Protein AF-0000000078433208 (afdb_homodimer)

pLDDT: mean 91.55, std 11.98, range [37.59, 98.94]

Organism: Lucilia cuprina (NCBI:txid7375)

Structure (mmCIF, N/CA/C/O backbone):
data_AF-0000000078433208-model_v1
#
loop_
_entity.id
_entity.type
_entity.pdbx_description
1 polymer 'CHK kinase-like domain-containing protein'
#
loop_
_atom_site.group_PDB
_atom_site.id
_atom_site.type_symbol
_atom_site.label_atom_id
_atom_site.label_alt_id
_atom_site.label_comp_id
_atom_site.label_asym_id
_atom_site.label_entity_id
_atom_site.label_seq_id
_atom_site.pdbx_PDB_ins_code
_atom_site.Cartn_x
_atom_site.Cartn_y
_atom_site.Cartn_z
_atom_site.occupancy
_atom_site.B_iso_or_equiv
_atom_site.auth_seq_id
_atom_site.auth_comp_id
_atom_site.auth_asym_id
_atom_site.auth_atom_id
_atom_site.pdbx_PDB_model_num
ATOM 1 N N . MET A 1 1 ? 22.922 -43.875 -23.531 1 37.59 1 MET A N 1
ATOM 2 C CA . MET A 1 1 ? 21.797 -43 -23.234 1 37.59 1 MET A CA 1
ATOM 3 C C . MET A 1 1 ? 20.688 -43.75 -22.516 1 37.59 1 MET A C 1
ATOM 5 O O . MET A 1 1 ? 20.359 -44.875 -22.875 1 37.59 1 MET A O 1
ATOM 9 N N . ALA A 1 2 ? 20.469 -43.469 -21.312 1 56.41 2 ALA A N 1
ATOM 10 C CA . ALA A 1 2 ? 19.5 -44.219 -20.531 1 56.41 2 ALA A CA 1
ATOM 11 C C . ALA A 1 2 ? 18.203 -44.438 -21.328 1 56.41 2 ALA A C 1
ATOM 13 O O . ALA A 1 2 ? 17.812 -43.594 -22.125 1 56.41 2 ALA A O 1
ATOM 14 N N . ASP A 1 3 ? 17.641 -45.562 -21.453 1 75.62 3 ASP A N 1
ATOM 15 C CA . ASP A 1 3 ? 16.453 -45.938 -22.188 1 75.62 3 ASP A CA 1
ATOM 16 C C . ASP A 1 3 ? 15.258 -45.062 -21.797 1 75.62 3 ASP A C 1
ATOM 18 O O . ASP A 1 3 ? 15.055 -44.781 -20.625 1 75.62 3 ASP A O 1
ATOM 22 N N . VAL A 1 4 ? 14.633 -44.375 -22.766 1 86.69 4 VAL A N 1
ATOM 23 C CA . VAL A 1 4 ? 13.43 -43.562 -22.562 1 86.69 4 VAL A CA 1
ATOM 24 C C . VAL A 1 4 ? 12.32 -44.469 -22 1 86.69 4 VAL A C 1
ATOM 26 O O . VAL A 1 4 ? 12.023 -45.531 -22.547 1 86.69 4 VAL A O 1
ATOM 29 N N . PRO A 1 5 ? 11.867 -44.125 -20.875 1 88.75 5 PRO A N 1
ATOM 30 C CA . PRO A 1 5 ? 10.828 -44.969 -20.266 1 88.75 5 PRO A CA 1
ATOM 31 C C . PRO A 1 5 ? 9.57 -45.062 -21.141 1 88.75 5 PRO A C 1
ATOM 33 O O . PRO A 1 5 ? 9.18 -44.094 -21.766 1 88.75 5 PRO A O 1
ATOM 36 N N . ARG A 1 6 ? 9 -46.25 -21.188 1 90.06 6 ARG A N 1
ATOM 37 C CA . ARG A 1 6 ? 7.73 -46.438 -21.891 1 90.06 6 ARG A CA 1
ATOM 38 C C . ARG A 1 6 ? 6.555 -46.125 -20.969 1 90.06 6 ARG A C 1
ATOM 40 O O . ARG A 1 6 ? 6.582 -46.469 -19.781 1 90.06 6 ARG A O 1
ATOM 47 N N . ILE A 1 7 ? 5.582 -45.5 -21.5 1 94.75 7 ILE A N 1
ATOM 48 C CA . ILE A 1 7 ? 4.375 -45.219 -20.734 1 94.75 7 ILE A CA 1
ATOM 49 C C . ILE A 1 7 ? 3.385 -46.375 -20.891 1 94.75 7 ILE A C 1
ATOM 51 O O . ILE A 1 7 ? 2.793 -46.562 -21.953 1 94.75 7 ILE A O 1
ATOM 55 N N . ILE A 1 8 ? 3.207 -47.094 -19.859 1 95.19 8 ILE A N 1
ATOM 56 C CA . ILE A 1 8 ? 2.328 -48.25 -19.875 1 95.19 8 ILE A CA 1
ATOM 57 C C . ILE A 1 8 ? 0.881 -47.812 -20.078 1 95.19 8 ILE A C 1
ATOM 59 O O . ILE A 1 8 ? 0.412 -46.906 -19.391 1 95.19 8 ILE A O 1
ATOM 63 N N . ASP A 1 9 ? 0.169 -48.375 -21.062 1 96.31 9 ASP A N 1
ATOM 64 C CA . ASP A 1 9 ? -1.25 -48.156 -21.344 1 96.31 9 ASP A CA 1
ATOM 65 C C . ASP A 1 9 ? -1.559 -46.688 -21.594 1 96.31 9 ASP A C 1
ATOM 67 O O . ASP A 1 9 ? -2.465 -46.125 -20.969 1 96.31 9 ASP A O 1
ATOM 71 N N . LEU A 1 10 ? -0.79 -46.031 -22.422 1 96.94 10 LEU A N 1
ATOM 72 C CA . LEU A 1 10 ? -0.982 -44.625 -22.797 1 96.94 10 LEU A CA 1
ATOM 73 C C . LEU A 1 10 ? -2.355 -44.406 -23.422 1 96.94 10 LEU A C 1
ATOM 75 O O . LEU A 1 10 ? -2.984 -43.375 -23.219 1 96.94 10 LEU A O 1
ATOM 79 N N . PRO A 1 11 ? -2.904 -45.375 -24.203 1 96.56 11 PRO A N 1
ATOM 80 C CA . PRO A 1 11 ? -4.223 -45.219 -24.812 1 96.56 11 PRO A CA 1
ATOM 81 C C . PRO A 1 11 ? -5.316 -44.906 -23.797 1 96.56 11 PRO A C 1
ATOM 83 O O . PRO A 1 11 ? -6.176 -44.062 -24.016 1 96.56 11 PRO A O 1
ATOM 86 N N . ALA A 1 12 ? -5.238 -45.562 -22.688 1 96 12 ALA A N 1
ATOM 87 C CA . ALA A 1 12 ? -6.258 -45.406 -21.656 1 96 12 ALA A CA 1
ATOM 88 C C . ALA A 1 12 ? -6.254 -43.969 -21.125 1 96 12 ALA A C 1
ATOM 90 O O . ALA A 1 12 ? -7.27 -43.469 -20.625 1 96 12 ALA A O 1
ATOM 91 N N . VAL A 1 13 ? -5.129 -43.312 -21.25 1 97.5 13 VAL A N 1
ATOM 92 C CA . VAL A 1 13 ? -4.977 -41.938 -20.719 1 97.5 13 VAL A CA 1
ATOM 93 C C . VAL A 1 13 ? -5.43 -40.938 -21.75 1 97.5 13 VAL A C 1
ATOM 95 O O . VAL A 1 13 ? -6.184 -40 -21.438 1 97.5 13 VAL A O 1
ATOM 98 N N . ILE A 1 14 ? -5.113 -41.062 -23.078 1 97.88 14 ILE A N 1
ATOM 99 C CA . ILE A 1 14 ? -5.254 -39.938 -24 1 97.88 14 ILE A CA 1
ATOM 100 C C . ILE A 1 14 ? -6.488 -40.125 -24.875 1 97.88 14 ILE A C 1
ATOM 102 O O . ILE A 1 14 ? -7.059 -39.156 -25.391 1 97.88 14 ILE A O 1
ATOM 106 N N . GLU A 1 15 ? -6.98 -41.344 -25.094 1 97.44 15 GLU A N 1
ATOM 107 C CA . GLU A 1 15 ? -8.031 -41.594 -26.078 1 97.44 15 GLU A CA 1
ATOM 108 C C . GLU A 1 15 ? -9.336 -40.906 -25.672 1 97.44 15 GLU A C 1
ATOM 110 O O . GLU A 1 15 ? -10.07 -40.406 -26.531 1 97.44 15 GLU A O 1
ATOM 115 N N . PRO A 1 16 ? -9.633 -40.906 -24.375 1 96.06 16 PRO A N 1
ATOM 116 C CA . PRO A 1 16 ? -10.844 -40.156 -23.969 1 96.06 16 PRO A CA 1
ATOM 117 C C . PRO A 1 16 ? -10.82 -38.719 -24.406 1 96.06 16 PRO A C 1
ATOM 119 O O . PRO A 1 16 ? -11.867 -38.062 -24.453 1 96.06 16 PRO A O 1
ATOM 122 N N . HIS A 1 17 ? -9.664 -38.156 -24.75 1 96.25 17 HIS A N 1
ATOM 123 C CA . HIS A 1 17 ? -9.516 -36.75 -25.062 1 96.25 17 HIS A CA 1
ATOM 124 C C . HIS A 1 17 ? -9.242 -36.531 -26.562 1 96.25 17 HIS A C 1
ATOM 126 O O . HIS A 1 17 ? -8.812 -35.469 -26.969 1 96.25 17 HIS A O 1
ATOM 132 N N . LEU A 1 18 ? -9.5 -37.531 -27.375 1 95.94 18 LEU A N 1
ATOM 133 C CA . LEU A 1 18 ? -9.164 -37.469 -28.781 1 95.94 18 LEU A CA 1
ATOM 134 C C . LEU A 1 18 ? -10.43 -37.438 -29.641 1 95.94 18 LEU A C 1
ATOM 136 O O . LEU A 1 18 ? -10.375 -37.719 -30.844 1 95.94 18 LEU A O 1
ATOM 140 N N . ASN A 1 19 ? -11.586 -37.156 -29 1 93.25 19 ASN A N 1
ATOM 141 C CA . ASN A 1 19 ? -12.852 -37.031 -29.703 1 93.25 19 ASN A CA 1
ATOM 142 C C . ASN A 1 19 ? -13.117 -38.25 -30.594 1 93.25 19 ASN A C 1
ATOM 144 O O . ASN A 1 19 ? -13.406 -38.125 -31.781 1 93.25 19 ASN A O 1
ATOM 148 N N . GLY A 1 20 ? -12.867 -39.438 -30.078 1 93.31 20 GLY A N 1
ATOM 149 C CA . GLY A 1 20 ? -13.156 -40.656 -30.781 1 93.31 20 GLY A CA 1
ATOM 150 C C . GLY A 1 20 ? -11.953 -41.219 -31.516 1 93.31 20 GLY A C 1
ATOM 151 O O . GLY A 1 20 ? -12.031 -42.312 -32.094 1 93.31 20 GLY A O 1
ATOM 152 N N . GLY A 1 21 ? -10.875 -40.531 -31.531 1 95.06 21 GLY A N 1
ATOM 153 C CA . GLY A 1 21 ? -9.648 -41.031 -32.125 1 95.06 21 GLY A CA 1
ATOM 154 C C . GLY A 1 21 ? -8.984 -42.125 -31.312 1 95.06 21 GLY A C 1
ATOM 155 O O . GLY A 1 21 ? -9.273 -42.281 -30.125 1 95.06 21 GLY A O 1
ATOM 156 N N . LYS A 1 22 ? -8.078 -42.875 -32.031 1 97.12 22 LYS A N 1
ATOM 157 C CA . LYS A 1 22 ? -7.355 -43.969 -31.391 1 97.12 22 LYS A CA 1
ATOM 158 C C . LYS A 1 22 ? -5.848 -43.812 -31.578 1 97.12 22 LYS A C 1
ATOM 160 O O . LYS A 1 22 ? -5.391 -43.438 -32.656 1 97.12 22 LYS A O 1
ATOM 165 N N . LEU A 1 23 ? -5.18 -44.125 -30.516 1 97.44 23 LEU A N 1
ATOM 166 C CA . LEU A 1 23 ? -3.725 -44.094 -30.609 1 97.44 23 LEU A CA 1
ATOM 167 C C . LEU A 1 23 ? -3.213 -45.312 -31.359 1 97.44 23 LEU A C 1
ATOM 169 O O . LEU A 1 23 ? -3.428 -46.469 -30.922 1 97.44 23 LEU A O 1
ATOM 173 N N . VAL A 1 24 ? -2.506 -45.125 -32.406 1 96.94 24 VAL A N 1
ATOM 174 C CA . VAL A 1 24 ? -1.962 -46.188 -33.219 1 96.94 24 VAL A CA 1
ATOM 175 C C . VAL A 1 24 ? -0.553 -46.531 -32.75 1 96.94 24 VAL A C 1
ATOM 177 O O . VAL A 1 24 ? -0.216 -47.719 -32.594 1 96.94 24 VAL A O 1
ATOM 180 N N . SER A 1 25 ? 0.237 -45.562 -32.656 1 95.44 25 SER A N 1
ATOM 181 C CA . SER A 1 25 ? 1.618 -45.688 -32.188 1 95.44 25 SER A CA 1
ATOM 182 C C . SER A 1 25 ? 2.139 -44.344 -31.656 1 95.44 25 SER A C 1
ATOM 184 O O . SER A 1 25 ? 1.495 -43.312 -31.828 1 95.44 25 SER A O 1
ATOM 186 N N . TYR A 1 26 ? 3.209 -44.438 -30.891 1 96.06 26 TYR A N 1
ATOM 187 C CA . TYR A 1 26 ? 3.859 -43.188 -30.484 1 96.06 26 TYR A CA 1
ATOM 188 C C . TYR A 1 26 ? 5.359 -43.406 -30.328 1 96.06 26 TYR A C 1
ATOM 190 O O . TYR A 1 26 ? 5.828 -44.531 -30.141 1 96.06 26 TYR A O 1
ATOM 198 N N . THR A 1 27 ? 6.102 -42.406 -30.516 1 95.5 27 THR A N 1
ATOM 199 C CA . THR A 1 27 ? 7.52 -42.344 -30.156 1 95.5 27 THR A CA 1
ATOM 200 C C . THR A 1 27 ? 7.75 -41.312 -29.047 1 95.5 27 THR A C 1
ATOM 202 O O . THR A 1 27 ? 6.941 -40.406 -28.844 1 95.5 27 THR A O 1
ATOM 205 N N . SER A 1 28 ? 8.703 -41.531 -28.219 1 94.25 28 SER A N 1
ATOM 206 C CA . SER A 1 28 ? 8.977 -40.656 -27.109 1 94.25 28 SER A CA 1
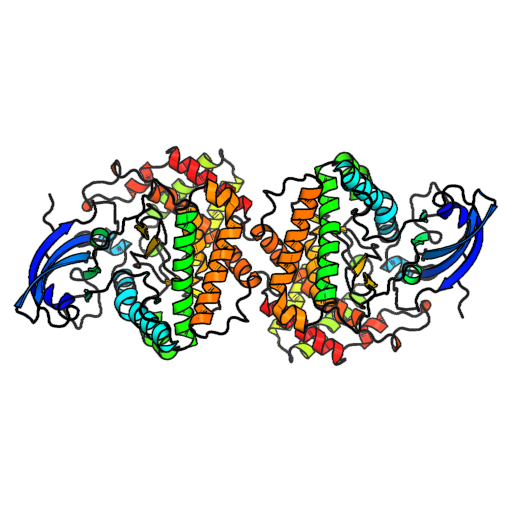ATOM 207 C C . SER A 1 28 ? 10.469 -40.375 -26.984 1 94.25 28 SER A C 1
ATOM 209 O O . SER A 1 28 ? 11.297 -41.156 -27.438 1 94.25 28 SER A O 1
ATOM 211 N N . ARG A 1 29 ? 10.773 -39.25 -26.547 1 92 29 ARG A N 1
ATOM 212 C CA . ARG A 1 29 ? 12.125 -38.844 -26.188 1 92 29 ARG A CA 1
ATOM 213 C C . ARG A 1 29 ? 12.109 -37.938 -24.953 1 92 29 ARG A C 1
ATOM 215 O O . ARG A 1 29 ? 11.07 -37.375 -24.609 1 92 29 ARG A O 1
ATOM 222 N N . TYR A 1 30 ? 13.195 -37.844 -24.328 1 88.31 30 TYR A N 1
ATOM 223 C CA . TYR A 1 30 ? 13.297 -36.906 -23.203 1 88.31 30 TYR A CA 1
ATOM 224 C C . TYR A 1 30 ? 13.117 -35.469 -23.672 1 88.31 30 TYR A C 1
ATOM 226 O O . TYR A 1 30 ? 13.711 -35.062 -24.672 1 88.31 30 TYR A O 1
ATOM 234 N N . LEU A 1 31 ? 12.266 -34.781 -23.094 1 86.5 31 LEU A N 1
ATOM 235 C CA . LEU A 1 31 ? 12.016 -33.375 -23.438 1 86.5 31 LEU A CA 1
ATOM 236 C C . LEU A 1 31 ? 13.117 -32.5 -22.875 1 86.5 31 LEU A C 1
ATOM 238 O O . LEU A 1 31 ? 13.539 -31.531 -23.531 1 86.5 31 LEU A O 1
ATOM 242 N N . THR A 1 32 ? 13.469 -32.688 -21.641 1 75.75 32 THR A N 1
ATOM 243 C CA . THR A 1 32 ? 14.484 -31.891 -20.969 1 75.75 32 THR A CA 1
ATOM 244 C C . THR A 1 32 ? 15.664 -32.75 -20.531 1 75.75 32 THR A C 1
ATOM 246 O O . THR A 1 32 ? 15.555 -34 -20.5 1 75.75 32 THR A O 1
ATOM 249 N N . LYS A 1 33 ? 16.828 -32 -20.453 1 64.94 33 LYS A N 1
ATOM 250 C CA . LYS A 1 33 ? 18.016 -32.719 -19.953 1 64.94 33 LYS A CA 1
ATOM 251 C C . LYS A 1 33 ? 17.891 -33 -18.469 1 64.94 33 LYS A C 1
ATOM 253 O O . LYS A 1 33 ? 17.062 -32.406 -17.766 1 64.94 33 LYS A O 1
ATOM 258 N N . ALA A 1 34 ? 18.641 -33.938 -18.172 1 55.88 34 ALA A N 1
ATOM 259 C CA . ALA A 1 34 ? 18.734 -34.219 -16.75 1 55.88 34 ALA A CA 1
ATOM 260 C C . ALA A 1 34 ? 19.172 -32.969 -15.984 1 55.88 34 ALA A C 1
ATOM 262 O O . ALA A 1 34 ? 20.047 -32.219 -16.438 1 55.88 34 ALA A O 1
ATOM 263 N N . GLY A 1 35 ? 18.344 -32.469 -14.961 1 55 35 GLY A N 1
ATOM 264 C CA . GLY A 1 35 ? 18.703 -31.281 -14.195 1 55 35 GLY A CA 1
ATOM 265 C C . GLY A 1 35 ? 17.781 -30.094 -14.453 1 55 35 GLY A C 1
ATOM 266 O O . GLY A 1 35 ? 17.75 -29.141 -13.672 1 55 35 GLY A O 1
ATOM 267 N N . ASP A 1 36 ? 17.172 -30.094 -15.727 1 57.62 36 ASP A N 1
ATOM 268 C CA . ASP A 1 36 ? 16.312 -28.953 -16.031 1 57.62 36 ASP A CA 1
ATOM 269 C C . ASP A 1 36 ? 15.008 -29.031 -15.227 1 57.62 36 ASP A C 1
ATOM 271 O O . ASP A 1 36 ? 14.375 -28.016 -14.953 1 57.62 36 ASP A O 1
ATOM 275 N N . ASN A 1 37 ? 14.602 -30.297 -14.969 1 54.84 37 ASN A N 1
ATOM 276 C CA . ASN A 1 37 ? 13.367 -30.531 -14.219 1 54.84 37 ASN A CA 1
ATOM 277 C C . ASN A 1 37 ? 13.586 -31.5 -13.062 1 54.84 37 ASN A C 1
ATOM 279 O O . ASN A 1 37 ? 13.656 -32.719 -13.273 1 54.84 37 ASN A O 1
ATOM 283 N N . TYR A 1 38 ? 13.797 -31.031 -11.906 1 56.75 38 TYR A N 1
ATOM 284 C CA . TYR A 1 38 ? 14.32 -31.766 -10.758 1 56.75 38 TYR A CA 1
ATOM 285 C C . TYR A 1 38 ? 13.352 -32.844 -10.312 1 56.75 38 TYR A C 1
ATOM 287 O O . TYR A 1 38 ? 13.766 -33.969 -9.977 1 56.75 38 TYR A O 1
ATOM 295 N N . GLY A 1 39 ? 12.117 -32.656 -10.484 1 65.56 39 GLY A N 1
ATOM 296 C CA . GLY A 1 39 ? 11.234 -33.531 -9.734 1 65.56 39 GLY A CA 1
ATOM 297 C C . GLY A 1 39 ? 10.367 -34.406 -10.625 1 65.56 39 GLY A C 1
ATOM 298 O O . GLY A 1 39 ? 9.492 -35.125 -10.133 1 65.56 39 GLY A O 1
ATOM 299 N N . SER A 1 40 ? 10.727 -34.438 -11.984 1 81.69 40 SER A N 1
ATOM 300 C CA . SER A 1 40 ? 9.867 -35.188 -12.883 1 81.69 40 SER A CA 1
ATOM 301 C C . SER A 1 40 ? 10.617 -35.625 -14.141 1 81.69 40 SER A C 1
ATOM 303 O O . SER A 1 40 ? 11.695 -35.094 -14.422 1 81.69 40 SER A O 1
ATOM 305 N N . VAL A 1 41 ? 10.133 -36.688 -14.695 1 85.81 41 VAL A N 1
ATOM 306 C CA . VAL A 1 41 ? 10.594 -37.094 -16.016 1 85.81 41 VAL A CA 1
ATOM 307 C C . VAL A 1 41 ? 9.664 -36.5 -17.078 1 85.81 41 VAL A C 1
ATOM 309 O O . VAL A 1 41 ? 8.461 -36.75 -17.078 1 85.81 41 VAL A O 1
ATOM 312 N N . MET A 1 42 ? 10.289 -35.719 -17.922 1 9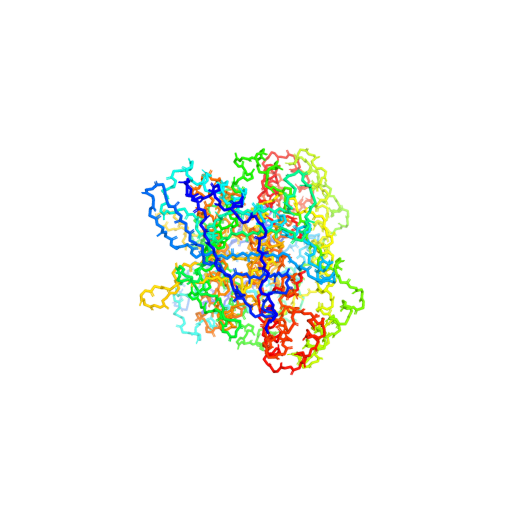1.38 42 MET A N 1
ATOM 313 C CA . MET A 1 42 ? 9.516 -35.094 -18.969 1 91.38 42 MET A CA 1
ATOM 314 C C . MET A 1 42 ? 9.797 -35.719 -20.328 1 91.38 42 MET A C 1
ATOM 316 O O . MET A 1 42 ? 10.945 -35.781 -20.766 1 91.38 42 MET A O 1
ATOM 320 N N . LEU A 1 43 ? 8.75 -36.125 -20.969 1 93.56 43 LEU A N 1
ATOM 321 C CA . LEU A 1 43 ? 8.898 -36.781 -22.266 1 93.56 43 LEU A CA 1
ATOM 322 C C . LEU A 1 43 ? 8.156 -36.031 -23.344 1 93.56 43 LEU A C 1
ATOM 324 O O . LEU A 1 43 ? 7.047 -35.531 -23.109 1 93.56 43 LEU A O 1
ATOM 328 N N . ALA A 1 44 ? 8.805 -35.844 -24.422 1 95.19 44 ALA A N 1
ATOM 329 C CA . ALA A 1 44 ? 8.109 -35.469 -25.641 1 95.19 44 ALA A CA 1
ATOM 330 C C . ALA A 1 44 ? 7.562 -36.688 -26.375 1 95.19 44 ALA A C 1
ATOM 332 O O . ALA A 1 44 ? 8.297 -37.625 -26.641 1 95.19 44 ALA A O 1
ATOM 333 N N . ILE A 1 45 ? 6.328 -36.625 -26.688 1 96.38 45 ILE A N 1
ATOM 334 C CA . ILE A 1 45 ? 5.645 -37.719 -27.328 1 96.38 45 ILE A CA 1
ATOM 335 C C . ILE A 1 45 ? 5.105 -37.281 -28.688 1 96.38 45 ILE A C 1
ATOM 337 O O . ILE A 1 45 ? 4.453 -36.25 -28.797 1 96.38 45 ILE A O 1
ATOM 341 N N . MET A 1 46 ? 5.453 -38.062 -29.688 1 97.12 46 MET A N 1
ATOM 342 C CA . MET A 1 46 ? 4.773 -37.906 -30.969 1 97.12 46 MET A CA 1
ATOM 343 C C . MET A 1 46 ? 3.764 -39.031 -31.172 1 97.12 46 MET A C 1
ATOM 345 O O . MET A 1 46 ? 4.129 -40.125 -31.594 1 97.12 46 MET A O 1
ATOM 349 N N . ALA A 1 47 ? 2.557 -38.719 -30.984 1 97.25 47 ALA A N 1
ATOM 350 C CA . ALA A 1 47 ? 1.494 -39.719 -31.062 1 97.25 47 ALA A CA 1
ATOM 351 C C . ALA A 1 47 ? 0.873 -39.75 -32.469 1 97.25 47 ALA A C 1
ATOM 353 O O . ALA A 1 47 ? 0.561 -38.719 -33.031 1 97.25 47 ALA A O 1
ATOM 354 N N . ASN A 1 48 ? 0.752 -40.906 -33 1 97.56 48 ASN A N 1
ATOM 355 C CA . ASN A 1 48 ? -0.009 -41.125 -34.219 1 97.56 48 ASN A CA 1
ATOM 356 C C . ASN A 1 48 ? -1.45 -41.531 -33.906 1 97.56 48 ASN A C 1
ATOM 358 O O . ASN A 1 48 ? -1.702 -42.625 -33.438 1 97.56 48 ASN A O 1
ATOM 362 N N . ILE A 1 49 ? -2.367 -40.625 -34.281 1 97.56 49 ILE A N 1
ATOM 363 C CA . ILE A 1 49 ? -3.768 -40.844 -33.906 1 97.56 49 ILE A CA 1
ATOM 364 C C . ILE A 1 49 ? -4.59 -41.125 -35.188 1 97.56 49 ILE A C 1
ATOM 366 O O . ILE A 1 49 ? -4.535 -40.375 -36.156 1 97.56 49 ILE A O 1
ATOM 370 N N . GLN A 1 50 ? -5.316 -42.188 -35.125 1 97.5 50 GLN A N 1
ATOM 371 C CA . GLN A 1 50 ? -6.305 -42.469 -36.188 1 97.5 50 GLN A CA 1
ATOM 372 C C . GLN A 1 50 ? -7.637 -41.781 -35.875 1 97.5 50 GLN A C 1
ATOM 374 O O . GLN A 1 50 ? -8.312 -42.156 -34.906 1 97.5 50 GLN A O 1
ATOM 379 N N . LYS A 1 51 ? -8.008 -40.875 -36.719 1 95.56 51 LYS A N 1
ATOM 380 C CA . LYS A 1 51 ? -9.273 -40.156 -36.562 1 95.56 51 LYS A CA 1
ATOM 381 C C . LYS A 1 51 ? -10.453 -41.062 -36.938 1 95.56 51 LYS A C 1
ATOM 383 O O . LYS A 1 51 ? -10.273 -42.156 -37.469 1 95.56 51 LYS A O 1
ATOM 388 N N . LYS A 1 52 ? -11.617 -40.594 -36.625 1 92.12 52 LYS A N 1
ATOM 389 C CA . LYS A 1 52 ? -12.828 -41.312 -37 1 92.12 52 LYS A CA 1
ATOM 390 C C . LYS A 1 52 ? -12.898 -41.531 -38.5 1 92.12 52 LYS A C 1
ATOM 392 O O . LYS A 1 52 ? -13.422 -42.531 -39 1 92.12 52 LYS A O 1
ATOM 397 N N . SER A 1 53 ? -12.422 -40.625 -39.25 1 91.44 53 SER A N 1
ATOM 398 C CA . SER A 1 53 ? -12.43 -40.656 -40.719 1 91.44 53 SER A CA 1
ATOM 399 C C . SER A 1 53 ? -11.5 -41.75 -41.219 1 91.44 53 SER A C 1
ATOM 401 O O . SER A 1 53 ? -11.586 -42.125 -42.406 1 91.44 53 SER A O 1
ATOM 403 N N . GLY A 1 54 ? -10.531 -42.219 -40.344 1 91.06 54 GLY A N 1
ATOM 404 C CA . GLY A 1 54 ? -9.547 -43.219 -40.781 1 91.06 54 GLY A CA 1
ATOM 405 C C . GLY A 1 54 ? -8.172 -42.625 -41 1 91.06 54 GLY A C 1
ATOM 406 O O . GLY A 1 54 ? -7.176 -43.344 -41.031 1 91.06 54 GLY A O 1
ATOM 407 N N . GLU A 1 55 ? -8.164 -41.375 -41.188 1 95.19 55 GLU A N 1
ATOM 408 C CA . GLU A 1 55 ? -6.895 -40.688 -41.438 1 95.19 55 GLU A CA 1
ATOM 409 C C . GLU A 1 55 ? -6.008 -40.688 -40.188 1 95.19 55 GLU A C 1
ATOM 411 O O . GLU A 1 55 ? -6.504 -40.562 -39.062 1 95.19 55 GLU A O 1
ATOM 416 N N . ILE A 1 56 ? -4.711 -40.844 -40.375 1 96.12 56 ILE A N 1
ATOM 417 C CA . ILE A 1 56 ? -3.744 -40.812 -39.281 1 96.12 56 ILE A CA 1
ATOM 418 C C . ILE A 1 56 ? -3.082 -39.469 -39.188 1 96.12 56 ILE A C 1
ATOM 420 O O . ILE A 1 56 ? -2.609 -38.938 -40.219 1 96.12 56 ILE A O 1
ATOM 424 N N . GLU A 1 57 ? -3.127 -38.906 -38.094 1 95.5 57 GLU A N 1
ATOM 425 C CA . GLU A 1 57 ? -2.506 -37.594 -37.844 1 95.5 57 GLU A CA 1
ATOM 426 C C . GLU A 1 57 ? -1.519 -37.656 -36.688 1 95.5 57 GLU A C 1
ATOM 428 O O . GLU A 1 57 ? -1.701 -38.438 -35.75 1 95.5 57 GLU A O 1
ATOM 433 N N . GLU A 1 58 ? -0.507 -36.812 -36.781 1 96.5 58 GLU A N 1
ATOM 434 C CA . GLU A 1 58 ? 0.463 -36.719 -35.688 1 96.5 58 GLU A CA 1
ATOM 435 C C . GLU A 1 58 ? 0.027 -35.688 -34.656 1 96.5 58 GLU A C 1
ATOM 437 O O . GLU A 1 58 ? -0.442 -34.594 -35.031 1 96.5 58 GLU A O 1
ATOM 442 N N . LEU A 1 59 ? 0.091 -36.031 -33.438 1 97.06 59 LEU A N 1
ATOM 443 C CA . LEU A 1 59 ? -0.256 -35.156 -32.344 1 97.06 59 LEU A CA 1
ATOM 444 C C . LEU A 1 59 ? 0.901 -35.062 -31.344 1 97.06 59 LEU A C 1
ATOM 446 O O . LEU A 1 59 ? 1.172 -36 -30.594 1 97.06 59 LEU A O 1
ATOM 450 N N . PRO A 1 60 ? 1.625 -33.906 -31.406 1 97.88 60 PRO A N 1
ATOM 451 C CA . PRO A 1 60 ? 2.711 -33.719 -30.438 1 97.88 60 PRO A CA 1
ATOM 452 C C . PRO A 1 60 ? 2.205 -33.5 -29.016 1 97.88 60 PRO A C 1
ATOM 454 O O . PRO A 1 60 ? 1.344 -32.656 -28.797 1 97.88 60 PRO A O 1
ATOM 457 N N . LEU A 1 61 ? 2.742 -34.281 -28.062 1 97.94 61 LEU A N 1
ATOM 458 C CA . LEU A 1 61 ? 2.328 -34.219 -26.656 1 97.94 61 LEU A CA 1
ATOM 459 C C . LEU A 1 61 ? 3.539 -34.188 -25.734 1 97.94 61 LEU A C 1
ATOM 461 O O . LEU A 1 61 ? 4.668 -34.406 -26.172 1 97.94 61 LEU A O 1
ATOM 465 N N . VAL A 1 62 ? 3.34 -33.781 -24.547 1 96.88 62 VAL A N 1
ATOM 466 C CA . VAL A 1 62 ? 4.309 -33.875 -23.453 1 96.88 62 VAL A CA 1
ATOM 467 C C . VAL A 1 62 ? 3.738 -34.75 -22.344 1 96.88 62 VAL A C 1
ATOM 469 O O . VAL A 1 62 ? 2.564 -34.625 -21.984 1 96.88 62 VAL A O 1
ATOM 472 N N . ALA A 1 63 ? 4.535 -35.656 -21.875 1 96.69 63 ALA A N 1
ATOM 473 C CA . ALA A 1 63 ? 4.164 -36.5 -20.734 1 96.69 63 ALA A CA 1
ATOM 474 C C . ALA A 1 63 ? 5.066 -36.219 -19.531 1 96.69 63 ALA A C 1
ATOM 476 O O . ALA A 1 63 ? 6.289 -36.156 -19.672 1 96.69 63 ALA A O 1
ATOM 477 N N . LYS A 1 64 ? 4.508 -35.969 -18.422 1 95.25 64 LYS A N 1
ATOM 478 C CA . LYS A 1 64 ? 5.223 -35.781 -17.172 1 95.25 64 LYS A CA 1
ATOM 479 C C . LYS A 1 64 ? 5.043 -37 -16.25 1 95.25 64 LYS A C 1
ATOM 481 O O . LYS A 1 64 ? 3.914 -37.375 -15.922 1 95.25 64 LYS A O 1
ATOM 486 N N . LEU A 1 65 ? 6.105 -37.594 -15.898 1 93.12 65 LEU A N 1
ATOM 487 C CA . LEU A 1 65 ? 6.117 -38.75 -15.008 1 93.12 65 LEU A CA 1
ATOM 488 C C . LEU A 1 65 ? 6.809 -38.406 -13.688 1 93.12 65 LEU A C 1
ATOM 490 O O . LEU A 1 65 ? 7.691 -37.531 -13.656 1 93.12 65 LEU A O 1
ATOM 494 N N . PRO A 1 66 ? 6.293 -39.031 -12.602 1 90.81 66 PRO A N 1
ATOM 495 C CA . PRO A 1 66 ? 7.059 -38.875 -11.359 1 90.81 66 PRO A CA 1
ATOM 496 C C . PRO A 1 66 ? 8.422 -39.531 -11.414 1 90.81 66 PRO A C 1
ATOM 498 O O . PRO A 1 66 ? 8.75 -40.188 -12.406 1 90.81 66 PRO A O 1
ATOM 501 N N . PRO A 1 67 ? 9.242 -39.25 -10.391 1 83.62 67 PRO A N 1
ATOM 502 C CA . PRO A 1 67 ? 10.508 -40 -10.375 1 83.62 67 PRO A CA 1
ATOM 503 C C . PRO A 1 67 ? 10.312 -41.5 -10.43 1 83.62 67 PRO A C 1
ATOM 505 O O . PRO A 1 67 ? 9.516 -42.062 -9.664 1 83.62 67 PRO A O 1
ATOM 508 N N . LEU A 1 68 ? 11.078 -42.094 -11.281 1 82.75 68 LEU A N 1
ATOM 509 C CA . LEU A 1 68 ? 10.797 -43.5 -11.562 1 82.75 68 LEU A CA 1
ATOM 510 C C . LEU A 1 68 ? 11.719 -44.406 -10.758 1 82.75 68 LEU A C 1
ATOM 512 O O . LEU A 1 68 ? 11.297 -45.469 -10.297 1 82.75 68 LEU A O 1
ATOM 516 N N . THR A 1 69 ? 12.945 -44 -10.594 1 77.62 69 THR A N 1
ATOM 517 C CA . THR A 1 69 ? 13.891 -44.938 -10.016 1 77.62 69 THR A CA 1
ATOM 518 C C . THR A 1 69 ? 14.516 -44.375 -8.742 1 77.62 69 THR A C 1
ATOM 520 O O . THR A 1 69 ? 15.188 -45.125 -8 1 77.62 69 THR A O 1
ATOM 523 N N . ASN A 1 70 ? 14.328 -43.156 -8.438 1 76.69 70 ASN A N 1
ATOM 524 C CA . ASN A 1 70 ? 15.008 -42.5 -7.332 1 76.69 70 ASN A CA 1
ATOM 525 C C . ASN A 1 70 ? 14.062 -42.25 -6.156 1 76.69 70 ASN A C 1
ATOM 527 O O . ASN A 1 70 ? 13.219 -41.344 -6.199 1 76.69 70 ASN A O 1
ATOM 531 N N . ASP A 1 71 ? 14.312 -42.938 -5.117 1 78.38 71 ASP A N 1
ATOM 532 C CA . ASP A 1 71 ? 13.461 -42.844 -3.936 1 78.38 71 ASP A CA 1
ATOM 533 C C . ASP A 1 71 ? 13.664 -41.531 -3.205 1 78.38 71 ASP A C 1
ATOM 535 O O . ASP A 1 71 ? 12.734 -41 -2.598 1 78.38 71 ASP A O 1
ATOM 539 N N . LEU A 1 72 ? 14.836 -41.125 -3.252 1 74.06 72 LEU A N 1
ATOM 540 C CA . LEU A 1 72 ? 15.117 -39.844 -2.629 1 74.06 72 LEU A CA 1
ATOM 541 C C . LEU A 1 72 ? 14.305 -38.719 -3.283 1 74.06 72 LEU A C 1
ATOM 543 O O . LEU A 1 72 ? 13.742 -37.875 -2.594 1 74.06 72 LEU A O 1
ATOM 547 N N . PHE A 1 73 ? 14.219 -38.781 -4.551 1 77.94 73 PHE A N 1
ATOM 548 C CA . PHE A 1 73 ? 13.438 -37.75 -5.273 1 77.94 73 PHE A CA 1
ATOM 549 C C . PHE A 1 73 ? 11.953 -37.938 -5.008 1 77.94 73 PHE A C 1
ATOM 551 O O . PHE A 1 73 ? 11.211 -36.969 -4.918 1 77.94 73 PHE A O 1
ATOM 558 N N . TRP A 1 74 ? 11.617 -39.188 -4.891 1 82.88 74 TRP A N 1
ATOM 559 C CA . TRP A 1 74 ? 10.219 -39.438 -4.566 1 82.88 74 TRP A CA 1
ATOM 560 C C . TRP A 1 74 ? 9.844 -38.812 -3.236 1 82.88 74 TRP A C 1
ATOM 562 O O . TRP A 1 74 ? 8.781 -38.188 -3.119 1 82.88 74 TRP A O 1
ATOM 572 N N . GLN A 1 75 ? 10.742 -38.938 -2.311 1 78.31 75 GLN A N 1
ATOM 573 C CA . GLN A 1 75 ? 10.492 -38.375 -0.986 1 78.31 75 GLN A CA 1
ATOM 574 C C . GLN A 1 75 ? 10.555 -36.844 -1.013 1 78.31 75 GLN A C 1
ATOM 576 O O . GLN A 1 75 ? 9.734 -36.188 -0.389 1 78.31 75 GLN A O 1
ATOM 581 N N . MET A 1 76 ? 11.391 -36.375 -1.763 1 74.94 76 MET A N 1
ATOM 582 C CA . MET A 1 76 ? 11.625 -34.938 -1.809 1 74.94 76 MET A CA 1
ATOM 583 C C . MET A 1 76 ? 10.477 -34.219 -2.508 1 74.94 76 MET A C 1
ATOM 585 O O . MET A 1 76 ? 10.023 -33.156 -2.051 1 74.94 76 MET A O 1
ATOM 589 N N . PHE A 1 77 ? 9.961 -34.844 -3.498 1 80.44 77 PHE A N 1
ATOM 590 C CA . PHE A 1 77 ? 9.008 -34.094 -4.336 1 80.44 77 PHE A CA 1
ATOM 591 C C . PHE A 1 77 ? 7.578 -34.5 -4 1 80.44 77 PHE A C 1
ATOM 593 O O . PHE A 1 77 ? 6.629 -33.844 -4.441 1 80.44 77 PHE A O 1
ATOM 600 N N . GLN A 1 78 ? 7.43 -35.5 -3.246 1 85.75 78 GLN A N 1
ATOM 601 C CA . GLN A 1 78 ? 6.145 -35.875 -2.668 1 85.75 78 GLN A CA 1
ATOM 602 C C . GLN A 1 78 ? 5.07 -36 -3.744 1 85.75 78 GLN A C 1
ATOM 604 O O . GLN A 1 78 ? 4.039 -35.344 -3.674 1 85.75 78 GLN A O 1
ATOM 609 N N . PRO A 1 79 ? 5.207 -36.969 -4.648 1 89.06 79 PRO A N 1
ATOM 610 C CA . PRO A 1 79 ? 4.266 -37.094 -5.762 1 89.06 79 PRO A CA 1
ATOM 611 C C . PRO A 1 79 ? 2.824 -37.281 -5.301 1 89.06 79 PRO A C 1
ATOM 613 O O . PRO A 1 79 ? 1.889 -36.875 -6.004 1 89.06 79 PRO A O 1
ATOM 616 N N . GLU A 1 80 ? 2.627 -37.812 -4.133 1 89.94 80 GLU A N 1
ATOM 617 C CA . GLU A 1 80 ? 1.278 -38 -3.607 1 89.94 80 GLU A CA 1
ATOM 618 C C . GLU A 1 80 ? 0.559 -36.688 -3.43 1 89.94 80 GLU A C 1
ATOM 620 O O . GLU A 1 80 ? -0.672 -36.625 -3.439 1 89.94 80 GLU A O 1
ATOM 625 N N . ARG A 1 81 ? 1.312 -35.688 -3.293 1 92.25 81 ARG A N 1
ATOM 626 C CA . ARG A 1 81 ? 0.76 -34.344 -3.189 1 92.25 81 ARG A CA 1
ATOM 627 C C . ARG A 1 81 ? 0.925 -33.562 -4.5 1 92.25 81 ARG A C 1
ATOM 629 O O . ARG A 1 81 ? -0.028 -32.969 -4.996 1 92.25 81 ARG A O 1
ATOM 636 N N . THR A 1 82 ? 2.053 -33.594 -5.109 1 93.5 82 THR A N 1
ATOM 637 C CA . THR A 1 82 ? 2.4 -32.75 -6.227 1 93.5 82 THR A CA 1
ATOM 638 C C . THR A 1 82 ? 1.733 -33.219 -7.512 1 93.5 82 THR A C 1
ATOM 640 O O . THR A 1 82 ? 1.238 -32.406 -8.305 1 93.5 82 THR A O 1
ATOM 643 N N . CYS A 1 83 ? 1.697 -34.562 -7.727 1 95.12 83 CYS A N 1
ATOM 644 C CA . CYS A 1 83 ? 1.047 -35.094 -8.922 1 95.12 83 CYS A CA 1
ATOM 645 C C . CYS A 1 83 ? -0.454 -34.844 -8.883 1 95.12 83 CYS A C 1
ATOM 647 O O . CYS A 1 83 ? -1.042 -34.406 -9.883 1 95.12 83 CYS A O 1
ATOM 649 N N . LEU A 1 84 ? -1.015 -35.031 -7.723 1 96 84 LEU A N 1
ATOM 650 C CA . LEU A 1 84 ? -2.449 -34.812 -7.57 1 96 84 LEU A CA 1
ATOM 651 C C . LEU A 1 84 ? -2.809 -33.375 -7.809 1 96 84 LEU A C 1
ATOM 653 O O . LEU A 1 84 ? -3.789 -33.062 -8.492 1 96 84 LEU A O 1
ATOM 657 N N . THR A 1 85 ? -2.029 -32.531 -7.25 1 97.12 85 THR A N 1
ATOM 658 C CA . THR A 1 85 ? -2.27 -31.078 -7.375 1 97.12 85 THR A CA 1
ATOM 659 C C . THR A 1 85 ? -2.168 -30.641 -8.828 1 97.12 85 THR A C 1
ATOM 661 O O . THR A 1 85 ? -3.043 -29.938 -9.336 1 97.12 85 THR A O 1
ATOM 664 N N . GLU A 1 86 ? -1.146 -31.062 -9.453 1 97.38 86 GLU A N 1
ATOM 665 C CA . GLU A 1 86 ? -0.959 -30.641 -10.844 1 97.38 86 GLU A CA 1
ATOM 666 C C . GLU A 1 86 ? -2.061 -31.203 -11.734 1 97.38 86 GLU A C 1
ATOM 668 O O . GLU A 1 86 ? -2.59 -30.5 -12.594 1 97.38 86 GLU A O 1
ATOM 673 N N . ASN A 1 87 ? -2.42 -32.5 -11.539 1 97.62 87 ASN A N 1
ATOM 674 C CA . ASN A 1 87 ? -3.529 -33.062 -12.289 1 97.62 87 ASN A CA 1
ATOM 675 C C . ASN A 1 87 ? -4.812 -32.25 -12.109 1 97.62 87 ASN A C 1
ATOM 677 O O . ASN A 1 87 ? -5.559 -32.062 -13.062 1 97.62 87 ASN A O 1
ATOM 681 N N . ALA A 1 88 ? -5.027 -31.844 -10.906 1 98 88 ALA A N 1
ATOM 682 C CA . ALA A 1 88 ? -6.273 -31.172 -10.555 1 98 88 ALA A CA 1
ATOM 683 C C . ALA A 1 88 ? -6.387 -29.828 -11.273 1 98 88 ALA A C 1
ATOM 685 O O . ALA A 1 88 ? -7.492 -29.375 -11.586 1 98 88 ALA A O 1
ATOM 686 N N . VAL A 1 89 ? -5.273 -29.156 -11.578 1 98.5 89 VAL A N 1
ATOM 687 C CA . VAL A 1 89 ? -5.289 -27.906 -12.32 1 98.5 89 VAL A CA 1
ATOM 688 C C . VAL A 1 89 ? -5.93 -28.109 -13.688 1 98.5 89 VAL A C 1
ATOM 690 O O . VAL A 1 89 ? -6.797 -27.344 -14.102 1 98.5 89 VAL A O 1
ATOM 693 N N . TYR A 1 90 ? -5.57 -29.203 -14.305 1 98.06 90 TYR A N 1
ATOM 694 C CA . TYR A 1 90 ? -5.996 -29.422 -15.68 1 98.06 90 TYR A CA 1
ATOM 695 C C . TYR A 1 90 ? -7.324 -30.172 -15.727 1 98.06 90 TYR A C 1
ATOM 697 O O . TYR A 1 90 ? -8.172 -29.906 -16.578 1 98.06 90 TYR A O 1
ATOM 705 N N . LYS A 1 91 ? -7.496 -31.047 -14.828 1 97 91 LYS A N 1
ATOM 706 C CA . LYS A 1 91 ? -8.656 -31.938 -14.836 1 97 91 LYS A CA 1
ATOM 707 C C . LYS A 1 91 ? -9.883 -31.234 -14.258 1 97 91 LYS A C 1
ATOM 709 O O . LYS A 1 91 ? -11.008 -31.469 -14.711 1 97 91 LYS A O 1
ATOM 714 N N . TYR A 1 92 ? -9.703 -30.406 -13.258 1 97.94 92 TYR A N 1
ATOM 715 C CA . TYR A 1 92 ? -10.836 -29.844 -12.531 1 97.94 92 TYR A CA 1
ATOM 716 C C . TYR A 1 92 ?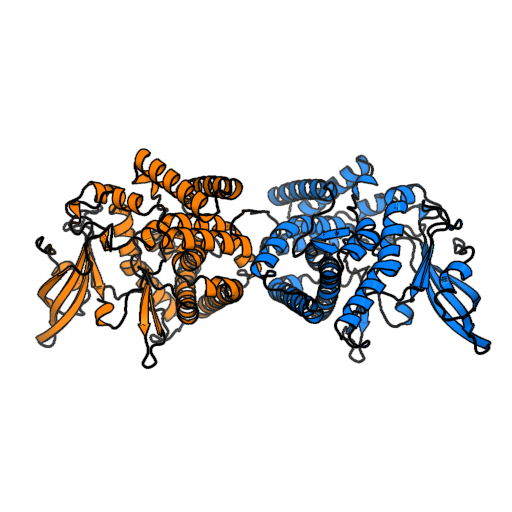 -10.852 -28.328 -12.641 1 97.94 92 TYR A C 1
ATOM 718 O O . TYR A 1 92 ? -11.844 -27.734 -13.086 1 97.94 92 TYR A O 1
ATOM 726 N N . LEU A 1 93 ? -9.812 -27.625 -12.297 1 98.5 93 LEU A N 1
ATOM 727 C CA . LEU A 1 93 ? -9.773 -26.172 -12.25 1 98.5 93 LEU A CA 1
ATOM 728 C C . LEU A 1 93 ? -9.961 -25.578 -13.641 1 98.5 93 LEU A C 1
ATOM 730 O O . LEU A 1 93 ? -10.773 -24.672 -13.828 1 98.5 93 LEU A O 1
ATOM 734 N N . GLY A 1 94 ? -9.164 -26.078 -14.625 1 98.06 94 GLY A N 1
ATOM 735 C CA . GLY A 1 94 ? -9.234 -25.578 -15.992 1 98.06 94 GLY A CA 1
ATOM 736 C C . GLY A 1 94 ? -10.641 -25.562 -16.547 1 98.06 94 GLY A C 1
ATOM 737 O O . GLY A 1 94 ? -11.164 -24.516 -16.922 1 98.06 94 GLY A O 1
ATOM 738 N N . PRO A 1 95 ? -11.266 -26.703 -16.562 1 97.62 95 PRO A N 1
ATOM 739 C CA . PRO A 1 95 ? -12.633 -26.781 -17.078 1 97.62 95 PRO A CA 1
ATOM 740 C C . PRO A 1 95 ? -13.609 -25.922 -16.297 1 97.62 95 PRO A C 1
ATOM 742 O O . PRO A 1 95 ? -14.531 -25.328 -16.875 1 97.62 95 PRO A O 1
ATOM 745 N N . ALA A 1 96 ? -13.438 -25.844 -14.977 1 98.38 96 ALA A N 1
ATOM 746 C CA . ALA A 1 96 ? -14.32 -25.031 -14.156 1 98.38 96 ALA A CA 1
ATOM 747 C C . ALA A 1 96 ? -14.188 -23.547 -14.516 1 98.38 96 ALA A C 1
ATOM 749 O O . ALA A 1 96 ? -15.188 -22.828 -14.594 1 98.38 96 ALA A O 1
ATOM 750 N N . ILE A 1 97 ? -12.992 -23.109 -14.734 1 98.38 97 ILE A N 1
ATOM 751 C CA . ILE A 1 97 ? -12.719 -21.719 -15.125 1 98.38 97 ILE A CA 1
ATOM 752 C C . ILE A 1 97 ? -13.352 -21.438 -16.484 1 98.38 97 ILE A C 1
ATOM 754 O O . ILE A 1 97 ? -13.977 -20.391 -16.672 1 98.38 97 ILE A O 1
ATOM 758 N N . ARG A 1 98 ? -13.172 -22.359 -17.391 1 98.06 98 ARG A N 1
ATOM 759 C CA . ARG A 1 98 ? -13.75 -22.203 -18.719 1 98.06 98 ARG A CA 1
ATOM 760 C C . ARG A 1 98 ? -15.266 -22.062 -18.641 1 98.06 98 ARG A C 1
ATOM 762 O O . ARG A 1 98 ? -15.844 -21.156 -19.234 1 98.06 98 ARG A O 1
ATOM 769 N N . SER A 1 99 ? -15.852 -22.953 -17.922 1 98.12 99 SER A N 1
ATOM 770 C CA . SER A 1 99 ? -17.297 -22.953 -17.781 1 98.12 99 SER A CA 1
ATOM 771 C C . SER A 1 99 ? -17.797 -21.656 -17.156 1 98.12 99 SER A C 1
ATOM 773 O O . SER A 1 99 ? -18.797 -21.094 -17.594 1 98.12 99 SER A O 1
ATOM 775 N N . LEU A 1 100 ? -17.109 -21.203 -16.109 1 98.5 100 LEU A N 1
ATOM 776 C CA . LEU A 1 100 ? -17.469 -19.969 -15.422 1 98.5 100 LEU A CA 1
ATOM 777 C C . LEU A 1 100 ? -17.484 -18.781 -16.391 1 98.5 100 LEU A C 1
ATOM 779 O O . LEU A 1 100 ? -18.406 -17.969 -16.375 1 98.5 100 LEU A O 1
ATOM 783 N N . GLN A 1 101 ? -16.484 -18.672 -17.25 1 98.75 101 GLN A N 1
ATOM 784 C CA . GLN A 1 101 ? -16.375 -17.562 -18.188 1 98.75 101 GLN A CA 1
ATOM 785 C C . GLN A 1 101 ? -17.453 -17.641 -19.266 1 98.75 101 GLN A C 1
ATOM 787 O O . GLN A 1 101 ? -18.031 -16.625 -19.641 1 98.75 101 GLN A O 1
ATOM 792 N N . LEU A 1 102 ? -17.719 -18.828 -19.766 1 98.56 102 LEU A N 1
ATOM 793 C CA . LEU A 1 102 ? -18.766 -19.016 -20.766 1 98.56 102 LEU A CA 1
ATOM 794 C C . LEU A 1 102 ? -20.125 -18.625 -20.203 1 98.56 102 LEU A C 1
ATOM 796 O O . LEU A 1 102 ? -20.922 -17.969 -20.875 1 98.56 102 LEU A O 1
ATOM 800 N N . GLU A 1 103 ? -20.375 -19.031 -19.031 1 98.31 103 GLU A N 1
ATOM 801 C CA . GLU A 1 103 ? -21.641 -18.719 -18.375 1 98.31 103 GLU A CA 1
ATOM 802 C C . GLU A 1 103 ? -21.797 -17.219 -18.188 1 98.31 103 GLU A C 1
ATOM 804 O O . GLU A 1 103 ? -22.922 -16.703 -18.156 1 98.31 103 GLU A O 1
ATOM 809 N N . ALA A 1 104 ? -20.688 -16.547 -18.031 1 98.31 104 ALA A N 1
ATOM 810 C CA . ALA A 1 104 ? -20.719 -15.094 -17.859 1 98.31 104 ALA A CA 1
ATOM 811 C C . ALA A 1 104 ? -20.875 -14.383 -19.203 1 98.31 104 ALA A C 1
ATOM 813 O O . ALA A 1 104 ? -20.969 -13.156 -19.25 1 98.31 104 ALA A O 1
ATOM 814 N N . GLY A 1 105 ? -20.844 -15.086 -20.359 1 98.19 105 GLY A N 1
ATOM 815 C CA . GLY A 1 105 ? -21.094 -14.523 -21.688 1 98.19 105 GLY A CA 1
ATOM 816 C C . GLY A 1 105 ? -19.812 -14.164 -22.422 1 98.19 105 GLY A C 1
ATOM 817 O O . GLY A 1 105 ? -19.859 -13.484 -23.453 1 98.19 105 GLY A O 1
ATOM 818 N N . ILE A 1 106 ? -18.703 -14.609 -21.875 1 98.31 106 ILE A N 1
ATOM 819 C CA . ILE A 1 106 ? -17.438 -14.336 -22.562 1 98.31 106 ILE A CA 1
ATOM 820 C C . ILE A 1 106 ? -17.281 -15.25 -23.766 1 98.31 106 ILE A C 1
ATOM 822 O O . ILE A 1 106 ? -17.453 -16.469 -23.656 1 98.31 106 ILE A O 1
ATOM 826 N N . PRO A 1 107 ? -16.953 -14.656 -24.922 1 97.81 107 PRO A N 1
ATOM 827 C CA . PRO A 1 107 ? -16.812 -15.477 -26.125 1 97.81 107 PRO A CA 1
ATOM 828 C C . PRO A 1 107 ? -15.625 -16.438 -26.047 1 97.81 107 PRO A C 1
ATOM 830 O O . PRO A 1 107 ? -14.625 -16.141 -25.391 1 97.81 107 PRO A O 1
ATOM 833 N N . GLU A 1 108 ? -15.656 -17.516 -26.75 1 96.44 108 GLU A N 1
ATOM 834 C CA . GLU A 1 108 ? -14.68 -18.609 -26.703 1 96.44 108 GLU A CA 1
ATOM 835 C C . GLU A 1 108 ? -13.273 -18.094 -27.016 1 96.44 108 GLU A C 1
ATOM 837 O O . GLU A 1 108 ? -12.297 -18.531 -26.422 1 96.44 108 GLU A O 1
ATOM 842 N N . ASN A 1 109 ? -13.211 -17.141 -27.906 1 95.25 109 ASN A N 1
ATOM 843 C CA . ASN A 1 109 ? -11.906 -16.656 -28.359 1 95.25 109 ASN A CA 1
ATOM 844 C C . ASN A 1 109 ? -11.297 -15.672 -27.359 1 95.25 109 ASN A C 1
ATOM 846 O O . ASN A 1 109 ? -10.148 -15.258 -27.516 1 95.25 109 ASN A O 1
ATOM 850 N N . GLU A 1 110 ? -12.023 -15.344 -26.281 1 96.94 110 GLU A N 1
ATOM 851 C CA . GLU A 1 110 ? -11.539 -14.383 -25.297 1 96.94 110 GLU A CA 1
ATOM 852 C C . GLU A 1 110 ? -11.344 -15.039 -23.938 1 96.94 110 GLU A C 1
ATOM 854 O O . GLU A 1 110 ? -10.984 -14.375 -22.953 1 96.94 110 GLU A O 1
ATOM 859 N N . LEU A 1 111 ? -11.562 -16.344 -23.891 1 98.12 111 LEU A N 1
ATOM 860 C CA . LEU A 1 111 ? -11.414 -17.078 -22.641 1 98.12 111 LEU A CA 1
ATOM 861 C C . LEU A 1 111 ? -9.953 -17.109 -22.203 1 98.12 111 LEU A C 1
ATOM 863 O O . LEU A 1 111 ? -9.047 -17.031 -23.031 1 98.12 111 LEU A O 1
ATOM 867 N N . PHE A 1 112 ? -9.789 -17.172 -20.938 1 98.31 112 PHE A N 1
ATOM 868 C CA . PHE A 1 112 ? -8.453 -17.359 -20.375 1 98.31 112 PHE A CA 1
ATOM 869 C C . PHE A 1 112 ? -7.797 -18.594 -20.984 1 98.31 112 PHE A C 1
ATOM 871 O O . PHE A 1 112 ? -8.383 -19.688 -20.984 1 98.31 112 PHE A O 1
ATOM 878 N N . ASP A 1 113 ? -6.652 -18.469 -21.484 1 95.69 113 ASP A N 1
ATOM 879 C CA . ASP A 1 113 ? -5.934 -19.516 -22.203 1 95.69 113 ASP A CA 1
ATOM 880 C C . ASP A 1 113 ? -4.512 -19.672 -21.656 1 95.69 113 ASP A C 1
ATOM 882 O O . ASP A 1 113 ? -3.557 -19.781 -22.422 1 95.69 113 ASP A O 1
ATOM 886 N N . GLY A 1 114 ? -4.383 -19.703 -20.328 1 97 114 GLY A N 1
ATOM 887 C CA . GLY A 1 114 ? -3.055 -19.688 -19.734 1 97 114 GLY A CA 1
ATOM 888 C C . GLY A 1 114 ? -2.525 -21.078 -19.453 1 97 114 GLY A C 1
ATOM 889 O O . GLY A 1 114 ? -1.405 -21.234 -18.953 1 97 114 GLY A O 1
ATOM 890 N N . PHE A 1 115 ? -3.262 -22.203 -19.797 1 98 115 PHE A N 1
ATOM 891 C CA . PHE A 1 115 ? -2.852 -23.578 -19.531 1 98 115 PHE A CA 1
ATOM 892 C C . PHE A 1 115 ? -2.584 -24.328 -20.828 1 98 115 PHE A C 1
ATOM 894 O O . PHE A 1 115 ? -3.264 -24.094 -21.828 1 98 115 PHE A O 1
ATOM 901 N N . PRO A 1 116 ? -1.62 -25.266 -20.812 1 97.81 116 PRO A N 1
ATOM 902 C CA . PRO A 1 116 ? -1.589 -26.219 -21.922 1 97.81 116 PRO A CA 1
ATOM 903 C C . PRO A 1 116 ? -2.852 -27.078 -22 1 97.81 116 PRO A C 1
ATOM 905 O O . PRO A 1 116 ? -3.488 -27.328 -20.984 1 97.81 116 PRO A O 1
ATOM 908 N N . ALA A 1 117 ? -3.164 -27.484 -23.219 1 97.38 117 ALA A N 1
ATOM 909 C CA . ALA A 1 117 ? -4.305 -28.375 -23.359 1 97.38 117 ALA A CA 1
ATOM 910 C C . ALA A 1 117 ? -4.07 -29.688 -22.594 1 97.38 117 ALA A C 1
ATOM 912 O O . ALA A 1 117 ? -2.957 -30.219 -22.594 1 97.38 117 ALA A O 1
ATOM 913 N N . TYR A 1 118 ? -5.098 -30.156 -21.984 1 98.25 118 TYR A N 1
ATOM 914 C CA . TYR A 1 118 ? -5.082 -31.375 -21.172 1 98.25 118 TYR A CA 1
ATOM 915 C C . TYR A 1 118 ? -5.461 -32.594 -22 1 98.25 118 TYR A C 1
ATOM 917 O O . TYR A 1 118 ? -6.516 -32.625 -22.641 1 98.25 118 TYR A O 1
ATOM 925 N N . TYR A 1 119 ? -4.637 -33.656 -22.016 1 98.25 119 TYR A N 1
ATOM 926 C CA . TYR A 1 119 ? -4.934 -34.875 -22.781 1 98.25 119 TYR A CA 1
ATOM 927 C C . TYR A 1 119 ? -5.047 -36.062 -21.844 1 98.25 119 TYR A C 1
ATOM 929 O O . TYR A 1 119 ? -4.883 -37.219 -22.281 1 98.25 119 TYR A O 1
ATOM 937 N N . GLY A 1 120 ? -5.078 -35.812 -20.578 1 97.88 120 GLY A N 1
ATOM 938 C CA . GLY A 1 120 ? -5.379 -36.875 -19.625 1 97.88 120 GLY A CA 1
ATOM 939 C C . GLY A 1 120 ? -4.285 -37.094 -18.609 1 97.88 120 GLY A C 1
ATOM 940 O O . GLY A 1 120 ? -3.164 -36.625 -18.781 1 97.88 120 GLY A O 1
ATOM 941 N N . SER A 1 121 ? -4.668 -37.781 -17.5 1 97.94 121 SER A N 1
ATOM 942 C CA . SER A 1 121 ? -3.729 -38.156 -16.438 1 97.94 121 SER A CA 1
ATOM 943 C C . SER A 1 121 ? -4.207 -39.375 -15.672 1 97.94 121 SER A C 1
ATOM 945 O O . SER A 1 121 ? -5.379 -39.75 -15.75 1 97.94 121 SER A O 1
ATOM 947 N N . ARG A 1 122 ? -3.295 -40.031 -15.023 1 97.06 122 ARG A N 1
ATOM 948 C CA . ARG A 1 122 ? -3.576 -41.094 -14.094 1 97.06 122 ARG A CA 1
ATOM 949 C C . ARG A 1 122 ? -2.578 -41.125 -12.945 1 97.06 122 ARG A C 1
ATOM 951 O O . ARG A 1 122 ? -1.451 -40.625 -13.086 1 97.06 122 ARG A O 1
ATOM 958 N N . ILE A 1 123 ? -3.041 -41.688 -11.805 1 96.94 123 ILE A N 1
ATOM 959 C CA . ILE A 1 123 ? -2.135 -41.719 -10.664 1 96.94 123 ILE A CA 1
ATOM 960 C C . ILE A 1 123 ? -1.608 -43.125 -10.461 1 96.94 123 ILE A C 1
ATOM 962 O O . ILE A 1 123 ? -0.657 -43.344 -9.703 1 96.94 123 ILE A O 1
ATOM 966 N N . SER A 1 124 ? -2.27 -44.094 -11.086 1 96.81 124 SER A N 1
ATOM 967 C CA . SER A 1 124 ? -1.91 -45.5 -11 1 96.81 124 SER A CA 1
ATOM 968 C C . SER A 1 124 ? -2.525 -46.281 -12.148 1 96.81 124 SER A C 1
ATOM 970 O O . SER A 1 124 ? -3.484 -45.844 -12.781 1 96.81 124 SER A O 1
ATOM 972 N N . LEU A 1 125 ? -1.95 -47.406 -12.477 1 96.25 125 LEU A N 1
ATOM 973 C CA . LEU A 1 125 ? -2.553 -48.312 -13.469 1 96.25 125 LEU A CA 1
ATOM 974 C C . LEU A 1 125 ? -3.869 -48.875 -12.953 1 96.25 125 LEU A C 1
ATOM 976 O O . LEU A 1 125 ? -4.75 -49.219 -13.742 1 96.25 125 LEU A O 1
ATOM 980 N N . ASN A 1 126 ? -3.916 -49 -11.633 1 95.56 126 ASN A N 1
ATOM 981 C CA . ASN A 1 126 ? -5.168 -49.375 -10.992 1 95.56 126 ASN A CA 1
ATOM 982 C C . ASN A 1 126 ? -6.121 -48.188 -10.867 1 95.56 126 ASN A C 1
ATOM 984 O O . ASN A 1 126 ? -5.891 -47.281 -10.07 1 95.56 126 ASN A O 1
ATOM 988 N N . PRO A 1 127 ? -7.191 -48.188 -11.633 1 91.38 127 PRO A N 1
ATOM 989 C CA . PRO A 1 127 ? -8.102 -47.031 -11.648 1 91.38 127 PRO A CA 1
ATOM 990 C C . PRO A 1 127 ? -8.758 -46.812 -10.289 1 91.38 127 PRO A C 1
ATOM 992 O O . PRO A 1 127 ? -9.273 -45.719 -10.047 1 91.38 127 PRO A O 1
ATOM 995 N N . ASN A 1 128 ? -8.648 -47.781 -9.359 1 93.25 128 ASN A N 1
ATOM 996 C CA . ASN A 1 128 ? -9.281 -47.625 -8.055 1 93.25 128 ASN A CA 1
ATOM 997 C C . ASN A 1 128 ? -8.273 -47.188 -6.992 1 93.25 128 ASN A C 1
ATOM 999 O O . ASN A 1 128 ? -8.648 -46.969 -5.832 1 93.25 128 ASN A O 1
ATOM 1003 N N . SER A 1 129 ? -7.137 -47 -7.438 1 94 129 SER A N 1
ATOM 1004 C CA . SER A 1 129 ? -6.113 -46.594 -6.473 1 94 129 SER A CA 1
ATOM 1005 C C . SER A 1 129 ? -6.316 -45.156 -6.012 1 94 129 SER A C 1
ATOM 1007 O O . SER A 1 129 ? -6.699 -44.312 -6.805 1 94 129 SER A O 1
ATOM 1009 N N . THR A 1 130 ? -6.074 -44.938 -4.781 1 90.62 130 THR A N 1
ATOM 1010 C CA . THR A 1 130 ? -6.09 -43.594 -4.238 1 90.62 130 THR A CA 1
ATOM 1011 C C . THR A 1 130 ? -4.672 -43.094 -3.959 1 90.62 130 THR A C 1
ATOM 1013 O O . THR A 1 130 ? -4.477 -42 -3.479 1 90.62 130 THR A O 1
ATOM 1016 N N . LYS A 1 131 ? -3.752 -43.906 -4.223 1 93.69 131 LYS A N 1
ATOM 1017 C CA . LYS A 1 131 ? -2.35 -43.562 -3.973 1 93.69 131 LYS A CA 1
ATOM 1018 C C . LYS A 1 131 ? -1.57 -43.469 -5.281 1 93.69 131 LYS A C 1
ATOM 1020 O O . LYS A 1 131 ? -1.682 -44.312 -6.148 1 93.69 131 LYS A O 1
ATOM 1025 N N . VAL A 1 132 ? -0.833 -42.469 -5.363 1 95.31 132 VAL A N 1
ATOM 1026 C CA . VAL A 1 132 ? -0.005 -42.25 -6.543 1 95.31 132 VAL A CA 1
ATOM 1027 C C . VAL A 1 132 ? 1.154 -43.219 -6.555 1 95.31 132 VAL A C 1
ATOM 1029 O O . VAL A 1 132 ? 1.751 -43.5 -5.512 1 95.31 132 VAL A O 1
ATOM 1032 N N . ASP A 1 133 ? 1.399 -43.812 -7.656 1 94.5 133 ASP A N 1
ATOM 1033 C CA . ASP A 1 133 ? 2.557 -44.688 -7.789 1 94.5 133 ASP A CA 1
ATOM 1034 C C . ASP A 1 133 ? 3.373 -44.312 -9.031 1 94.5 133 ASP A C 1
ATOM 1036 O O . ASP A 1 133 ? 3.195 -43.25 -9.617 1 94.5 133 ASP A O 1
ATOM 1040 N N . ARG A 1 134 ? 4.301 -45.156 -9.398 1 93.19 134 ARG A N 1
ATOM 1041 C CA . ARG A 1 134 ? 5.305 -44.812 -10.398 1 93.19 134 ARG A CA 1
ATOM 1042 C C . ARG A 1 134 ? 4.723 -44.875 -11.805 1 93.19 134 ARG A C 1
ATOM 1044 O O . ARG A 1 134 ? 5.375 -44.5 -12.781 1 93.19 134 ARG A O 1
ATOM 1051 N N . ASP A 1 135 ? 3.443 -45.312 -11.945 1 94.75 135 ASP A N 1
ATOM 1052 C CA . ASP A 1 135 ? 2.783 -45.375 -13.25 1 94.75 135 ASP A CA 1
ATOM 1053 C C . ASP A 1 135 ? 1.949 -44.125 -13.492 1 94.75 135 ASP A C 1
ATOM 1055 O O . ASP A 1 135 ? 1.252 -44 -14.5 1 94.75 135 ASP A O 1
ATOM 1059 N N . ALA A 1 136 ? 2.082 -43.219 -12.539 1 96.31 136 ALA A N 1
ATOM 1060 C CA . ALA A 1 136 ? 1.395 -41.938 -12.734 1 96.31 136 ALA A CA 1
ATOM 1061 C C . ALA A 1 136 ? 1.913 -41.219 -13.977 1 96.31 136 ALA A C 1
ATOM 1063 O O . ALA A 1 136 ? 3.09 -41.344 -14.32 1 96.31 136 ALA A O 1
ATOM 1064 N N . VAL A 1 137 ? 1.013 -40.5 -14.672 1 97 137 VAL A N 1
ATOM 1065 C CA . VAL A 1 137 ? 1.402 -39.75 -15.852 1 97 137 VAL A CA 1
ATOM 1066 C C . VAL A 1 137 ? 0.408 -38.625 -16.094 1 97 137 VAL A C 1
ATOM 1068 O O . VAL A 1 137 ? -0.792 -38.781 -15.867 1 97 137 VAL A O 1
ATOM 1071 N N . LEU A 1 138 ? 0.875 -37.469 -16.422 1 97.88 138 LEU A N 1
ATOM 1072 C CA . LEU A 1 138 ? 0.114 -36.344 -16.922 1 97.88 138 LEU A CA 1
ATOM 1073 C C . LEU A 1 138 ? 0.491 -36.031 -18.359 1 97.88 138 LEU A C 1
ATOM 1075 O O . LEU A 1 138 ? 1.673 -35.875 -18.688 1 97.88 138 LEU A O 1
ATOM 1079 N N . VAL A 1 139 ? -0.477 -36.031 -19.266 1 98.25 139 VAL A N 1
ATOM 1080 C CA . VAL A 1 139 ? -0.218 -35.781 -20.672 1 98.25 139 VAL A CA 1
ATOM 1081 C C . VAL A 1 139 ? -0.859 -34.469 -21.109 1 98.25 139 VAL A C 1
ATOM 1083 O O . VAL A 1 139 ? -2.039 -34.219 -20.844 1 98.25 139 VAL A O 1
ATOM 1086 N N . GLN A 1 140 ? -0.063 -33.594 -21.766 1 97.94 140 GLN A N 1
ATOM 1087 C CA . GLN A 1 140 ? -0.508 -32.281 -22.172 1 97.94 140 GLN A CA 1
ATOM 1088 C C . GLN A 1 140 ? -0.029 -31.938 -23.578 1 97.94 140 GLN A C 1
ATOM 1090 O O . GLN A 1 140 ? 0.743 -32.688 -24.172 1 97.94 140 GLN A O 1
ATOM 1095 N N . GLU A 1 141 ? -0.546 -30.875 -24.031 1 96.81 141 GLU A N 1
ATOM 1096 C CA . GLU A 1 141 ? -0.094 -30.297 -25.297 1 96.81 141 GLU A CA 1
ATOM 1097 C C . GLU A 1 141 ? 1.405 -30.016 -25.266 1 96.81 141 GLU A C 1
ATOM 1099 O O . GLU A 1 141 ? 1.936 -29.562 -24.25 1 96.81 141 GLU A O 1
ATOM 1104 N N . ASN A 1 142 ? 2.088 -30.344 -26.312 1 97.19 142 ASN A N 1
ATOM 1105 C CA . ASN A 1 142 ? 3.461 -29.891 -26.469 1 97.19 142 ASN A CA 1
ATOM 1106 C C . ASN A 1 142 ? 3.51 -28.422 -26.922 1 97.19 142 ASN A C 1
ATOM 1108 O O . ASN A 1 142 ? 3.447 -28.141 -28.125 1 97.19 142 ASN A O 1
ATOM 1112 N N . LEU A 1 143 ? 3.754 -27.547 -26.031 1 96.94 143 LEU A N 1
ATOM 1113 C CA . LEU A 1 143 ? 3.686 -26.109 -26.297 1 96.94 143 LEU A CA 1
ATOM 1114 C C . LEU A 1 143 ? 4.805 -25.672 -27.234 1 96.94 143 LEU A C 1
ATOM 1116 O O . LEU A 1 143 ? 4.648 -24.703 -27.984 1 96.94 143 LEU A O 1
ATOM 1120 N N . GLN A 1 144 ? 5.871 -26.391 -27.188 1 94.88 144 GLN A N 1
ATOM 1121 C CA . GLN A 1 144 ? 6.965 -26.031 -28.078 1 94.88 144 GLN A CA 1
ATOM 1122 C C . GLN A 1 144 ? 6.539 -26.172 -29.547 1 94.88 144 GLN A C 1
ATOM 1124 O O . GLN A 1 144 ? 6.863 -25.312 -30.359 1 94.88 144 GLN A O 1
ATOM 1129 N N . THR A 1 145 ? 5.836 -27.234 -29.797 1 95.19 145 THR A N 1
ATOM 1130 C CA . THR A 1 145 ? 5.371 -27.469 -31.156 1 95.19 145 THR A CA 1
ATOM 1131 C C . THR A 1 145 ? 4.293 -26.469 -31.547 1 95.19 145 THR A C 1
ATOM 1133 O O . THR A 1 145 ? 4.066 -26.219 -32.719 1 95.19 145 THR A O 1
ATOM 1136 N N . SER A 1 146 ? 3.631 -25.906 -30.578 1 93.69 146 SER A N 1
ATOM 1137 C CA . SER A 1 146 ? 2.598 -24.906 -30.812 1 93.69 146 SER A CA 1
ATOM 1138 C C . SER A 1 146 ? 3.197 -23.516 -30.891 1 93.69 146 SER A C 1
ATOM 1140 O O . SER A 1 146 ? 2.467 -22.516 -30.922 1 93.69 146 SER A O 1
ATOM 1142 N N . GLY A 1 147 ? 4.492 -23.391 -30.781 1 95.12 147 GLY A N 1
ATOM 1143 C CA . GLY A 1 147 ? 5.172 -22.125 -31.016 1 95.12 147 GLY A CA 1
ATOM 1144 C C . GLY A 1 147 ? 5.574 -21.406 -29.734 1 95.12 147 GLY A C 1
ATOM 1145 O O . GLY A 1 147 ? 6.043 -20.266 -29.766 1 95.12 147 GLY A O 1
ATOM 1146 N N . PHE A 1 148 ? 5.398 -22 -28.641 1 97.19 148 PHE A N 1
ATOM 1147 C CA . PHE A 1 148 ? 5.82 -21.406 -27.391 1 97.19 148 PHE A CA 1
ATOM 1148 C C . PHE A 1 148 ? 7.27 -21.766 -27.078 1 97.19 148 PHE A C 1
ATOM 1150 O O . PHE A 1 148 ? 7.742 -22.844 -27.438 1 97.19 148 PHE A O 1
ATOM 1157 N N . LYS A 1 149 ? 7.902 -20.906 -26.438 1 94.81 149 LYS A N 1
ATOM 1158 C CA . LYS A 1 149 ? 9.281 -21.094 -26 1 94.81 149 LYS A CA 1
ATOM 1159 C C . LYS A 1 149 ? 9.406 -20.891 -24.484 1 94.81 149 LYS A C 1
ATOM 1161 O O . LYS A 1 149 ? 8.812 -19.969 -23.938 1 94.81 149 LYS A O 1
ATOM 1166 N N . ALA A 1 150 ? 10.148 -21.812 -23.906 1 90.69 150 ALA A N 1
ATOM 1167 C CA . ALA A 1 150 ? 10.406 -21.656 -22.484 1 90.69 150 ALA A CA 1
ATOM 1168 C C . ALA A 1 150 ? 11.227 -20.391 -22.219 1 90.69 150 ALA A C 1
ATOM 1170 O O . ALA A 1 150 ? 12.086 -20.016 -23.016 1 90.69 150 ALA A O 1
ATOM 1171 N N . GLY A 1 151 ? 10.945 -19.797 -21.094 1 89.12 151 GLY A N 1
ATOM 1172 C CA . GLY A 1 151 ? 11.805 -18.703 -20.672 1 89.12 151 GLY A CA 1
ATOM 1173 C C . GLY A 1 151 ? 13.258 -19.109 -20.5 1 89.12 151 GLY A C 1
ATOM 1174 O O . GLY A 1 151 ? 13.555 -20.266 -20.234 1 89.12 151 GLY A O 1
ATOM 1175 N N . ASN A 1 152 ? 14.109 -18.156 -20.719 1 86 152 ASN A N 1
ATOM 1176 C CA . ASN A 1 152 ? 15.547 -18.359 -20.562 1 86 152 ASN A CA 1
ATOM 1177 C C . ASN A 1 152 ? 16.031 -17.812 -19.219 1 86 152 ASN A C 1
ATOM 1179 O O . ASN A 1 152 ? 16.078 -16.594 -19.016 1 86 152 ASN A O 1
ATOM 1183 N N . ARG A 1 153 ? 16.438 -18.656 -18.328 1 84.12 153 ARG A N 1
ATOM 1184 C CA . ARG A 1 153 ? 16.797 -18.266 -16.969 1 84.12 153 ARG A CA 1
ATOM 1185 C C . ARG A 1 153 ? 18 -17.328 -16.969 1 84.12 153 ARG A C 1
ATOM 1187 O O . ARG A 1 153 ? 18.266 -16.641 -15.977 1 84.12 153 ARG A O 1
ATOM 1194 N N . HIS A 1 154 ? 18.75 -17.266 -18.078 1 83.94 154 HIS A N 1
ATOM 1195 C CA . HIS A 1 154 ? 19.906 -16.375 -18.156 1 83.94 154 HIS A CA 1
ATOM 1196 C C . HIS A 1 154 ? 19.531 -15.047 -18.797 1 83.94 154 HIS A C 1
ATOM 1198 O O . HIS A 1 154 ? 20.359 -14.141 -18.891 1 83.94 154 HIS A O 1
ATOM 1204 N N . LYS A 1 155 ? 18.375 -15.023 -19.25 1 91.69 155 LYS A N 1
ATOM 1205 C CA . LYS A 1 155 ? 17.859 -13.781 -19.812 1 91.69 155 LYS A CA 1
ATOM 1206 C C . LYS A 1 155 ? 16.547 -13.383 -19.141 1 91.69 155 LYS A C 1
ATOM 1208 O O . LYS A 1 155 ? 15.469 -13.672 -19.656 1 91.69 155 LYS A O 1
ATOM 1213 N N . PRO A 1 156 ? 16.625 -12.633 -18.109 1 95.5 156 PRO A N 1
ATOM 1214 C CA . PRO A 1 156 ? 15.414 -12.234 -17.391 1 95.5 156 PRO A CA 1
ATOM 1215 C C . PRO A 1 156 ? 14.43 -11.469 -18.266 1 95.5 156 PRO A C 1
ATOM 1217 O O . PRO A 1 156 ? 14.82 -10.914 -19.297 1 95.5 156 PRO A O 1
ATOM 1220 N N . PHE A 1 157 ? 13.18 -11.398 -17.922 1 98.12 157 PHE A N 1
ATOM 1221 C CA . PHE A 1 157 ? 12.117 -10.789 -18.719 1 98.12 157 PHE A CA 1
ATOM 1222 C C . PHE A 1 157 ? 12.242 -9.266 -18.703 1 98.12 157 PHE A C 1
ATOM 1224 O O . PHE A 1 157 ? 12.469 -8.672 -17.641 1 98.12 157 PHE A O 1
ATOM 1231 N N . ASP A 1 158 ? 12.125 -8.672 -19.812 1 98.06 158 ASP A N 1
ATOM 1232 C CA . ASP A 1 158 ? 12.062 -7.219 -19.906 1 98.06 158 ASP A CA 1
ATOM 1233 C C . ASP A 1 158 ? 10.664 -6.707 -19.594 1 98.06 158 ASP A C 1
ATOM 1235 O O . ASP A 1 158 ? 9.797 -7.473 -19.141 1 98.06 158 ASP A O 1
ATOM 1239 N N . LEU A 1 159 ? 10.43 -5.441 -19.766 1 98.44 159 LEU A N 1
ATOM 1240 C CA . LEU A 1 159 ? 9.195 -4.785 -19.344 1 98.44 159 LEU A CA 1
ATOM 1241 C C . LEU A 1 159 ? 8 -5.332 -20.125 1 98.44 159 LEU A C 1
ATOM 1243 O O . LEU A 1 159 ? 6.953 -5.617 -19.547 1 98.44 159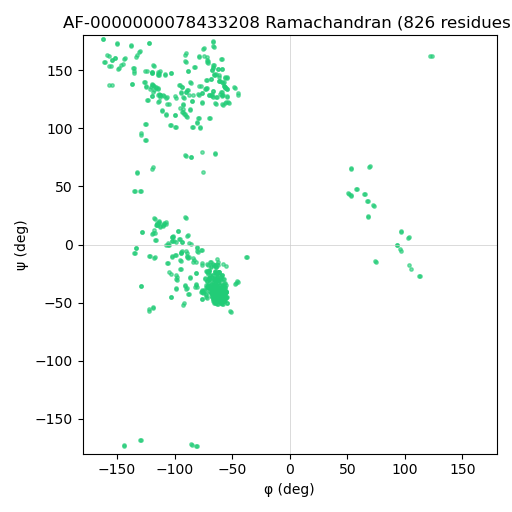 LEU A O 1
ATOM 1247 N N . GLN A 1 160 ? 8.109 -5.52 -21.422 1 98.12 160 GLN A N 1
ATOM 1248 C CA . GLN A 1 160 ? 7.008 -5.973 -22.266 1 98.12 160 GLN A CA 1
ATOM 1249 C C . GLN A 1 160 ? 6.586 -7.391 -21.906 1 98.12 160 GLN A C 1
ATOM 1251 O O . GLN A 1 160 ? 5.391 -7.68 -21.797 1 98.12 160 GLN A O 1
ATOM 1256 N N . HIS A 1 161 ? 7.609 -8.266 -21.766 1 98.56 161 HIS A N 1
ATOM 1257 C CA . HIS A 1 161 ? 7.316 -9.625 -21.312 1 98.56 161 HIS A CA 1
ATOM 1258 C C . HIS A 1 161 ? 6.59 -9.617 -19.969 1 98.56 161 HIS A C 1
ATOM 1260 O O . HIS A 1 161 ? 5.59 -10.32 -19.797 1 98.56 161 HIS A O 1
ATOM 1266 N N . THR A 1 162 ? 7.113 -8.812 -19.062 1 98.75 162 THR A N 1
ATOM 1267 C CA . THR A 1 162 ? 6.586 -8.781 -17.703 1 98.75 162 THR A CA 1
ATOM 1268 C C . THR A 1 162 ? 5.133 -8.312 -17.688 1 98.75 162 THR A C 1
ATOM 1270 O O . THR A 1 162 ? 4.301 -8.875 -16.984 1 98.75 162 THR A O 1
ATOM 1273 N N . LYS A 1 163 ? 4.828 -7.281 -18.453 1 98.75 163 LYS A N 1
ATOM 1274 C CA . LYS A 1 163 ? 3.459 -6.781 -18.531 1 98.75 163 LYS A CA 1
ATOM 1275 C C . LYS A 1 163 ? 2.506 -7.859 -19.047 1 98.75 163 LYS A C 1
ATOM 1277 O O . LYS A 1 163 ? 1.419 -8.047 -18.484 1 98.75 163 LYS A O 1
ATOM 1282 N N . LEU A 1 164 ? 2.9 -8.578 -20.078 1 98.69 164 LEU A N 1
ATOM 1283 C CA . LEU A 1 164 ? 2.086 -9.664 -20.609 1 98.69 164 LEU A CA 1
ATOM 1284 C C . LEU A 1 164 ? 1.844 -10.734 -19.547 1 98.69 164 LEU A C 1
ATOM 1286 O O . LEU A 1 164 ? 0.707 -11.164 -19.344 1 98.69 164 LEU A O 1
ATOM 1290 N N . ILE A 1 165 ? 2.885 -11.141 -18.891 1 98.81 165 ILE A N 1
ATOM 1291 C CA . ILE A 1 165 ? 2.82 -12.211 -17.906 1 98.81 165 ILE A CA 1
ATOM 1292 C C . ILE A 1 165 ? 1.92 -11.797 -16.75 1 98.81 165 ILE A C 1
ATOM 1294 O O . ILE A 1 165 ? 1.072 -12.578 -16.297 1 98.81 165 ILE A O 1
ATOM 1298 N N . LEU A 1 166 ? 2.066 -10.555 -16.297 1 98.88 166 LEU A N 1
ATOM 1299 C CA . LEU A 1 166 ? 1.286 -10.086 -15.156 1 98.88 166 LEU A CA 1
ATOM 1300 C C . LEU A 1 166 ? -0.195 -9.992 -15.508 1 98.88 166 LEU A C 1
ATOM 1302 O O . LEU A 1 166 ? -1.057 -10.25 -14.664 1 98.88 166 LEU A O 1
ATOM 1306 N N . ARG A 1 167 ? -0.532 -9.633 -16.719 1 98.81 167 ARG A N 1
ATOM 1307 C CA . ARG A 1 167 ? -1.931 -9.602 -17.141 1 98.81 167 ARG A CA 1
ATOM 1308 C C . ARG A 1 167 ? -2.549 -10.992 -17.094 1 98.81 167 ARG A C 1
ATOM 1310 O O . ARG A 1 167 ? -3.641 -11.172 -16.547 1 98.81 167 ARG A O 1
ATOM 1317 N N . GLU A 1 168 ? -1.828 -11.953 -17.625 1 98.75 168 GLU A N 1
ATOM 1318 C CA . GLU A 1 168 ? -2.352 -13.32 -17.641 1 98.75 168 GLU A CA 1
ATOM 1319 C C . GLU A 1 168 ? -2.375 -13.922 -16.234 1 98.75 168 GLU A C 1
ATOM 1321 O O . GLU A 1 168 ? -3.285 -14.68 -15.898 1 98.75 168 GLU A O 1
ATOM 1326 N N . MET A 1 169 ? -1.379 -13.594 -15.461 1 98.81 169 MET A N 1
ATOM 1327 C CA . MET A 1 169 ? -1.334 -14.039 -14.07 1 98.81 169 MET A CA 1
ATOM 1328 C C . MET A 1 169 ? -2.525 -13.5 -13.281 1 98.81 169 MET A C 1
ATOM 1330 O O . MET A 1 169 ? -3.119 -14.219 -12.477 1 98.81 169 MET A O 1
ATOM 1334 N N . ALA A 1 170 ? -2.836 -12.203 -13.5 1 98.88 170 ALA A N 1
ATOM 1335 C CA . ALA A 1 170 ? -3.979 -11.594 -12.828 1 98.88 170 ALA A CA 1
ATOM 1336 C C . ALA A 1 170 ? -5.27 -12.352 -13.141 1 98.88 170 ALA A C 1
ATOM 1338 O O . ALA A 1 170 ? -6.086 -12.586 -12.242 1 98.88 170 ALA A O 1
ATOM 1339 N N . LYS A 1 171 ? -5.445 -12.711 -14.406 1 98.88 171 LYS A N 1
ATOM 1340 C CA . LYS A 1 171 ? -6.621 -13.492 -14.781 1 98.88 171 LYS A CA 1
ATOM 1341 C C . LYS A 1 171 ? -6.617 -14.859 -14.109 1 98.88 171 LYS A C 1
ATOM 1343 O O . LYS A 1 171 ? -7.637 -15.297 -13.562 1 98.88 171 LYS A O 1
ATOM 1348 N N . TYR A 1 172 ? -5.469 -15.5 -14.125 1 98.81 172 TYR A N 1
ATOM 1349 C CA . TYR A 1 172 ? -5.324 -16.797 -13.492 1 98.81 172 TYR A CA 1
ATOM 1350 C C . TYR A 1 172 ? -5.73 -16.75 -12.023 1 98.81 172 TYR A C 1
ATOM 1352 O O . TYR A 1 172 ? -6.375 -17.656 -11.516 1 98.81 172 TYR A O 1
ATOM 1360 N N . HIS A 1 173 ? -5.363 -15.703 -11.32 1 98.88 173 HIS A N 1
ATOM 1361 C CA . HIS A 1 173 ? -5.645 -15.562 -9.898 1 98.88 173 HIS A CA 1
ATOM 1362 C C . HIS A 1 173 ? -7.102 -15.195 -9.656 1 98.88 173 HIS A C 1
ATOM 1364 O O . HIS A 1 173 ? -7.719 -15.664 -8.703 1 98.88 173 HIS A O 1
ATOM 1370 N N . ALA A 1 174 ? -7.656 -14.32 -10.484 1 98.94 174 ALA A N 1
ATOM 1371 C CA . ALA A 1 174 ? -9.008 -13.797 -10.297 1 98.94 174 ALA A CA 1
ATOM 1372 C C . ALA A 1 174 ? -10.055 -14.898 -10.477 1 98.94 174 ALA A C 1
ATOM 1374 O O . ALA A 1 174 ? -11.055 -14.93 -9.758 1 98.94 174 ALA A O 1
ATOM 1375 N N . LEU A 1 175 ? -9.844 -15.789 -11.359 1 98.88 175 LEU A N 1
ATOM 1376 C CA . LEU A 1 175 ? -10.883 -16.719 -11.797 1 98.88 175 LEU A CA 1
ATOM 1377 C C . LEU A 1 175 ? -11.172 -17.766 -10.727 1 98.88 175 LEU A C 1
ATOM 1379 O O . LEU A 1 175 ? -12.336 -18.062 -10.445 1 98.88 175 LEU A O 1
ATOM 1383 N N . PRO A 1 176 ? -10.148 -18.328 -10.086 1 98.81 176 PRO A N 1
ATOM 1384 C CA . PRO A 1 176 ? -10.477 -19.203 -8.961 1 98.81 176 PRO A CA 1
ATOM 1385 C C . PRO A 1 176 ? -11.227 -18.484 -7.844 1 98.81 176 PRO A C 1
ATOM 1387 O O . PRO A 1 176 ? -12.062 -19.094 -7.164 1 98.81 176 PRO A O 1
ATOM 1390 N N . ILE A 1 177 ? -10.922 -17.234 -7.617 1 98.88 177 ILE A N 1
ATOM 1391 C CA . ILE A 1 177 ? -11.664 -16.453 -6.633 1 98.88 177 ILE A CA 1
ATOM 1392 C C . ILE A 1 177 ? -13.133 -16.344 -7.059 1 98.88 177 ILE A C 1
ATOM 1394 O O . ILE A 1 177 ? -14.031 -16.547 -6.242 1 98.88 177 ILE A O 1
ATOM 1398 N N . ALA A 1 178 ? -13.328 -16.047 -8.32 1 98.88 178 ALA A N 1
ATOM 1399 C CA . ALA A 1 178 ? -14.688 -15.977 -8.836 1 98.88 178 ALA A CA 1
ATOM 1400 C C . ALA A 1 178 ? -15.414 -17.297 -8.672 1 98.88 178 ALA A C 1
ATOM 1402 O O . ALA A 1 178 ? -16.594 -17.328 -8.312 1 98.88 178 ALA A O 1
ATOM 1403 N N . LEU A 1 179 ? -14.727 -18.406 -8.906 1 98.69 179 LEU A N 1
ATOM 1404 C CA . LEU A 1 179 ? -15.312 -19.734 -8.734 1 98.69 179 LEU A CA 1
ATOM 1405 C C . LEU A 1 179 ? -15.758 -19.953 -7.293 1 98.69 179 LEU A C 1
ATOM 1407 O O . LEU A 1 179 ? -16.859 -20.438 -7.051 1 98.69 179 LEU A O 1
ATOM 1411 N N . ARG A 1 180 ? -14.883 -19.609 -6.383 1 98.56 180 ARG A N 1
ATOM 1412 C CA . ARG A 1 180 ? -15.188 -19.75 -4.969 1 98.56 180 ARG A CA 1
ATOM 1413 C C . ARG A 1 180 ? -16.438 -18.953 -4.59 1 98.56 180 ARG A C 1
ATOM 1415 O O . ARG A 1 180 ? -17.266 -19.422 -3.809 1 98.56 180 ARG A O 1
ATOM 1422 N N . LEU A 1 181 ? -16.547 -17.797 -5.191 1 98.56 181 LEU A N 1
ATOM 1423 C CA . LEU A 1 181 ? -17.625 -16.891 -4.816 1 98.56 181 LEU A CA 1
ATOM 1424 C C . LEU A 1 181 ? -18.938 -17.281 -5.508 1 98.56 181 LEU A C 1
ATOM 1426 O O . LEU A 1 181 ? -20 -17.203 -4.906 1 98.56 181 LEU A O 1
ATOM 1430 N N . LYS A 1 182 ? -18.875 -17.781 -6.711 1 98.19 182 LYS A N 1
ATOM 1431 C CA . LYS A 1 182 ? -20.078 -18 -7.512 1 98.19 182 LYS A CA 1
ATOM 1432 C C . LYS A 1 182 ? -20.531 -19.453 -7.438 1 98.19 182 LYS A C 1
ATOM 1434 O O . LYS A 1 182 ? -21.719 -19.75 -7.578 1 98.19 182 LYS A O 1
ATOM 1439 N N . LYS A 1 183 ? -19.594 -20.312 -7.262 1 97.69 183 LYS A N 1
ATOM 1440 C CA . LYS A 1 183 ? -19.875 -21.75 -7.191 1 97.69 183 LYS A CA 1
ATOM 1441 C C . LYS A 1 183 ? -19.172 -22.391 -6.004 1 97.69 183 LYS A C 1
ATOM 1443 O O . LYS A 1 183 ? -18.406 -23.344 -6.176 1 97.69 183 LYS A O 1
ATOM 1448 N N . PRO A 1 184 ? -19.5 -21.953 -4.809 1 97.88 184 PRO A N 1
ATOM 1449 C CA . PRO A 1 184 ? -18.766 -22.359 -3.619 1 97.88 184 PRO A CA 1
ATOM 1450 C C . PRO A 1 184 ? -18.812 -23.875 -3.381 1 97.88 184 PRO A C 1
ATOM 1452 O O . PRO A 1 184 ? -17.828 -24.469 -2.953 1 97.88 184 PRO A O 1
ATOM 1455 N N . GLU A 1 185 ? -19.922 -24.562 -3.648 1 97.38 185 GLU A N 1
ATOM 1456 C CA . GLU A 1 185 ? -20.047 -26 -3.424 1 97.38 185 GLU A CA 1
ATOM 1457 C C . GLU A 1 185 ? -19.109 -26.766 -4.352 1 97.38 185 GLU A C 1
ATOM 1459 O O . GLU A 1 185 ? -18.375 -27.656 -3.902 1 97.38 185 GLU A O 1
ATOM 1464 N N . GLU A 1 186 ? -19.172 -26.438 -5.586 1 96.12 186 GLU A N 1
ATOM 1465 C CA . GLU A 1 186 ? -18.312 -27.078 -6.574 1 96.12 186 GLU A CA 1
ATOM 1466 C C . GLU A 1 186 ? -16.844 -26.812 -6.262 1 96.12 186 GLU A C 1
ATOM 1468 O O . GLU A 1 186 ? -16.016 -27.734 -6.316 1 96.12 186 GLU A O 1
ATOM 1473 N N . PHE A 1 187 ? -16.516 -25.609 -5.93 1 98.25 187 PHE A N 1
ATOM 1474 C CA . PHE A 1 187 ? -15.133 -25.219 -5.645 1 98.25 187 PHE A CA 1
ATOM 1475 C C . PHE A 1 187 ? -14.602 -25.969 -4.43 1 98.25 187 PHE A C 1
ATOM 1477 O O . PHE A 1 187 ? -13.508 -26.547 -4.477 1 98.25 187 PHE A O 1
ATOM 1484 N N . ASN A 1 188 ? -15.406 -26.016 -3.352 1 97.75 188 ASN A N 1
ATOM 1485 C CA . ASN A 1 188 ? -14.969 -26.594 -2.09 1 97.75 188 ASN A CA 1
ATOM 1486 C C . ASN A 1 188 ? -14.914 -28.125 -2.168 1 97.75 188 ASN A C 1
ATOM 1488 O O . ASN A 1 188 ? -14.078 -28.75 -1.519 1 97.75 188 ASN A O 1
ATOM 1492 N N . LYS A 1 189 ? -15.711 -28.641 -2.971 1 96.94 189 LYS A N 1
ATOM 1493 C CA . LYS A 1 189 ? -15.797 -30.109 -3.031 1 96.94 189 LYS A CA 1
ATOM 1494 C C . LYS A 1 189 ? -14.812 -30.672 -4.043 1 96.94 189 LYS A C 1
ATOM 1496 O O . LYS A 1 189 ? -14.156 -31.688 -3.779 1 96.94 189 LYS A O 1
ATOM 1501 N N . TYR A 1 190 ? -14.594 -30.031 -5.18 1 96.19 190 TYR A N 1
ATOM 1502 C CA . TYR A 1 190 ? -13.938 -30.703 -6.297 1 96.19 190 TYR A CA 1
ATOM 1503 C C . TYR A 1 190 ? -12.617 -30.016 -6.645 1 96.19 190 TYR A C 1
ATOM 1505 O O . TYR A 1 190 ? -11.805 -30.547 -7.391 1 96.19 190 TYR A O 1
ATOM 1513 N N . ILE A 1 191 ? -12.344 -28.859 -6.117 1 97.88 191 ILE A N 1
ATOM 1514 C CA . ILE A 1 191 ? -11.156 -28.125 -6.535 1 97.88 191 ILE A CA 1
ATOM 1515 C C . ILE A 1 191 ? -10.266 -27.844 -5.324 1 97.88 191 ILE A C 1
ATOM 1517 O O . ILE A 1 191 ? -9.18 -28.422 -5.207 1 97.88 191 ILE A O 1
ATOM 1521 N N . ARG A 1 192 ? -10.766 -27.219 -4.293 1 97.62 192 ARG A N 1
ATOM 1522 C CA . ARG A 1 192 ? -10.016 -26.688 -3.154 1 97.62 192 ARG A CA 1
ATOM 1523 C C . ARG A 1 192 ? -9.219 -27.797 -2.469 1 97.62 192 ARG A C 1
ATOM 1525 O O . ARG A 1 192 ? -8.07 -27.578 -2.07 1 97.62 192 ARG A O 1
ATOM 1532 N N . PRO A 1 193 ? -9.727 -29.031 -2.338 1 96.88 193 PRO A N 1
ATOM 1533 C CA . PRO A 1 193 ? -9.031 -30.047 -1.556 1 96.88 193 PRO A CA 1
ATOM 1534 C C . PRO A 1 193 ? -7.684 -30.438 -2.156 1 96.88 193 PRO A C 1
ATOM 1536 O O . PRO A 1 193 ? -6.836 -31 -1.466 1 96.88 193 PRO A O 1
ATOM 1539 N N . TYR A 1 194 ? -7.445 -30.141 -3.402 1 97.06 194 TYR A N 1
ATOM 1540 C CA . TYR A 1 194 ? -6.227 -30.578 -4.086 1 97.06 194 TYR A CA 1
ATOM 1541 C C . TYR A 1 194 ? -5.125 -29.531 -3.932 1 97.06 194 TYR A C 1
ATOM 1543 O O . TYR A 1 194 ? -3.988 -29.75 -4.359 1 97.06 194 TYR A O 1
ATOM 1551 N N . PHE A 1 195 ? -5.441 -28.391 -3.342 1 97.69 195 PHE A N 1
ATOM 1552 C CA . PHE A 1 195 ? -4.5 -27.281 -3.283 1 97.69 195 PHE A CA 1
ATOM 1553 C C . PHE A 1 195 ? -4.184 -26.906 -1.837 1 97.69 195 PHE A C 1
ATOM 1555 O O . PHE A 1 195 ? -4.363 -25.766 -1.429 1 97.69 195 PHE A O 1
ATOM 1562 N N . ARG A 1 196 ? -3.559 -27.875 -1.209 1 94.62 196 ARG A N 1
ATOM 1563 C CA . ARG A 1 196 ? -3.182 -27.719 0.193 1 94.62 196 ARG A CA 1
ATOM 1564 C C . ARG A 1 196 ? -1.788 -27.109 0.323 1 94.62 196 ARG A C 1
ATOM 1566 O O . ARG A 1 196 ? -1.009 -27.125 -0.632 1 94.62 196 ARG A O 1
ATOM 1573 N N . LYS A 1 197 ? -1.555 -26.672 1.51 1 94.06 197 LYS A N 1
ATOM 1574 C CA . LYS A 1 197 ? -0.242 -26.109 1.825 1 94.06 197 LYS A CA 1
ATOM 1575 C C . LYS A 1 197 ? 0.867 -27.109 1.53 1 94.06 197 LYS A C 1
ATOM 1577 O O . LYS A 1 197 ? 0.731 -28.297 1.829 1 94.06 197 LYS A O 1
ATOM 1582 N N . PHE A 1 198 ? 1.89 -26.609 0.883 1 90.94 198 PHE A N 1
ATOM 1583 C CA . PHE A 1 198 ? 3.057 -27.438 0.584 1 90.94 198 PHE A CA 1
ATOM 1584 C C . PHE A 1 198 ? 4.258 -26.984 1.407 1 90.94 198 PHE A C 1
ATOM 1586 O O . PHE A 1 198 ? 4.715 -25.859 1.279 1 90.94 198 PHE A O 1
ATOM 1593 N N . ASN A 1 199 ? 4.715 -27.781 2.242 1 88.5 199 ASN A N 1
ATOM 1594 C CA . ASN A 1 199 ? 5.898 -27.516 3.053 1 88.5 199 ASN A CA 1
ATOM 1595 C C . ASN A 1 199 ? 7.141 -28.188 2.479 1 88.5 199 ASN A C 1
ATOM 1597 O O . ASN A 1 199 ? 7.375 -29.375 2.707 1 88.5 199 ASN A O 1
ATOM 1601 N N . MET A 1 200 ? 7.941 -27.453 1.819 1 77.5 200 MET A N 1
ATOM 1602 C CA . MET A 1 200 ? 9.133 -27.953 1.15 1 77.5 200 MET A CA 1
ATOM 1603 C C . MET A 1 200 ? 10.117 -28.531 2.162 1 77.5 200 MET A C 1
ATOM 1605 O O . MET A 1 200 ? 10.922 -29.406 1.824 1 77.5 200 MET A O 1
ATOM 1609 N N . ASN A 1 201 ? 10.062 -28.094 3.361 1 80.44 201 ASN A N 1
ATOM 1610 C CA . ASN A 1 201 ? 10.984 -28.547 4.395 1 80.44 201 ASN A CA 1
ATOM 1611 C C . ASN A 1 201 ? 10.742 -30.016 4.746 1 80.44 201 ASN A C 1
ATOM 1613 O O . ASN A 1 201 ? 11.633 -30.688 5.27 1 80.44 201 ASN A O 1
ATOM 1617 N N . ASN A 1 202 ? 9.547 -30.453 4.531 1 79.69 202 ASN A N 1
ATOM 1618 C CA . ASN A 1 202 ? 9.203 -31.828 4.879 1 79.69 202 ASN A CA 1
ATOM 1619 C C . ASN A 1 202 ? 9.992 -32.844 4.051 1 79.69 202 ASN A C 1
ATOM 1621 O O . ASN A 1 202 ? 10.188 -33.969 4.465 1 79.69 202 ASN A O 1
ATOM 1625 N N . GLY A 1 203 ? 10.539 -32.438 2.939 1 73.38 203 GLY A N 1
ATOM 1626 C CA . GLY A 1 203 ? 11.266 -33.344 2.074 1 73.38 203 GLY A CA 1
ATOM 1627 C C . GLY A 1 203 ? 12.773 -33.219 2.195 1 73.38 203 GLY A C 1
ATOM 1628 O O . GLY A 1 203 ? 13.523 -33.969 1.554 1 73.38 203 GLY A O 1
ATOM 1629 N N . MET A 1 204 ? 13.141 -32.344 3.111 1 75.69 204 MET A N 1
ATOM 1630 C CA . MET A 1 204 ? 14.57 -32.125 3.275 1 75.69 204 MET A CA 1
ATOM 1631 C C . MET A 1 204 ? 15.031 -32.5 4.68 1 75.69 204 MET A C 1
ATOM 1633 O O . MET A 1 204 ? 14.336 -32.219 5.66 1 75.69 204 MET A O 1
ATOM 1637 N N . SER A 1 205 ? 16.203 -33.188 4.695 1 80.19 205 SER A N 1
ATOM 1638 C CA . SER A 1 205 ? 16.781 -33.469 6.012 1 80.19 205 SER A CA 1
ATOM 1639 C C . SER A 1 205 ? 17.234 -32.156 6.691 1 80.19 205 SER A C 1
ATOM 1641 O O . SER A 1 205 ? 17.562 -31.188 6.023 1 80.19 205 SER A O 1
ATOM 1643 N N . PRO A 1 206 ? 17.219 -32.188 7.965 1 84.44 206 PRO A N 1
ATOM 1644 C CA . PRO A 1 206 ? 17.688 -31 8.695 1 84.44 206 PRO A CA 1
ATOM 1645 C C . PRO A 1 206 ? 19.109 -30.594 8.305 1 84.44 206 PRO A C 1
ATOM 1647 O O . PRO A 1 206 ? 19.422 -29.406 8.273 1 84.44 206 PRO A O 1
ATOM 1650 N N . GLU A 1 207 ? 19.891 -31.547 8 1 84.38 207 GLU A N 1
ATOM 1651 C CA . GLU A 1 207 ? 21.281 -31.266 7.629 1 84.38 207 GLU A CA 1
ATOM 1652 C C . GLU A 1 207 ? 21.359 -30.531 6.297 1 84.38 207 GLU A C 1
ATOM 1654 O O . GLU A 1 207 ? 22.109 -29.547 6.172 1 84.38 207 GLU A O 1
ATOM 1659 N N . VAL A 1 208 ? 20.609 -31 5.398 1 78.44 208 VAL A N 1
ATOM 1660 C CA . VAL A 1 208 ? 20.594 -30.375 4.082 1 78.44 208 VAL A CA 1
ATOM 1661 C C . VAL A 1 208 ? 20.016 -28.969 4.184 1 78.44 208 VAL A C 1
ATOM 1663 O O . VAL A 1 208 ? 20.562 -28.016 3.598 1 78.44 208 VAL A O 1
ATOM 1666 N N . LYS A 1 209 ? 19 -28.844 4.941 1 84.06 209 LYS A N 1
ATOM 1667 C CA . LYS A 1 209 ? 18.391 -27.531 5.141 1 84.06 209 LYS A CA 1
ATOM 1668 C C . LYS A 1 209 ? 19.375 -26.547 5.77 1 84.06 209 LYS A C 1
ATOM 1670 O O . LYS A 1 209 ? 19.484 -25.406 5.32 1 84.06 209 LYS A O 1
ATOM 1675 N N . ASN A 1 210 ? 20 -27 6.797 1 88.06 210 ASN A N 1
ATOM 1676 C CA . ASN A 1 210 ? 20.984 -26.156 7.48 1 88.06 210 ASN A CA 1
ATOM 1677 C C . ASN A 1 210 ? 22.109 -25.734 6.539 1 88.06 210 ASN A C 1
ATOM 1679 O O . ASN A 1 210 ? 22.562 -24.578 6.594 1 88.06 210 ASN A O 1
ATOM 1683 N N . GLN A 1 211 ? 22.531 -26.641 5.754 1 85 211 GLN A N 1
ATOM 1684 C CA . GLN A 1 211 ? 23.594 -26.328 4.805 1 85 211 GLN A CA 1
ATOM 1685 C C . GLN A 1 211 ? 23.141 -25.266 3.807 1 85 211 GLN A C 1
ATOM 1687 O O . GLN A 1 211 ? 23.891 -24.344 3.504 1 85 211 GLN A O 1
ATOM 1692 N N . MET A 1 212 ? 21.984 -25.453 3.316 1 84.5 212 MET A N 1
ATOM 1693 C CA . MET A 1 212 ? 21.453 -24.5 2.35 1 84.5 212 MET A CA 1
ATOM 1694 C C . MET A 1 212 ? 21.312 -23.109 2.973 1 84.5 212 MET A C 1
ATOM 1696 O O . MET A 1 212 ? 21.578 -22.109 2.32 1 84.5 212 MET A O 1
ATOM 1700 N N . GLU A 1 213 ? 20.906 -23.062 4.199 1 90.44 213 GLU A N 1
ATOM 1701 C CA . GLU A 1 213 ? 20.734 -21.797 4.906 1 90.44 213 GLU A CA 1
ATOM 1702 C C . GLU A 1 213 ? 22.078 -21.094 5.117 1 90.44 213 GLU A C 1
ATOM 1704 O O . GLU A 1 213 ? 22.203 -19.891 4.898 1 90.44 213 GLU A O 1
ATOM 1709 N N . VAL A 1 214 ? 23.031 -21.875 5.539 1 91.25 214 VAL A N 1
ATOM 1710 C CA . VAL A 1 214 ? 24.359 -21.312 5.777 1 91.25 214 VAL A CA 1
ATOM 1711 C C . VAL A 1 214 ? 24.922 -20.75 4.477 1 91.25 214 VAL A C 1
ATOM 1713 O O . VAL A 1 214 ? 25.5 -19.656 4.477 1 91.25 214 VAL A O 1
ATOM 1716 N N . GLU A 1 215 ? 24.719 -21.469 3.41 1 89.56 215 GLU A N 1
ATOM 1717 C CA . GLU A 1 215 ? 25.188 -21 2.109 1 89.56 215 GLU A CA 1
ATOM 1718 C C . GLU A 1 215 ? 24.484 -19.719 1.692 1 89.56 215 GLU A C 1
ATOM 1720 O O . GLU A 1 215 ? 25.109 -18.812 1.116 1 89.56 215 GLU A O 1
ATOM 1725 N N . LEU A 1 216 ? 23.234 -19.688 1.962 1 92.94 216 LEU A N 1
ATOM 1726 C CA . LEU A 1 216 ? 22.469 -18.469 1.663 1 92.94 216 LEU A CA 1
ATOM 1727 C C . LEU A 1 216 ? 23.031 -17.281 2.441 1 92.94 216 LEU A C 1
ATOM 1729 O O . LEU A 1 216 ? 23.219 -16.203 1.877 1 92.94 216 LEU A O 1
ATOM 1733 N N . TYR A 1 217 ? 23.312 -17.484 3.738 1 95.94 217 TYR A N 1
ATOM 1734 C CA . TYR A 1 217 ? 23.812 -16.406 4.578 1 95.94 217 TYR A CA 1
ATOM 1735 C C . TYR A 1 217 ? 25.188 -15.93 4.09 1 95.94 217 TYR A C 1
ATOM 1737 O O . TYR A 1 217 ? 25.469 -14.727 4.102 1 95.94 217 TYR A O 1
ATOM 1745 N N . GLN A 1 218 ? 25.953 -16.906 3.66 1 94.38 218 GLN A N 1
ATOM 1746 C CA . GLN A 1 218 ? 27.266 -16.547 3.115 1 94.38 218 GLN A CA 1
ATOM 1747 C C . GLN A 1 218 ? 27.125 -15.742 1.828 1 94.38 218 GLN A C 1
ATOM 1749 O O . GLN A 1 218 ? 27.859 -14.781 1.612 1 94.38 218 GLN A O 1
ATOM 1754 N N . GLU A 1 219 ? 26.219 -16.188 1.02 1 93.81 219 GLU A N 1
ATOM 1755 C CA . GLU A 1 219 ? 25.984 -15.461 -0.223 1 93.81 219 GLU A CA 1
ATOM 1756 C C . GLU A 1 219 ? 25.516 -14.031 0.052 1 93.81 219 GLU A C 1
ATOM 1758 O O . GLU A 1 219 ? 25.938 -13.094 -0.621 1 93.81 219 GLU A O 1
ATOM 1763 N N . VAL A 1 220 ? 24.641 -13.836 1.005 1 96.94 220 VAL A N 1
ATOM 1764 C CA . VAL A 1 220 ? 24.125 -12.523 1.381 1 96.94 220 VAL A CA 1
ATOM 1765 C C . VAL A 1 220 ? 25.266 -11.664 1.921 1 96.94 220 VAL A C 1
ATOM 1767 O O . VAL A 1 220 ? 25.359 -10.477 1.598 1 96.94 220 VAL A O 1
ATOM 1770 N N . ALA A 1 221 ? 26.094 -12.273 2.73 1 96.62 221 ALA A N 1
ATOM 1771 C CA . ALA A 1 221 ? 27.25 -11.555 3.242 1 96.62 221 ALA A CA 1
ATOM 1772 C C . ALA A 1 221 ? 28.141 -11.055 2.102 1 96.62 221 ALA A C 1
ATOM 1774 O O . ALA A 1 221 ? 28.547 -9.891 2.09 1 96.62 221 ALA A O 1
ATOM 1775 N N . ASN A 1 222 ? 28.375 -11.938 1.143 1 95.25 222 ASN A N 1
ATOM 1776 C CA . ASN A 1 222 ? 29.188 -11.57 -0.018 1 95.25 222 ASN A CA 1
ATOM 1777 C C . ASN A 1 222 ? 28.516 -10.453 -0.823 1 95.25 222 ASN A C 1
ATOM 1779 O O . ASN A 1 222 ? 29.188 -9.5 -1.234 1 95.25 222 ASN A O 1
ATOM 1783 N N . ALA A 1 223 ? 27.234 -10.625 -1 1 96.12 223 ALA A N 1
ATOM 1784 C CA . ALA A 1 223 ? 26.469 -9.719 -1.854 1 96.12 223 ALA A CA 1
ATOM 1785 C C . ALA A 1 223 ? 26.344 -8.344 -1.213 1 96.12 223 ALA A C 1
ATOM 1787 O O . ALA A 1 223 ? 26.125 -7.344 -1.907 1 96.12 223 ALA A O 1
ATOM 1788 N N . THR A 1 224 ? 26.484 -8.227 0.128 1 96.88 224 THR A N 1
ATOM 1789 C CA . THR A 1 224 ? 26.234 -6.977 0.84 1 96.88 224 THR A CA 1
ATOM 1790 C C . THR A 1 224 ? 27.531 -6.453 1.476 1 96.88 224 THR A C 1
ATOM 1792 O O . THR A 1 224 ? 27.484 -5.641 2.4 1 96.88 224 THR A O 1
ATOM 1795 N N . ASN A 1 225 ? 28.688 -6.977 1.008 1 95.81 225 ASN A N 1
ATOM 1796 C CA . ASN A 1 225 ? 29.984 -6.605 1.561 1 95.81 225 ASN A CA 1
ATOM 1797 C C . ASN A 1 225 ? 30.031 -6.773 3.076 1 95.81 225 ASN A C 1
ATOM 1799 O O . ASN A 1 225 ? 30.375 -5.84 3.803 1 95.81 225 ASN A O 1
ATOM 1803 N N . ASN A 1 226 ? 29.453 -7.879 3.539 1 95.31 226 ASN A N 1
ATOM 1804 C CA . ASN A 1 226 ? 29.453 -8.336 4.922 1 95.31 226 ASN A CA 1
ATOM 1805 C C . ASN A 1 226 ? 28.641 -7.414 5.824 1 95.31 226 ASN A C 1
ATOM 1807 O O . ASN A 1 226 ? 29.047 -7.129 6.953 1 95.31 226 ASN A O 1
ATOM 1811 N N . ASN A 1 227 ? 27.594 -6.941 5.32 1 96.44 227 ASN A N 1
ATOM 1812 C CA . ASN A 1 227 ? 26.641 -6.18 6.137 1 96.44 227 ASN A CA 1
ATOM 1813 C C . ASN A 1 227 ? 25.922 -7.074 7.137 1 96.44 227 ASN A C 1
ATOM 1815 O O . ASN A 1 227 ? 24.984 -7.781 6.77 1 96.44 227 ASN A O 1
ATOM 1819 N N . ALA A 1 228 ? 26.234 -6.934 8.344 1 95.88 228 ALA A N 1
ATOM 1820 C CA . ALA A 1 228 ? 25.719 -7.809 9.391 1 95.88 228 ALA A CA 1
ATOM 1821 C C . ALA A 1 228 ? 24.203 -7.656 9.539 1 95.88 228 ALA A C 1
ATOM 1823 O O . ALA A 1 228 ? 23.5 -8.633 9.82 1 95.88 228 ALA A O 1
ATOM 1824 N N . ASN A 1 229 ? 23.688 -6.473 9.367 1 95.25 229 ASN A N 1
ATOM 1825 C CA . ASN A 1 229 ? 22.25 -6.223 9.492 1 95.25 229 ASN A CA 1
ATOM 1826 C C . ASN A 1 229 ? 21.469 -6.945 8.398 1 95.25 229 ASN A C 1
ATOM 1828 O O . ASN A 1 229 ? 20.375 -7.461 8.656 1 95.25 229 ASN A O 1
ATOM 1832 N N . CYS A 1 230 ? 21.984 -6.953 7.23 1 96.19 230 CYS A N 1
ATOM 1833 C CA . CYS A 1 230 ? 21.328 -7.637 6.129 1 96.19 230 CYS A CA 1
ATOM 1834 C C . CYS A 1 230 ? 21.312 -9.148 6.355 1 96.19 230 CYS A C 1
ATOM 1836 O O . CYS A 1 230 ? 20.297 -9.805 6.113 1 96.19 230 CYS A O 1
ATOM 1838 N N . VAL A 1 231 ? 22.453 -9.656 6.816 1 97.19 231 VAL A N 1
ATOM 1839 C CA . VAL A 1 231 ? 22.547 -11.086 7.074 1 97.19 231 VAL A CA 1
ATOM 1840 C C . VAL A 1 231 ? 21.562 -11.484 8.164 1 97.19 231 VAL A C 1
ATOM 1842 O O . VAL A 1 231 ? 20.828 -12.477 8.031 1 97.19 231 VAL A O 1
ATOM 1845 N N . GLU A 1 232 ? 21.547 -10.703 9.219 1 97.5 232 GLU A N 1
ATOM 1846 C CA . GLU A 1 232 ? 20.625 -10.992 10.312 1 97.5 232 GLU A CA 1
ATOM 1847 C C . GLU A 1 232 ? 19.172 -10.914 9.844 1 97.5 232 GLU A C 1
ATOM 1849 O O . GLU A 1 232 ? 18.328 -11.727 10.258 1 97.5 232 GLU A O 1
ATOM 1854 N N . ARG A 1 233 ? 18.844 -9.93 9.039 1 97.31 233 ARG A N 1
ATOM 1855 C CA . ARG A 1 233 ? 17.484 -9.789 8.523 1 97.31 233 ARG A CA 1
ATOM 1856 C C . ARG A 1 233 ? 17.094 -11 7.688 1 97.31 233 ARG A C 1
ATOM 1858 O O . ARG A 1 233 ? 15.961 -11.469 7.766 1 97.31 233 ARG A O 1
ATOM 1865 N N . VAL A 1 234 ? 18.016 -11.516 6.887 1 97.44 234 VAL A N 1
ATOM 1866 C CA . VAL A 1 234 ? 17.703 -12.672 6.055 1 97.44 234 VAL A CA 1
ATOM 1867 C C . VAL A 1 234 ? 17.5 -13.906 6.938 1 97.44 234 VAL A C 1
ATOM 1869 O O . VAL A 1 234 ? 16.672 -14.758 6.641 1 97.44 234 VAL A O 1
ATOM 1872 N N . LYS A 1 235 ? 18.266 -13.977 8.047 1 97.12 235 LYS A N 1
ATOM 1873 C CA . LYS A 1 235 ? 18.031 -15.047 9.008 1 97.12 235 LYS A CA 1
ATOM 1874 C C . LYS 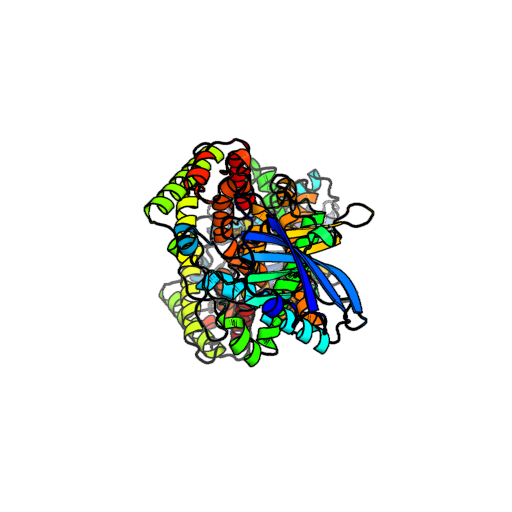A 1 235 ? 16.609 -14.984 9.555 1 97.12 235 LYS A C 1
ATOM 1876 O O . LYS A 1 235 ? 15.922 -16.016 9.664 1 97.12 235 LYS A O 1
ATOM 1881 N N . GLU A 1 236 ? 16.188 -13.797 9.836 1 97.12 236 GLU A N 1
ATOM 1882 C CA . GLU A 1 236 ? 14.828 -13.609 10.312 1 97.12 236 GLU A CA 1
ATOM 1883 C C . GLU A 1 236 ? 13.812 -13.977 9.234 1 97.12 236 GLU A C 1
ATOM 1885 O O . GLU A 1 236 ? 12.781 -14.586 9.531 1 97.12 236 GLU A O 1
ATOM 1890 N N . LEU A 1 237 ? 14.094 -13.594 8.047 1 96.44 237 LEU A N 1
ATOM 1891 C CA . LEU A 1 237 ? 13.211 -13.891 6.926 1 96.44 237 LEU A CA 1
ATOM 1892 C C . LEU A 1 237 ? 13.062 -15.398 6.738 1 96.44 237 LEU A C 1
ATOM 1894 O O . LEU A 1 237 ? 11.969 -15.883 6.426 1 96.44 237 LEU A O 1
ATOM 1898 N N . MET A 1 238 ? 14.156 -16.078 6.906 1 95.19 238 MET A N 1
ATOM 1899 C CA . MET A 1 238 ? 14.117 -17.531 6.777 1 95.19 238 MET A CA 1
ATOM 1900 C C . MET A 1 238 ? 13.227 -18.156 7.848 1 95.19 238 MET A C 1
ATOM 1902 O O . MET A 1 238 ? 12.5 -19.109 7.578 1 95.19 238 MET A O 1
ATOM 1906 N N . GLN A 1 239 ? 13.328 -17.594 9.031 1 95.31 239 GLN A N 1
ATOM 1907 C CA . GLN A 1 239 ? 12.453 -18.062 10.102 1 95.31 239 GLN A CA 1
ATOM 1908 C C . GLN A 1 239 ? 10.992 -17.781 9.773 1 95.31 239 GLN A C 1
ATOM 1910 O O . GLN A 1 239 ? 10.117 -18.609 10.031 1 95.31 239 GLN A O 1
ATOM 1915 N N . GLU A 1 240 ? 10.742 -16.594 9.227 1 94.69 240 GLU A N 1
ATOM 1916 C CA . GLU A 1 240 ? 9.391 -16.234 8.805 1 94.69 240 GLU A CA 1
ATOM 1917 C C . GLU A 1 240 ? 8.891 -17.156 7.703 1 94.69 240 GLU A C 1
ATOM 1919 O O . GLU A 1 240 ? 7.723 -17.547 7.695 1 94.69 240 GLU A O 1
ATOM 1924 N N . TYR A 1 241 ? 9.742 -17.484 6.805 1 94.44 241 TYR A N 1
ATOM 1925 C CA . TYR A 1 241 ? 9.406 -18.391 5.711 1 94.44 241 TYR A CA 1
ATOM 1926 C C . TYR A 1 241 ? 9.055 -19.781 6.238 1 94.44 241 TYR A C 1
ATOM 1928 O O . TYR A 1 241 ? 8.07 -20.391 5.812 1 94.44 241 TYR A O 1
ATOM 1936 N N . ASP A 1 242 ? 9.852 -20.234 7.18 1 93.75 242 ASP A N 1
ATOM 1937 C CA . ASP A 1 242 ? 9.609 -21.547 7.789 1 93.75 242 ASP A CA 1
ATOM 1938 C C . ASP A 1 242 ? 8.25 -21.578 8.484 1 93.75 242 ASP A C 1
ATOM 1940 O O . ASP A 1 242 ? 7.52 -22.562 8.383 1 93.75 242 ASP A O 1
ATOM 1944 N N . SER A 1 243 ? 8.008 -20.531 9.172 1 94.62 243 SER A N 1
ATOM 1945 C CA . SER A 1 243 ? 6.719 -20.438 9.844 1 94.62 243 SER A CA 1
ATOM 1946 C C . SER A 1 243 ? 5.57 -20.406 8.844 1 94.62 243 SER A C 1
ATOM 1948 O O . SER A 1 243 ? 4.516 -21 9.078 1 94.62 243 SER A O 1
ATOM 1950 N N . PHE A 1 244 ? 5.758 -19.781 7.801 1 94.88 244 PHE A N 1
ATOM 1951 C CA . PHE A 1 244 ? 4.738 -19.609 6.77 1 94.88 244 PHE A CA 1
ATOM 1952 C C . PHE A 1 244 ? 4.402 -20.953 6.125 1 94.88 244 PHE A C 1
ATOM 1954 O O . PHE A 1 244 ? 3.23 -21.297 5.984 1 94.88 244 PHE A O 1
ATOM 1961 N N . VAL A 1 245 ? 5.387 -21.688 5.742 1 92.94 245 VAL A N 1
ATOM 1962 C CA . VAL A 1 245 ? 5.145 -22.922 5.004 1 92.94 245 VAL A CA 1
ATOM 1963 C C . VAL A 1 245 ? 4.566 -23.984 5.945 1 92.94 245 VAL A C 1
ATOM 1965 O O . VAL A 1 245 ? 3.965 -24.953 5.496 1 92.94 245 VAL A O 1
ATOM 1968 N N . ALA A 1 246 ? 4.711 -23.766 7.246 1 93.12 246 ALA A N 1
ATOM 1969 C CA . ALA A 1 246 ? 4.219 -24.719 8.234 1 93.12 246 ALA A CA 1
ATOM 1970 C C . ALA A 1 246 ? 2.773 -24.422 8.617 1 93.12 246 ALA A C 1
ATOM 1972 O O . ALA A 1 246 ? 2.107 -25.234 9.258 1 93.12 246 ALA A O 1
ATOM 1973 N N . LYS A 1 247 ? 2.297 -23.297 8.195 1 93.25 247 LYS A N 1
ATOM 1974 C CA . LYS A 1 247 ? 0.935 -22.891 8.539 1 93.25 247 LYS A CA 1
ATOM 1975 C C . LYS A 1 247 ? -0.091 -23.734 7.793 1 93.25 247 LYS A C 1
ATOM 1977 O O . LYS A 1 247 ? 0.219 -24.328 6.75 1 93.25 247 LYS A O 1
ATOM 1982 N N . PRO A 1 248 ? -1.318 -23.797 8.391 1 93.12 248 PRO A N 1
ATOM 1983 C CA . PRO A 1 248 ? -2.402 -24.422 7.617 1 93.12 248 PRO A CA 1
ATOM 1984 C C . PRO A 1 248 ? -2.787 -23.609 6.387 1 93.12 248 PRO A C 1
ATOM 1986 O O . PRO A 1 248 ? -2.26 -22.516 6.176 1 93.12 248 PRO A O 1
ATOM 1989 N N . ASP A 1 249 ? -3.691 -24.188 5.609 1 91.69 249 ASP A N 1
ATOM 1990 C CA . ASP A 1 249 ? -4.191 -23.5 4.43 1 91.69 249 ASP A CA 1
ATOM 1991 C C . ASP A 1 249 ? -4.785 -22.141 4.801 1 91.69 249 ASP A C 1
ATOM 1993 O O . ASP A 1 249 ? -5.41 -22 5.855 1 91.69 249 ASP A O 1
ATOM 1997 N N . LYS A 1 250 ? -4.57 -21.25 3.955 1 94.5 250 LYS A N 1
ATOM 1998 C CA . LYS A 1 250 ? -5.117 -19.922 4.18 1 94.5 250 LYS A CA 1
ATOM 1999 C C . LYS A 1 250 ? -6.641 -19.938 4.133 1 94.5 250 LYS A C 1
ATOM 2001 O O . LYS A 1 250 ? -7.238 -20.672 3.348 1 94.5 250 LYS A O 1
ATOM 2006 N N . GLU A 1 251 ? -7.25 -19.109 4.906 1 95.5 251 GLU A N 1
ATOM 2007 C CA . GLU A 1 251 ? -8.695 -18.938 4.863 1 95.5 251 GLU A CA 1
ATOM 2008 C C . GLU A 1 251 ? -9.117 -18.062 3.686 1 95.5 251 GLU A C 1
ATOM 2010 O O . GLU A 1 251 ? -8.289 -17.359 3.113 1 95.5 251 GLU A O 1
ATOM 2015 N N . ASP A 1 252 ? -10.398 -18.188 3.354 1 96.81 252 ASP A N 1
ATOM 2016 C CA . ASP A 1 252 ? -10.945 -17.344 2.291 1 96.81 252 ASP A CA 1
ATOM 2017 C C . ASP A 1 252 ? -10.766 -15.859 2.611 1 96.81 252 ASP A C 1
ATOM 2019 O O . ASP A 1 252 ? -11 -15.43 3.742 1 96.81 252 ASP A O 1
ATOM 2023 N N . ASP A 1 253 ? -10.234 -15.164 1.703 1 95.75 253 ASP A N 1
ATOM 2024 C CA . ASP A 1 253 ? -10.078 -13.719 1.763 1 95.75 253 ASP A CA 1
ATOM 2025 C C . ASP A 1 253 ? -10.117 -13.102 0.365 1 95.75 253 ASP A C 1
ATOM 2027 O O . ASP A 1 253 ? -10.172 -13.82 -0.634 1 95.75 253 ASP A O 1
ATOM 2031 N N . LEU A 1 254 ? -10.125 -11.852 0.281 1 97 254 LEU A N 1
ATOM 2032 C CA . LEU A 1 254 ? -10.312 -11.156 -0.985 1 97 254 LEU A CA 1
ATOM 2033 C C . LEU A 1 254 ? -9.234 -11.547 -1.989 1 97 254 LEU A C 1
ATOM 2035 O O . LEU A 1 254 ? -9.516 -11.688 -3.184 1 97 254 LEU A O 1
ATOM 2039 N N . PHE A 1 255 ? -7.973 -11.766 -1.49 1 98.12 255 PHE A N 1
ATOM 2040 C CA . PHE A 1 255 ? -6.879 -12.016 -2.422 1 98.12 255 PHE A CA 1
ATOM 2041 C C . PHE A 1 255 ? -6.328 -13.422 -2.252 1 98.12 255 PHE A C 1
ATOM 2043 O O . PHE A 1 255 ? -5.203 -13.711 -2.666 1 98.12 255 PHE A O 1
ATOM 2050 N N . THR A 1 256 ? -7.098 -14.289 -1.594 1 98.25 256 THR A N 1
ATOM 2051 C CA . THR A 1 256 ? -6.754 -15.711 -1.521 1 98.25 256 THR A CA 1
ATOM 2052 C C . THR A 1 256 ? -7.258 -16.453 -2.756 1 98.25 256 THR A C 1
ATOM 2054 O O . THR A 1 256 ? -8.43 -16.344 -3.115 1 98.25 256 THR A O 1
ATOM 2057 N N . SER A 1 257 ? -6.383 -17.094 -3.428 1 98.5 257 SER A N 1
ATOM 2058 C CA . SER A 1 257 ? -6.668 -17.844 -4.652 1 98.5 257 SER A CA 1
ATOM 2059 C C . SER A 1 257 ? -5.82 -19.109 -4.738 1 98.5 257 SER A C 1
ATOM 2061 O O . SER A 1 257 ? -5.211 -19.516 -3.752 1 98.5 257 SER A O 1
ATOM 2063 N N . ILE A 1 258 ? -5.895 -19.781 -5.871 1 98.38 258 ILE A N 1
ATOM 2064 C CA . ILE A 1 258 ? -4.949 -20.844 -6.18 1 98.38 258 ILE A CA 1
ATOM 2065 C C . ILE A 1 258 ? -3.682 -20.25 -6.797 1 98.38 258 ILE A C 1
ATOM 2067 O O . ILE A 1 258 ? -3.691 -19.812 -7.949 1 98.38 258 ILE A O 1
ATOM 2071 N N . GLU A 1 259 ? -2.738 -20.156 -6.023 1 97.5 259 GLU A N 1
ATOM 2072 C CA . GLU A 1 259 ? -1.493 -19.609 -6.543 1 97.5 259 GLU A CA 1
ATOM 2073 C C . GLU A 1 259 ? -0.587 -20.703 -7.094 1 97.5 259 GLU A C 1
ATOM 2075 O O . GLU A 1 259 ? -0.714 -21.859 -6.715 1 97.5 259 GLU A O 1
ATOM 2080 N N . HIS A 1 260 ? 0.293 -20.375 -7.953 1 98.12 260 HIS A N 1
ATOM 2081 C CA . HIS A 1 260 ? 1.242 -21.297 -8.586 1 98.12 260 HIS A CA 1
ATOM 2082 C C . HIS A 1 260 ? 2.338 -21.703 -7.609 1 98.12 260 HIS A C 1
ATOM 2084 O O . HIS A 1 260 ? 2.729 -22.875 -7.562 1 98.12 260 HIS A O 1
ATOM 2090 N N . CYS A 1 261 ? 2.814 -20.797 -6.809 1 95.69 261 CYS A N 1
ATOM 2091 C CA . CYS A 1 261 ? 3.803 -20.938 -5.746 1 95.69 261 CYS A CA 1
ATOM 2092 C C . CYS A 1 261 ? 5.203 -21.094 -6.32 1 95.69 261 CYS A C 1
ATOM 2094 O O . CYS A 1 261 ? 6.195 -20.984 -5.594 1 95.69 261 CYS A O 1
ATOM 2096 N N . ASP A 1 262 ? 5.355 -21.375 -7.566 1 94.06 262 ASP A N 1
ATOM 2097 C CA . ASP A 1 262 ? 6.652 -21.531 -8.219 1 94.06 262 ASP A CA 1
ATOM 2098 C C . ASP A 1 262 ? 6.684 -20.797 -9.555 1 94.06 262 ASP A C 1
ATOM 2100 O O . ASP A 1 262 ? 7.137 -21.344 -10.562 1 94.06 262 ASP A O 1
ATOM 2104 N N . MET A 1 263 ? 6.215 -19.594 -9.578 1 95.88 263 MET A N 1
ATOM 2105 C CA . MET A 1 263 ? 6.047 -18.812 -10.797 1 95.88 263 MET A CA 1
ATOM 2106 C C . MET A 1 263 ? 7.34 -18.094 -11.156 1 95.88 263 MET A C 1
ATOM 2108 O O . MET A 1 263 ? 7.465 -16.875 -10.938 1 95.88 263 MET A O 1
ATOM 2112 N N . TRP A 1 264 ? 8.312 -18.812 -11.68 1 95.12 264 TRP A N 1
ATOM 2113 C CA . TRP A 1 264 ? 9.555 -18.219 -12.156 1 95.12 264 TRP A CA 1
ATOM 2114 C C . TRP A 1 264 ? 9.789 -18.547 -13.625 1 95.12 264 TRP A C 1
ATOM 2116 O O . TRP A 1 264 ? 9.016 -19.297 -14.234 1 95.12 264 TRP A O 1
ATOM 2126 N N . ILE A 1 265 ? 10.711 -18.047 -14.234 1 95 265 ILE A N 1
ATOM 2127 C CA . ILE A 1 265 ? 10.922 -17.906 -15.672 1 95 265 ILE A CA 1
ATOM 2128 C C . ILE A 1 265 ? 10.898 -19.281 -16.344 1 95 265 ILE A C 1
ATOM 2130 O O . ILE A 1 265 ? 10.391 -19.438 -17.453 1 95 265 ILE A O 1
ATOM 2134 N N . ASN A 1 266 ? 11.281 -20.375 -15.68 1 90.5 266 ASN A N 1
ATOM 2135 C CA . ASN A 1 266 ? 11.328 -21.719 -16.266 1 90.5 266 ASN A CA 1
ATOM 2136 C C . ASN A 1 266 ? 9.938 -22.328 -16.391 1 90.5 266 ASN A C 1
ATOM 2138 O O . ASN A 1 266 ? 9.75 -23.312 -17.094 1 90.5 266 ASN A O 1
ATOM 2142 N N . ASN A 1 267 ? 9.016 -21.75 -15.695 1 95 267 ASN A N 1
ATOM 2143 C CA . ASN A 1 267 ? 7.668 -22.297 -15.695 1 95 267 ASN A CA 1
ATOM 2144 C C . ASN A 1 267 ? 6.707 -21.422 -16.484 1 95 267 ASN A C 1
ATOM 2146 O O . ASN A 1 267 ? 5.492 -21.469 -16.281 1 95 267 ASN A O 1
ATOM 2150 N N . LEU A 1 268 ? 7.324 -20.562 -17.328 1 97.31 268 LEU A N 1
ATOM 2151 C CA . LEU A 1 268 ? 6.57 -19.688 -18.219 1 97.31 268 LEU A CA 1
ATOM 2152 C C . LEU A 1 268 ? 6.977 -19.906 -19.672 1 97.31 268 LEU A C 1
ATOM 2154 O O . LEU A 1 268 ? 8.164 -19.875 -20 1 97.31 268 LEU A O 1
ATOM 2158 N N . MET A 1 269 ? 6.035 -20.203 -20.516 1 97.75 269 MET A N 1
ATOM 2159 C CA . MET A 1 269 ? 6.27 -20.375 -21.953 1 97.75 269 MET A CA 1
ATOM 2160 C C . MET A 1 269 ? 5.656 -19.234 -22.75 1 97.75 269 MET A C 1
ATOM 2162 O O . MET A 1 269 ? 4.473 -18.938 -22.594 1 97.75 269 MET A O 1
ATOM 2166 N N . ILE A 1 270 ? 6.43 -18.625 -23.594 1 98.06 270 ILE A N 1
ATOM 2167 C CA . ILE A 1 270 ? 6.016 -17.406 -24.281 1 98.06 270 ILE A CA 1
ATOM 2168 C C . ILE A 1 270 ? 5.926 -17.656 -25.781 1 98.06 270 ILE A C 1
ATOM 2170 O O . ILE A 1 270 ? 6.777 -18.328 -26.359 1 98.06 270 ILE A O 1
ATOM 2174 N N . GLN A 1 271 ? 4.941 -17.219 -26.359 1 98 271 GLN A N 1
ATOM 2175 C CA . GLN A 1 271 ? 4.809 -17.156 -27.797 1 98 271 GLN A CA 1
ATOM 2176 C C . GLN A 1 271 ? 5.023 -15.727 -28.312 1 98 271 GLN A C 1
ATOM 2178 O O . GLN A 1 271 ? 4.641 -14.758 -27.656 1 98 271 GLN A O 1
ATOM 2183 N N . TYR A 1 272 ? 5.551 -15.594 -29.453 1 97.19 272 TYR A N 1
ATOM 2184 C CA . TYR A 1 272 ? 5.887 -14.289 -30.016 1 97.19 272 TYR A CA 1
ATOM 2185 C C . TYR A 1 272 ? 5.125 -14.047 -31.312 1 97.19 272 TYR A C 1
ATOM 2187 O O . TYR A 1 272 ? 4.809 -14.984 -32.062 1 97.19 272 TYR A O 1
ATOM 2195 N N . ASP A 1 273 ? 4.836 -12.867 -31.547 1 96.19 273 ASP A N 1
ATOM 2196 C CA . ASP A 1 273 ? 4.145 -12.516 -32.781 1 96.19 273 ASP A CA 1
ATOM 2197 C C . ASP A 1 273 ? 5.137 -12.305 -33.906 1 96.19 273 ASP A C 1
ATOM 2199 O O . ASP A 1 273 ? 6.32 -12.625 -33.781 1 96.19 273 ASP A O 1
ATOM 2203 N N . GLU A 1 274 ? 4.617 -11.828 -35 1 94.81 274 GLU A N 1
ATOM 2204 C CA . GLU A 1 274 ? 5.414 -11.672 -36.219 1 94.81 274 GLU A CA 1
ATOM 2205 C C . GLU A 1 274 ? 6.516 -10.633 -36.031 1 94.81 274 GLU A C 1
ATOM 2207 O O . GLU A 1 274 ? 7.52 -10.648 -36.75 1 94.81 274 GLU A O 1
ATOM 2212 N N . HIS A 1 275 ? 6.285 -9.742 -35.062 1 94.81 275 HIS A N 1
ATOM 2213 C CA . HIS A 1 275 ? 7.273 -8.703 -34.781 1 94.81 275 HIS A CA 1
ATOM 2214 C C . HIS A 1 275 ? 8.18 -9.078 -33.625 1 94.81 275 HIS A C 1
ATOM 2216 O O . HIS A 1 275 ? 8.836 -8.219 -33.031 1 94.81 275 HIS A O 1
ATOM 2222 N N . SER A 1 276 ? 8.156 -10.352 -33.156 1 93.12 276 SER A N 1
ATOM 2223 C CA . SER A 1 276 ? 9 -10.898 -32.094 1 93.12 276 SER A CA 1
ATOM 2224 C C . SER A 1 276 ? 8.656 -10.273 -30.75 1 93.12 276 SER A C 1
ATOM 2226 O O . SER A 1 276 ? 9.539 -10.094 -29.891 1 93.12 276 SER A O 1
ATOM 2228 N N . GLN A 1 277 ? 7.465 -9.812 -30.672 1 96 277 GLN A N 1
ATOM 2229 C CA . GLN A 1 277 ? 6.957 -9.344 -29.391 1 96 277 GLN A CA 1
ATOM 2230 C C . GLN A 1 277 ? 6.152 -10.43 -28.672 1 96 277 GLN A C 1
ATOM 2232 O O . GLN A 1 277 ? 5.43 -11.195 -29.328 1 96 277 GLN A O 1
ATOM 2237 N N . PRO A 1 278 ? 6.445 -10.492 -27.359 1 97.62 278 PRO A N 1
ATOM 2238 C CA . PRO A 1 278 ? 5.625 -11.484 -26.656 1 97.62 278 PRO A CA 1
ATOM 2239 C C . PRO A 1 278 ? 4.129 -11.242 -26.828 1 97.62 278 PRO A C 1
ATOM 2241 O O . PRO A 1 278 ? 3.662 -10.109 -26.688 1 97.62 278 PRO A O 1
ATOM 2244 N N . SER A 1 279 ? 3.383 -12.234 -27.078 1 97.44 279 SER A N 1
ATOM 2245 C CA . SER A 1 279 ? 1.972 -12.07 -27.422 1 97.44 279 SER A CA 1
ATOM 2246 C C . SER A 1 279 ? 1.094 -12.977 -26.562 1 97.44 279 SER A C 1
ATOM 2248 O O . SER A 1 279 ? -0.046 -12.625 -26.25 1 97.44 279 SER A O 1
ATOM 2250 N N . LYS A 1 280 ? 1.561 -14.188 -26.234 1 97.69 280 LYS A N 1
ATOM 2251 C CA . LYS A 1 280 ? 0.846 -15.125 -25.375 1 97.69 280 LYS A CA 1
ATOM 2252 C C . LYS A 1 280 ? 1.783 -15.75 -24.344 1 97.69 280 LYS A C 1
ATOM 2254 O O . LYS A 1 280 ? 2.996 -15.812 -24.562 1 97.69 280 LYS A O 1
ATOM 2259 N N . VAL A 1 281 ? 1.224 -16.109 -23.266 1 98.38 281 VAL A N 1
ATOM 2260 C CA . VAL A 1 281 ? 2 -16.797 -22.234 1 98.38 281 VAL A CA 1
ATOM 2261 C C . VAL A 1 281 ? 1.192 -17.969 -21.672 1 98.38 281 VAL A C 1
ATOM 2263 O O . VAL A 1 281 ? -0.03 -17.875 -21.547 1 98.38 281 VAL A O 1
ATOM 2266 N N . LYS A 1 282 ? 1.851 -19.094 -21.453 1 98.5 282 LYS A N 1
ATOM 2267 C CA . LYS A 1 282 ? 1.295 -20.266 -20.766 1 98.5 282 LYS A CA 1
ATOM 2268 C C . LYS A 1 282 ? 2.096 -20.594 -19.516 1 98.5 282 LYS A C 1
ATOM 2270 O O . LYS A 1 282 ? 3.324 -20.484 -19.516 1 98.5 282 LYS A O 1
ATOM 2275 N N . PHE A 1 283 ? 1.402 -20.906 -18.453 1 98.25 283 PHE A N 1
ATOM 2276 C CA . PHE A 1 283 ? 2.018 -21.344 -17.219 1 98.25 283 PHE A CA 1
ATOM 2277 C C . PHE A 1 283 ? 2.104 -22.875 -17.156 1 98.25 283 PHE A C 1
ATOM 2279 O O . PHE A 1 283 ? 1.164 -23.562 -17.547 1 98.25 283 PHE A O 1
ATOM 2286 N N . VAL A 1 284 ? 3.23 -23.375 -16.734 1 96.62 284 VAL A N 1
ATOM 2287 C CA . VAL A 1 284 ? 3.398 -24.828 -16.625 1 96.62 284 VAL A CA 1
ATOM 2288 C C . VAL A 1 284 ? 3.945 -25.188 -15.258 1 96.62 284 VAL A C 1
ATOM 2290 O O . VAL A 1 284 ? 4.289 -24.312 -14.461 1 96.62 284 VAL A O 1
ATOM 2293 N N . ASP A 1 285 ? 3.906 -26.406 -14.883 1 94.38 285 ASP A N 1
ATOM 2294 C CA . ASP A 1 285 ? 4.496 -26.984 -13.68 1 94.38 285 ASP A CA 1
ATOM 2295 C C . ASP A 1 285 ? 3.779 -26.5 -12.422 1 94.38 285 ASP A C 1
ATOM 2297 O O . ASP A 1 285 ? 4.383 -25.844 -11.562 1 94.38 285 ASP A O 1
ATOM 2301 N N . PHE A 1 286 ? 2.537 -26.891 -12.25 1 97.19 286 PHE A N 1
ATOM 2302 C CA . PHE A 1 286 ? 1.673 -26.484 -11.148 1 97.19 286 PHE A CA 1
ATOM 2303 C C . PHE A 1 286 ? 1.791 -27.438 -9.977 1 97.19 286 PHE A C 1
ATOM 2305 O O . PHE A 1 286 ? 0.867 -27.562 -9.172 1 97.19 286 PHE A O 1
ATOM 2312 N N . GLN A 1 287 ? 2.896 -28.172 -9.867 1 93.81 287 GLN A N 1
ATOM 2313 C CA . GLN A 1 287 ? 3.014 -29.297 -8.938 1 93.81 287 GLN A CA 1
ATOM 2314 C C . GLN A 1 287 ? 2.883 -28.828 -7.492 1 93.81 287 GLN A C 1
ATOM 2316 O O . GLN A 1 287 ? 2.457 -29.578 -6.621 1 93.81 287 GLN A O 1
ATOM 2321 N N . ILE A 1 288 ? 3.264 -27.516 -7.207 1 94.75 288 ILE A N 1
ATOM 2322 C CA . ILE A 1 288 ? 3.188 -27.109 -5.812 1 94.75 288 ILE A CA 1
ATOM 2323 C C . ILE A 1 288 ? 2.184 -25.969 -5.66 1 94.75 288 ILE A C 1
ATOM 2325 O O . ILE A 1 288 ? 2.246 -25.203 -4.699 1 94.75 288 ILE A O 1
ATOM 2329 N N . ALA A 1 289 ? 1.271 -25.859 -6.602 1 97.56 289 ALA A N 1
ATOM 2330 C CA . ALA A 1 289 ? 0.188 -24.891 -6.465 1 97.56 289 ALA A CA 1
ATOM 2331 C C . ALA A 1 289 ? -0.567 -25.094 -5.152 1 97.56 289 ALA A C 1
ATOM 2333 O O . ALA A 1 289 ? -0.727 -26.219 -4.695 1 97.56 289 ALA A O 1
ATOM 2334 N N . GLN A 1 290 ? -0.988 -24.047 -4.547 1 97.75 290 GLN A N 1
ATOM 2335 C CA . GLN A 1 290 ? -1.662 -24.141 -3.254 1 97.75 290 GLN A CA 1
ATOM 2336 C C . GLN A 1 290 ? -2.648 -22.984 -3.07 1 97.75 290 GLN A C 1
ATOM 2338 O O . GLN A 1 290 ? -2.627 -22.016 -3.828 1 97.75 290 GLN A O 1
ATOM 2343 N N . TYR A 1 291 ? -3.564 -23.188 -2.156 1 98 291 TYR A N 1
ATOM 2344 C CA . TYR A 1 291 ? -4.543 -22.172 -1.792 1 98 291 TYR A CA 1
ATOM 2345 C C . TYR A 1 291 ? -3.936 -21.156 -0.835 1 98 291 TYR A C 1
ATOM 2347 O O . TYR A 1 291 ? -3.723 -21.453 0.343 1 98 291 TYR A O 1
ATOM 2355 N N . GLU A 1 292 ? -3.625 -19.984 -1.333 1 97.88 292 GLU A N 1
ATOM 2356 C CA . GLU A 1 292 ? -2.898 -18.938 -0.611 1 97.88 292 GLU A CA 1
ATOM 2357 C C . GLU A 1 292 ? -3.074 -17.578 -1.277 1 97.88 292 GLU A C 1
ATOM 2359 O O . GLU A 1 292 ? -3.707 -17.469 -2.33 1 97.88 292 GLU A O 1
ATOM 2364 N N . SER A 1 293 ? -2.521 -16.547 -0.685 1 97.88 293 SER A N 1
ATOM 2365 C CA . SER A 1 293 ? -2.59 -15.219 -1.284 1 97.88 293 SER A CA 1
ATOM 2366 C C . SER A 1 293 ? -1.949 -15.203 -2.668 1 97.88 293 SER A C 1
ATOM 2368 O O . SER A 1 293 ? -0.823 -15.672 -2.842 1 97.88 293 SER A O 1
ATOM 2370 N N . CYS A 1 294 ? -2.625 -14.656 -3.619 1 97.62 294 CYS A N 1
ATOM 2371 C CA . CYS A 1 294 ? -2.141 -14.633 -4.996 1 97.62 294 CYS A CA 1
ATOM 2372 C C . CYS A 1 294 ? -0.926 -13.719 -5.133 1 97.62 294 CYS A C 1
ATOM 2374 O O . CYS A 1 294 ? -0.16 -13.844 -6.09 1 97.62 294 CYS A O 1
ATOM 2376 N N . VAL A 1 295 ? -0.683 -12.875 -4.141 1 97.75 295 VAL A N 1
ATOM 2377 C CA . VAL A 1 295 ? 0.366 -11.867 -4.242 1 97.75 295 VAL A CA 1
ATOM 2378 C C . VAL A 1 295 ? 1.736 -12.531 -4.145 1 97.75 295 VAL A C 1
ATOM 2380 O O . VAL A 1 295 ? 2.73 -12 -4.641 1 97.75 295 VAL A O 1
ATOM 2383 N N . HIS A 1 296 ? 1.791 -13.711 -3.557 1 97.94 296 HIS A N 1
ATOM 2384 C CA . HIS A 1 296 ? 3.055 -14.438 -3.482 1 97.94 296 HIS A CA 1
ATOM 2385 C C . HIS A 1 296 ? 3.641 -14.664 -4.871 1 97.94 296 HIS A C 1
ATOM 2387 O O . HIS A 1 296 ? 4.836 -14.461 -5.086 1 97.94 296 HIS A O 1
ATOM 2393 N N . ASP A 1 297 ? 2.799 -15.047 -5.797 1 98.69 297 ASP A N 1
ATOM 2394 C CA . ASP A 1 297 ? 3.242 -15.281 -7.168 1 98.69 297 ASP A CA 1
ATOM 2395 C C . ASP A 1 297 ? 3.812 -14.008 -7.789 1 98.69 297 ASP A C 1
ATOM 2397 O O . ASP A 1 297 ? 4.805 -14.062 -8.523 1 98.69 297 ASP A O 1
ATOM 2401 N N . ILE A 1 298 ? 3.18 -12.898 -7.504 1 98.81 298 ILE A N 1
ATOM 2402 C CA . ILE A 1 298 ? 3.568 -11.625 -8.094 1 98.81 298 ILE A CA 1
ATOM 2403 C C . ILE A 1 298 ? 4.988 -11.266 -7.66 1 98.81 298 ILE A C 1
ATOM 2405 O O . ILE A 1 298 ? 5.855 -11.008 -8.5 1 98.81 298 ILE A O 1
ATOM 2409 N N . ILE A 1 299 ? 5.207 -11.32 -6.359 1 98.56 299 ILE A N 1
ATOM 2410 C CA . ILE A 1 299 ? 6.488 -10.898 -5.805 1 98.56 299 ILE A CA 1
ATOM 2411 C C . ILE A 1 299 ? 7.582 -11.875 -6.234 1 98.56 299 ILE A C 1
ATOM 2413 O O . ILE A 1 299 ? 8.68 -11.461 -6.621 1 98.56 299 ILE A O 1
ATOM 2417 N N . PHE A 1 300 ? 7.277 -13.133 -6.211 1 98.56 300 PHE A N 1
ATOM 2418 C CA . PHE A 1 300 ? 8.273 -14.133 -6.582 1 98.56 300 PHE A CA 1
ATOM 2419 C C . PHE A 1 300 ? 8.664 -13.992 -8.047 1 98.56 300 PHE A C 1
ATOM 2421 O O . PHE A 1 300 ? 9.844 -14.039 -8.391 1 98.56 300 PHE A O 1
ATOM 2428 N N . LEU A 1 301 ? 7.695 -13.797 -8.938 1 98.69 301 LEU A N 1
ATOM 2429 C CA . LEU A 1 301 ? 7.988 -13.586 -10.352 1 98.69 301 LEU A CA 1
ATOM 2430 C C . LEU A 1 301 ? 8.898 -12.383 -10.547 1 98.69 301 LEU A C 1
ATOM 2432 O O . LEU A 1 301 ? 9.914 -12.469 -11.234 1 98.69 301 LEU A O 1
ATOM 2436 N N . LEU A 1 302 ? 8.516 -11.273 -9.953 1 98.75 302 LEU A N 1
ATOM 2437 C CA . LEU A 1 302 ? 9.234 -10.023 -10.172 1 98.75 302 LEU A CA 1
ATOM 2438 C C . LEU A 1 302 ? 10.688 -10.148 -9.727 1 98.75 302 LEU A C 1
ATOM 2440 O O . LEU A 1 302 ? 11.602 -9.758 -10.469 1 98.75 302 LEU A O 1
ATOM 2444 N N . PHE A 1 303 ? 10.938 -10.797 -8.656 1 98.31 303 PHE A N 1
ATOM 2445 C CA . PHE A 1 303 ? 12.273 -10.742 -8.078 1 98.31 303 PHE A CA 1
ATOM 2446 C C . PHE A 1 303 ? 13.109 -11.93 -8.531 1 98.31 303 PHE A C 1
ATOM 2448 O O . PHE A 1 303 ? 14.336 -11.922 -8.398 1 98.31 303 PHE A O 1
ATOM 2455 N N . SER A 1 304 ? 12.453 -12.945 -9.125 1 97.06 304 SER A N 1
ATOM 2456 C CA . SER A 1 304 ? 13.211 -14.102 -9.586 1 97.06 304 SER A CA 1
ATOM 2457 C C . SER A 1 304 ? 13.492 -14.023 -11.086 1 97.06 304 SER A C 1
ATOM 2459 O O . SER A 1 304 ? 14.484 -14.57 -11.562 1 97.06 304 SER A O 1
ATOM 2461 N N . SER A 1 305 ? 12.609 -13.305 -11.82 1 97.5 305 SER A N 1
ATOM 2462 C CA . SER A 1 305 ? 12.609 -13.609 -13.25 1 97.5 305 SER A CA 1
ATOM 2463 C C . SER A 1 305 ? 12.617 -12.336 -14.086 1 97.5 305 SER A C 1
ATOM 2465 O O . SER A 1 305 ? 12.703 -12.391 -15.312 1 97.5 305 SER A O 1
ATOM 2467 N N . VAL A 1 306 ? 12.562 -11.164 -13.461 1 98.25 306 VAL A N 1
ATOM 2468 C CA . VAL A 1 306 ? 12.445 -9.914 -14.203 1 98.25 306 VAL A CA 1
ATOM 2469 C C . VAL A 1 306 ? 13.766 -9.148 -14.133 1 98.25 306 VAL A C 1
ATOM 2471 O O . VAL A 1 306 ? 14.469 -9.195 -13.117 1 98.25 306 VAL A O 1
ATOM 2474 N N . GLU A 1 307 ? 14.062 -8.453 -15.188 1 97.69 307 GLU A N 1
ATOM 2475 C CA . GLU A 1 307 ? 15.281 -7.648 -15.266 1 97.69 307 GLU A CA 1
ATOM 2476 C C . GLU A 1 307 ? 15.336 -6.625 -14.141 1 97.69 307 GLU A C 1
ATOM 2478 O O . GLU A 1 307 ? 14.336 -5.973 -13.828 1 97.69 307 GLU A O 1
ATOM 2483 N N . THR A 1 308 ? 16.547 -6.48 -13.594 1 96.5 308 THR A N 1
ATOM 2484 C CA . THR A 1 308 ? 16.766 -5.551 -12.492 1 96.5 308 THR A CA 1
ATOM 2485 C C . THR A 1 308 ? 16.391 -4.129 -12.898 1 96.5 308 THR A C 1
ATOM 2487 O O . THR A 1 308 ? 15.805 -3.385 -12.109 1 96.5 308 THR A O 1
ATOM 2490 N N . SER A 1 309 ? 16.75 -3.707 -14.094 1 96.75 309 SER A N 1
ATOM 2491 C CA . SER A 1 309 ? 16.484 -2.354 -14.57 1 96.75 309 SER A CA 1
ATOM 2492 C C . SER A 1 309 ? 14.977 -2.084 -14.641 1 96.75 309 SER A C 1
ATOM 2494 O O . SER A 1 309 ? 14.539 -0.952 -14.43 1 96.75 309 SER A O 1
ATOM 2496 N N . VAL A 1 310 ? 14.18 -3.129 -14.961 1 98.06 310 VAL A N 1
ATOM 2497 C CA . VAL A 1 310 ? 12.727 -2.996 -14.984 1 98.06 310 VAL A CA 1
ATOM 2498 C C . VAL A 1 310 ? 12.211 -2.74 -13.578 1 98.06 310 VAL A C 1
ATOM 2500 O O . VAL A 1 310 ? 11.391 -1.845 -13.359 1 98.06 310 VAL A O 1
ATOM 2503 N N . LEU A 1 311 ? 12.734 -3.475 -12.625 1 98 311 LEU A N 1
ATOM 2504 C CA . LEU A 1 311 ? 12.281 -3.357 -11.25 1 98 311 LEU A CA 1
ATOM 2505 C C . LEU A 1 311 ? 12.711 -2.023 -10.648 1 98 311 LEU A C 1
ATOM 2507 O O . LEU A 1 311 ? 12.047 -1.493 -9.758 1 98 311 LEU A O 1
ATOM 2511 N N . GLU A 1 312 ? 13.828 -1.526 -11.148 1 96.38 312 GLU A N 1
ATOM 2512 C CA . GLU A 1 312 ? 14.352 -0.264 -10.633 1 96.38 312 GLU A CA 1
ATOM 2513 C C . GLU A 1 312 ? 13.344 0.868 -10.828 1 96.38 312 GLU A C 1
ATOM 2515 O O . GLU A 1 312 ? 13.266 1.781 -10 1 96.38 312 GLU A O 1
ATOM 2520 N N . TYR A 1 313 ? 12.5 0.74 -11.867 1 95.31 313 TYR A N 1
ATOM 2521 C CA . TYR A 1 313 ? 11.781 1.956 -12.219 1 95.31 313 TYR A CA 1
ATOM 2522 C C . TYR A 1 313 ? 10.305 1.664 -12.453 1 95.31 313 TYR A C 1
ATOM 2524 O O . TYR A 1 313 ? 9.484 2.586 -12.523 1 95.31 313 TYR A O 1
ATOM 2532 N N . HIS A 1 314 ? 9.875 0.404 -12.461 1 97.44 314 HIS A N 1
ATOM 2533 C CA . HIS A 1 314 ? 8.547 0.156 -13.008 1 97.44 314 HIS A CA 1
ATOM 2534 C C . HIS A 1 314 ? 7.695 -0.662 -12.031 1 97.44 314 HIS A C 1
ATOM 2536 O O . HIS A 1 314 ? 6.609 -1.121 -12.391 1 97.44 314 HIS A O 1
ATOM 2542 N N . VAL A 1 315 ? 8.109 -0.858 -10.805 1 98.19 315 VAL A N 1
ATOM 2543 C CA . VAL A 1 315 ? 7.367 -1.708 -9.875 1 98.19 315 VAL A CA 1
ATOM 2544 C C . VAL A 1 315 ? 5.973 -1.129 -9.648 1 98.19 315 VAL A C 1
ATOM 2546 O O . VAL A 1 315 ? 4.98 -1.857 -9.68 1 98.19 315 VAL A O 1
ATOM 2549 N N . ASP A 1 316 ? 5.84 0.217 -9.453 1 97.19 316 ASP A N 1
ATOM 2550 C CA . ASP A 1 316 ? 4.547 0.864 -9.258 1 97.19 316 ASP A CA 1
ATOM 2551 C C . ASP A 1 316 ? 3.611 0.587 -10.438 1 97.19 316 ASP A C 1
ATOM 2553 O O . ASP A 1 316 ? 2.455 0.208 -10.242 1 97.19 316 ASP A O 1
ATOM 2557 N N . GLU A 1 317 ? 4.133 0.782 -11.555 1 97.94 317 GLU A N 1
ATOM 2558 C CA . GLU A 1 317 ? 3.365 0.589 -12.781 1 97.94 317 GLU A CA 1
ATOM 2559 C C . GLU A 1 317 ? 2.922 -0.863 -12.93 1 97.94 317 GLU A C 1
ATOM 2561 O O . GLU A 1 317 ? 1.782 -1.134 -13.312 1 97.94 317 GLU A O 1
ATOM 2566 N N . LEU A 1 318 ? 3.814 -1.796 -12.672 1 98.75 318 LEU A N 1
ATOM 2567 C CA . LEU A 1 318 ? 3.553 -3.221 -12.844 1 98.75 318 LEU A CA 1
ATOM 2568 C C . LEU A 1 318 ? 2.488 -3.701 -11.867 1 98.75 318 LEU A C 1
ATOM 2570 O O . LEU A 1 318 ? 1.593 -4.461 -12.242 1 98.75 318 LEU A O 1
ATOM 2574 N N . LEU A 1 319 ? 2.561 -3.25 -10.617 1 98.69 319 LEU A N 1
ATOM 2575 C CA . LEU A 1 319 ? 1.571 -3.648 -9.625 1 98.69 319 LEU A CA 1
ATOM 2576 C C . LEU A 1 319 ? 0.207 -3.047 -9.938 1 98.69 319 LEU A C 1
ATOM 2578 O O . LEU A 1 319 ? -0.825 -3.686 -9.727 1 98.69 319 LEU A O 1
ATOM 2582 N N . GLN A 1 320 ? 0.18 -1.83 -10.43 1 98.19 320 GLN A N 1
ATOM 2583 C CA . GLN A 1 320 ? -1.071 -1.212 -10.852 1 98.19 320 GLN A CA 1
ATOM 2584 C C . GLN A 1 320 ? -1.687 -1.968 -12.031 1 98.19 320 GLN A C 1
ATOM 2586 O O . GLN A 1 320 ? -2.902 -2.168 -12.078 1 98.19 320 GLN A O 1
ATOM 2591 N N . LEU A 1 321 ? -0.86 -2.34 -12.977 1 98.75 321 LEU A N 1
ATOM 2592 C CA . LEU A 1 321 ? -1.318 -3.094 -14.141 1 98.75 321 LEU A CA 1
ATOM 2593 C C . LEU A 1 321 ? -1.947 -4.418 -13.711 1 98.75 321 LEU A C 1
ATOM 2595 O O . LEU A 1 321 ? -3.031 -4.773 -14.18 1 98.75 321 LEU A O 1
ATOM 2599 N N . TYR A 1 322 ? -1.246 -5.137 -12.898 1 98.88 322 TYR A N 1
ATOM 2600 C CA . TYR A 1 322 ? -1.78 -6.395 -12.391 1 98.88 322 TYR A CA 1
ATOM 2601 C C . TYR A 1 322 ? -3.137 -6.18 -11.727 1 98.88 322 TYR A C 1
ATOM 2603 O O . TYR A 1 322 ? -4.102 -6.883 -12.031 1 98.88 322 TYR A O 1
ATOM 2611 N N . TYR A 1 323 ? -3.199 -5.203 -10.82 1 98.81 323 TYR A N 1
ATOM 2612 C CA . TYR A 1 323 ? -4.406 -4.934 -10.047 1 98.81 323 TYR A CA 1
ATOM 2613 C C . TYR A 1 323 ? -5.578 -4.605 -10.961 1 98.81 323 TYR A C 1
ATOM 2615 O O . TYR A 1 323 ? -6.68 -5.133 -10.789 1 98.81 323 TYR A O 1
ATOM 2623 N N . GLN A 1 324 ? -5.336 -3.713 -11.883 1 98.75 324 GLN A N 1
ATOM 2624 C CA . GLN A 1 324 ? -6.391 -3.309 -12.805 1 98.75 324 GLN A CA 1
ATOM 2625 C C . GLN A 1 324 ? -6.91 -4.504 -13.602 1 98.75 324 GLN A C 1
ATOM 2627 O O . GLN A 1 324 ? -8.117 -4.66 -13.781 1 98.75 324 GLN A O 1
ATOM 2632 N N . THR A 1 325 ? -5.996 -5.34 -14.07 1 98.88 325 THR A N 1
ATOM 2633 C CA . THR A 1 325 ? -6.379 -6.523 -14.828 1 98.88 325 THR A CA 1
ATOM 2634 C C . THR A 1 325 ? -7.164 -7.496 -13.953 1 98.88 325 THR A C 1
ATOM 2636 O O . THR A 1 325 ? -8.141 -8.102 -14.406 1 98.88 325 THR A O 1
ATOM 2639 N N . PHE A 1 326 ? -6.707 -7.641 -12.734 1 98.88 326 PHE A N 1
ATOM 2640 C CA . PHE A 1 326 ? -7.359 -8.492 -11.75 1 98.88 326 PHE A CA 1
ATOM 2641 C C . PHE A 1 326 ? -8.805 -8.055 -11.531 1 98.88 326 PHE A C 1
ATOM 2643 O O . PHE A 1 326 ? -9.719 -8.883 -11.578 1 98.88 326 PHE A O 1
ATOM 2650 N N . ILE A 1 327 ? -9.016 -6.777 -11.352 1 98.81 327 ILE A N 1
ATOM 2651 C CA . ILE A 1 327 ? -10.336 -6.215 -11.109 1 98.81 327 ILE A CA 1
ATOM 2652 C C . ILE A 1 327 ? -11.211 -6.375 -12.352 1 98.81 327 ILE A C 1
ATOM 2654 O O . ILE A 1 327 ? -12.375 -6.777 -12.25 1 98.81 327 ILE A O 1
ATOM 2658 N N . GLU A 1 328 ? -10.664 -6.039 -13.492 1 98.81 328 GLU A N 1
ATOM 2659 C CA . GLU A 1 328 ? -11.406 -6.156 -14.742 1 98.81 328 GLU A CA 1
ATOM 2660 C C . GLU A 1 328 ? -11.852 -7.594 -14.992 1 98.81 328 GLU A C 1
ATOM 2662 O O . GLU A 1 328 ? -12.953 -7.836 -15.477 1 98.81 328 GLU A O 1
ATOM 2667 N N . CYS A 1 329 ? -10.977 -8.531 -14.656 1 98.88 329 CYS A N 1
ATOM 2668 C CA . CYS A 1 329 ? -11.312 -9.938 -14.836 1 98.88 329 CYS A CA 1
ATOM 2669 C C . CYS A 1 329 ? -12.469 -10.344 -13.93 1 98.88 329 CYS A C 1
ATOM 2671 O O . CYS A 1 329 ? -13.414 -10.992 -14.375 1 98.88 329 CYS A O 1
ATOM 2673 N N . LEU A 1 330 ? -12.391 -10.016 -12.68 1 98.88 330 LEU A N 1
ATOM 2674 C CA . LEU A 1 330 ? -13.477 -10.312 -11.75 1 98.88 330 LEU A CA 1
ATOM 2675 C C . LEU A 1 330 ? -14.789 -9.719 -12.25 1 98.88 330 LEU A C 1
ATOM 2677 O O . LEU A 1 330 ? -15.828 -10.391 -12.234 1 98.88 330 LEU A O 1
ATOM 2681 N N . LYS A 1 331 ? -14.742 -8.477 -12.703 1 98.81 331 LYS A N 1
ATOM 2682 C CA . LYS A 1 331 ? -15.938 -7.809 -13.211 1 98.81 331 LYS A CA 1
ATOM 2683 C C . LYS A 1 331 ? -16.484 -8.523 -14.445 1 98.81 331 LYS A C 1
ATOM 2685 O O . LYS A 1 331 ? -17.703 -8.625 -14.617 1 98.81 331 LYS A O 1
ATOM 2690 N N . SER A 1 332 ? -15.625 -8.984 -15.32 1 98.69 332 SER A N 1
ATOM 2691 C CA . SER A 1 332 ? -16.031 -9.633 -16.562 1 98.69 332 SER A CA 1
ATOM 2692 C C . SER A 1 332 ? -16.844 -10.883 -16.297 1 98.69 332 SER A C 1
ATOM 2694 O O . SER A 1 332 ? -17.641 -11.312 -17.141 1 98.69 332 SER A O 1
ATOM 2696 N N . VAL A 1 333 ? -16.672 -11.453 -15.148 1 98.75 333 VAL A N 1
ATOM 2697 C CA . VAL A 1 333 ? -17.469 -12.633 -14.797 1 98.75 333 VAL A CA 1
ATOM 2698 C C . VAL A 1 333 ? -18.484 -12.273 -13.719 1 98.75 333 VAL A C 1
ATOM 2700 O O . VAL A 1 333 ? -18.906 -13.133 -12.938 1 98.75 333 VAL A O 1
ATOM 2703 N N . ASN A 1 334 ? -18.766 -11.016 -13.539 1 98.19 334 ASN A N 1
ATOM 2704 C CA . ASN A 1 334 ? -19.859 -10.445 -12.766 1 98.19 334 ASN A CA 1
ATOM 2705 C C . ASN A 1 334 ? -19.625 -10.594 -11.266 1 98.19 334 ASN A C 1
ATOM 2707 O O . ASN A 1 334 ? -20.531 -10.914 -10.516 1 98.19 334 ASN A O 1
ATOM 2711 N N . VAL A 1 335 ? -18.422 -10.531 -10.844 1 98.56 335 VAL A N 1
ATOM 2712 C CA . VAL A 1 335 ? -18.094 -10.461 -9.422 1 98.56 335 VAL A CA 1
ATOM 2713 C C . VAL A 1 335 ? -18.031 -9 -8.984 1 98.56 335 VAL A C 1
ATOM 2715 O O . VAL A 1 335 ? -17.406 -8.172 -9.656 1 98.56 335 VAL A O 1
ATOM 2718 N N . CYS A 1 336 ? -18.703 -8.711 -7.895 1 97.44 336 CYS A N 1
ATOM 2719 C CA . CYS A 1 336 ? -18.641 -7.367 -7.332 1 97.44 336 CYS A CA 1
ATOM 2720 C C . CYS A 1 336 ? -17.266 -7.07 -6.773 1 97.44 336 CYS A C 1
ATOM 2722 O O . CYS A 1 336 ? -16.719 -7.855 -5.988 1 97.44 336 CYS A O 1
ATOM 2724 N N . THR A 1 337 ? -16.672 -5.969 -7.148 1 97.25 337 THR A N 1
ATOM 2725 C CA . THR A 1 337 ? -15.289 -5.703 -6.777 1 97.25 337 THR A CA 1
ATOM 2726 C C . THR A 1 337 ? -15.203 -4.512 -5.824 1 97.25 337 THR A C 1
ATOM 2728 O O . THR A 1 337 ? -14.125 -3.951 -5.617 1 97.25 337 THR A O 1
ATOM 2731 N N . GLU A 1 338 ? -16.234 -4.098 -5.176 1 93.12 338 GLU A N 1
ATOM 2732 C CA . GLU A 1 338 ? -16.281 -2.918 -4.32 1 93.12 338 GLU A CA 1
ATOM 2733 C C . GLU A 1 338 ? -15.336 -3.061 -3.129 1 93.12 338 GLU A C 1
ATOM 2735 O O . GLU A 1 338 ? -14.773 -2.07 -2.654 1 93.12 338 GLU A O 1
ATOM 2740 N N . GLU A 1 339 ? -15.164 -4.305 -2.732 1 94.44 339 GLU A N 1
ATOM 2741 C CA . GLU A 1 339 ? -14.352 -4.539 -1.545 1 94.44 339 GLU A CA 1
ATOM 2742 C C . GLU A 1 339 ? -12.875 -4.68 -1.909 1 94.44 339 GLU A C 1
ATOM 2744 O O . GLU A 1 339 ? -12.008 -4.656 -1.033 1 94.44 339 GLU A O 1
ATOM 2749 N N . TYR A 1 340 ? -12.609 -4.809 -3.189 1 97.19 340 TYR A N 1
ATOM 2750 C CA . TYR A 1 340 ? -11.242 -5 -3.654 1 97.19 340 TYR A CA 1
ATOM 2751 C C . TYR A 1 340 ? -10.562 -3.664 -3.936 1 97.19 340 TYR A C 1
ATOM 2753 O O . TYR A 1 340 ? -10.305 -3.326 -5.094 1 97.19 340 TYR A O 1
ATOM 2761 N N . SER A 1 341 ? -10.148 -2.967 -2.877 1 96.94 341 SER A N 1
ATOM 2762 C CA . SER A 1 341 ? -9.5 -1.669 -3.039 1 96.94 341 SER A CA 1
ATOM 2763 C C . SER A 1 341 ? -8.016 -1.827 -3.355 1 96.94 341 SER A C 1
ATOM 2765 O O . SER A 1 341 ? -7.414 -2.846 -3.016 1 96.94 341 SER A O 1
ATOM 2767 N N . PHE A 1 342 ? -7.465 -0.836 -4.051 1 97.31 342 PHE A N 1
ATOM 2768 C CA . PHE A 1 342 ? -6.031 -0.841 -4.316 1 97.31 342 PHE A CA 1
ATOM 2769 C C . PHE A 1 342 ? -5.242 -0.705 -3.02 1 97.31 342 PHE A C 1
ATOM 2771 O O . PHE A 1 342 ? -4.176 -1.305 -2.869 1 97.31 342 PHE A O 1
ATOM 2778 N N . VAL A 1 343 ? -5.781 0.027 -2.08 1 96.44 343 VAL A N 1
ATOM 2779 C CA . VAL A 1 343 ? -5.18 0.198 -0.764 1 96.44 343 VAL A CA 1
ATOM 2780 C C . VAL A 1 343 ? -5.086 -1.152 -0.057 1 96.44 343 VAL A C 1
ATOM 2782 O O . VAL A 1 343 ? -4.047 -1.494 0.511 1 96.44 343 VAL A O 1
ATOM 2785 N N . GLY A 1 344 ? -6.188 -1.841 -0.102 1 96.12 344 GLY A N 1
ATOM 2786 C CA . GLY A 1 344 ? -6.188 -3.176 0.476 1 96.12 344 GLY A CA 1
ATOM 2787 C C . GLY A 1 344 ? -5.227 -4.125 -0.219 1 96.12 344 GLY A C 1
ATOM 2788 O O . GLY A 1 344 ? -4.555 -4.922 0.435 1 96.12 344 GLY A O 1
ATOM 2789 N N . PHE A 1 345 ? -5.145 -4.031 -1.575 1 98.12 345 PHE A N 1
ATOM 2790 C CA . PHE A 1 345 ? -4.211 -4.82 -2.369 1 98.12 345 PHE A CA 1
ATOM 2791 C C . PHE A 1 345 ? -2.771 -4.531 -1.957 1 98.12 345 PHE A C 1
ATOM 2793 O O . PHE A 1 345 ? -1.97 -5.453 -1.788 1 98.12 345 PHE A O 1
ATOM 2800 N N . MET A 1 346 ? -2.451 -3.287 -1.728 1 97.56 346 MET A N 1
ATOM 2801 C CA . MET A 1 346 ? -1.104 -2.898 -1.323 1 97.56 346 MET A CA 1
ATOM 2802 C C . MET A 1 346 ? -0.777 -3.43 0.068 1 97.56 346 MET A C 1
ATOM 2804 O O . MET A 1 346 ? 0.367 -3.793 0.345 1 97.56 346 MET A O 1
ATOM 2808 N N . LYS A 1 347 ? -1.719 -3.4 0.914 1 95.94 347 LYS A N 1
ATOM 2809 C CA . LYS A 1 347 ? -1.505 -3.977 2.236 1 95.94 347 LYS A CA 1
ATOM 2810 C C . LYS A 1 347 ? -1.109 -5.449 2.139 1 95.94 347 LYS A C 1
ATOM 2812 O O . LYS A 1 347 ? -0.203 -5.902 2.84 1 95.94 347 LYS A O 1
ATOM 2817 N N . GLU A 1 348 ? -1.827 -6.172 1.286 1 96.25 348 GLU A N 1
ATOM 2818 C CA . GLU A 1 348 ? -1.532 -7.586 1.071 1 96.25 348 GLU A CA 1
ATOM 2819 C C . GLU A 1 348 ? -0.141 -7.773 0.472 1 96.25 348 GLU A C 1
ATOM 2821 O O . GLU A 1 348 ? 0.583 -8.703 0.848 1 96.25 348 GLU A O 1
ATOM 2826 N N . ILE A 1 349 ? 0.253 -6.91 -0.461 1 97.38 349 ILE A N 1
ATOM 2827 C CA . ILE A 1 349 ? 1.575 -6.938 -1.076 1 97.38 349 ILE A CA 1
ATOM 2828 C C . ILE A 1 349 ? 2.648 -6.812 0.003 1 97.38 349 ILE A C 1
ATOM 2830 O O . ILE A 1 349 ? 3.584 -7.617 0.052 1 97.38 349 ILE A O 1
ATOM 2834 N N . HIS A 1 350 ? 2.531 -5.863 0.896 1 96.31 350 HIS A N 1
ATOM 2835 C CA . HIS A 1 350 ? 3.553 -5.609 1.906 1 96.31 350 HIS A CA 1
ATOM 2836 C C . HIS A 1 350 ? 3.59 -6.727 2.941 1 96.31 350 HIS A C 1
ATOM 2838 O O . HIS A 1 350 ? 4.656 -7.059 3.465 1 96.31 350 HIS A O 1
ATOM 2844 N N . LYS A 1 351 ? 2.453 -7.297 3.156 1 94.94 351 LYS A N 1
ATOM 2845 C CA . LYS A 1 351 ? 2.369 -8.406 4.105 1 94.94 351 LYS A CA 1
ATOM 2846 C C . LYS A 1 351 ? 3.135 -9.625 3.596 1 94.94 351 LYS A C 1
ATOM 2848 O O . LYS A 1 351 ? 3.822 -10.297 4.367 1 94.94 351 LYS A O 1
ATOM 2853 N N . CYS A 1 352 ? 3.076 -9.938 2.289 1 95.81 352 CYS A N 1
ATOM 2854 C CA . CYS A 1 352 ? 3.605 -11.172 1.722 1 95.81 352 CYS A CA 1
ATOM 2855 C C . CYS A 1 352 ? 5.012 -10.961 1.178 1 95.81 352 CYS A C 1
ATOM 2857 O O . CYS A 1 352 ? 5.785 -11.914 1.064 1 95.81 352 CYS A O 1
ATOM 2859 N N . ALA A 1 353 ? 5.379 -9.734 0.89 1 97.25 353 ALA A N 1
ATOM 2860 C CA . ALA A 1 353 ? 6.594 -9.43 0.138 1 97.25 353 ALA A CA 1
ATOM 2861 C C . ALA A 1 353 ? 7.832 -9.953 0.859 1 97.25 353 ALA A C 1
ATOM 2863 O O . ALA A 1 353 ? 8.695 -10.586 0.243 1 97.25 353 ALA A O 1
ATOM 2864 N N . PRO A 1 354 ? 7.965 -9.789 2.174 1 97.12 354 PRO A N 1
ATOM 2865 C CA . PRO A 1 354 ? 9.188 -10.273 2.822 1 97.12 354 PRO A CA 1
ATOM 2866 C C . PRO A 1 354 ? 9.383 -11.781 2.658 1 97.12 354 PRO A C 1
ATOM 2868 O O . PRO A 1 354 ? 10.508 -12.234 2.445 1 97.12 354 PRO A O 1
ATOM 2871 N N . ILE A 1 355 ? 8.312 -12.516 2.723 1 96.5 355 ILE A N 1
ATOM 2872 C CA . ILE A 1 355 ? 8.375 -13.969 2.578 1 96.5 355 ILE A CA 1
ATOM 2873 C C . ILE A 1 355 ? 8.898 -14.328 1.189 1 96.5 355 ILE A C 1
ATOM 2875 O O . ILE A 1 355 ? 9.773 -15.18 1.052 1 96.5 355 ILE A O 1
ATOM 2879 N N . GLU A 1 356 ? 8.414 -13.648 0.21 1 97.25 356 GLU A N 1
ATOM 2880 C CA . GLU A 1 356 ? 8.766 -14.008 -1.162 1 97.25 356 GLU A CA 1
ATOM 2881 C C . GLU A 1 356 ? 10.125 -13.445 -1.555 1 97.25 356 GLU A C 1
ATOM 2883 O O . GLU A 1 356 ? 10.781 -13.961 -2.461 1 97.25 356 GLU A O 1
ATOM 2888 N N . ILE A 1 357 ? 10.547 -12.352 -0.878 1 97.75 357 ILE A N 1
ATOM 2889 C CA . ILE A 1 357 ? 11.922 -11.898 -1.068 1 97.75 357 ILE A CA 1
ATOM 2890 C C . ILE A 1 357 ? 12.891 -12.977 -0.591 1 97.75 357 ILE A C 1
ATOM 2892 O O . ILE A 1 357 ? 13.883 -13.273 -1.262 1 97.75 357 ILE A O 1
ATOM 2896 N N . CYS A 1 358 ? 12.562 -13.539 0.538 1 96.56 358 CYS A N 1
ATOM 2897 C CA . CYS A 1 358 ? 13.359 -14.656 1.05 1 96.56 358 CYS A CA 1
ATOM 2898 C C . CYS A 1 358 ? 13.375 -15.812 0.06 1 96.56 358 CYS A C 1
ATOM 2900 O O . CYS A 1 358 ? 14.43 -16.375 -0.228 1 96.56 358 CYS A O 1
ATOM 2902 N N . HIS A 1 359 ? 12.219 -16.125 -0.447 1 95.75 359 HIS A N 1
ATOM 2903 C CA . HIS A 1 359 ? 12.07 -17.188 -1.423 1 95.75 359 HIS A CA 1
ATOM 2904 C C . HIS A 1 359 ? 12.922 -16.922 -2.662 1 95.75 359 HIS A C 1
ATOM 2906 O O . HIS A 1 359 ? 13.617 -17.828 -3.145 1 95.75 359 HIS A O 1
ATOM 2912 N N . ALA A 1 360 ? 12.875 -15.742 -3.154 1 96.75 360 ALA A N 1
ATOM 2913 C CA . ALA A 1 360 ? 13.641 -15.367 -4.336 1 96.75 360 ALA A CA 1
ATOM 2914 C C . ALA A 1 360 ? 15.141 -15.461 -4.066 1 96.75 360 ALA A C 1
ATOM 2916 O O . ALA A 1 360 ? 15.906 -15.93 -4.918 1 96.75 360 ALA A O 1
ATOM 2917 N N . LEU A 1 361 ? 15.578 -14.992 -2.895 1 96.25 361 LEU A N 1
ATOM 2918 C CA . LEU A 1 361 ? 16.984 -15.078 -2.525 1 96.25 361 LEU A CA 1
ATOM 2919 C C . LEU A 1 361 ? 17.453 -16.531 -2.48 1 96.25 361 LEU A C 1
ATOM 2921 O O . LEU A 1 361 ? 18.516 -16.859 -3.008 1 96.25 361 LEU A O 1
ATOM 2925 N N . PHE A 1 362 ? 16.625 -17.297 -1.953 1 91.38 362 PHE A N 1
ATOM 2926 C CA . PHE A 1 362 ? 16.938 -18.719 -1.829 1 91.38 362 PHE A CA 1
ATOM 2927 C C . PHE A 1 362 ? 17.047 -19.375 -3.201 1 91.38 362 PHE A C 1
ATOM 2929 O O . PHE A 1 362 ? 17.938 -20.188 -3.441 1 91.38 362 PHE A O 1
ATOM 2936 N N . MET A 1 363 ? 16.203 -19 -4.102 1 90.31 363 MET A N 1
ATOM 2937 C CA . MET A 1 363 ? 16.094 -19.656 -5.406 1 90.31 363 MET A CA 1
ATOM 2938 C C . MET A 1 363 ? 17.125 -19.109 -6.375 1 90.31 363 MET A C 1
ATOM 2940 O O . MET A 1 363 ? 17.375 -19.703 -7.43 1 90.31 363 MET A O 1
ATOM 2944 N N . THR A 1 364 ? 17.766 -18.016 -6.016 1 91.25 364 THR A N 1
ATOM 2945 C CA . THR A 1 364 ? 18.688 -17.359 -6.93 1 91.25 364 THR A CA 1
ATOM 2946 C C . THR A 1 364 ? 19.781 -18.328 -7.371 1 91.25 364 THR A C 1
ATOM 2948 O O . THR A 1 364 ? 20.109 -18.406 -8.555 1 91.25 364 THR A O 1
ATOM 2951 N N . LYS A 1 365 ? 20.359 -19.094 -6.473 1 84.12 365 LYS A N 1
ATOM 2952 C CA . LYS A 1 365 ? 21.422 -20.031 -6.805 1 84.12 365 LYS A CA 1
ATOM 2953 C C . LYS A 1 365 ? 20.906 -21.141 -7.715 1 84.12 365 LYS A C 1
ATOM 2955 O O . LYS A 1 365 ? 21.656 -21.641 -8.562 1 84.12 365 LYS A O 1
ATOM 2960 N N . ILE A 1 366 ? 19.656 -21.484 -7.52 1 78.75 366 ILE A N 1
ATOM 2961 C CA . ILE A 1 366 ? 19.062 -22.531 -8.328 1 78.75 366 ILE A CA 1
ATOM 2962 C C . ILE A 1 366 ? 18.75 -22 -9.727 1 78.75 366 ILE A C 1
ATOM 2964 O O . ILE A 1 366 ? 19.031 -22.656 -10.727 1 78.75 366 ILE A O 1
ATOM 2968 N N . ILE A 1 367 ? 18.266 -20.844 -9.812 1 83.5 367 ILE A N 1
ATOM 2969 C CA . ILE A 1 367 ? 17.828 -20.234 -11.062 1 83.5 367 ILE A CA 1
ATOM 2970 C C . ILE A 1 367 ? 19.047 -19.953 -11.945 1 83.5 367 ILE A C 1
ATOM 2972 O O . ILE A 1 367 ? 19 -20.172 -13.156 1 83.5 367 ILE A O 1
ATOM 2976 N N . LEU A 1 368 ? 20.109 -19.562 -11.328 1 83.5 368 LEU A N 1
ATOM 2977 C CA . LEU A 1 368 ? 21.281 -19.141 -12.109 1 83.5 368 LEU A CA 1
ATOM 2978 C C . LEU A 1 368 ? 22.328 -20.234 -12.164 1 83.5 368 LEU A C 1
ATOM 2980 O O . LEU A 1 368 ? 23.453 -20 -12.602 1 83.5 368 LEU A O 1
ATOM 2984 N N . ALA A 1 369 ? 21.953 -21.375 -11.664 1 75.12 369 ALA A N 1
ATOM 2985 C CA . ALA A 1 369 ? 22.891 -22.5 -11.703 1 75.12 369 ALA A CA 1
ATOM 2986 C C . ALA A 1 369 ? 23.266 -22.844 -13.141 1 75.12 369 ALA A C 1
ATOM 2988 O O . ALA A 1 369 ? 22.438 -22.734 -14.055 1 75.12 369 ALA A O 1
ATOM 2989 N N . ASP A 1 370 ? 24.609 -22.938 -13.367 1 63.69 370 ASP A N 1
ATOM 2990 C CA . ASP A 1 370 ? 25.109 -23.344 -14.68 1 63.69 370 ASP A CA 1
ATOM 2991 C C . ASP A 1 370 ? 24.719 -24.781 -15.008 1 63.69 370 ASP A C 1
ATOM 2993 O O . ASP A 1 370 ? 24.844 -25.672 -14.164 1 63.69 370 ASP A O 1
ATOM 2997 N N . ASN A 1 371 ? 24.031 -24.984 -16.062 1 59.78 371 ASN A N 1
ATOM 2998 C CA . ASN A 1 371 ? 23.594 -26.312 -16.5 1 59.78 371 ASN A CA 1
ATOM 2999 C C . ASN A 1 371 ? 24.75 -27.312 -16.469 1 59.78 371 ASN A C 1
ATOM 3001 O O . ASN A 1 371 ? 24.547 -28.5 -16.25 1 59.78 371 ASN A O 1
ATOM 3005 N N . SER A 1 372 ? 25.891 -26.719 -16.766 1 55.56 372 SER A N 1
ATOM 3006 C CA . SER A 1 372 ? 27.047 -27.609 -16.844 1 55.56 372 SER A CA 1
ATOM 3007 C C . SER A 1 372 ? 27.359 -28.234 -15.484 1 55.56 372 SER A C 1
ATOM 3009 O O . SER A 1 372 ? 28 -29.266 -15.406 1 55.56 372 SER A O 1
ATOM 3011 N N . THR A 1 373 ? 26.844 -27.641 -14.492 1 53.69 373 THR A N 1
ATOM 3012 C CA . THR A 1 373 ? 27.156 -28.125 -13.156 1 53.69 373 THR A CA 1
ATOM 3013 C C . THR A 1 373 ? 26.094 -29.109 -12.68 1 53.69 373 THR A C 1
ATOM 3015 O O . THR A 1 373 ? 26.234 -29.734 -11.625 1 53.69 373 THR A O 1
ATOM 3018 N N . ILE A 1 374 ? 25.109 -29.172 -13.477 1 54.75 374 ILE A N 1
ATOM 3019 C CA . ILE A 1 374 ? 24.047 -30.109 -13.109 1 54.75 374 ILE A CA 1
ATOM 3020 C C . ILE A 1 374 ? 24.312 -31.484 -13.727 1 54.75 374 ILE A C 1
ATOM 3022 O O . ILE A 1 374 ? 24.547 -31.594 -14.93 1 54.75 374 ILE A O 1
ATOM 3026 N N . PRO A 1 375 ? 24.609 -32.469 -12.891 1 50.84 375 PRO A N 1
ATOM 3027 C CA . PRO A 1 375 ? 24.953 -33.781 -13.445 1 50.84 375 PRO A CA 1
ATOM 3028 C C . PRO A 1 375 ? 23.953 -34.25 -14.5 1 50.84 375 PRO A C 1
ATOM 3030 O O . PRO A 1 375 ? 22.766 -33.938 -14.414 1 50.84 375 PRO A O 1
ATOM 3033 N N . ASP A 1 376 ? 24.516 -34.781 -15.625 1 47.97 376 ASP A N 1
ATOM 3034 C CA . ASP A 1 376 ? 23.75 -35.312 -16.75 1 47.97 376 ASP A CA 1
ATOM 3035 C C . ASP A 1 376 ? 22.781 -36.375 -16.297 1 47.97 376 ASP A C 1
ATOM 3037 O O . ASP A 1 376 ? 21.75 -36.625 -16.953 1 47.97 376 ASP A O 1
ATOM 3041 N N . ASP A 1 377 ? 23.344 -37.219 -15.312 1 44.97 377 ASP A N 1
ATOM 3042 C CA . ASP A 1 377 ? 22.562 -38.375 -14.883 1 44.97 377 ASP A CA 1
ATOM 3043 C C . ASP A 1 377 ? 21.719 -38.031 -13.664 1 44.97 377 ASP A C 1
ATOM 3045 O O . ASP A 1 377 ? 22.219 -37.5 -12.664 1 44.97 377 ASP A O 1
ATOM 3049 N N . TYR A 1 378 ? 20.375 -38.094 -13.82 1 44.75 378 TYR A N 1
ATOM 3050 C CA . TYR A 1 378 ? 19.359 -37.812 -12.812 1 44.75 378 TYR A CA 1
ATOM 3051 C C . TYR A 1 378 ? 19.719 -38.469 -11.484 1 44.75 378 TYR A C 1
ATOM 3053 O O . TYR A 1 378 ? 19.297 -38 -10.422 1 44.75 378 TYR A O 1
ATOM 3061 N N . LYS A 1 379 ? 20.375 -39.594 -11.609 1 45.28 379 LYS A N 1
ATOM 3062 C CA . LYS A 1 379 ? 20.719 -40.375 -10.414 1 45.28 379 LYS A CA 1
ATOM 3063 C C . LYS A 1 379 ? 21.625 -39.562 -9.492 1 45.28 379 LYS A C 1
ATOM 3065 O O . LYS A 1 379 ? 21.656 -39.812 -8.281 1 45.28 379 LYS A O 1
ATOM 3070 N N . ASP A 1 380 ? 22.312 -38.656 -10.055 1 42.97 380 ASP A N 1
ATOM 3071 C CA . ASP A 1 380 ? 23.406 -38.031 -9.297 1 42.97 380 ASP A CA 1
ATOM 3072 C C . ASP A 1 380 ? 23.031 -36.625 -8.828 1 42.97 380 ASP A C 1
ATOM 3074 O O . ASP A 1 380 ? 23.875 -35.875 -8.328 1 42.97 380 ASP A O 1
ATOM 3078 N N . ILE A 1 381 ? 21.922 -36.188 -9.133 1 47.31 381 ILE A N 1
ATOM 3079 C CA . ILE A 1 381 ? 21.625 -34.844 -8.656 1 47.31 381 ILE A CA 1
ATOM 3080 C C . ILE A 1 381 ? 21.578 -34.844 -7.129 1 47.31 381 ILE A C 1
ATOM 3082 O O . ILE A 1 381 ? 20.734 -35.5 -6.527 1 47.31 381 ILE A O 1
ATOM 3086 N N . ASN A 1 382 ? 22.75 -34.844 -6.52 1 49.03 382 ASN A N 1
ATOM 3087 C CA . ASN A 1 382 ? 22.828 -34.594 -5.086 1 49.03 382 ASN A CA 1
ATOM 3088 C C . ASN A 1 382 ? 22.703 -33.094 -4.781 1 49.03 382 ASN A C 1
ATOM 3090 O O . ASN A 1 382 ? 22.906 -32.281 -5.66 1 49.03 382 ASN A O 1
ATOM 3094 N N . MET A 1 383 ? 21.938 -32.812 -3.781 1 52.28 383 MET A N 1
ATOM 3095 C CA . MET A 1 383 ? 21.766 -31.469 -3.242 1 52.28 383 MET A CA 1
ATOM 3096 C C . MET A 1 383 ? 23.078 -30.688 -3.262 1 52.28 383 MET A C 1
ATOM 3098 O O . MET A 1 383 ? 23.094 -29.469 -3.084 1 52.28 383 MET A O 1
ATOM 3102 N N . ASP A 1 384 ? 24.125 -31.422 -3.547 1 54.19 384 ASP A N 1
ATOM 3103 C CA . ASP A 1 384 ? 25.453 -30.797 -3.551 1 54.19 384 ASP A CA 1
ATOM 3104 C C . ASP A 1 384 ? 25.594 -29.844 -4.727 1 54.19 384 ASP A C 1
ATOM 3106 O O . ASP A 1 384 ? 26.438 -28.938 -4.695 1 54.19 384 ASP A O 1
ATOM 3110 N N . VAL A 1 385 ? 24.891 -30.141 -5.758 1 54.22 385 VAL A N 1
ATOM 3111 C CA . VAL A 1 385 ? 24.969 -29.281 -6.93 1 54.22 385 VAL A CA 1
ATOM 3112 C C . VAL A 1 385 ? 24.531 -27.875 -6.566 1 54.22 385 VAL A C 1
ATOM 3114 O O . VAL A 1 385 ? 25.062 -26.891 -7.102 1 54.22 385 VAL A O 1
ATOM 3117 N N . LEU A 1 386 ? 23.672 -27.766 -5.645 1 56.53 386 LEU A N 1
ATOM 3118 C CA . LEU A 1 386 ? 23.188 -26.484 -5.176 1 56.53 386 LEU A CA 1
ATOM 3119 C C . LEU A 1 386 ? 24.266 -25.75 -4.387 1 56.53 386 LEU A C 1
ATOM 3121 O O . LEU A 1 386 ? 24.266 -24.516 -4.301 1 56.53 386 LEU A O 1
ATOM 3125 N N . SER A 1 387 ? 25.234 -26.5 -3.793 1 56.16 387 SER A N 1
ATOM 3126 C CA . SER A 1 387 ? 26.266 -25.922 -2.93 1 56.16 387 SER A CA 1
ATOM 3127 C C . SER A 1 387 ? 27.406 -25.328 -3.746 1 56.16 387 SER A C 1
ATOM 3129 O O . SER A 1 387 ? 28.141 -24.453 -3.266 1 56.16 387 SER A O 1
ATOM 3131 N N . ARG A 1 388 ? 27.516 -25.656 -5.113 1 59.88 388 ARG A N 1
ATOM 3132 C CA . ARG A 1 388 ? 28.703 -25.281 -5.867 1 59.88 388 ARG A CA 1
ATOM 3133 C C . ARG A 1 388 ? 28.562 -23.891 -6.453 1 59.88 388 ARG A C 1
ATOM 3135 O O . ARG A 1 388 ? 29.531 -23.344 -7.02 1 59.88 388 ARG A O 1
ATOM 3142 N N . ASN A 1 389 ? 27.547 -23.203 -6.082 1 67.06 389 ASN A N 1
ATOM 3143 C CA . ASN A 1 389 ? 27.359 -21.953 -6.809 1 67.06 389 ASN A CA 1
ATOM 3144 C C . ASN A 1 389 ? 27.516 -20.734 -5.895 1 67.06 389 ASN A C 1
ATOM 3146 O O . ASN A 1 389 ? 27.281 -19.609 -6.312 1 67.06 389 ASN A O 1
ATOM 3150 N N . VAL A 1 390 ? 28.188 -21.031 -4.711 1 66.44 390 VAL A N 1
ATOM 3151 C CA . VAL A 1 390 ? 28.375 -19.906 -3.797 1 66.44 390 VAL A CA 1
ATOM 3152 C C . VAL A 1 390 ? 29.547 -19.047 -4.273 1 66.44 390 VAL A C 1
ATOM 3154 O O . VAL A 1 390 ? 30.609 -19.578 -4.609 1 66.44 390 VAL A O 1
ATOM 3157 N N . GLY A 1 391 ? 29.328 -17.828 -4.387 1 72.69 391 GLY A N 1
ATOM 3158 C CA . GLY A 1 391 ? 30.391 -16.891 -4.723 1 72.69 391 GLY A CA 1
ATOM 3159 C C . GLY A 1 391 ? 30.5 -16.625 -6.211 1 72.69 391 GLY A C 1
ATOM 3160 O O . GLY A 1 391 ? 31.328 -15.812 -6.641 1 72.69 391 GLY A O 1
ATOM 3161 N N . VAL A 1 392 ? 29.656 -17.25 -6.957 1 82.44 392 VAL A N 1
ATOM 3162 C CA . VAL A 1 392 ? 29.625 -16.969 -8.391 1 82.44 392 VAL A CA 1
ATOM 3163 C C . VAL A 1 392 ? 29.141 -15.539 -8.617 1 82.44 392 VAL A C 1
ATOM 3165 O O . VAL A 1 392 ? 28.141 -15.117 -8.039 1 82.44 392 VAL A O 1
ATOM 3168 N N . LYS A 1 393 ? 29.812 -14.844 -9.406 1 88.25 393 LYS A N 1
ATOM 3169 C CA . LYS A 1 393 ? 29.625 -13.406 -9.578 1 88.25 393 LYS A CA 1
ATOM 3170 C C . LYS A 1 393 ? 28.188 -13.07 -9.938 1 88.25 393 LYS A C 1
ATOM 3172 O O . LYS A 1 393 ? 27.594 -12.156 -9.359 1 88.25 393 LYS A O 1
ATOM 3177 N N . LYS A 1 394 ? 27.625 -13.82 -10.875 1 89.88 394 LYS A N 1
ATOM 3178 C CA . LYS A 1 394 ? 26.266 -13.547 -11.328 1 89.88 394 LYS A CA 1
ATOM 3179 C C . LYS A 1 394 ? 25.25 -13.742 -10.203 1 89.88 394 LYS A C 1
ATOM 3181 O O . LYS A 1 394 ? 24.266 -13 -10.109 1 89.88 394 LYS A O 1
ATOM 3186 N N . ILE A 1 395 ? 25.5 -14.695 -9.383 1 91.81 395 ILE A N 1
ATOM 3187 C CA . ILE A 1 395 ? 24.609 -15 -8.266 1 91.81 395 ILE A CA 1
ATOM 3188 C C . ILE A 1 395 ? 24.734 -13.914 -7.203 1 91.81 395 ILE A C 1
ATOM 3190 O O . ILE A 1 395 ? 23.734 -13.422 -6.68 1 91.81 395 ILE A O 1
ATOM 3194 N N . THR A 1 396 ? 25.938 -13.539 -6.902 1 94.62 396 THR A N 1
ATOM 3195 C CA . THR A 1 396 ? 26.203 -12.492 -5.918 1 94.62 396 THR A CA 1
ATOM 3196 C C . THR A 1 396 ? 25.578 -11.172 -6.352 1 94.62 396 THR A C 1
ATOM 3198 O O . THR A 1 396 ? 24.969 -10.469 -5.535 1 94.62 396 THR A O 1
ATOM 3201 N N . GLU A 1 397 ? 25.734 -10.891 -7.59 1 95.25 397 GLU A N 1
ATOM 3202 C CA . GLU A 1 397 ? 25.172 -9.656 -8.125 1 95.25 397 GLU A CA 1
ATOM 3203 C C . GLU A 1 397 ? 23.641 -9.664 -8.047 1 95.25 397 GLU A C 1
ATOM 3205 O O . GLU A 1 397 ? 23.031 -8.664 -7.668 1 95.25 397 GLU A O 1
ATOM 3210 N N . LYS A 1 398 ? 23.094 -10.773 -8.461 1 95.75 398 LYS A N 1
ATOM 3211 C CA . LYS A 1 398 ? 21.641 -10.891 -8.406 1 95.75 398 LYS A CA 1
ATOM 3212 C C . LYS A 1 398 ? 21.141 -10.797 -6.969 1 95.75 398 LYS A C 1
ATOM 3214 O O . LYS A 1 398 ? 20.125 -10.156 -6.699 1 95.75 398 LYS A O 1
ATOM 3219 N N . THR A 1 399 ? 21.812 -11.422 -6.062 1 96.94 399 THR A N 1
ATOM 3220 C CA . THR A 1 399 ? 21.469 -11.383 -4.648 1 96.94 399 THR A CA 1
ATOM 3221 C C . THR A 1 399 ? 21.516 -9.953 -4.121 1 96.94 399 THR A C 1
ATOM 3223 O O . THR A 1 399 ? 20.578 -9.5 -3.445 1 96.94 399 THR A O 1
ATOM 3226 N N . ALA A 1 400 ? 22.531 -9.242 -4.469 1 97.69 400 ALA A N 1
ATOM 3227 C CA . ALA A 1 400 ? 22.672 -7.844 -4.066 1 97.69 400 ALA A CA 1
ATOM 3228 C C . ALA A 1 400 ? 21.531 -6.992 -4.613 1 97.69 400 ALA A C 1
ATOM 3230 O O . ALA A 1 400 ? 20.984 -6.141 -3.906 1 97.69 400 ALA A O 1
ATOM 3231 N N . ASN A 1 401 ? 21.219 -7.23 -5.855 1 97.62 401 ASN A N 1
ATOM 3232 C CA . ASN A 1 401 ? 20.172 -6.457 -6.512 1 97.62 401 ASN A CA 1
ATOM 3233 C C . ASN A 1 401 ? 18.812 -6.719 -5.875 1 97.62 401 ASN A C 1
ATOM 3235 O O . ASN A 1 401 ? 18.016 -5.793 -5.707 1 97.62 401 ASN A O 1
ATOM 3239 N N . ILE A 1 402 ? 18.547 -7.98 -5.555 1 98.12 402 ILE A N 1
ATOM 3240 C CA . ILE A 1 402 ? 17.266 -8.328 -4.922 1 98.12 402 ILE A CA 1
ATOM 3241 C C . ILE A 1 402 ? 17.125 -7.566 -3.604 1 98.12 402 ILE A C 1
ATOM 3243 O O . ILE A 1 402 ? 16.094 -6.949 -3.344 1 98.12 402 ILE A O 1
ATOM 3247 N N . ILE A 1 403 ? 18.156 -7.566 -2.82 1 97.88 403 ILE A N 1
ATOM 3248 C CA . ILE A 1 403 ? 18.125 -6.93 -1.511 1 97.88 403 ILE A CA 1
ATOM 3249 C C . ILE A 1 403 ? 17.953 -5.418 -1.677 1 97.88 403 ILE A C 1
ATOM 3251 O O . ILE A 1 403 ? 17.109 -4.805 -1.023 1 97.88 403 ILE A O 1
ATOM 3255 N N . ARG A 1 404 ? 18.703 -4.84 -2.562 1 97 404 ARG A N 1
ATOM 3256 C CA . ARG A 1 404 ? 18.656 -3.4 -2.793 1 97 404 ARG A CA 1
ATOM 3257 C C . ARG A 1 404 ? 17.266 -2.963 -3.254 1 97 404 ARG A C 1
ATOM 3259 O O . ARG A 1 404 ? 16.719 -1.988 -2.74 1 97 404 ARG A O 1
ATOM 3266 N N . ILE A 1 405 ? 16.719 -3.65 -4.234 1 97.5 405 ILE A N 1
ATOM 3267 C CA . ILE A 1 405 ? 15.422 -3.295 -4.789 1 97.5 405 ILE A CA 1
ATOM 3268 C C . ILE A 1 405 ? 14.328 -3.543 -3.746 1 97.5 405 ILE A C 1
ATOM 3270 O O . ILE A 1 405 ? 13.375 -2.77 -3.643 1 97.5 405 ILE A O 1
ATOM 3274 N N . ALA A 1 406 ? 14.445 -4.645 -3.014 1 97.56 406 ALA A N 1
ATOM 3275 C CA . ALA A 1 406 ? 13.492 -4.922 -1.948 1 97.56 406 ALA A CA 1
ATOM 3276 C C . ALA A 1 406 ? 13.484 -3.807 -0.908 1 97.56 406 ALA A C 1
ATOM 3278 O O . ALA A 1 406 ? 12.43 -3.451 -0.374 1 97.56 406 ALA A O 1
ATOM 3279 N N . GLN A 1 407 ? 14.625 -3.285 -0.569 1 95.25 407 GLN A N 1
ATOM 3280 C CA . GLN A 1 407 ? 14.719 -2.168 0.365 1 95.25 407 GLN A CA 1
ATOM 3281 C C . GLN A 1 407 ? 14.117 -0.9 -0.236 1 95.25 407 GLN A C 1
ATOM 3283 O O . GLN A 1 407 ? 13.414 -0.155 0.447 1 95.25 407 GLN A O 1
ATOM 3288 N N . LYS A 1 408 ? 14.398 -0.699 -1.486 1 94.69 408 LYS A N 1
ATOM 3289 C CA . LYS A 1 408 ? 13.891 0.481 -2.182 1 94.69 408 LYS A CA 1
ATOM 3290 C C . LYS A 1 408 ? 12.367 0.554 -2.1 1 94.69 408 LYS A C 1
ATOM 3292 O O . LYS A 1 408 ? 11.805 1.625 -1.865 1 94.69 408 LYS A O 1
ATOM 3297 N N . TYR A 1 409 ? 11.672 -0.528 -2.246 1 95.62 409 TYR A N 1
ATOM 3298 C CA . TYR A 1 409 ? 10.219 -0.558 -2.285 1 95.62 409 TYR A CA 1
ATOM 3299 C C . TYR A 1 409 ? 9.648 -1.024 -0.952 1 95.62 409 TYR A C 1
ATOM 3301 O O . TYR A 1 409 ? 8.461 -1.365 -0.862 1 95.62 409 TYR A O 1
ATOM 3309 N N . ARG A 1 410 ? 10.5 -1.204 0.051 1 94 410 ARG A N 1
ATOM 3310 C CA . ARG A 1 410 ? 10.133 -1.53 1.426 1 94 410 ARG A CA 1
ATOM 3311 C C . ARG A 1 410 ? 9.484 -2.906 1.506 1 94 410 ARG A C 1
ATOM 3313 O O . ARG A 1 410 ? 8.461 -3.074 2.176 1 94 410 ARG A O 1
ATOM 3320 N N . PHE A 1 411 ? 10.062 -3.826 0.803 1 96.25 411 PHE A N 1
ATOM 3321 C CA . PHE A 1 411 ? 9.594 -5.207 0.802 1 96.25 411 PHE A CA 1
ATOM 3322 C C . PHE A 1 411 ? 10.438 -6.066 1.738 1 96.25 411 PHE A C 1
ATOM 3324 O O . PHE A 1 411 ? 10.094 -7.215 2.016 1 96.25 411 PHE A O 1
ATOM 3331 N N . PHE A 1 412 ? 11.578 -5.453 2.248 1 94.19 412 PHE A N 1
ATOM 3332 C CA . PHE A 1 412 ? 12.578 -6.25 2.938 1 94.19 412 PHE A CA 1
ATOM 3333 C C . PHE A 1 412 ? 12.242 -6.391 4.418 1 94.19 412 PHE A C 1
ATOM 3335 O O . PHE A 1 412 ? 12.594 -7.391 5.047 1 94.19 412 PHE A O 1
ATOM 3342 N N . TYR A 1 413 ? 11.539 -5.41 4.973 1 87.19 413 TYR A N 1
ATOM 3343 C CA . TYR A 1 413 ? 11.188 -5.418 6.387 1 87.19 413 TYR A CA 1
ATOM 3344 C C . TYR A 1 413 ? 9.672 -5.398 6.574 1 87.19 413 TYR A C 1
ATOM 3346 O O . TYR A 1 413 ? 8.945 -4.883 5.723 1 87.19 413 TYR A O 1
ATOM 3354 N N . LYS A 1 414 ? 9.336 -6.055 7.68 1 77 414 LYS A N 1
ATOM 3355 C CA . LYS A 1 414 ? 7.918 -5.973 8.016 1 77 414 LYS A CA 1
ATOM 3356 C C . LYS A 1 414 ? 7.574 -4.617 8.625 1 77 414 LYS A C 1
ATOM 3358 O O . LYS A 1 414 ? 8.43 -3.969 9.234 1 77 414 LYS A O 1
ATOM 3363 N N . ASP A 1 415 ? 7.344 -3.586 8.672 1 63.53 415 ASP A N 1
ATOM 3364 C CA . ASP A 1 415 ? 7.117 -2.35 9.414 1 63.53 415 ASP A CA 1
ATOM 3365 C C . ASP A 1 415 ? 6.836 -2.639 10.891 1 63.53 415 ASP A C 1
ATOM 3367 O O . ASP A 1 415 ? 6.262 -3.678 11.227 1 63.53 415 ASP A O 1
ATOM 3371 N N . MET B 1 1 ? -20.969 41.469 28.531 1 37.66 1 MET B N 1
ATOM 3372 C CA . MET B 1 1 ? -20.078 40.906 27.531 1 37.66 1 MET B CA 1
ATOM 3373 C C . MET B 1 1 ? -18.625 41.094 27.922 1 37.66 1 MET B C 1
ATOM 3375 O O . MET B 1 1 ? -18.219 42.156 28.375 1 37.66 1 MET B O 1
ATOM 3379 N N . ALA B 1 2 ? -17.969 40.094 28.281 1 55.84 2 ALA B N 1
ATOM 3380 C CA . ALA B 1 2 ? -16.609 40.219 28.797 1 55.84 2 ALA B CA 1
ATOM 3381 C C . ALA B 1 2 ? -15.773 41.156 27.938 1 55.84 2 ALA B C 1
ATOM 3383 O O . ALA B 1 2 ? -15.977 41.25 26.734 1 55.84 2 ALA B O 1
ATOM 3384 N N . ASP B 1 3 ? -15.117 42.125 28.422 1 75.5 3 ASP B N 1
ATOM 3385 C CA . ASP B 1 3 ? -14.32 43.156 27.766 1 75.5 3 ASP B CA 1
ATOM 3386 C C . ASP B 1 3 ? -13.289 42.531 26.828 1 75.5 3 ASP B C 1
ATOM 3388 O O . ASP B 1 3 ? -12.648 41.531 27.172 1 75.5 3 ASP B O 1
ATOM 3392 N N . VAL B 1 4 ? -13.328 42.875 25.531 1 86.69 4 VAL B N 1
ATOM 3393 C CA . VAL B 1 4 ? -12.352 42.438 24.531 1 86.69 4 VAL B CA 1
ATOM 3394 C C . VAL B 1 4 ? -10.945 42.875 24.969 1 86.69 4 VAL B C 1
ATOM 3396 O O . VAL B 1 4 ? -10.719 44.031 25.281 1 86.69 4 VAL B O 1
ATOM 3399 N N . PRO B 1 5 ? -10.125 41.969 25.141 1 88.69 5 PRO B N 1
ATOM 3400 C CA . PRO B 1 5 ? -8.781 42.312 25.578 1 88.69 5 PRO B CA 1
ATOM 3401 C C . PRO B 1 5 ? -8.062 43.25 24.609 1 88.69 5 PRO B C 1
ATOM 3403 O O . PRO B 1 5 ? -8.211 43.094 23.391 1 88.69 5 PRO B O 1
ATOM 3406 N N . ARG B 1 6 ? -7.355 44.188 25.156 1 90.06 6 ARG B N 1
ATOM 3407 C CA . ARG B 1 6 ? -6.527 45.094 24.344 1 90.06 6 ARG B CA 1
ATOM 3408 C C . ARG B 1 6 ? -5.152 44.469 24.094 1 90.06 6 ARG B C 1
ATOM 3410 O O . ARG B 1 6 ? -4.566 43.875 24.984 1 90.06 6 ARG B O 1
ATOM 3417 N N . ILE B 1 7 ? -4.688 44.625 22.922 1 94.75 7 ILE B N 1
ATOM 3418 C CA . ILE B 1 7 ? -3.354 44.125 22.594 1 94.75 7 ILE B CA 1
ATOM 3419 C C . ILE B 1 7 ? -2.32 45.219 22.875 1 94.75 7 ILE B C 1
ATOM 3421 O O . ILE B 1 7 ? -2.254 46.219 22.172 1 94.75 7 ILE B O 1
ATOM 3425 N N . ILE B 1 8 ? -1.551 45 23.859 1 95.12 8 ILE B N 1
ATOM 3426 C CA . ILE B 1 8 ? -0.555 46 24.281 1 95.12 8 ILE B CA 1
ATOM 3427 C C . ILE B 1 8 ? 0.518 46.125 23.203 1 95.12 8 ILE B C 1
ATOM 3429 O O . ILE B 1 8 ? 1.044 45.125 22.703 1 95.12 8 ILE B O 1
ATOM 3433 N N . ASP B 1 9 ? 0.801 47.375 22.734 1 96.25 9 ASP B N 1
ATOM 3434 C CA . ASP B 1 9 ? 1.864 47.719 21.797 1 96.25 9 ASP B CA 1
ATOM 3435 C C . ASP B 1 9 ? 1.718 46.969 20.484 1 96.25 9 ASP B C 1
ATOM 3437 O O . ASP B 1 9 ? 2.666 46.344 20.016 1 96.25 9 ASP B O 1
ATOM 3441 N N . LEU B 1 10 ? 0.549 46.938 19.906 1 96.94 10 LEU B N 1
ATOM 3442 C CA . LEU B 1 10 ? 0.254 46.312 18.625 1 96.94 10 LEU B CA 1
ATOM 3443 C C . LEU B 1 10 ? 1.114 46.906 17.516 1 96.94 10 LEU B C 1
ATOM 3445 O O . LEU B 1 10 ? 1.527 46.188 16.594 1 96.94 10 LEU B O 1
ATOM 3449 N N . PRO B 1 11 ? 1.438 48.219 17.516 1 96.5 11 PRO B N 1
ATOM 3450 C CA . PRO B 1 11 ? 2.268 48.812 16.453 1 96.5 11 PRO B CA 1
ATOM 3451 C C . PRO B 1 11 ? 3.617 48.125 16.312 1 96.5 11 PRO B C 1
ATOM 3453 O O . PRO B 1 11 ? 4.078 47.875 15.195 1 96.5 11 PRO B O 1
ATOM 3456 N N . ALA B 1 12 ? 4.188 47.75 17.406 1 96.06 12 ALA B N 1
ATOM 3457 C CA . ALA B 1 12 ? 5.5 47.125 17.359 1 96.06 12 ALA B CA 1
ATOM 3458 C C . ALA B 1 12 ? 5.438 45.781 16.641 1 96.06 12 ALA B C 1
ATOM 3460 O O . ALA B 1 12 ? 6.441 45.312 16.094 1 96.06 12 ALA B O 1
ATOM 3461 N N . VAL B 1 13 ? 4.266 45.188 16.625 1 97.5 13 VAL B N 1
ATOM 3462 C CA . VAL B 1 13 ? 4.09 43.844 16.047 1 97.5 13 VAL B CA 1
ATOM 3463 C C . VAL B 1 13 ? 3.795 44 14.547 1 97.5 13 VAL B C 1
ATOM 3465 O O . VAL B 1 13 ? 4.395 43.312 13.727 1 97.5 13 VAL B O 1
ATOM 3468 N N . ILE B 1 14 ? 2.947 44.938 14.07 1 97.88 14 ILE B N 1
ATOM 3469 C CA . ILE B 1 14 ? 2.418 44.875 12.719 1 97.88 14 ILE B CA 1
ATOM 3470 C C . ILE B 1 14 ? 3.137 45.875 11.828 1 97.88 14 ILE B C 1
ATOM 3472 O O . ILE B 1 14 ? 3.197 45.719 10.602 1 97.88 14 ILE B O 1
ATOM 3476 N N . GLU B 1 15 ? 3.709 46.969 12.32 1 97.44 15 GLU B N 1
ATOM 3477 C CA . GLU B 1 15 ? 4.238 48.031 11.5 1 97.44 15 GLU B CA 1
ATOM 3478 C C . GLU B 1 15 ? 5.406 47.562 10.641 1 97.44 15 GLU B C 1
ATOM 3480 O O . GLU B 1 15 ? 5.555 48 9.492 1 97.44 15 GLU B O 1
ATOM 3485 N N . PRO B 1 16 ? 6.246 46.688 11.203 1 96.06 16 PRO B N 1
ATOM 3486 C CA . PRO B 1 16 ? 7.32 46.188 10.352 1 96.06 16 PRO B CA 1
ATOM 3487 C C . PRO B 1 16 ? 6.801 45.5 9.094 1 96.06 16 PRO B C 1
ATOM 3489 O O . PRO B 1 16 ? 7.555 45.281 8.133 1 96.06 16 PRO B O 1
ATOM 3492 N N . HIS B 1 17 ? 5.523 45.125 9.039 1 96.25 17 HIS B N 1
ATOM 3493 C CA . HIS B 1 17 ? 4.953 44.375 7.934 1 96.25 17 HIS B CA 1
ATOM 3494 C C . HIS B 1 17 ? 4 45.219 7.105 1 96.25 17 HIS B C 1
ATOM 3496 O O . HIS B 1 17 ? 3.211 44.688 6.32 1 96.25 17 HIS B O 1
ATOM 3502 N N . LEU B 1 18 ? 4.066 46.531 7.258 1 95.94 18 LEU B N 1
ATOM 3503 C CA . LEU B 1 18 ? 3.121 47.438 6.598 1 95.94 18 LEU B CA 1
ATOM 3504 C C . LEU B 1 18 ? 3.82 48.281 5.539 1 95.94 18 LEU B C 1
ATOM 3506 O O . LEU B 1 18 ? 3.293 49.312 5.109 1 95.94 18 LEU B O 1
ATOM 3510 N N . ASN B 1 19 ? 5.047 47.844 5.152 1 93.25 19 ASN B N 1
ATOM 3511 C CA . ASN B 1 19 ? 5.801 48.531 4.105 1 93.25 19 ASN B CA 1
ATOM 3512 C C . ASN B 1 19 ? 5.887 50.031 4.371 1 93.25 19 ASN B C 1
ATOM 3514 O O . ASN B 1 19 ? 5.566 50.844 3.494 1 93.25 19 ASN B O 1
ATOM 3518 N N . GLY B 1 20 ? 6.16 50.406 5.598 1 93.38 20 GLY B N 1
ATOM 3519 C CA . GLY B 1 20 ? 6.359 51.812 5.961 1 93.38 20 GLY B CA 1
ATOM 3520 C C . GLY B 1 20 ? 5.105 52.469 6.5 1 93.38 20 GLY B C 1
ATOM 3521 O O . GLY B 1 20 ? 5.137 53.625 6.914 1 93.38 20 GLY B O 1
ATOM 3522 N N . GLY B 1 21 ? 4.008 51.781 6.508 1 95.06 21 GLY B N 1
ATOM 3523 C CA . GLY B 1 21 ? 2.785 52.312 7.094 1 95.06 21 GLY B CA 1
ATOM 3524 C C . GLY B 1 21 ? 2.809 52.312 8.609 1 95.06 21 GLY B C 1
ATOM 3525 O O . GLY B 1 21 ? 3.627 51.656 9.227 1 95.06 21 GLY B O 1
ATOM 3526 N N . LYS B 1 22 ? 1.856 53.156 9.148 1 97.06 22 LYS B N 1
ATOM 3527 C CA . LYS B 1 22 ? 1.752 53.281 10.602 1 97.06 22 LYS B CA 1
ATOM 3528 C C . LYS B 1 22 ? 0.328 53 11.078 1 97.06 22 LYS B C 1
ATOM 3530 O O . LYS B 1 22 ? -0.638 53.406 10.43 1 97.06 22 LYS B O 1
ATOM 3535 N N . LEU B 1 23 ? 0.293 52.312 12.172 1 97.44 23 LEU B N 1
ATOM 3536 C CA . LEU B 1 23 ? -1.016 52.062 12.766 1 97.44 23 LEU B CA 1
ATOM 3537 C C . LEU B 1 23 ? -1.54 53.312 13.469 1 97.44 23 LEU B C 1
ATOM 3539 O O . LEU B 1 23 ? -0.917 53.812 14.406 1 97.44 23 LEU B O 1
ATOM 3543 N N . VAL B 1 24 ? -2.664 53.781 13.07 1 96.88 24 VAL B N 1
ATOM 3544 C CA . VAL B 1 24 ? -3.273 54.969 13.648 1 96.88 24 VAL B CA 1
ATOM 3545 C C . VAL B 1 24 ? -4.207 54.562 14.789 1 96.88 24 VAL B C 1
ATOM 3547 O O . VAL B 1 24 ? -4.18 55.188 15.859 1 96.88 24 VAL B O 1
ATOM 3550 N N . SER B 1 25 ? -5.039 53.656 14.508 1 95.44 25 SER B N 1
ATOM 3551 C CA . SER B 1 25 ? -6.008 53.125 15.461 1 95.44 25 SER B CA 1
ATOM 3552 C C . SER B 1 25 ? -6.496 51.75 15.047 1 95.44 25 SER B C 1
ATOM 3554 O O . SER B 1 25 ? -6.23 51.312 13.93 1 95.44 25 SER B O 1
ATOM 3556 N N . TYR B 1 26 ? -7.074 51.062 15.992 1 96.06 26 TYR B N 1
ATOM 3557 C CA . TYR B 1 26 ? -7.711 49.781 15.641 1 96.06 26 TYR B CA 1
ATOM 3558 C C . TYR B 1 26 ? -8.898 49.5 16.547 1 96.06 26 TYR B C 1
ATOM 3560 O O . TYR B 1 26 ? -8.977 50.031 17.656 1 96.06 26 TYR B O 1
ATOM 3568 N N . THR B 1 27 ? -9.828 48.812 16.078 1 95.5 27 THR B N 1
ATOM 3569 C CA . THR B 1 27 ? -10.914 48.219 16.859 1 95.5 27 THR B CA 1
ATOM 3570 C C . THR B 1 27 ? -10.82 46.719 16.859 1 95.5 27 THR B C 1
ATOM 3572 O O . THR B 1 27 ? -10.219 46.125 15.961 1 95.5 27 THR B O 1
ATOM 3575 N N . SER B 1 28 ? -11.234 46.062 17.875 1 94.19 28 SER B N 1
ATOM 3576 C CA . SER B 1 28 ? -11.156 44.625 17.969 1 94.19 28 SER B CA 1
ATOM 3577 C C . SER B 1 28 ? -12.461 44.031 18.5 1 94.19 28 SER B C 1
ATOM 3579 O O . SER B 1 28 ? -13.211 44.719 19.203 1 94.19 28 SER B O 1
ATOM 3581 N N . ARG B 1 29 ? -12.75 42.906 18.094 1 91.94 29 ARG B N 1
ATOM 3582 C CA . ARG B 1 29 ? -13.852 42.094 18.609 1 91.94 29 ARG B CA 1
ATOM 3583 C C . ARG B 1 29 ? -13.469 40.625 18.625 1 91.94 29 ARG B C 1
ATOM 3585 O O . ARG B 1 29 ? -12.539 40.188 17.938 1 91.94 29 ARG B O 1
ATOM 3592 N N . TYR B 1 30 ? -14.148 39.875 19.406 1 88.25 30 TYR B N 1
ATOM 3593 C CA . TYR B 1 30 ? -13.922 38.438 19.391 1 88.25 30 TYR B CA 1
ATOM 3594 C C . TYR B 1 30 ? -14.281 37.844 18.047 1 88.25 30 TYR B C 1
ATOM 3596 O O . TYR B 1 30 ? -15.328 38.156 17.469 1 88.25 30 TYR B O 1
ATOM 3604 N N . LEU B 1 31 ? -13.438 37.156 17.484 1 86.38 31 LEU B N 1
ATOM 3605 C CA . LEU B 1 31 ? -13.656 36.5 16.203 1 86.38 31 LEU B CA 1
ATOM 3606 C C . LEU B 1 31 ? -14.547 35.25 16.359 1 86.38 31 LEU B C 1
ATOM 3608 O O . LEU B 1 31 ? -15.398 35 15.516 1 86.38 31 LEU B O 1
ATOM 3612 N N . THR B 1 32 ? -14.25 34.438 17.328 1 75.31 32 THR B N 1
ATOM 3613 C CA . THR B 1 32 ? -14.992 33.219 17.562 1 75.31 32 THR B CA 1
ATOM 3614 C C . THR B 1 32 ? -15.633 33.25 18.953 1 75.31 32 THR B C 1
ATOM 3616 O O . THR B 1 32 ? -15.258 34.062 19.797 1 75.31 32 THR B O 1
ATOM 3619 N N . LYS B 1 33 ? -16.766 32.438 18.984 1 64.5 33 LYS B N 1
ATOM 3620 C CA . LYS B 1 33 ? -17.422 32.312 20.281 1 64.5 33 LYS B CA 1
ATOM 3621 C C . LYS B 1 33 ? -16.562 31.469 21.234 1 64.5 33 LYS B C 1
ATOM 3623 O O . LYS B 1 33 ? -15.664 30.75 20.797 1 64.5 33 LYS B O 1
ATOM 3628 N N . ALA B 1 34 ? -16.891 31.734 22.406 1 55.66 34 ALA B N 1
ATOM 3629 C CA . ALA B 1 34 ? -16.266 30.875 23.406 1 55.66 34 ALA B CA 1
ATOM 3630 C C . ALA B 1 34 ? -16.531 29.406 23.125 1 55.66 34 ALA B C 1
ATOM 3632 O O . ALA B 1 34 ? -17.656 29.047 22.75 1 55.66 34 ALA B O 1
ATOM 3633 N N . GLY B 1 35 ? -15.445 28.516 22.953 1 55.12 35 GLY B N 1
ATOM 3634 C CA . GLY B 1 35 ? -15.641 27.109 22.703 1 55.12 35 GLY B CA 1
ATOM 3635 C C . GLY B 1 35 ? -15.188 26.688 21.312 1 55.12 35 GLY B C 1
ATOM 3636 O O . GLY B 1 35 ? -14.992 25.484 21.062 1 55.12 35 GLY B O 1
ATOM 3637 N N . ASP B 1 36 ? -15.227 27.688 20.344 1 57.38 36 ASP B N 1
ATOM 3638 C CA . ASP B 1 36 ? -14.828 27.312 19 1 57.38 36 ASP B CA 1
ATOM 3639 C C . ASP B 1 36 ? -13.32 27.078 18.906 1 57.38 36 ASP B C 1
ATOM 3641 O O . ASP B 1 36 ? -12.852 26.328 18.062 1 57.38 36 ASP B O 1
ATOM 3645 N N . ASN B 1 37 ? -12.609 27.844 19.75 1 54.69 37 ASN B N 1
ATOM 3646 C CA . ASN B 1 37 ? -11.156 27.734 19.781 1 54.69 37 ASN B CA 1
ATOM 3647 C C . ASN B 1 37 ? -10.625 27.531 21.188 1 54.69 37 ASN B C 1
ATOM 3649 O O . ASN B 1 37 ? -10.461 28.516 21.938 1 54.69 37 ASN B O 1
ATOM 3653 N N . TYR B 1 38 ? -10.43 26.344 21.578 1 56.59 38 TYR B N 1
ATOM 3654 C CA . TYR B 1 38 ? -10.227 25.938 22.969 1 56.59 38 TYR B CA 1
ATOM 3655 C C . TYR B 1 38 ? -8.953 26.547 23.531 1 56.59 38 TYR B C 1
ATOM 3657 O O . TYR B 1 38 ? -8.93 27 24.688 1 56.59 38 TYR B O 1
ATOM 3665 N N . GLY B 1 39 ? -8.008 26.797 22.766 1 65.56 39 GLY B N 1
ATOM 3666 C CA . GLY B 1 39 ? -6.711 27.047 23.391 1 65.56 39 GLY B CA 1
ATOM 3667 C C . GLY B 1 39 ? -6.195 28.453 23.141 1 65.56 39 GLY B C 1
ATOM 3668 O O . GLY B 1 39 ? -5.074 28.781 23.531 1 65.56 39 GLY B O 1
ATOM 3669 N N . SER B 1 40 ? -7.121 29.328 22.562 1 81.5 40 SER B N 1
ATOM 3670 C CA . SER B 1 40 ? -6.625 30.656 22.203 1 81.5 40 SER B CA 1
ATOM 3671 C C . SER B 1 40 ? -7.758 31.672 22.172 1 81.5 40 SER B C 1
ATOM 3673 O O . SER B 1 40 ? -8.938 31.312 22.141 1 81.5 40 SER B O 1
ATOM 3675 N N . VAL B 1 41 ? -7.371 32.906 22.406 1 85.62 41 VAL B N 1
ATOM 3676 C CA . VAL B 1 41 ? -8.289 34.031 22.188 1 85.62 41 VAL B CA 1
ATOM 3677 C C . VAL B 1 41 ? -8.094 34.562 20.766 1 85.62 41 VAL B C 1
ATOM 3679 O O . VAL B 1 41 ? -6.992 35 20.406 1 85.62 41 VAL B O 1
ATOM 3682 N N . MET B 1 42 ? -9.18 34.5 20.047 1 91.31 42 MET B N 1
ATOM 3683 C CA . MET B 1 42 ? -9.117 35 18.672 1 91.31 42 MET B CA 1
ATOM 3684 C C . MET B 1 42 ? -9.836 36.312 18.531 1 91.31 42 MET B C 1
ATOM 3686 O O . MET B 1 42 ? -11.023 36.438 18.844 1 91.31 42 MET B O 1
ATOM 3690 N N . LEU B 1 43 ? -9.141 37.281 18 1 93.5 43 LEU B N 1
ATOM 3691 C CA . LEU B 1 43 ? -9.719 38.594 17.828 1 93.5 43 LEU B CA 1
ATOM 3692 C C . LEU B 1 43 ? -9.719 39 16.359 1 93.5 43 LEU B C 1
ATOM 3694 O O . LEU B 1 43 ? -8.758 38.75 15.633 1 93.5 43 LEU B O 1
ATOM 3698 N N . ALA B 1 44 ? -10.805 39.531 15.961 1 95.19 44 ALA B N 1
ATOM 3699 C CA . ALA B 1 44 ? -10.836 40.25 14.703 1 95.19 44 ALA B CA 1
ATOM 3700 C C . ALA B 1 44 ? -10.438 41.719 14.922 1 95.19 44 ALA B C 1
ATOM 3702 O O . ALA B 1 44 ? -10.984 42.406 15.789 1 95.19 44 ALA B O 1
ATOM 3703 N N . ILE B 1 45 ? -9.516 42.156 14.148 1 96.31 45 ILE B N 1
ATOM 3704 C CA . ILE B 1 45 ? -8.984 43.5 14.281 1 96.31 45 ILE B CA 1
ATOM 3705 C C . ILE B 1 45 ? -9.227 44.281 12.992 1 96.31 45 ILE B C 1
ATOM 3707 O O . ILE B 1 45 ? -8.938 43.781 11.898 1 96.31 45 ILE B O 1
ATOM 3711 N N . MET B 1 46 ? -9.805 45.438 13.141 1 97.12 46 MET B N 1
ATOM 3712 C CA . MET B 1 46 ? -9.82 46.406 12.039 1 97.12 46 MET B CA 1
ATOM 3713 C C . MET B 1 46 ? -8.805 47.5 12.273 1 97.12 46 MET B C 1
ATOM 3715 O O . MET B 1 46 ? -9.07 48.469 12.992 1 97.12 46 MET B O 1
ATOM 3719 N N . ALA B 1 47 ? -7.746 47.406 11.609 1 97.19 47 ALA B N 1
ATOM 3720 C CA . ALA B 1 47 ? -6.648 48.344 11.797 1 97.19 47 ALA B CA 1
ATOM 3721 C C . ALA B 1 47 ? -6.73 49.5 10.789 1 97.19 47 ALA B C 1
ATOM 3723 O O . ALA B 1 47 ? -6.938 49.281 9.594 1 97.19 47 ALA B O 1
ATOM 3724 N N . ASN B 1 48 ? -6.633 50.656 11.242 1 97.56 48 ASN B N 1
ATOM 3725 C CA . ASN B 1 48 ? -6.48 51.844 10.398 1 97.56 48 ASN B CA 1
ATOM 3726 C C . ASN B 1 48 ? -5.012 52.188 10.188 1 97.56 48 ASN B C 1
ATOM 3728 O O . ASN B 1 48 ? -4.344 52.656 11.117 1 97.56 48 ASN B O 1
ATOM 3732 N N . ILE B 1 49 ? -4.578 52.062 8.953 1 97.56 49 ILE B N 1
ATOM 3733 C CA . ILE B 1 49 ? -3.162 52.219 8.648 1 97.56 49 ILE B CA 1
ATOM 3734 C C . ILE B 1 49 ? -2.953 53.469 7.812 1 97.56 49 ILE B C 1
ATOM 3736 O O . ILE B 1 49 ? -3.605 53.656 6.781 1 97.56 49 ILE B O 1
ATOM 3740 N N . GLN B 1 50 ? -2.08 54.312 8.25 1 97.44 50 GLN B N 1
ATOM 3741 C CA . GLN B 1 50 ? -1.636 55.438 7.434 1 97.44 50 GLN B CA 1
ATOM 3742 C C . GLN B 1 50 ? -0.481 55.031 6.523 1 97.44 50 GLN B C 1
ATOM 3744 O O . GLN B 1 50 ? 0.623 54.75 6.996 1 97.44 50 GLN B O 1
ATOM 3749 N N . LYS B 1 51 ? -0.75 55.094 5.23 1 95.5 51 LYS B N 1
ATOM 3750 C CA . LYS B 1 51 ? 0.279 54.75 4.254 1 95.5 51 LYS B CA 1
ATOM 3751 C C . LYS B 1 51 ? 1.315 55.875 4.125 1 95.5 51 LYS B C 1
ATOM 3753 O O . LYS B 1 51 ? 1.155 56.938 4.707 1 95.5 51 LYS B O 1
ATOM 3758 N N . LYS B 1 52 ? 2.391 55.562 3.467 1 92.06 52 LYS B N 1
ATOM 3759 C CA . LYS B 1 52 ? 3.424 56.594 3.223 1 92.06 52 LYS B CA 1
ATOM 3760 C C . LYS B 1 52 ? 2.852 57.781 2.5 1 92.06 52 LYS B C 1
ATOM 3762 O O . LYS B 1 52 ? 3.305 58.906 2.715 1 92.06 52 LYS B O 1
ATOM 3767 N N . SER B 1 53 ? 1.917 57.594 1.674 1 91.31 53 SER B N 1
ATOM 3768 C CA . SER B 1 53 ? 1.28 58.656 0.909 1 91.31 53 SER B CA 1
ATOM 3769 C C . SER B 1 53 ? 0.46 59.594 1.812 1 91.31 53 SER B C 1
ATOM 3771 O O . SER B 1 53 ? 0.099 60.688 1.417 1 91.31 53 SER B O 1
ATOM 3773 N N . GLY B 1 54 ? 0.115 59.094 3.084 1 90.94 54 GLY B N 1
ATOM 3774 C CA . GLY B 1 54 ? -0.714 59.875 4.004 1 90.94 54 GLY B CA 1
ATOM 3775 C C . GLY B 1 54 ? -2.145 59.375 4.074 1 90.94 54 GLY B C 1
ATOM 3776 O O . GLY B 1 54 ? -2.865 59.656 5.027 1 90.94 54 GLY B O 1
ATOM 3777 N N . GLU B 1 55 ? -2.49 58.625 3.09 1 95.12 55 GLU B N 1
ATOM 3778 C CA . GLU B 1 55 ? -3.846 58.062 3.049 1 95.12 55 GLU B CA 1
ATOM 3779 C C . GLU B 1 55 ? -4.055 57.031 4.129 1 95.12 55 GLU B C 1
ATOM 3781 O O . GLU B 1 55 ? -3.143 56.25 4.43 1 95.12 55 GLU B O 1
ATOM 3786 N N . ILE B 1 56 ? -5.23 57 4.719 1 95.94 56 ILE B N 1
ATOM 3787 C CA . ILE B 1 56 ? -5.578 56 5.738 1 95.94 56 ILE B CA 1
ATOM 3788 C C . ILE B 1 56 ? -6.402 54.875 5.109 1 95.94 56 ILE B C 1
ATOM 3790 O O . ILE B 1 56 ? -7.367 55.125 4.387 1 95.94 56 ILE B O 1
ATOM 3794 N N . GLU B 1 57 ? -5.988 53.719 5.312 1 95.5 57 GLU B N 1
ATOM 3795 C CA . GLU B 1 57 ? -6.691 52.562 4.797 1 95.5 57 GLU B CA 1
ATOM 3796 C C . GLU B 1 57 ? -7.016 51.562 5.918 1 95.5 57 GLU B C 1
ATOM 3798 O O . GLU B 1 57 ? -6.273 51.469 6.898 1 95.5 57 GLU B O 1
ATOM 3803 N N . GLU B 1 58 ? -8.102 50.875 5.746 1 96.44 58 GLU B N 1
ATOM 3804 C CA . GLU B 1 58 ? -8.477 49.844 6.695 1 96.44 58 GLU B CA 1
ATOM 3805 C C . GLU B 1 58 ? -7.855 48.5 6.32 1 96.44 58 GLU B C 1
ATOM 3807 O O . GLU B 1 58 ? -7.848 48.094 5.145 1 96.44 58 GLU B O 1
ATOM 3812 N N . LEU B 1 59 ? -7.281 47.844 7.262 1 97.06 59 LEU B N 1
ATOM 3813 C CA . LEU B 1 59 ? -6.664 46.531 7.082 1 97.06 59 LEU B CA 1
ATOM 3814 C C . LEU B 1 59 ? -7.246 45.531 8.062 1 97.06 59 LEU B C 1
ATOM 3816 O O . LEU B 1 59 ? -6.941 45.562 9.25 1 97.06 59 LEU B O 1
ATOM 3820 N N . PRO B 1 60 ? -8.141 44.656 7.555 1 97.81 60 PRO B N 1
ATOM 3821 C CA . PRO B 1 60 ? -8.688 43.625 8.438 1 97.81 60 PRO B CA 1
ATOM 3822 C C . PRO B 1 60 ? -7.648 42.562 8.82 1 97.81 60 PRO B C 1
ATOM 3824 O O . PRO B 1 60 ? -6.977 42 7.949 1 97.81 60 PRO B O 1
ATOM 3827 N N . LEU B 1 61 ? -7.52 42.312 10.133 1 97.94 61 LEU B N 1
ATOM 3828 C CA . LEU B 1 61 ? -6.543 41.344 10.656 1 97.94 61 LEU B CA 1
ATOM 3829 C C . LEU B 1 61 ? -7.184 40.406 11.68 1 97.94 61 LEU B C 1
ATOM 3831 O O . LEU B 1 61 ? -8.312 40.656 12.117 1 97.94 61 LEU B O 1
ATOM 3835 N N . VAL B 1 62 ? -6.559 39.344 11.945 1 96.88 62 VAL B N 1
ATOM 3836 C CA . VAL B 1 62 ? -6.887 38.438 13.047 1 96.88 62 VAL B CA 1
ATOM 3837 C C . VAL B 1 62 ? -5.707 38.344 14.016 1 96.88 62 VAL B C 1
ATOM 3839 O O . VAL B 1 62 ? -4.551 38.281 13.586 1 96.88 62 VAL B O 1
ATOM 3842 N N . ALA B 1 63 ? -5.988 38.5 15.281 1 96.62 63 ALA B N 1
ATOM 3843 C CA . ALA B 1 63 ? -4.98 38.312 16.312 1 96.62 63 ALA B CA 1
ATOM 3844 C C . ALA B 1 63 ? -5.281 37.094 17.172 1 96.62 63 ALA B C 1
ATOM 3846 O O . ALA B 1 63 ? -6.418 36.875 17.609 1 96.62 63 ALA B O 1
ATOM 3847 N N . LYS B 1 64 ? -4.352 36.219 17.344 1 95.12 64 LYS B N 1
ATOM 3848 C CA . LYS B 1 64 ? -4.434 35.062 18.219 1 95.12 64 LYS B CA 1
ATOM 3849 C C . LYS B 1 64 ? -3.615 35.281 19.484 1 95.12 64 LYS B C 1
ATOM 3851 O O . LYS B 1 64 ? -2.41 35.531 19.422 1 95.12 64 LYS B O 1
ATOM 3856 N N . LEU B 1 65 ? -4.25 35.219 20.578 1 93 65 LEU B N 1
ATOM 3857 C CA . LEU B 1 65 ? -3.617 35.344 21.891 1 93 65 LEU B CA 1
ATOM 3858 C C . LEU B 1 65 ? -3.689 34.062 22.672 1 93 65 LEU B C 1
ATOM 3860 O O . LEU B 1 65 ? -4.617 33.25 22.484 1 93 65 LEU B O 1
ATOM 3864 N N . PRO B 1 66 ? -2.623 33.812 23.469 1 90.56 66 PRO B N 1
ATOM 3865 C CA . PRO B 1 66 ? -2.758 32.656 24.375 1 90.56 66 PRO B CA 1
ATOM 3866 C C . PRO B 1 66 ? -3.83 32.875 25.438 1 90.56 66 PRO B C 1
ATOM 3868 O O . PRO B 1 66 ? -4.422 33.938 25.516 1 90.56 66 PRO B O 1
ATOM 3871 N N . PRO B 1 67 ? -4.129 31.781 26.156 1 83.44 67 PRO B N 1
ATOM 3872 C CA . PRO B 1 67 ? -5.066 32 27.266 1 83.44 67 PRO B CA 1
ATOM 3873 C C . PRO B 1 67 ? -4.609 33.094 28.219 1 83.44 67 PRO B C 1
ATOM 3875 O O . PRO B 1 67 ? -3.461 33.094 28.672 1 83.44 67 PRO B O 1
ATOM 3878 N N . LEU B 1 68 ? -5.547 33.938 28.531 1 81.81 68 LEU B N 1
ATOM 3879 C CA . LEU B 1 68 ? -5.141 35.156 29.25 1 81.81 68 LEU B CA 1
ATOM 3880 C C . LEU B 1 68 ? -5.387 35 30.75 1 81.81 68 LEU B C 1
ATOM 3882 O O . LEU B 1 68 ? -4.602 35.5 31.562 1 81.81 68 LEU B O 1
ATOM 3886 N N . THR B 1 69 ? -6.449 34.375 31.109 1 77.06 69 THR B N 1
ATOM 3887 C CA . THR B 1 69 ? -6.816 34.406 32.531 1 77.06 69 THR B CA 1
ATOM 3888 C C . THR B 1 69 ? -6.887 33 33.094 1 77.06 69 THR B C 1
ATOM 3890 O O . THR B 1 69 ? -6.977 32.812 34.312 1 77.06 69 THR B O 1
ATOM 3893 N N . ASN B 1 70 ? -6.828 31.984 32.312 1 76.38 70 ASN B N 1
ATOM 3894 C CA . ASN B 1 70 ? -7.055 30.609 32.75 1 76.38 70 ASN B CA 1
ATOM 3895 C C . ASN B 1 70 ? -5.754 29.812 32.781 1 76.38 70 ASN B C 1
ATOM 3897 O O . ASN B 1 70 ? -5.238 29.422 31.75 1 76.38 70 ASN B O 1
ATOM 3901 N N . ASP B 1 71 ? -5.352 29.5 33.969 1 78.19 71 ASP B N 1
ATOM 3902 C CA . ASP B 1 71 ? -4.098 28.781 34.156 1 78.19 71 ASP B CA 1
ATOM 3903 C C . ASP B 1 71 ? -4.223 27.328 33.688 1 78.19 71 ASP B C 1
ATOM 3905 O O . ASP B 1 71 ? -3.256 26.734 33.219 1 78.19 71 ASP B O 1
ATOM 3909 N N . LEU B 1 72 ? -5.34 26.844 33.906 1 73.56 72 LEU B N 1
ATOM 3910 C CA . LEU B 1 72 ? -5.574 25.469 33.469 1 73.56 72 LEU B CA 1
ATOM 3911 C C . LEU B 1 72 ? -5.402 25.359 31.969 1 73.56 72 LEU B C 1
ATOM 3913 O O . LEU B 1 72 ? -4.777 24.406 31.484 1 73.56 72 LEU B O 1
ATOM 3917 N N . PHE B 1 73 ? -5.883 26.297 31.266 1 77.5 73 PHE B N 1
ATOM 3918 C CA . PHE B 1 73 ? -5.75 26.297 29.812 1 77.5 73 PHE B CA 1
ATOM 3919 C C . PHE B 1 73 ? -4.301 26.531 29.406 1 77.5 73 PHE B C 1
ATOM 3921 O O . PHE B 1 73 ? -3.832 25.953 28.422 1 77.5 73 PHE B O 1
ATOM 3928 N N . TRP B 1 74 ? -3.699 27.359 30.203 1 82.38 74 TRP B N 1
ATOM 3929 C CA . TRP B 1 74 ? -2.287 27.594 29.906 1 82.38 74 TRP B CA 1
ATOM 3930 C C . TRP B 1 74 ? -1.492 26.297 30 1 82.38 74 TRP B C 1
ATOM 3932 O O . TRP B 1 74 ? -0.658 26.016 29.141 1 82.38 74 TRP B O 1
ATOM 3942 N N . GLN B 1 75 ? -1.822 25.531 31.016 1 77.69 75 GLN B N 1
ATOM 3943 C CA . GLN B 1 75 ? -1.124 24.266 31.219 1 77.69 75 GLN B CA 1
ATOM 3944 C C . GLN B 1 75 ? -1.514 23.25 30.156 1 77.69 75 GLN B C 1
ATOM 3946 O O . GLN B 1 75 ? -0.66 22.516 29.641 1 77.69 75 GLN B O 1
ATOM 3951 N N . MET B 1 76 ? -2.672 23.281 29.812 1 74.12 76 MET B N 1
ATOM 3952 C CA . MET B 1 76 ? -3.201 22.297 28.875 1 74.12 76 MET B CA 1
ATOM 3953 C C . MET B 1 76 ? -2.674 22.547 27.453 1 74.12 76 MET B C 1
ATOM 3955 O O . MET B 1 76 ? -2.301 21.609 26.75 1 74.12 76 MET B O 1
ATOM 3959 N N . PHE B 1 77 ? -2.545 23.781 27.125 1 80 77 PHE B N 1
ATOM 3960 C CA . PHE B 1 77 ? -2.254 24.078 25.734 1 80 77 PHE B CA 1
ATOM 3961 C C . PHE B 1 77 ? -0.777 24.406 25.547 1 80 77 PHE B C 1
ATOM 3963 O O . PHE B 1 77 ? -0.288 24.469 24.406 1 80 77 PHE B O 1
ATOM 3970 N N . GLN B 1 78 ? -0.096 24.578 26.578 1 85.25 78 GLN B N 1
ATOM 3971 C CA . GLN B 1 78 ? 1.359 24.688 26.562 1 85.25 78 GLN B CA 1
ATOM 3972 C C . GLN B 1 78 ? 1.824 25.75 25.578 1 85.25 78 GLN B C 1
ATOM 3974 O O . GLN B 1 78 ? 2.607 25.469 24.672 1 85.25 78 GLN B O 1
ATOM 3979 N N . PRO B 1 79 ? 1.497 27.016 25.828 1 88.75 79 PRO B N 1
ATOM 3980 C CA . PRO B 1 79 ? 1.828 28.078 24.891 1 88.75 79 PRO B CA 1
ATOM 3981 C C . PRO B 1 79 ? 3.326 28.188 24.625 1 88.75 79 PRO B C 1
ATOM 3983 O O . PRO B 1 79 ? 3.732 28.625 23.531 1 88.75 79 PRO B O 1
ATOM 3986 N N . GLU B 1 80 ? 4.156 27.766 25.547 1 89.75 80 GLU B N 1
ATOM 3987 C CA . GLU B 1 80 ? 5.602 27.797 25.344 1 89.75 80 GLU B CA 1
ATOM 3988 C C . GLU B 1 80 ? 6.02 26.922 24.172 1 89.75 80 GLU B C 1
ATOM 3990 O O . GLU B 1 80 ? 7.066 27.156 23.562 1 89.75 80 GLU B O 1
ATOM 3995 N N . ARG B 1 81 ? 5.207 26 23.891 1 92.12 81 ARG B N 1
ATOM 3996 C CA . ARG B 1 81 ? 5.445 25.125 22.75 1 92.12 81 ARG B CA 1
ATOM 3997 C C . ARG B 1 81 ? 4.551 25.5 21.578 1 92.12 81 ARG B C 1
ATOM 3999 O O . ARG B 1 81 ? 5.02 25.641 20.438 1 92.12 81 ARG B O 1
ATOM 4006 N N . THR B 1 82 ? 3.301 25.734 21.781 1 93.38 82 THR B N 1
ATOM 4007 C CA . THR B 1 82 ? 2.311 25.875 20.719 1 93.38 82 THR B CA 1
ATOM 4008 C C . THR B 1 82 ? 2.414 27.234 20.062 1 93.38 82 THR B C 1
ATOM 4010 O O . THR B 1 82 ? 2.316 27.359 18.828 1 93.38 82 THR B O 1
ATOM 4013 N N . CYS B 1 83 ? 2.635 28.312 20.875 1 95.06 83 CYS B N 1
ATOM 4014 C CA . CYS B 1 83 ? 2.773 29.656 20.312 1 95.06 83 CYS B CA 1
ATOM 4015 C C . CYS B 1 83 ? 4.035 29.75 19.469 1 95.06 83 CYS B C 1
ATOM 4017 O O . CYS B 1 83 ? 4.008 30.312 18.359 1 95.06 83 CYS B O 1
ATOM 4019 N N . LEU B 1 84 ? 5.086 29.188 19.984 1 95.94 84 LEU B N 1
ATOM 4020 C CA . LEU B 1 84 ? 6.355 29.234 19.266 1 95.94 84 LEU B CA 1
ATOM 4021 C C . LEU B 1 84 ? 6.25 28.484 17.953 1 95.94 84 LEU B C 1
ATOM 4023 O O . LEU B 1 84 ? 6.73 28.969 16.922 1 95.94 84 LEU B O 1
ATOM 4027 N N . THR B 1 85 ? 5.656 27.344 18.016 1 97.12 85 THR B N 1
ATOM 4028 C CA . THR B 1 85 ? 5.508 26.516 16.828 1 97.12 85 THR B CA 1
ATOM 4029 C C . THR B 1 85 ? 4.668 27.234 15.766 1 97.12 85 THR B C 1
ATOM 4031 O O . THR B 1 85 ? 5.051 27.297 14.594 1 97.12 85 THR B O 1
ATOM 4034 N N . GLU B 1 86 ? 3.592 27.734 16.172 1 97.31 86 GLU B N 1
ATOM 4035 C CA . GLU B 1 86 ? 2.717 28.406 15.219 1 97.31 86 GLU B CA 1
ATOM 4036 C C . GLU B 1 86 ? 3.383 29.641 14.625 1 97.31 86 GLU B C 1
ATOM 4038 O O . GLU B 1 86 ? 3.299 29.891 13.422 1 97.31 86 GLU B O 1
ATOM 4043 N N . ASN B 1 87 ? 4.055 30.453 15.484 1 97.56 87 ASN B N 1
ATOM 4044 C CA . ASN B 1 87 ? 4.793 31.594 14.977 1 97.56 87 ASN B CA 1
ATOM 4045 C C . ASN B 1 87 ? 5.816 31.188 13.922 1 97.56 87 ASN B C 1
ATOM 4047 O O . ASN B 1 87 ? 5.988 31.891 12.914 1 97.56 87 ASN B O 1
ATOM 4051 N N . ALA B 1 88 ? 6.461 30.109 14.18 1 97.94 88 ALA B N 1
ATOM 4052 C CA . ALA B 1 88 ? 7.555 29.656 13.328 1 97.94 88 ALA B CA 1
ATOM 4053 C C . ALA B 1 88 ? 7.047 29.281 11.938 1 97.94 88 ALA B C 1
ATOM 4055 O O . ALA B 1 88 ? 7.773 29.422 10.945 1 97.94 88 ALA B O 1
ATOM 4056 N N . VAL B 1 89 ? 5.801 28.812 11.805 1 98.44 89 VAL B N 1
ATOM 4057 C CA . VAL B 1 89 ? 5.219 28.484 10.508 1 98.44 89 VAL B CA 1
ATOM 4058 C C . VAL B 1 89 ? 5.199 29.734 9.625 1 98.44 89 VAL B C 1
ATOM 4060 O O . VAL B 1 89 ? 5.598 29.688 8.461 1 98.44 89 VAL B O 1
ATOM 4063 N N . TYR B 1 90 ? 4.836 30.844 10.227 1 98.06 90 TYR B N 1
ATOM 4064 C CA . TYR B 1 90 ? 4.629 32.062 9.445 1 98.06 90 TYR B CA 1
ATOM 4065 C C . TYR B 1 90 ? 5.918 32.875 9.352 1 98.06 90 TYR B C 1
ATOM 4067 O O . TYR B 1 90 ? 6.211 33.469 8.312 1 98.06 90 TYR B O 1
ATOM 4075 N N . LYS B 1 91 ? 6.645 32.844 10.367 1 96.88 91 LYS B N 1
ATOM 4076 C CA . LYS B 1 91 ? 7.832 33.688 10.469 1 96.88 91 LYS B CA 1
ATOM 4077 C C . LYS B 1 91 ? 9.016 33.062 9.742 1 96.88 91 LYS B C 1
ATOM 4079 O O . LYS B 1 91 ? 9.828 33.781 9.141 1 96.88 91 LYS B O 1
ATOM 4084 N N . TYR B 1 92 ? 9.148 31.766 9.781 1 97.88 92 TYR B N 1
ATOM 4085 C CA . TYR B 1 92 ? 10.344 31.109 9.258 1 97.88 92 TYR B CA 1
ATOM 4086 C C . TYR B 1 92 ? 9.992 30.156 8.117 1 97.88 92 TYR B C 1
ATOM 4088 O O . TYR B 1 92 ? 10.516 30.281 7.012 1 97.88 92 TYR B O 1
ATOM 4096 N N . LEU B 1 93 ? 9.094 29.234 8.297 1 98.5 93 LEU B N 1
ATOM 4097 C CA . LEU B 1 93 ? 8.781 28.203 7.305 1 98.5 93 LEU B CA 1
ATOM 4098 C C . LEU B 1 93 ? 8.188 28.828 6.043 1 98.5 93 LEU B C 1
ATOM 4100 O O . LEU B 1 93 ? 8.617 28.516 4.93 1 98.5 93 LEU B O 1
ATOM 4104 N N . GLY B 1 94 ? 7.156 29.703 6.223 1 98 94 GLY B N 1
ATOM 4105 C CA . GLY B 1 94 ? 6.496 30.344 5.098 1 98 94 GLY B CA 1
ATOM 4106 C C . GLY B 1 94 ? 7.461 31.031 4.148 1 98 94 GLY B C 1
ATOM 4107 O O . GLY B 1 94 ? 7.527 30.688 2.965 1 98 94 GLY B O 1
ATOM 4108 N N . PRO B 1 95 ? 8.227 31.938 4.672 1 97.56 95 PRO B N 1
ATOM 4109 C CA . PRO B 1 95 ? 9.195 32.656 3.824 1 97.56 95 PRO B CA 1
ATOM 4110 C C . PRO B 1 95 ? 10.219 31.703 3.197 1 97.56 95 PRO B C 1
ATOM 4112 O O . PRO B 1 95 ? 10.633 31.906 2.053 1 97.56 95 PRO B O 1
ATOM 4115 N N . ALA B 1 96 ? 10.648 30.688 3.932 1 98.38 96 ALA B N 1
ATOM 4116 C CA . ALA B 1 96 ? 11.617 29.734 3.396 1 98.38 96 ALA B CA 1
ATOM 4117 C C . ALA B 1 96 ? 11.039 28.953 2.215 1 98.38 96 ALA B C 1
ATOM 4119 O O . ALA B 1 96 ? 11.719 28.734 1.213 1 98.38 96 ALA B O 1
ATOM 4120 N N . ILE B 1 97 ? 9.797 28.562 2.33 1 98.31 97 ILE B N 1
ATOM 4121 C CA . ILE B 1 97 ? 9.102 27.859 1.267 1 98.31 97 ILE B CA 1
ATOM 4122 C C . ILE B 1 97 ? 8.977 28.75 0.038 1 98.31 97 ILE B C 1
ATOM 4124 O O . ILE B 1 97 ? 9.211 28.312 -1.09 1 98.31 97 ILE B O 1
ATOM 4128 N N . ARG B 1 98 ? 8.602 29.969 0.283 1 98 98 ARG B N 1
ATOM 4129 C CA . ARG B 1 98 ? 8.469 30.938 -0.806 1 98 98 ARG B CA 1
ATOM 4130 C C . ARG B 1 98 ? 9.789 31.109 -1.55 1 98 98 ARG B C 1
ATOM 4132 O O . ARG B 1 98 ? 9.828 31.031 -2.779 1 98 98 ARG B O 1
ATOM 4139 N N . SER B 1 99 ? 10.805 31.312 -0.8 1 98.06 99 SER B N 1
ATOM 4140 C CA . SER B 1 99 ? 12.133 31.5 -1.382 1 98.06 99 SER B CA 1
ATOM 4141 C C . SER B 1 99 ? 12.57 30.281 -2.182 1 98.06 99 SER B C 1
ATOM 4143 O O . SER B 1 99 ? 13.125 30.422 -3.273 1 98.06 99 SER B O 1
ATOM 4145 N N . LEU B 1 100 ? 12.352 29.109 -1.631 1 98.5 100 LEU B N 1
ATOM 4146 C CA . LEU B 1 100 ? 12.711 27.859 -2.291 1 98.5 100 LEU B CA 1
ATOM 4147 C C . LEU B 1 100 ? 12.047 27.75 -3.66 1 98.5 100 LEU B C 1
ATOM 4149 O O . LEU B 1 100 ? 12.695 27.375 -4.641 1 98.5 100 LEU B O 1
ATOM 4153 N N . GLN B 1 101 ? 10.773 28.078 -3.746 1 98.75 101 GLN B N 1
ATOM 4154 C CA . GLN B 1 101 ? 10.023 27.969 -4.988 1 98.75 101 GLN B CA 1
ATOM 4155 C C . GLN B 1 101 ? 10.477 29.016 -6.004 1 98.75 101 GLN B C 1
ATOM 4157 O O . GLN B 1 101 ? 10.602 28.719 -7.195 1 98.75 101 GLN B O 1
ATOM 4162 N N . LEU B 1 102 ? 10.742 30.219 -5.562 1 98.56 102 LEU B N 1
ATOM 4163 C CA . LEU B 1 102 ? 11.234 31.266 -6.449 1 98.56 102 LEU B CA 1
ATOM 4164 C C . LEU B 1 102 ? 12.586 30.891 -7.039 1 98.56 102 LEU B C 1
ATOM 4166 O O . LEU B 1 102 ? 12.836 31.094 -8.227 1 98.56 102 LEU B O 1
ATOM 4170 N N . GLU B 1 103 ? 13.422 30.391 -6.223 1 98.31 103 GLU B N 1
ATOM 4171 C CA . GLU B 1 103 ? 14.75 29.969 -6.66 1 98.31 103 GLU B CA 1
ATOM 4172 C C . GLU B 1 103 ? 14.664 28.859 -7.699 1 98.31 103 GLU B C 1
ATOM 4174 O O . GLU B 1 103 ? 15.539 28.734 -8.555 1 98.31 103 GLU B O 1
ATOM 4179 N N . ALA B 1 104 ? 13.625 28.062 -7.582 1 98.31 104 ALA B N 1
ATOM 4180 C CA . ALA B 1 104 ? 13.422 26.969 -8.531 1 98.31 104 ALA B CA 1
ATOM 4181 C C . ALA B 1 104 ? 12.812 27.469 -9.836 1 98.31 104 ALA B C 1
ATOM 4183 O O . ALA B 1 104 ? 12.625 26.703 -10.781 1 98.31 104 ALA B O 1
ATOM 4184 N N . GLY B 1 105 ? 12.406 28.766 -9.945 1 98.19 105 GLY B N 1
ATOM 4185 C CA . GLY B 1 105 ? 11.906 29.375 -11.172 1 98.19 105 GLY B CA 1
ATOM 4186 C C . GLY B 1 105 ? 10.391 29.391 -11.258 1 98.19 105 GLY B C 1
ATOM 4187 O O . GLY B 1 105 ? 9.828 29.688 -12.312 1 98.19 105 GLY B O 1
ATOM 4188 N N . ILE B 1 106 ? 9.766 29.078 -10.141 1 98.31 106 ILE B N 1
ATOM 4189 C CA . ILE B 1 106 ? 8.305 29.109 -10.141 1 98.31 106 ILE B CA 1
ATOM 4190 C C . ILE B 1 106 ? 7.816 30.547 -10.078 1 98.31 106 ILE B C 1
ATOM 4192 O O . ILE B 1 106 ? 8.266 31.328 -9.234 1 98.31 106 ILE B O 1
ATOM 4196 N N . PRO B 1 107 ? 6.887 30.906 -10.977 1 97.81 107 PRO B N 1
ATOM 4197 C CA . PRO B 1 107 ? 6.379 32.281 -10.984 1 97.81 107 PRO B CA 1
ATOM 4198 C C . PRO B 1 107 ? 5.594 32.625 -9.719 1 97.81 107 PRO B C 1
ATOM 4200 O O . PRO B 1 107 ? 4.957 31.75 -9.125 1 97.81 107 PRO B O 1
ATOM 4203 N N . GLU B 1 108 ? 5.527 33.844 -9.352 1 96.38 108 GLU B N 1
ATOM 4204 C CA . GLU B 1 108 ? 4.922 34.344 -8.117 1 96.38 108 GLU B CA 1
ATOM 4205 C C . GLU B 1 108 ? 3.457 33.938 -8.016 1 96.38 108 GLU B C 1
ATOM 4207 O O . GLU B 1 108 ? 2.965 33.625 -6.926 1 96.38 108 GLU B O 1
ATOM 4212 N N . ASN B 1 109 ? 2.803 33.906 -9.141 1 95.19 109 ASN B N 1
ATOM 4213 C CA . ASN B 1 109 ? 1.37 33.625 -9.141 1 95.19 109 ASN B CA 1
ATOM 4214 C C . ASN B 1 109 ? 1.085 32.125 -9.023 1 95.19 109 ASN B C 1
ATOM 4216 O O . ASN B 1 109 ? -0.071 31.734 -8.891 1 95.19 109 ASN B O 1
ATOM 4220 N N . GLU B 1 110 ? 2.127 31.297 -8.984 1 96.94 110 GLU B N 1
ATOM 4221 C CA . GLU B 1 110 ? 1.952 29.859 -8.906 1 96.94 110 GLU B CA 1
ATOM 4222 C C . GLU B 1 110 ? 2.533 29.297 -7.613 1 96.94 110 GLU B C 1
ATOM 4224 O O . GLU B 1 110 ? 2.523 28.078 -7.398 1 96.94 110 GLU B O 1
ATOM 4229 N N . LEU B 1 111 ? 3.014 30.188 -6.773 1 98.12 111 LEU B N 1
ATOM 4230 C CA . LEU B 1 111 ? 3.605 29.766 -5.508 1 98.12 111 LEU B CA 1
ATOM 4231 C C . LEU B 1 111 ? 2.547 29.172 -4.586 1 98.12 111 LEU B C 1
ATOM 4233 O O . LEU B 1 111 ? 1.366 29.516 -4.688 1 98.12 111 LEU B O 1
ATOM 4237 N N . PHE B 1 112 ? 2.992 28.281 -3.785 1 98.31 112 PHE B N 1
ATOM 4238 C CA . PHE B 1 112 ? 2.121 27.75 -2.746 1 98.31 112 PHE B CA 1
ATOM 4239 C C . PHE B 1 112 ? 1.535 28.875 -1.899 1 98.31 112 PHE B C 1
ATOM 4241 O O . PHE B 1 112 ? 2.27 29.719 -1.397 1 98.31 112 PHE B O 1
ATOM 4248 N N . ASP B 1 113 ? 0.289 28.906 -1.757 1 95.62 113 ASP B N 1
ATOM 4249 C CA . ASP B 1 113 ? -0.434 29.969 -1.064 1 95.62 113 ASP B CA 1
ATOM 4250 C C . ASP B 1 113 ? -1.387 29.391 -0.019 1 95.62 113 ASP B C 1
ATOM 4252 O O . ASP B 1 113 ? -2.543 29.812 0.072 1 95.62 113 ASP B O 1
ATOM 4256 N N . GLY B 1 114 ? -0.899 28.453 0.775 1 97 114 GLY B N 1
ATOM 4257 C CA . GLY B 1 114 ? -1.783 27.75 1.695 1 97 114 GLY B CA 1
ATOM 4258 C C . GLY B 1 114 ? -1.827 28.375 3.074 1 97 114 GLY B C 1
ATOM 4259 O O . GLY B 1 114 ? -2.553 27.906 3.955 1 97 114 GLY B O 1
ATOM 4260 N N . PHE B 1 115 ? -1.104 29.531 3.346 1 98 115 PHE B N 1
ATOM 4261 C CA . PHE B 1 115 ? -1.058 30.188 4.645 1 98 115 PHE B CA 1
ATOM 4262 C C . PHE B 1 115 ? -1.726 31.547 4.586 1 98 115 PHE B C 1
ATOM 4264 O O . PHE B 1 115 ? -1.639 32.25 3.568 1 98 115 PHE B O 1
ATOM 4271 N N . PRO B 1 116 ? -2.359 31.984 5.691 1 97.75 116 PRO B N 1
ATOM 4272 C CA . PRO B 1 116 ? -2.688 33.406 5.781 1 97.75 116 PRO B CA 1
ATOM 4273 C C . PRO B 1 116 ? -1.448 34.312 5.773 1 97.75 116 PRO B C 1
ATOM 4275 O O . PRO B 1 116 ? -0.379 33.875 6.223 1 97.75 116 PRO B O 1
ATOM 4278 N N . ALA B 1 117 ? -1.64 35.5 5.262 1 97.38 117 ALA B N 1
ATOM 4279 C CA . ALA B 1 117 ? -0.53 36.438 5.309 1 97.38 117 ALA B CA 1
ATOM 4280 C C . ALA B 1 117 ? -0.12 36.75 6.746 1 97.38 117 ALA B C 1
ATOM 4282 O O . ALA B 1 117 ? -0.973 36.875 7.629 1 97.38 117 ALA B O 1
ATOM 4283 N N . TYR B 1 118 ? 1.14 36.844 6.949 1 98.19 118 TYR B N 1
ATOM 4284 C CA . TYR B 1 118 ? 1.743 37.062 8.258 1 98.19 118 TYR B CA 1
ATOM 4285 C C . TYR B 1 118 ? 1.955 38.562 8.492 1 98.19 118 TYR B C 1
ATOM 4287 O O . TYR B 1 118 ? 2.59 39.25 7.688 1 98.19 118 TYR B O 1
ATOM 4295 N N . TYR B 1 119 ? 1.472 39.125 9.617 1 98.25 119 TYR B N 1
ATOM 4296 C CA . TYR B 1 119 ? 1.646 40.562 9.922 1 98.25 119 TYR B CA 1
ATOM 4297 C C . TYR B 1 119 ? 2.42 40.719 11.227 1 98.25 119 TYR B C 1
ATOM 4299 O O . TYR B 1 119 ? 2.346 41.781 11.859 1 98.25 119 TYR B O 1
ATOM 4307 N N . GLY B 1 120 ? 2.949 39.656 11.742 1 97.88 120 GLY B N 1
ATOM 4308 C CA . GLY B 1 120 ? 3.859 39.75 12.867 1 97.88 120 GLY B CA 1
ATOM 4309 C C . GLY B 1 120 ? 3.42 38.938 14.078 1 97.88 120 GLY B C 1
ATOM 4310 O O . GLY B 1 120 ? 2.27 38.531 14.156 1 97.88 120 GLY B O 1
ATOM 4311 N N . SER B 1 121 ? 4.398 38.688 14.984 1 97.88 121 SER B N 1
ATOM 4312 C CA . SER B 1 121 ? 4.137 38 16.234 1 97.88 121 SER B CA 1
ATOM 4313 C C . SER B 1 121 ? 5.16 38.375 17.297 1 97.88 121 SER B C 1
ATOM 4315 O O . SER B 1 121 ? 6.223 38.906 16.984 1 97.88 121 SER B O 1
ATOM 4317 N N . ARG B 1 122 ? 4.809 38.188 18.516 1 97 122 ARG B N 1
ATOM 4318 C CA . ARG B 1 122 ? 5.703 38.312 19.672 1 97 122 ARG B CA 1
ATOM 4319 C C . ARG B 1 122 ? 5.355 37.281 20.75 1 97 122 ARG B C 1
ATOM 4321 O O . ARG B 1 122 ? 4.215 36.844 20.828 1 97 122 ARG B O 1
ATOM 4328 N N . ILE B 1 123 ? 6.375 36.969 21.562 1 96.88 123 ILE B N 1
ATOM 4329 C CA . ILE B 1 123 ? 6.113 36 22.625 1 96.88 123 ILE B CA 1
ATOM 4330 C C . ILE B 1 123 ? 6.047 36.719 23.969 1 96.88 123 ILE B C 1
ATOM 4332 O O . ILE B 1 123 ? 5.609 36.125 24.969 1 96.88 123 ILE B O 1
ATOM 4336 N N . SER B 1 124 ? 6.543 37.938 24 1 96.75 124 SER B N 1
ATOM 4337 C CA . SER B 1 124 ? 6.566 38.75 25.203 1 96.75 124 SER B CA 1
ATOM 4338 C C . SE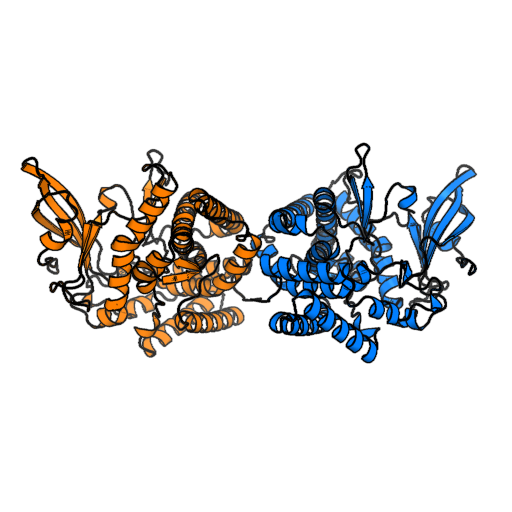R B 1 124 ? 6.746 40.219 24.859 1 96.75 124 SER B C 1
ATOM 4340 O O . SER B 1 124 ? 7.199 40.562 23.766 1 96.75 124 SER B O 1
ATOM 4342 N N . LEU B 1 125 ? 6.332 41.094 25.75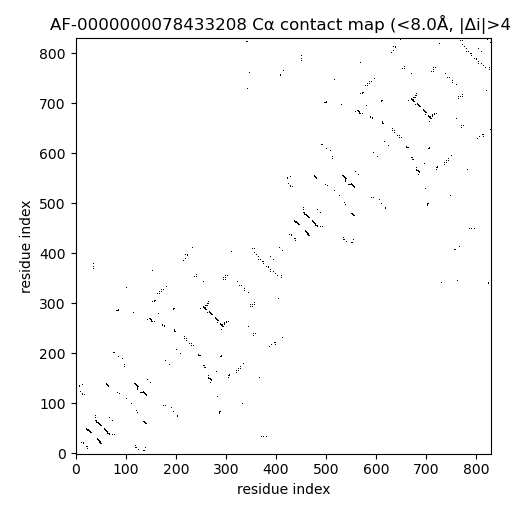 1 96.19 125 LEU B N 1
ATOM 4343 C CA . LEU B 1 125 ? 6.59 42.531 25.562 1 96.19 125 LEU B CA 1
ATOM 4344 C C . LEU B 1 125 ? 8.086 42.812 25.641 1 96.19 125 LEU B C 1
ATOM 4346 O O . LEU B 1 125 ? 8.562 43.781 25.062 1 96.19 125 LEU B O 1
ATOM 4350 N N . ASN B 1 126 ? 8.75 41.969 26.406 1 95.56 126 ASN B N 1
ATOM 4351 C CA . ASN B 1 126 ? 10.211 42.031 26.453 1 95.56 126 ASN B CA 1
ATOM 4352 C C . ASN B 1 126 ? 10.836 41.344 25.25 1 95.56 126 ASN B C 1
ATOM 4354 O O . ASN B 1 126 ? 10.812 40.094 25.141 1 95.56 126 ASN B O 1
ATOM 4358 N N . PRO B 1 127 ? 11.414 42.094 24.344 1 91.31 127 PRO B N 1
ATOM 4359 C CA . PRO B 1 127 ? 11.953 41.531 23.125 1 91.31 127 PRO B CA 1
ATOM 4360 C C . PRO B 1 127 ? 13.086 40.531 23.375 1 91.31 127 PRO B C 1
ATOM 4362 O O . PRO B 1 127 ? 13.43 39.719 22.5 1 91.31 127 PRO B O 1
ATOM 4365 N N . ASN B 1 128 ? 13.633 40.531 24.609 1 93.06 128 ASN B N 1
ATOM 4366 C CA . ASN B 1 128 ? 14.742 39.625 24.938 1 93.06 128 ASN B CA 1
ATOM 4367 C C . ASN B 1 128 ? 14.273 38.375 25.672 1 93.06 128 ASN B C 1
ATOM 4369 O O . ASN B 1 128 ? 15.078 37.5 25.984 1 93.06 128 ASN B O 1
ATOM 4373 N N . SER B 1 129 ? 13.047 38.344 25.812 1 93.88 129 SER B N 1
ATOM 4374 C CA . SER B 1 129 ? 12.523 37.188 26.531 1 93.88 129 SER B CA 1
ATOM 4375 C C . SER B 1 129 ? 12.602 35.906 25.688 1 93.88 129 SER B C 1
ATOM 4377 O O . SER B 1 129 ? 12.375 35.969 24.469 1 93.88 129 SER B O 1
ATOM 4379 N N . THR B 1 130 ? 12.914 34.844 26.312 1 90.19 130 THR B N 1
ATOM 4380 C CA . THR B 1 130 ? 12.883 33.562 25.641 1 90.19 130 THR B CA 1
ATOM 4381 C C . THR B 1 130 ? 11.68 32.75 26.094 1 90.19 130 THR B C 1
ATOM 4383 O O . THR B 1 130 ? 11.484 31.594 25.656 1 90.19 130 THR B O 1
ATOM 4386 N N . LYS B 1 131 ? 10.914 33.281 26.922 1 93.5 131 LYS B N 1
ATOM 4387 C CA . LYS B 1 131 ? 9.75 32.594 27.469 1 93.5 131 LYS B CA 1
ATOM 4388 C C . LYS B 1 131 ? 8.453 33.281 27.031 1 93.5 131 LYS B C 1
ATOM 4390 O O . LYS B 1 131 ? 8.336 34.5 27.109 1 93.5 131 LYS B O 1
ATOM 4395 N N . VAL B 1 132 ? 7.566 32.5 26.625 1 95.19 132 VAL B N 1
ATOM 4396 C CA . VAL B 1 132 ? 6.266 33 26.188 1 95.19 132 VAL B CA 1
ATOM 4397 C C . VAL B 1 132 ? 5.457 33.438 27.406 1 95.19 132 VAL B C 1
ATOM 4399 O O . VAL B 1 132 ? 5.469 32.75 28.453 1 95.19 132 VAL B O 1
ATOM 4402 N N . ASP B 1 133 ? 4.867 34.562 27.328 1 94.31 133 ASP B N 1
ATOM 4403 C CA . ASP B 1 133 ? 3.984 35 28.391 1 94.31 133 ASP B CA 1
ATOM 4404 C C . ASP B 1 133 ? 2.639 35.469 27.844 1 94.31 133 ASP B C 1
ATOM 4406 O O . ASP B 1 133 ? 2.305 35.188 26.688 1 94.31 133 ASP B O 1
ATOM 4410 N N . ARG B 1 134 ? 1.835 36.094 28.641 1 92.94 134 ARG B N 1
ATOM 4411 C CA . ARG B 1 134 ? 0.439 36.375 28.312 1 92.94 134 ARG B CA 1
ATOM 4412 C C . ARG B 1 134 ? 0.323 37.531 27.328 1 92.94 134 ARG B C 1
ATOM 4414 O O . ARG B 1 134 ? -0.765 37.812 26.828 1 92.94 134 ARG B O 1
ATOM 4421 N N . ASP B 1 135 ? 1.454 38.188 26.984 1 94.62 135 ASP B N 1
ATOM 4422 C CA . ASP B 1 135 ? 1.443 39.281 26.016 1 94.62 135 ASP B CA 1
ATOM 4423 C C . ASP B 1 135 ? 1.795 38.781 24.625 1 94.62 135 ASP B C 1
ATOM 4425 O O . ASP B 1 135 ? 1.912 39.562 23.688 1 94.62 135 ASP B O 1
ATOM 4429 N N . ALA B 1 136 ? 1.927 37.469 24.562 1 96.25 136 ALA B N 1
ATOM 4430 C CA . ALA B 1 136 ? 2.172 36.875 23.234 1 96.25 136 ALA B CA 1
ATOM 4431 C C . ALA B 1 136 ? 1.011 37.156 22.297 1 96.25 136 ALA B C 1
ATOM 4433 O O . ALA B 1 136 ? -0.143 37.25 22.719 1 96.25 136 ALA B O 1
ATOM 4434 N N . VAL B 1 137 ? 1.334 37.375 21.016 1 96.94 137 VAL B N 1
ATOM 4435 C CA . VAL B 1 137 ? 0.302 37.625 20.016 1 96.94 137 VAL B CA 1
ATOM 4436 C C . VAL B 1 137 ? 0.818 37.219 18.625 1 96.94 137 VAL B C 1
ATOM 4438 O O . VAL B 1 137 ? 1.997 37.438 18.328 1 96.94 137 VAL B O 1
ATOM 4441 N N . LEU B 1 138 ? 0.026 36.594 17.859 1 97.81 138 LEU B N 1
ATOM 4442 C CA . LEU B 1 138 ? 0.22 36.344 16.438 1 97.81 138 LEU B CA 1
ATOM 4443 C C . LEU B 1 138 ? -0.826 37.062 15.602 1 97.81 138 LEU B C 1
ATOM 4445 O O . LEU B 1 138 ? -2.025 36.938 15.852 1 97.81 138 LEU B O 1
ATOM 4449 N N . VAL B 1 139 ? -0.391 37.906 14.68 1 98.25 139 VAL B N 1
ATOM 4450 C CA . VAL B 1 139 ? -1.305 38.719 13.859 1 98.25 139 VAL B CA 1
ATOM 4451 C C . VAL B 1 139 ? -1.216 38.25 12.398 1 98.25 139 VAL B C 1
ATOM 4453 O O . VAL B 1 139 ? -0.121 38.156 11.844 1 98.25 139 VAL B O 1
ATOM 4456 N N . GLN B 1 140 ? -2.391 37.969 11.797 1 97.88 140 GLN B N 1
ATOM 4457 C CA . GLN B 1 140 ? -2.461 37.438 10.43 1 97.88 140 GLN B CA 1
ATOM 4458 C C . GLN B 1 140 ? -3.586 38.125 9.648 1 97.88 140 GLN B C 1
ATOM 4460 O O . GLN B 1 140 ? -4.367 38.875 10.203 1 97.88 140 GLN B O 1
ATOM 4465 N N . GLU B 1 141 ? -3.566 37.812 8.422 1 96.75 141 GLU B N 1
ATOM 4466 C CA . GLU B 1 141 ? -4.648 38.219 7.535 1 96.75 141 GLU B CA 1
ATOM 4467 C C . GLU B 1 141 ? -5.996 37.719 8.031 1 96.75 141 GLU B C 1
ATOM 4469 O O . GLU B 1 141 ? -6.09 36.562 8.5 1 96.75 141 GLU B O 1
ATOM 4474 N N . ASN B 1 142 ? -6.992 38.531 7.996 1 97.19 142 ASN B N 1
ATOM 4475 C CA . ASN B 1 142 ? -8.352 38.062 8.203 1 97.19 142 ASN B CA 1
ATOM 4476 C C . ASN B 1 142 ? -8.906 37.375 6.949 1 97.19 142 ASN B C 1
ATOM 4478 O O . ASN B 1 142 ? -9.453 38.062 6.074 1 97.19 142 ASN B O 1
ATOM 4482 N N . LEU B 1 143 ? -8.898 36.094 6.914 1 96.94 143 LEU B N 1
ATOM 4483 C CA . LEU B 1 143 ? -9.25 35.344 5.727 1 96.94 143 LEU B CA 1
ATOM 4484 C C . LEU B 1 143 ? -10.742 35.469 5.414 1 96.94 143 LEU B C 1
ATOM 4486 O O . LEU B 1 143 ? -11.148 35.375 4.254 1 96.94 143 LEU B O 1
ATOM 4490 N N . GLN B 1 144 ? -11.492 35.719 6.434 1 94.81 144 GLN B N 1
ATOM 4491 C CA . GLN B 1 144 ? -12.922 35.875 6.195 1 94.81 144 GLN B CA 1
ATOM 4492 C C . GLN B 1 144 ? -13.188 37.094 5.301 1 94.81 144 GLN B C 1
ATOM 4494 O O . GLN B 1 144 ? -14.023 37.031 4.398 1 94.81 144 GLN B O 1
ATOM 4499 N N . THR B 1 145 ? -12.461 38.125 5.586 1 95.19 145 THR B N 1
ATOM 4500 C CA . THR B 1 145 ? -12.625 39.344 4.805 1 95.19 145 THR B CA 1
ATOM 4501 C C . THR B 1 145 ? -12.07 39.156 3.396 1 95.19 145 THR B C 1
ATOM 4503 O O . THR B 1 145 ? -12.461 39.875 2.473 1 95.19 145 THR B O 1
ATOM 4506 N N . SER B 1 146 ? -11.172 38.25 3.229 1 93.75 146 SER B N 1
ATOM 4507 C CA . SER B 1 146 ? -10.594 37.938 1.922 1 93.75 146 SER B CA 1
ATOM 4508 C C . SER B 1 146 ? -11.438 36.938 1.157 1 93.75 146 SER B C 1
ATOM 4510 O O . SER B 1 146 ? -11.023 36.438 0.112 1 93.75 146 SER B O 1
ATOM 4512 N N . GLY B 1 147 ? -12.539 36.5 1.721 1 95.06 147 GLY B N 1
ATOM 4513 C CA . GLY B 1 147 ? -13.5 35.688 1.004 1 95.06 147 GLY B CA 1
ATOM 4514 C C . GLY B 1 147 ? -13.414 34.219 1.381 1 95.06 147 GLY B C 1
ATOM 4515 O O . GLY B 1 147 ? -14.078 33.375 0.77 1 95.06 147 GLY B O 1
ATOM 4516 N N . PHE B 1 148 ? -12.656 33.875 2.311 1 97.12 148 PHE B N 1
ATOM 4517 C CA . PHE B 1 148 ? -12.578 32.469 2.762 1 97.12 148 PHE B CA 1
ATOM 4518 C C . PHE B 1 148 ? -13.617 32.219 3.836 1 97.12 148 PHE B C 1
ATOM 4520 O O . PHE B 1 148 ? -13.977 33.094 4.609 1 97.12 148 PHE B O 1
ATOM 4527 N N . LYS B 1 149 ? -14.062 31.047 3.863 1 94.75 149 LYS B N 1
ATOM 4528 C CA . LYS B 1 149 ? -15.016 30.578 4.863 1 94.75 149 LYS B CA 1
ATOM 4529 C C . LYS B 1 149 ? -14.492 29.344 5.586 1 94.75 149 LYS B C 1
ATOM 4531 O O . LYS B 1 149 ? -13.914 28.453 4.961 1 94.75 149 LYS B O 1
ATOM 4536 N N . ALA B 1 150 ? -14.688 29.406 6.887 1 90.69 150 ALA B N 1
ATOM 4537 C CA . ALA B 1 150 ? -14.297 28.234 7.664 1 90.69 150 ALA B CA 1
ATOM 4538 C C . ALA B 1 150 ? -15.148 27.016 7.289 1 90.69 150 ALA B C 1
ATOM 4540 O O . ALA B 1 150 ? -16.328 27.156 6.98 1 90.69 150 ALA B O 1
ATOM 4541 N N . GLY B 1 151 ? -14.516 25.875 7.34 1 89.31 151 GLY B N 1
ATOM 4542 C CA . GLY B 1 151 ? -15.305 24.656 7.176 1 89.31 151 GLY B CA 1
ATOM 4543 C C . GLY B 1 151 ? -16.406 24.516 8.211 1 89.31 151 GLY B C 1
ATOM 4544 O O . GLY B 1 151 ? -16.297 25.047 9.32 1 89.31 151 GLY B O 1
ATOM 4545 N N . ASN B 1 152 ? -17.438 23.859 7.812 1 86.12 152 ASN B N 1
ATOM 4546 C CA . ASN B 1 152 ? -18.578 23.594 8.688 1 86.12 152 ASN B CA 1
ATOM 4547 C C . ASN B 1 152 ? -18.5 22.172 9.258 1 86.12 152 ASN B C 1
ATOM 4549 O O . ASN B 1 152 ? -18.703 21.203 8.531 1 86.12 152 ASN B O 1
ATOM 4553 N N . ARG B 1 153 ? -18.266 22.031 10.508 1 84.19 153 ARG B N 1
ATOM 4554 C CA . ARG B 1 153 ? -18.062 20.734 11.148 1 84.19 153 ARG B CA 1
ATOM 4555 C C . ARG B 1 153 ? -19.297 19.859 11.031 1 84.19 153 ARG B C 1
ATOM 4557 O O . ARG B 1 153 ? -19.219 18.641 11.203 1 84.19 153 ARG B O 1
ATOM 4564 N N . HIS B 1 154 ? -20.469 20.438 10.734 1 84.06 154 HIS B N 1
ATOM 4565 C CA . HIS B 1 154 ? -21.688 19.656 10.578 1 84.06 154 HIS B CA 1
ATOM 4566 C C . HIS B 1 154 ? -21.922 19.297 9.117 1 84.06 154 HIS B C 1
ATOM 4568 O O . HIS B 1 154 ? -22.875 18.594 8.797 1 84.06 154 HIS B O 1
ATOM 4574 N N . LYS B 1 155 ? -21.125 19.828 8.336 1 91.69 155 LYS B N 1
ATOM 4575 C CA . LYS B 1 155 ? -21.188 19.484 6.918 1 91.69 155 LYS B CA 1
ATOM 4576 C C . LYS B 1 155 ? -19.828 19.016 6.41 1 91.69 155 LYS B C 1
ATOM 4578 O O . LYS B 1 155 ? -19.078 19.797 5.828 1 91.69 155 LYS B O 1
ATOM 4583 N N . PRO B 1 156 ? -19.578 17.781 6.48 1 95.44 156 PRO B N 1
ATOM 4584 C CA . PRO B 1 156 ? -18.281 17.25 6.043 1 95.44 156 PRO B CA 1
ATOM 4585 C C . PRO B 1 156 ? -17.984 17.562 4.574 1 95.44 156 PRO B C 1
ATOM 4587 O O . PRO B 1 156 ? -18.906 17.828 3.799 1 95.44 156 PRO B O 1
ATOM 4590 N N . PHE B 1 157 ? -16.766 17.531 4.148 1 98.12 157 PHE B N 1
ATOM 4591 C CA . PHE B 1 157 ? -16.328 17.891 2.809 1 98.12 157 PHE B CA 1
ATOM 4592 C C . PHE B 1 157 ? -16.75 16.844 1.794 1 98.12 157 PHE B C 1
ATOM 4594 O O . PHE B 1 157 ? -16.609 15.641 2.043 1 98.12 157 PHE B O 1
ATOM 4601 N N . ASP B 1 158 ? -17.266 17.25 0.709 1 98.06 158 ASP B N 1
ATOM 4602 C CA . ASP B 1 158 ? -17.562 16.344 -0.393 1 98.06 158 ASP B CA 1
ATOM 4603 C C . ASP B 1 158 ? -16.312 16.062 -1.22 1 98.06 158 ASP B C 1
ATOM 4605 O O . ASP B 1 158 ? -15.203 16.438 -0.828 1 98.06 158 ASP B O 1
ATOM 4609 N N . LEU B 1 159 ? -16.453 15.383 -2.316 1 98.44 159 LEU B N 1
ATOM 4610 C CA . LEU B 1 159 ? -15.336 14.898 -3.111 1 98.44 159 LEU B CA 1
ATOM 4611 C C . LEU B 1 159 ? -14.531 16.062 -3.686 1 98.44 159 LEU B C 1
ATOM 4613 O O . LEU B 1 159 ? -13.305 16.047 -3.645 1 98.44 159 LEU B O 1
ATOM 4617 N N . GLN B 1 160 ? -15.164 17.078 -4.215 1 98.12 160 GLN B N 1
ATOM 4618 C CA . GLN B 1 160 ? -14.484 18.203 -4.852 1 98.12 160 GLN B CA 1
ATOM 4619 C C . GLN B 1 160 ? -13.664 19 -3.836 1 98.12 160 GLN B C 1
ATOM 4621 O O . GLN B 1 160 ? -12.516 19.359 -4.113 1 98.12 160 GLN B O 1
ATOM 4626 N N . HIS B 1 161 ? -14.305 19.281 -2.676 1 98.56 161 HIS B N 1
ATOM 4627 C CA . HIS B 1 161 ? -13.57 19.938 -1.603 1 98.56 161 HIS B CA 1
ATOM 4628 C C . HIS B 1 161 ? -12.336 19.125 -1.21 1 98.56 161 HIS B C 1
ATOM 4630 O O . HIS B 1 161 ? -11.25 19.688 -1.063 1 98.56 161 HIS B O 1
ATOM 4636 N N . THR B 1 162 ? -12.555 17.828 -1.045 1 98.75 162 THR B N 1
ATOM 4637 C CA . THR B 1 162 ? -11.492 16.953 -0.567 1 98.75 162 THR B CA 1
ATOM 4638 C C . THR B 1 162 ? -10.32 16.938 -1.549 1 98.75 162 THR B C 1
ATOM 4640 O O . THR B 1 162 ? -9.156 16.969 -1.141 1 98.75 162 THR B O 1
ATOM 4643 N N . LYS B 1 163 ? -10.609 16.844 -2.83 1 98.75 163 LYS B N 1
ATOM 4644 C CA . LYS B 1 163 ? -9.562 16.844 -3.848 1 98.75 163 LYS B CA 1
ATOM 4645 C C . LYS B 1 163 ? -8.742 18.125 -3.789 1 98.75 163 LYS B C 1
ATOM 4647 O O . LYS B 1 163 ? -7.512 18.094 -3.852 1 98.75 163 LYS B O 1
ATOM 4652 N N . LEU B 1 164 ? -9.406 19.266 -3.664 1 98.69 164 LEU B N 1
ATOM 4653 C CA . LEU B 1 164 ? -8.719 20.547 -3.553 1 98.69 164 LEU B CA 1
ATOM 4654 C C . LEU B 1 164 ? -7.805 20.562 -2.332 1 98.69 164 LEU B C 1
ATOM 4656 O O . LEU B 1 164 ? -6.637 20.953 -2.43 1 98.69 164 LEU B O 1
ATOM 4660 N N . ILE B 1 165 ? -8.32 20.156 -1.216 1 98.81 165 ILE B N 1
ATOM 4661 C CA . ILE B 1 165 ? -7.602 20.203 0.05 1 98.81 165 ILE B CA 1
ATOM 4662 C C . ILE B 1 165 ? -6.383 19.281 -0.02 1 98.81 165 ILE B C 1
ATOM 4664 O O . ILE B 1 165 ? -5.281 19.672 0.388 1 98.81 165 ILE B O 1
ATOM 4668 N N . LEU B 1 166 ? -6.555 18.094 -0.586 1 98.88 166 LEU B N 1
ATOM 4669 C CA . LEU B 1 166 ? -5.465 17.125 -0.661 1 98.88 166 LEU B CA 1
ATOM 4670 C C . LEU B 1 166 ? -4.359 17.625 -1.584 1 98.88 166 LEU B C 1
ATOM 4672 O O . LEU B 1 166 ? -3.178 17.375 -1.336 1 98.88 166 LEU B O 1
ATOM 4676 N N . ARG B 1 167 ? -4.695 18.312 -2.65 1 98.81 167 ARG B N 1
ATOM 4677 C CA . ARG B 1 167 ? -3.678 18.875 -3.531 1 98.81 167 ARG B CA 1
ATOM 4678 C C . ARG B 1 167 ? -2.832 19.906 -2.801 1 98.81 167 ARG B C 1
ATOM 4680 O O . ARG B 1 167 ? -1.603 19.875 -2.873 1 98.81 167 ARG B O 1
ATOM 4687 N N . GLU B 1 168 ? -3.494 20.781 -2.08 1 98.75 168 GLU B N 1
ATOM 4688 C CA . GLU B 1 168 ? -2.768 21.828 -1.363 1 98.75 168 GLU B CA 1
ATOM 4689 C C . GLU B 1 168 ? -1.988 21.25 -0.187 1 98.75 168 GLU B C 1
ATOM 4691 O O . GLU B 1 168 ? -0.89 21.703 0.126 1 98.75 168 GLU B O 1
ATOM 4696 N N . MET B 1 169 ? -2.572 20.25 0.456 1 98.81 169 MET B N 1
ATOM 4697 C CA . MET B 1 169 ? -1.891 19.562 1.548 1 98.81 169 MET B CA 1
ATOM 4698 C C . MET B 1 169 ? -0.615 18.891 1.055 1 98.81 169 MET B C 1
ATOM 4700 O O . MET B 1 169 ? 0.413 18.922 1.734 1 98.81 169 MET B O 1
ATOM 4704 N N . ALA B 1 170 ? -0.709 18.234 -0.123 1 98.88 170 ALA B N 1
ATOM 4705 C CA . ALA B 1 170 ? 0.459 17.594 -0.711 1 98.88 170 ALA B CA 1
ATOM 4706 C C . ALA B 1 170 ? 1.595 18.594 -0.921 1 98.88 170 ALA B C 1
ATOM 4708 O O . ALA B 1 170 ? 2.756 18.281 -0.638 1 98.88 170 ALA B O 1
ATOM 4709 N N . LYS B 1 171 ? 1.257 19.781 -1.426 1 98.88 171 LYS B N 1
ATOM 4710 C CA . LYS B 1 171 ? 2.264 20.812 -1.608 1 98.88 171 LYS B CA 1
ATOM 4711 C C . LYS B 1 171 ? 2.848 21.25 -0.269 1 98.88 171 LYS B C 1
ATOM 4713 O O . LYS B 1 171 ? 4.066 21.391 -0.13 1 98.88 171 LYS B O 1
ATOM 4718 N N . TYR B 1 172 ? 1.972 21.453 0.683 1 98.81 172 TYR B N 1
ATOM 4719 C CA . TYR B 1 172 ? 2.4 21.859 2.02 1 98.81 172 TYR B CA 1
ATOM 4720 C C . TYR B 1 172 ? 3.402 20.859 2.59 1 98.81 172 TYR B C 1
ATOM 4722 O O . TYR B 1 172 ? 4.375 21.25 3.24 1 98.81 172 TYR B O 1
ATOM 4730 N N . HIS B 1 173 ? 3.186 19.578 2.398 1 98.88 173 HIS B N 1
ATOM 4731 C CA . HIS B 1 173 ? 4.043 18.531 2.949 1 98.88 173 HIS B CA 1
ATOM 4732 C C . HIS B 1 173 ? 5.34 18.406 2.156 1 98.88 173 HIS B C 1
ATOM 4734 O O . HIS B 1 173 ? 6.406 18.172 2.73 1 98.88 173 HIS B O 1
ATOM 4740 N N . ALA B 1 174 ? 5.277 18.531 0.845 1 98.88 174 ALA B N 1
ATOM 4741 C CA . ALA B 1 174 ? 6.422 18.328 -0.037 1 98.88 174 ALA B CA 1
ATOM 4742 C C . ALA B 1 174 ? 7.477 19.406 0.169 1 98.88 174 ALA B C 1
ATOM 4744 O O . ALA B 1 174 ? 8.68 19.125 0.13 1 98.88 174 ALA B O 1
ATOM 4745 N N . LEU B 1 175 ? 7.086 20.594 0.413 1 98.88 175 LEU B N 1
ATOM 4746 C CA . LEU B 1 175 ? 7.984 21.75 0.355 1 98.88 175 LEU B CA 1
ATOM 4747 C C . LEU B 1 175 ? 8.938 21.75 1.544 1 98.88 175 LEU B C 1
ATOM 4749 O O . LEU B 1 175 ? 10.133 22 1.384 1 98.88 175 LEU B O 1
ATOM 4753 N N . PRO B 1 176 ? 8.461 21.453 2.752 1 98.81 176 PRO B N 1
ATOM 4754 C CA . PRO B 1 176 ? 9.438 21.328 3.836 1 98.81 176 PRO B CA 1
ATOM 4755 C C . PRO B 1 176 ? 10.438 20.203 3.598 1 98.81 176 PRO B C 1
ATOM 4757 O O . PRO B 1 176 ? 11.594 20.312 4.016 1 98.81 176 PRO B O 1
ATOM 4760 N N . ILE B 1 177 ? 10.023 19.141 2.969 1 98.88 177 ILE B N 1
ATOM 4761 C CA . ILE B 1 177 ? 10.945 18.062 2.611 1 98.88 177 ILE B CA 1
ATOM 4762 C C . ILE B 1 177 ? 12.008 18.594 1.646 1 98.88 177 ILE B C 1
ATOM 4764 O O . ILE B 1 177 ? 13.195 18.344 1.818 1 98.88 177 ILE B O 1
ATOM 4768 N N . ALA B 1 178 ? 11.531 19.328 0.662 1 98.88 178 ALA B N 1
ATOM 4769 C CA . ALA B 1 178 ? 12.461 19.922 -0.294 1 98.88 178 ALA B CA 1
ATOM 4770 C C . ALA B 1 178 ? 13.445 20.859 0.407 1 98.88 178 ALA B C 1
ATOM 4772 O O . ALA B 1 178 ? 14.633 20.859 0.085 1 98.88 178 ALA B O 1
ATOM 4773 N N . LEU B 1 179 ? 12.969 21.625 1.372 1 98.69 179 LEU B N 1
ATOM 4774 C CA . LEU B 1 179 ? 13.828 22.516 2.139 1 98.69 179 LEU B CA 1
ATOM 4775 C C . LEU B 1 179 ? 14.914 21.734 2.869 1 98.69 179 LEU B C 1
ATOM 4777 O O . LEU B 1 179 ? 16.078 22.125 2.846 1 98.69 179 LEU B O 1
ATOM 4781 N N . ARG B 1 180 ? 14.484 20.672 3.521 1 98.56 180 ARG B N 1
ATOM 4782 C CA . ARG B 1 180 ? 15.43 19.844 4.258 1 98.56 180 ARG B CA 1
ATOM 4783 C C . ARG B 1 180 ? 16.516 19.281 3.336 1 98.56 180 ARG B C 1
ATOM 4785 O O . ARG B 1 180 ? 17.672 19.219 3.715 1 98.56 180 ARG B O 1
ATOM 4792 N N . LEU B 1 181 ? 16.109 18.953 2.143 1 98.56 181 LEU B N 1
ATOM 4793 C CA . LEU B 1 181 ? 17.016 18.297 1.213 1 98.56 181 LEU B CA 1
ATOM 4794 C C . LEU B 1 181 ? 17.922 19.312 0.524 1 98.56 181 LEU B C 1
ATOM 4796 O O . LEU B 1 181 ? 19.109 19.047 0.304 1 98.56 181 LEU B O 1
ATOM 4800 N N . LYS B 1 182 ? 17.438 20.484 0.245 1 98.19 182 LYS B N 1
ATOM 4801 C CA . LYS B 1 182 ? 18.172 21.453 -0.579 1 98.19 182 LYS B CA 1
ATOM 4802 C C . LYS B 1 182 ? 18.891 22.469 0.287 1 98.19 182 LYS B C 1
ATOM 4804 O O . LYS B 1 182 ? 19.922 23.016 -0.124 1 98.19 182 LYS B O 1
ATOM 4809 N N . LYS B 1 183 ? 18.328 22.734 1.414 1 97.69 183 LYS B N 1
ATOM 4810 C CA . LYS B 1 183 ? 18.922 23.719 2.336 1 97.69 183 LYS B CA 1
ATOM 4811 C C . LYS B 1 183 ? 18.969 23.156 3.758 1 97.69 183 LYS B C 1
ATOM 4813 O O . LYS B 1 183 ? 18.438 23.766 4.684 1 97.69 183 LYS B O 1
ATOM 4818 N N . PRO B 1 184 ? 19.703 22.094 3.943 1 97.81 184 PRO B N 1
ATOM 4819 C CA . PRO B 1 184 ? 19.672 21.375 5.223 1 97.81 184 PRO B CA 1
ATOM 4820 C C . PRO B 1 184 ? 20.141 22.234 6.391 1 97.81 184 PRO B C 1
ATOM 4822 O O . PRO B 1 184 ? 19.594 22.141 7.496 1 97.81 184 PRO B O 1
ATOM 4825 N N . GLU B 1 185 ? 21.141 23.109 6.219 1 97.38 185 GLU B N 1
ATOM 4826 C CA . GLU B 1 185 ? 21.641 23.953 7.305 1 97.38 185 GLU B CA 1
ATOM 4827 C C . GLU B 1 185 ? 20.578 24.938 7.773 1 97.38 185 GLU B C 1
ATOM 4829 O O . GLU B 1 185 ? 20.328 25.078 8.977 1 97.38 185 GLU B O 1
ATOM 4834 N N . GLU B 1 186 ? 20 25.594 6.828 1 96.12 186 GLU B N 1
ATOM 4835 C CA . GLU B 1 186 ? 18.938 26.547 7.141 1 96.12 186 GLU B CA 1
ATOM 4836 C C . GLU B 1 186 ? 17.75 25.844 7.801 1 96.12 186 GLU B C 1
ATOM 4838 O O . GLU B 1 186 ? 17.203 26.344 8.797 1 96.12 186 GLU B O 1
ATOM 4843 N N . PHE B 1 187 ? 17.359 24.734 7.277 1 98.19 187 PHE B N 1
ATOM 4844 C CA . PHE B 1 187 ? 16.219 23.984 7.777 1 98.19 187 PHE B CA 1
ATOM 4845 C C . PHE B 1 187 ? 16.453 23.516 9.211 1 98.19 187 PHE B C 1
ATOM 4847 O O . PHE B 1 187 ? 15.609 23.719 10.086 1 98.19 187 PHE B O 1
ATOM 4854 N N . ASN B 1 188 ? 17.656 22.953 9.461 1 97.69 188 ASN B N 1
ATOM 4855 C CA . ASN B 1 188 ? 17.969 22.359 10.758 1 97.69 188 ASN B CA 1
ATOM 4856 C C . ASN B 1 188 ? 18.188 23.438 11.82 1 97.69 188 ASN B C 1
ATOM 4858 O O . ASN B 1 188 ? 17.891 23.234 12.992 1 97.69 188 ASN B O 1
ATOM 4862 N N . LYS B 1 189 ? 18.641 24.531 11.375 1 96.88 189 LYS B N 1
ATOM 4863 C CA . LYS B 1 189 ? 18.984 25.578 12.336 1 96.88 189 LYS B CA 1
ATOM 4864 C C . LYS B 1 189 ? 17.797 26.484 12.633 1 96.88 189 LYS B C 1
ATOM 4866 O O . LYS B 1 189 ? 17.562 26.844 13.789 1 96.88 189 LYS B O 1
ATOM 4871 N N . TYR B 1 190 ? 16.969 26.812 11.672 1 96.06 190 TYR B N 1
ATOM 4872 C CA . TYR B 1 190 ? 16.016 27.922 11.836 1 96.06 190 TYR B CA 1
ATOM 4873 C C . TYR B 1 190 ? 14.586 27.422 11.758 1 96.06 190 TYR B C 1
ATOM 4875 O O . TYR B 1 190 ? 13.648 28.156 12.102 1 96.06 190 TYR B O 1
ATOM 4883 N N . ILE B 1 191 ? 14.344 26.203 11.359 1 97.81 191 ILE B N 1
ATOM 4884 C CA . ILE B 1 191 ? 12.969 25.766 11.148 1 97.81 191 ILE B CA 1
ATOM 4885 C C . ILE B 1 191 ? 12.688 24.547 12.023 1 97.81 191 ILE B C 1
ATOM 4887 O O . ILE B 1 191 ? 11.93 24.625 12.984 1 97.81 191 ILE B O 1
ATOM 4891 N N . ARG B 1 192 ? 13.445 23.469 11.906 1 97.62 192 ARG B N 1
ATOM 4892 C CA . ARG B 1 192 ? 13.203 22.156 12.492 1 97.62 192 ARG B CA 1
ATOM 4893 C C . ARG B 1 192 ? 13.055 22.25 14.008 1 97.62 192 ARG B C 1
ATOM 4895 O O . ARG B 1 192 ? 12.195 21.594 14.594 1 97.62 192 ARG B O 1
ATOM 4902 N N . PRO B 1 193 ? 13.82 23.109 14.711 1 96.81 193 PRO B N 1
ATOM 4903 C CA . PRO B 1 193 ? 13.781 23.094 16.172 1 96.81 193 PRO B CA 1
ATOM 4904 C C . PRO B 1 193 ? 12.422 23.516 16.734 1 96.81 193 PRO B C 1
ATOM 4906 O O . PRO B 1 193 ? 12.117 23.234 17.906 1 96.81 193 PRO B O 1
ATOM 4909 N N . TYR B 1 194 ? 11.594 24.156 15.961 1 97 194 TYR B N 1
ATOM 4910 C CA . TYR B 1 194 ? 10.32 24.672 16.438 1 97 194 TYR B CA 1
ATOM 4911 C C . TYR B 1 194 ? 9.219 23.625 16.297 1 97 194 TYR B C 1
ATOM 4913 O O . TYR B 1 194 ? 8.086 23.844 16.734 1 97 194 TYR B O 1
ATOM 4921 N N . PHE B 1 195 ? 9.523 22.516 15.656 1 97.62 195 PHE B N 1
ATOM 4922 C CA . PHE B 1 195 ? 8.5 21.531 15.336 1 97.62 195 PHE B CA 1
ATOM 4923 C C . PHE B 1 195 ? 8.805 20.188 16 1 97.62 195 PHE B C 1
ATOM 4925 O O . PHE B 1 195 ? 8.945 19.172 15.328 1 97.62 195 PHE B O 1
ATOM 4932 N N . ARG B 1 196 ? 8.727 20.25 17.297 1 94.62 196 ARG B N 1
ATOM 4933 C CA . ARG B 1 196 ? 9 19.094 18.125 1 94.62 196 ARG B CA 1
ATOM 4934 C C . ARG B 1 196 ? 7.723 18.297 18.406 1 94.62 196 ARG B C 1
ATOM 4936 O O . ARG B 1 196 ? 6.617 18.828 18.25 1 94.62 196 ARG B O 1
ATOM 4943 N N . LYS B 1 197 ? 7.961 17.094 18.828 1 94.06 197 LYS B N 1
ATOM 4944 C CA . LYS B 1 197 ? 6.852 16.234 19.203 1 94.06 197 LYS B CA 1
ATOM 4945 C C . LYS B 1 197 ? 5.973 16.891 20.266 1 94.06 197 LYS B C 1
ATOM 4947 O O . LYS B 1 197 ? 6.477 17.5 21.203 1 94.06 197 LYS B O 1
ATOM 4952 N N . PHE B 1 198 ? 4.688 16.797 20.031 1 90.69 198 PHE B N 1
ATOM 4953 C CA . PHE B 1 198 ? 3.719 17.328 20.969 1 90.69 198 PHE B CA 1
ATOM 4954 C C . PHE B 1 198 ? 2.951 16.203 21.641 1 90.69 198 PHE B C 1
ATOM 4956 O O . PHE B 1 198 ? 2.254 15.43 20.984 1 90.69 198 PHE B O 1
ATOM 4963 N N . ASN B 1 199 ? 3.098 16.047 22.875 1 88.12 199 ASN B N 1
ATOM 4964 C CA . ASN B 1 199 ? 2.381 15.039 23.656 1 88.12 199 ASN B CA 1
ATOM 4965 C C . ASN B 1 199 ? 1.19 15.648 24.391 1 88.12 199 ASN B C 1
ATOM 4967 O O . ASN B 1 199 ? 1.353 16.234 25.453 1 88.12 199 ASN B O 1
ATOM 4971 N N . MET B 1 200 ? 0.051 15.461 23.875 1 77.06 200 MET B N 1
ATOM 4972 C CA . MET B 1 200 ? -1.169 16.047 24.438 1 77.06 200 MET B CA 1
ATOM 4973 C C . MET B 1 200 ? -1.443 15.5 25.828 1 77.06 200 MET B C 1
ATOM 4975 O O . MET B 1 200 ? -2.094 16.156 26.641 1 77.06 200 MET B O 1
ATOM 4979 N N . ASN B 1 201 ? -0.959 14.352 26.125 1 79.94 201 ASN B N 1
ATOM 4980 C CA . ASN B 1 201 ? -1.192 13.734 27.422 1 79.94 201 ASN B CA 1
ATOM 4981 C C . ASN B 1 201 ? -0.509 14.508 28.547 1 79.94 201 ASN B C 1
ATOM 4983 O O . ASN B 1 201 ? -0.901 14.398 29.703 1 79.94 201 ASN B O 1
ATOM 4987 N N . ASN B 1 202 ? 0.519 15.18 28.203 1 79.25 202 ASN B N 1
ATOM 4988 C CA . ASN B 1 202 ? 1.266 15.922 29.219 1 79.25 202 ASN B CA 1
ATOM 4989 C C . ASN B 1 202 ? 0.418 17.031 29.844 1 79.25 202 ASN B C 1
ATOM 4991 O O . ASN B 1 202 ? 0.683 17.453 30.969 1 79.25 202 ASN B O 1
ATOM 4995 N N . GLY B 1 203 ? -0.638 17.438 29.203 1 72.69 203 GLY B N 1
ATOM 4996 C CA . GLY B 1 203 ? -1.462 18.516 29.719 1 72.69 203 GLY B CA 1
ATOM 4997 C C . GLY B 1 203 ? -2.744 18.031 30.375 1 72.69 203 GLY B C 1
ATOM 4998 O O . GLY B 1 203 ? -3.521 18.828 30.891 1 72.69 203 GLY B O 1
ATOM 4999 N N . MET B 1 204 ? -2.842 16.734 30.406 1 74.94 204 MET B N 1
ATOM 5000 C CA . MET B 1 204 ? -4.062 16.156 30.969 1 74.94 204 MET B CA 1
ATOM 5001 C C . MET B 1 204 ? -3.752 15.32 32.188 1 74.94 204 MET B C 1
ATOM 5003 O O . MET B 1 204 ? -2.764 14.586 32.219 1 74.94 204 MET B O 1
ATOM 5007 N N . SER B 1 205 ? -4.621 15.531 33.219 1 79.62 205 SER B N 1
ATOM 5008 C CA . SER B 1 205 ? -4.473 14.664 34.375 1 79.62 205 SER B CA 1
ATOM 5009 C C . SER B 1 205 ? -4.824 13.219 34.031 1 79.62 205 SER B C 1
ATOM 5011 O O . SER B 1 205 ? -5.617 12.961 33.125 1 79.62 205 SER B O 1
ATOM 5013 N N . PRO B 1 206 ? -4.234 12.328 34.75 1 84.19 206 PRO B N 1
ATOM 5014 C CA . PRO B 1 206 ? -4.566 10.922 34.531 1 84.19 206 PRO B CA 1
ATOM 5015 C C . PRO B 1 206 ? -6.059 10.633 34.656 1 84.19 206 PRO B C 1
ATOM 5017 O O . PRO B 1 206 ? -6.602 9.789 33.938 1 84.19 206 PRO B O 1
ATOM 5020 N N . GLU B 1 207 ? -6.688 11.328 35.531 1 84.25 207 GLU B N 1
ATOM 5021 C CA . GLU B 1 207 ? -8.117 11.125 35.75 1 84.25 207 GLU B CA 1
ATOM 5022 C C . GLU B 1 207 ? -8.938 11.555 34.531 1 84.25 207 GLU B C 1
ATOM 5024 O O . GLU B 1 207 ? -9.844 10.836 34.125 1 84.25 207 GLU B O 1
ATOM 5029 N N . VAL B 1 208 ? -8.578 12.664 34.031 1 78.19 208 VAL B N 1
ATOM 5030 C CA . VAL B 1 208 ? -9.289 13.188 32.875 1 78.19 208 VAL B CA 1
ATOM 5031 C C . VAL B 1 208 ? -9.039 12.281 31.672 1 78.19 208 VAL B C 1
ATOM 5033 O O . VAL B 1 208 ? -9.969 11.953 30.938 1 78.19 208 VAL B O 1
ATOM 5036 N N . LYS B 1 209 ? -7.848 11.875 31.547 1 83.94 209 LYS B N 1
ATOM 5037 C CA . LYS B 1 209 ? -7.496 10.984 30.438 1 83.94 209 LYS B CA 1
ATOM 5038 C C . LYS B 1 209 ? -8.273 9.672 30.531 1 83.94 209 LYS B C 1
ATOM 5040 O O . LYS B 1 209 ? -8.812 9.195 29.531 1 83.94 209 LYS B O 1
ATOM 5045 N N . ASN B 1 210 ? -8.266 9.102 31.688 1 88.06 210 ASN B N 1
ATOM 5046 C CA . ASN B 1 210 ? -8.984 7.852 31.906 1 88.06 210 ASN B CA 1
ATOM 5047 C C . ASN B 1 210 ? -10.469 8 31.594 1 88.06 210 ASN B C 1
ATOM 5049 O O . ASN B 1 210 ? -11.086 7.102 31.031 1 88.06 210 ASN B O 1
ATOM 5053 N N . GLN B 1 211 ? -11.008 9.094 32.031 1 84.88 211 GLN B N 1
ATOM 5054 C CA . GLN B 1 211 ? -12.422 9.344 31.766 1 84.88 211 GLN B CA 1
ATOM 5055 C C . GLN B 1 211 ? -12.695 9.43 30.266 1 84.88 211 GLN B C 1
ATOM 5057 O O . GLN B 1 211 ? -13.68 8.859 29.781 1 84.88 211 GLN B O 1
ATOM 5062 N N . MET B 1 212 ? -11.875 10.133 29.609 1 84.38 212 MET B N 1
ATOM 5063 C CA . MET B 1 212 ? -12.039 10.289 28.172 1 84.38 212 MET B CA 1
ATOM 5064 C C . MET B 1 212 ? -11.922 8.945 27.453 1 84.38 212 MET B C 1
ATOM 5066 O O . MET B 1 212 ? -12.664 8.672 26.516 1 84.38 212 MET B O 1
ATOM 5070 N N . GLU B 1 213 ? -11.039 8.117 27.906 1 90.25 213 GLU B N 1
ATOM 5071 C CA . GLU B 1 213 ? -10.844 6.801 27.312 1 90.25 213 GLU B CA 1
ATOM 5072 C C . GLU B 1 213 ? -12.055 5.902 27.547 1 90.25 213 GLU B C 1
ATOM 5074 O O . GLU B 1 213 ? -12.508 5.219 26.625 1 90.25 213 GLU B O 1
ATOM 5079 N N . VAL B 1 214 ? -12.516 5.93 28.75 1 91.25 214 VAL B N 1
ATOM 5080 C CA . VAL B 1 214 ? -13.68 5.113 29.078 1 91.25 214 VAL B CA 1
ATOM 5081 C C . VAL B 1 214 ? -14.867 5.531 28.219 1 91.25 214 VAL B C 1
ATOM 5083 O O . VAL B 1 214 ? -15.609 4.684 27.719 1 91.25 214 VAL B O 1
ATOM 5086 N N . GLU B 1 215 ? -15.031 6.812 28.062 1 89.31 215 GLU B N 1
ATOM 5087 C CA . GLU B 1 215 ? -16.125 7.324 27.25 1 89.31 215 GLU B CA 1
ATOM 5088 C C . GLU B 1 215 ? -15.969 6.895 25.781 1 89.31 215 GLU B C 1
ATOM 5090 O O . GLU B 1 215 ? -16.953 6.57 25.125 1 89.31 215 GLU B O 1
ATOM 5095 N N . LEU B 1 216 ? -14.766 6.945 25.344 1 92.81 216 LEU B N 1
ATOM 5096 C CA . LEU B 1 216 ? -14.5 6.496 23.984 1 92.81 216 LEU B CA 1
ATOM 5097 C C . LEU B 1 216 ? -14.875 5.031 23.812 1 92.81 216 LEU B C 1
ATOM 5099 O O . LEU B 1 216 ? -15.523 4.664 22.828 1 92.81 216 LEU B O 1
ATOM 5103 N N . TYR B 1 217 ? -14.492 4.188 24.781 1 95.88 217 TYR B N 1
ATOM 5104 C CA . TYR B 1 217 ? -14.781 2.762 24.703 1 95.88 217 TYR B CA 1
ATOM 5105 C C . TYR B 1 217 ? -16.281 2.506 24.719 1 95.88 217 TYR B C 1
ATOM 5107 O O . TYR B 1 217 ? -16.781 1.629 24.016 1 95.88 217 TYR B O 1
ATOM 5115 N N . GLN B 1 218 ? -16.953 3.305 25.531 1 94.31 218 GLN B N 1
ATOM 5116 C CA . GLN B 1 218 ? -18.406 3.188 25.578 1 94.31 218 GLN B CA 1
ATOM 5117 C C . GLN B 1 218 ? -19.031 3.58 24.25 1 94.31 218 GLN B C 1
ATOM 5119 O O . GLN B 1 218 ? -19.969 2.928 23.781 1 94.31 218 GLN B O 1
ATOM 5124 N N . GLU B 1 219 ? -18.516 4.637 23.703 1 93.75 219 GLU B N 1
ATOM 5125 C CA . GLU B 1 219 ? -19.016 5.074 22.406 1 93.75 219 GLU B CA 1
ATOM 5126 C C . GLU B 1 219 ? -18.781 4.016 21.344 1 93.75 219 GLU B C 1
ATOM 5128 O O . GLU B 1 219 ? -19.656 3.768 20.5 1 93.75 219 GLU B O 1
ATOM 5133 N N . VAL B 1 220 ? -17.641 3.396 21.312 1 96.81 220 VAL B N 1
ATOM 5134 C CA . VAL B 1 220 ? -17.297 2.348 20.344 1 96.81 220 VAL B CA 1
ATOM 5135 C C . VAL B 1 220 ? -18.219 1.149 20.547 1 96.81 220 VAL B C 1
ATOM 5137 O O . VAL B 1 220 ? -18.703 0.558 19.578 1 96.81 220 VAL B O 1
ATOM 5140 N N . ALA B 1 221 ? -18.453 0.812 21.812 1 96.56 221 ALA B N 1
ATOM 5141 C CA . ALA B 1 221 ? -19.375 -0.278 22.094 1 96.56 221 ALA B CA 1
ATOM 5142 C C . ALA B 1 221 ? -20.766 0.011 21.531 1 96.56 221 ALA B C 1
ATOM 5144 O O . ALA B 1 221 ? -21.359 -0.853 20.891 1 96.56 221 ALA B O 1
ATOM 5145 N N . ASN B 1 222 ? -21.219 1.236 21.734 1 95.19 222 ASN B N 1
ATOM 5146 C CA . ASN B 1 222 ? -22.516 1.641 21.203 1 95.19 222 ASN B CA 1
ATOM 5147 C C . ASN B 1 222 ? -22.531 1.595 19.688 1 95.19 222 ASN B C 1
ATOM 5149 O O . ASN B 1 222 ? -23.484 1.104 19.078 1 95.19 222 ASN B O 1
ATOM 5153 N N . ALA B 1 223 ? -21.469 2.109 19.125 1 96.06 223 ALA B N 1
ATOM 5154 C CA . ALA B 1 223 ? -21.391 2.26 17.672 1 96.06 223 ALA B CA 1
ATOM 5155 C C . ALA B 1 223 ? -21.266 0.902 16.984 1 96.06 223 ALA B C 1
ATOM 5157 O O . ALA B 1 223 ? -21.609 0.764 15.812 1 96.06 223 ALA B O 1
ATOM 5158 N N . THR B 1 224 ? -20.812 -0.146 17.688 1 96.81 224 THR B N 1
ATOM 5159 C CA . THR B 1 224 ? -20.531 -1.443 17.078 1 96.81 224 THR B CA 1
ATOM 5160 C C . THR B 1 224 ? -21.469 -2.51 17.641 1 96.81 224 THR B C 1
ATOM 5162 O O . THR B 1 224 ? -21.188 -3.705 17.547 1 96.81 224 THR B O 1
ATOM 5165 N N . ASN B 1 225 ? -22.578 -2.068 18.297 1 95.75 225 ASN B N 1
ATOM 5166 C CA . ASN B 1 225 ? -23.531 -2.979 18.922 1 95.75 225 ASN B CA 1
ATOM 5167 C C . ASN B 1 225 ? -22.844 -3.949 19.875 1 95.75 225 ASN B C 1
ATOM 5169 O O . ASN B 1 225 ? -23.016 -5.164 19.766 1 95.75 225 ASN B O 1
ATOM 5173 N N . ASN B 1 226 ? -21.922 -3.408 20.641 1 95.31 226 ASN B N 1
ATOM 5174 C CA . ASN B 1 226 ? -21.203 -4.086 21.719 1 95.31 226 ASN B CA 1
ATOM 5175 C C . ASN B 1 226 ? -20.281 -5.176 21.188 1 95.31 226 ASN B C 1
ATOM 5177 O O . ASN B 1 226 ? -20.188 -6.254 21.781 1 95.31 226 ASN B O 1
ATOM 5181 N N . ASN B 1 227 ? -19.688 -4.926 20.094 1 96.44 227 ASN B N 1
ATOM 5182 C CA . ASN B 1 227 ? -18.672 -5.82 19.562 1 96.44 227 ASN B CA 1
ATOM 5183 C C . ASN B 1 227 ? -17.406 -5.773 20.406 1 96.44 227 ASN B C 1
ATOM 5185 O O . ASN B 1 227 ? -16.594 -4.844 20.281 1 96.44 227 ASN B O 1
ATOM 5189 N N . ALA B 1 228 ? -17.156 -6.789 21.109 1 95.88 228 ALA B N 1
ATOM 5190 C CA . ALA B 1 228 ? -16.047 -6.832 22.062 1 95.88 228 ALA B CA 1
ATOM 5191 C C . ALA B 1 228 ? -14.703 -6.73 21.359 1 95.88 228 ALA B C 1
ATOM 5193 O O . ALA B 1 228 ? -13.758 -6.125 21.875 1 95.88 228 ALA B O 1
ATOM 5194 N N . ASN B 1 229 ? -14.578 -7.305 20.188 1 95.19 229 ASN B N 1
ATOM 5195 C CA . ASN B 1 229 ? -13.328 -7.262 19.422 1 95.19 229 ASN B CA 1
ATOM 5196 C C . ASN B 1 229 ? -12.984 -5.84 19 1 95.19 229 ASN B C 1
ATOM 5198 O O . ASN B 1 229 ? -11.82 -5.449 19.016 1 95.19 229 ASN B O 1
ATOM 5202 N N . CYS B 1 230 ? -13.977 -5.102 18.609 1 96.12 230 CYS B N 1
ATOM 5203 C CA . CYS B 1 230 ? -13.75 -3.721 18.203 1 96.12 230 CYS B CA 1
ATOM 5204 C C . CYS B 1 230 ? -13.32 -2.865 19.391 1 96.12 230 CYS B C 1
ATOM 5206 O O . CYS B 1 230 ? -12.414 -2.037 19.266 1 96.12 230 CYS B O 1
ATOM 5208 N N . VAL B 1 231 ? -14 -3.086 20.516 1 97.12 231 VAL B N 1
ATOM 5209 C CA . VAL B 1 231 ? -13.672 -2.326 21.719 1 97.12 231 VAL B CA 1
ATOM 5210 C C . VAL B 1 231 ? -12.242 -2.627 22.141 1 97.12 231 VAL B C 1
ATOM 5212 O O . VAL B 1 231 ? -11.469 -1.711 22.438 1 97.12 231 VAL B O 1
ATOM 5215 N N . GLU B 1 232 ? -11.906 -3.895 22.141 1 97.5 232 GLU B N 1
ATOM 5216 C CA . GLU B 1 232 ? -10.555 -4.285 22.531 1 97.5 232 GLU B CA 1
ATOM 5217 C C . GLU B 1 232 ? -9.523 -3.709 21.562 1 97.5 232 GLU B C 1
ATOM 5219 O O . GLU B 1 232 ? -8.445 -3.285 21.984 1 97.5 232 GLU B O 1
ATOM 5224 N N . ARG B 1 233 ? -9.82 -3.744 20.281 1 97.25 233 ARG B N 1
ATOM 5225 C CA . ARG B 1 233 ? -8.906 -3.193 19.297 1 97.25 233 ARG B CA 1
ATOM 5226 C C . ARG B 1 233 ? -8.688 -1.7 19.516 1 97.25 233 ARG B C 1
ATOM 5228 O O . ARG B 1 233 ? -7.562 -1.204 19.375 1 97.25 233 ARG B O 1
ATOM 5235 N N . VAL B 1 234 ? -9.734 -0.967 19.859 1 97.38 234 VAL B N 1
ATOM 5236 C CA . VAL B 1 234 ? -9.602 0.468 20.094 1 97.38 234 VAL B CA 1
ATOM 5237 C C . VAL B 1 234 ? -8.773 0.713 21.359 1 97.38 234 VAL B C 1
ATOM 5239 O O . VAL B 1 234 ? -8 1.676 21.422 1 97.38 234 VAL B O 1
ATOM 5242 N N . LYS B 1 235 ? -8.914 -0.179 22.344 1 97.06 235 LYS B N 1
ATOM 5243 C CA . LYS B 1 235 ? -8.047 -0.088 23.516 1 97.06 235 LYS B CA 1
ATOM 5244 C C . LYS B 1 235 ? -6.578 -0.224 23.125 1 97.06 235 LYS B C 1
ATOM 5246 O O . LYS B 1 235 ? -5.73 0.532 23.609 1 97.06 235 LYS B O 1
ATOM 5251 N N . GLU B 1 236 ? -6.34 -1.146 22.266 1 97.12 236 GLU B N 1
ATOM 5252 C CA . GLU B 1 236 ? -4.98 -1.331 21.766 1 97.12 236 GLU B CA 1
ATOM 5253 C C . GLU B 1 236 ? -4.504 -0.107 20.984 1 97.12 236 GLU B C 1
ATOM 5255 O O . GLU B 1 236 ? -3.35 0.304 21.109 1 97.12 236 GLU B O 1
ATOM 5260 N N . LEU B 1 237 ? -5.375 0.418 20.203 1 96.38 237 LEU B N 1
ATOM 5261 C CA . LEU B 1 237 ? -5.051 1.597 19.406 1 96.38 237 LEU B CA 1
ATOM 5262 C C . LEU B 1 237 ? -4.695 2.777 20.297 1 96.38 237 LEU B C 1
ATOM 5264 O O . LEU B 1 237 ? -3.791 3.553 19.969 1 96.38 237 LEU B O 1
ATOM 5268 N N . MET B 1 238 ? -5.426 2.898 21.375 1 95.06 238 MET B N 1
ATOM 5269 C CA . MET B 1 238 ? -5.148 3.98 22.312 1 95.06 238 MET B CA 1
ATOM 5270 C C . MET B 1 238 ? -3.762 3.82 22.922 1 95.06 238 MET B C 1
ATOM 5272 O O . MET B 1 238 ? -3.053 4.809 23.141 1 95.06 238 MET B O 1
ATOM 5276 N N . GLN B 1 239 ? -3.432 2.578 23.219 1 95.25 239 GLN B N 1
ATOM 5277 C CA . GLN B 1 239 ? -2.09 2.314 23.734 1 95.25 239 GLN B CA 1
ATOM 5278 C C . GLN B 1 239 ? -1.027 2.656 22.688 1 95.25 239 GLN B C 1
ATOM 5280 O O . GLN B 1 239 ? 0.015 3.223 23.031 1 95.25 239 GLN B O 1
ATOM 5285 N N . GLU B 1 240 ? -1.31 2.297 21.453 1 94.69 240 GLU B N 1
ATOM 5286 C CA . GLU B 1 240 ? -0.403 2.629 20.359 1 94.69 240 GLU B CA 1
ATOM 5287 C C . GLU B 1 240 ? -0.276 4.141 20.188 1 94.69 240 GLU B C 1
ATOM 5289 O O . GLU B 1 240 ? 0.817 4.652 19.938 1 94.69 240 GLU B O 1
ATOM 5294 N N . TYR B 1 241 ? -1.353 4.828 20.312 1 94.38 241 TYR B N 1
ATOM 5295 C CA . TYR B 1 241 ? -1.367 6.281 20.219 1 94.38 241 TYR B CA 1
ATOM 5296 C C . TYR B 1 241 ? -0.541 6.914 21.328 1 94.38 241 TYR B C 1
ATOM 5298 O O . TYR B 1 241 ? 0.246 7.832 21.078 1 94.38 241 TYR B O 1
ATOM 5306 N N . ASP B 1 242 ? -0.71 6.391 22.516 1 93.56 242 ASP B N 1
ATOM 5307 C CA . ASP B 1 242 ? 0.045 6.895 23.656 1 93.56 242 ASP B CA 1
ATOM 5308 C C . ASP B 1 242 ? 1.546 6.703 23.453 1 93.56 242 ASP B C 1
ATOM 5310 O O . ASP B 1 242 ? 2.338 7.594 23.766 1 93.56 242 ASP B O 1
ATOM 5314 N N . SER B 1 243 ? 1.849 5.562 22.969 1 94.56 243 SER B N 1
ATOM 5315 C CA . SER B 1 243 ? 3.254 5.289 22.688 1 94.56 243 SER B CA 1
ATOM 5316 C C . SER B 1 243 ? 3.791 6.211 21.594 1 94.56 243 SER B C 1
ATOM 5318 O O . SER B 1 243 ? 4.941 6.648 21.656 1 94.56 243 SER B O 1
ATOM 5320 N N . PHE B 1 244 ? 3.023 6.48 20.672 1 94.81 244 PHE B N 1
ATOM 5321 C CA . PHE B 1 244 ? 3.41 7.309 19.531 1 94.81 244 PHE B CA 1
ATOM 5322 C C . PHE B 1 244 ? 3.691 8.742 19.984 1 94.81 244 PHE B C 1
ATOM 5324 O O . PHE B 1 244 ? 4.719 9.312 19.625 1 94.81 244 PHE B O 1
ATOM 5331 N N . VAL B 1 245 ? 2.824 9.305 20.734 1 92.69 245 VAL B N 1
ATOM 5332 C CA . VAL B 1 245 ? 2.961 10.711 21.109 1 92.69 245 VAL B CA 1
ATOM 5333 C C . VAL B 1 245 ? 4.105 10.883 22.094 1 92.69 245 VAL B C 1
ATOM 5335 O O . VAL B 1 245 ? 4.625 11.984 22.281 1 92.69 245 VAL B O 1
ATOM 5338 N N . ALA B 1 246 ? 4.523 9.781 22.719 1 92.88 246 ALA B N 1
ATOM 5339 C CA . ALA B 1 246 ? 5.598 9.836 23.703 1 92.88 246 ALA B CA 1
ATOM 5340 C C . ALA B 1 246 ? 6.961 9.648 23.047 1 92.88 246 ALA B C 1
ATOM 5342 O O . ALA B 1 246 ? 7.996 9.875 23.688 1 92.88 246 ALA B O 1
ATOM 5343 N N . LYS B 1 247 ? 6.949 9.281 21.797 1 93.12 247 LYS B N 1
ATOM 5344 C CA . LYS B 1 247 ? 8.203 9.055 21.094 1 93.12 247 LYS B CA 1
ATOM 5345 C C . LYS B 1 247 ? 8.938 10.367 20.812 1 93.12 247 LYS B C 1
ATOM 5347 O O . LYS B 1 247 ? 8.32 11.43 20.797 1 93.12 247 LYS B O 1
ATOM 5352 N N . PRO B 1 248 ? 10.273 10.242 20.625 1 93.12 248 PRO B N 1
ATOM 5353 C CA . PRO B 1 248 ? 10.992 11.422 20.156 1 93.12 248 PRO B CA 1
ATOM 5354 C C . PRO B 1 248 ? 10.594 11.828 18.734 1 93.12 248 PRO B C 1
ATOM 5356 O O . PRO B 1 248 ? 9.82 11.125 18.078 1 93.12 248 PRO B O 1
ATOM 5359 N N . ASP B 1 249 ? 11.148 12.961 18.328 1 91.81 249 ASP B N 1
ATOM 5360 C CA . ASP B 1 249 ? 10.898 13.422 16.969 1 91.81 249 ASP B CA 1
ATOM 5361 C C . ASP B 1 249 ? 11.305 12.367 15.938 1 91.81 249 ASP B C 1
ATOM 5363 O O . ASP B 1 249 ? 12.289 11.656 16.125 1 91.81 249 ASP B O 1
ATOM 5367 N N . LYS B 1 250 ? 10.555 12.32 14.945 1 94.5 250 LYS B N 1
ATOM 5368 C CA . LYS B 1 250 ? 10.852 11.383 13.875 1 94.5 250 LYS B CA 1
ATOM 5369 C C . LYS B 1 250 ? 12.156 11.734 13.172 1 94.5 250 LYS B C 1
ATOM 5371 O O . LYS B 1 250 ? 12.469 12.914 12.992 1 94.5 250 LYS B O 1
ATOM 5376 N N . GLU B 1 251 ? 12.859 10.766 12.734 1 95.5 251 GLU B N 1
ATOM 5377 C CA . GLU B 1 251 ? 14.055 10.984 11.93 1 95.5 251 GLU B CA 1
ATOM 5378 C C . GLU B 1 251 ? 13.703 11.312 10.484 1 95.5 251 GLU B C 1
ATOM 5380 O O . GLU B 1 251 ? 12.578 11.062 10.047 1 95.5 251 GLU B O 1
ATOM 5385 N N . ASP B 1 252 ? 14.695 11.883 9.812 1 96.81 252 ASP B N 1
ATOM 5386 C CA . ASP B 1 252 ? 14.516 12.188 8.391 1 96.81 252 ASP B CA 1
ATOM 5387 C C . ASP B 1 252 ? 14.195 10.922 7.602 1 96.81 252 ASP B C 1
ATOM 5389 O O . ASP B 1 252 ? 14.82 9.883 7.797 1 96.81 252 ASP B O 1
ATOM 5393 N N . ASP B 1 253 ? 13.18 10.984 6.859 1 95.75 253 ASP B N 1
ATOM 5394 C CA . ASP B 1 253 ? 12.758 9.938 5.938 1 95.75 253 ASP B CA 1
ATOM 5395 C C . ASP B 1 253 ? 12.031 10.523 4.727 1 95.75 253 ASP B C 1
ATOM 5397 O O . ASP B 1 253 ? 11.781 11.727 4.672 1 95.75 253 ASP B O 1
ATOM 5401 N N . LEU B 1 254 ? 11.742 9.742 3.799 1 97.06 254 LEU B N 1
ATOM 5402 C CA . LEU B 1 254 ? 11.18 10.203 2.533 1 97.06 254 LEU B CA 1
ATOM 5403 C C . LEU B 1 254 ? 9.875 10.961 2.76 1 97.06 254 LEU B C 1
ATOM 5405 O O . LEU B 1 254 ? 9.602 11.953 2.074 1 97.06 254 LEU B O 1
ATOM 5409 N N . PHE B 1 255 ? 9.055 10.5 3.762 1 98.12 255 PHE B N 1
ATOM 5410 C CA . PHE B 1 255 ? 7.738 11.102 3.928 1 98.12 255 PHE B CA 1
ATOM 5411 C C . PHE B 1 255 ? 7.633 11.82 5.27 1 98.12 255 PHE B C 1
ATOM 5413 O O . PHE B 1 255 ? 6.531 12.062 5.762 1 98.12 255 PHE B O 1
ATOM 5420 N N . THR B 1 256 ? 8.781 12.109 5.891 1 98.25 256 THR B N 1
ATOM 5421 C CA . THR B 1 256 ? 8.812 12.938 7.09 1 98.25 256 THR B CA 1
ATOM 5422 C C . THR B 1 256 ? 8.844 14.422 6.727 1 98.25 256 THR B C 1
ATOM 5424 O O . THR B 1 256 ? 9.688 14.852 5.938 1 98.25 256 THR B O 1
ATOM 5427 N N . SER B 1 257 ? 7.922 15.141 7.215 1 98.5 257 SER B N 1
ATOM 5428 C CA . SER B 1 257 ? 7.773 16.578 6.945 1 98.5 257 SER B CA 1
ATOM 5429 C C . SER B 1 257 ? 7.262 17.312 8.18 1 98.5 257 SER B C 1
ATOM 5431 O O . SER B 1 257 ? 7.262 16.766 9.281 1 98.5 257 SER B O 1
ATOM 5433 N N . ILE B 1 258 ? 6.961 18.594 8.008 1 98.38 258 ILE B N 1
ATOM 5434 C CA . ILE B 1 258 ? 6.223 19.344 9.016 1 98.38 258 ILE B CA 1
ATOM 5435 C C . ILE B 1 258 ? 4.723 19.109 8.836 1 98.38 258 ILE B C 1
ATOM 5437 O O . ILE B 1 258 ? 4.121 19.641 7.895 1 98.38 258 ILE B O 1
ATOM 5441 N N . GLU B 1 259 ? 4.227 18.312 9.617 1 97.38 259 GLU B N 1
ATOM 5442 C CA . GLU B 1 259 ? 2.793 18.062 9.5 1 97.38 259 GLU B CA 1
ATOM 5443 C C . GLU B 1 259 ? 1.986 19 10.383 1 97.38 259 GLU B C 1
ATOM 5445 O O . GLU B 1 259 ? 2.51 19.547 11.359 1 97.38 259 GLU B O 1
ATOM 5450 N N . HIS B 1 260 ? 0.767 19.203 10.094 1 98.12 260 HIS B N 1
ATOM 5451 C CA . HIS B 1 260 ? -0.152 20.062 10.82 1 98.12 260 HIS B CA 1
ATOM 5452 C C . HIS B 1 260 ? -0.58 19.422 12.141 1 98.12 260 HIS B C 1
ATOM 5454 O O . HIS B 1 260 ? -0.66 20.109 13.164 1 98.12 260 HIS B O 1
ATOM 5460 N N . CYS B 1 261 ? -0.819 18.156 12.133 1 95.56 261 CYS B N 1
ATOM 5461 C CA . CYS B 1 261 ? -1.165 17.281 13.258 1 95.56 261 CYS B CA 1
ATOM 5462 C C . CYS B 1 261 ? -2.607 17.516 13.695 1 95.56 261 CYS B C 1
ATOM 5464 O O . CYS B 1 261 ? -3.158 16.719 14.461 1 95.56 261 CYS B O 1
ATOM 5466 N N . ASP B 1 262 ? -3.232 18.547 13.289 1 94 262 ASP B N 1
ATOM 5467 C CA . ASP B 1 262 ? -4.617 18.844 13.633 1 94 262 ASP B CA 1
ATOM 5468 C C . ASP B 1 262 ? -5.406 19.297 12.398 1 94 262 ASP B C 1
ATOM 5470 O O . ASP B 1 262 ? -6.141 20.281 12.445 1 94 262 ASP B O 1
ATOM 5474 N N . MET B 1 263 ? -5.262 18.594 11.328 1 95.75 263 MET B N 1
ATOM 5475 C CA . MET B 1 263 ? -5.836 18.953 10.039 1 95.75 263 MET B CA 1
ATOM 5476 C C . MET B 1 263 ? -7.27 18.453 9.922 1 95.75 263 MET B C 1
ATOM 5478 O O . MET B 1 263 ? -7.527 17.453 9.242 1 95.75 263 MET B O 1
ATOM 5482 N N . TRP B 1 264 ? -8.195 19.109 10.586 1 95.12 264 TRP B N 1
ATOM 5483 C CA . TRP B 1 264 ? -9.617 18.797 10.469 1 95.12 264 TRP B CA 1
ATOM 5484 C C . TRP B 1 264 ? -10.414 20 10.016 1 95.12 264 TRP B C 1
ATOM 5486 O O . TRP B 1 264 ? -9.859 21.094 9.859 1 95.12 264 TRP B O 1
ATOM 5496 N N . ILE B 1 265 ? -11.594 19.906 9.742 1 95.06 265 ILE B N 1
ATOM 5497 C CA . ILE B 1 265 ? -12.453 20.781 8.961 1 95.06 265 ILE B CA 1
ATOM 5498 C C . ILE B 1 265 ? -12.445 22.188 9.562 1 95.06 265 ILE B C 1
ATOM 5500 O O . ILE B 1 265 ? -12.477 23.188 8.836 1 95.06 265 ILE B O 1
ATOM 5504 N N . ASN B 1 266 ? -12.25 22.391 10.859 1 90.5 266 ASN B N 1
ATOM 5505 C CA . ASN B 1 266 ? -12.273 23.688 11.508 1 90.5 266 ASN B CA 1
ATOM 5506 C C . ASN B 1 266 ? -11 24.484 11.234 1 90.5 266 ASN B C 1
ATOM 5508 O O . ASN B 1 266 ? -10.945 25.688 11.461 1 90.5 266 ASN B O 1
ATOM 5512 N N . ASN B 1 267 ? -10.008 23.781 10.805 1 94.94 267 ASN B N 1
ATOM 5513 C CA . ASN B 1 267 ? -8.719 24.438 10.578 1 94.94 267 ASN B CA 1
ATOM 5514 C C . ASN B 1 267 ? -8.422 24.594 9.094 1 94.94 267 ASN B C 1
ATOM 5516 O O . ASN B 1 267 ? -7.266 24.734 8.695 1 94.94 267 ASN B O 1
ATOM 5520 N N . LEU B 1 268 ? -9.523 24.5 8.312 1 97.25 268 LEU B N 1
ATOM 5521 C CA . LEU B 1 268 ? -9.453 24.688 6.867 1 97.25 268 LEU B CA 1
ATOM 5522 C C . LEU B 1 268 ? -10.406 25.781 6.418 1 97.25 268 LEU B C 1
ATOM 5524 O O . LEU B 1 268 ? -11.602 25.75 6.738 1 97.25 268 LEU B O 1
ATOM 5528 N N . MET B 1 269 ? -9.906 26.781 5.738 1 97.69 269 MET B N 1
ATOM 5529 C CA . MET B 1 269 ? -10.711 27.875 5.195 1 97.69 269 MET B CA 1
ATOM 5530 C C . MET B 1 269 ? -10.781 27.781 3.674 1 97.69 269 MET B C 1
ATOM 5532 O O . MET B 1 269 ? -9.75 27.719 3.004 1 97.69 269 MET B O 1
ATOM 5536 N N . ILE B 1 270 ? -11.961 27.812 3.129 1 98.06 270 ILE B N 1
ATOM 5537 C CA . ILE B 1 270 ? -12.172 27.547 1.71 1 98.06 270 ILE B CA 1
ATOM 5538 C C . ILE B 1 270 ? -12.719 28.797 1.027 1 98.06 270 ILE B C 1
ATOM 5540 O O . ILE B 1 270 ? -13.578 29.5 1.581 1 98.06 270 ILE B O 1
ATOM 5544 N N . GLN B 1 271 ? -12.219 29.109 -0.038 1 98 271 GLN B N 1
ATOM 5545 C CA . GLN B 1 271 ? -12.773 30.125 -0.931 1 98 271 GLN B CA 1
ATOM 5546 C C . GLN B 1 271 ? -13.484 29.484 -2.117 1 98 271 GLN B C 1
ATOM 5548 O O . GLN B 1 271 ? -13.055 28.438 -2.615 1 98 271 GLN B O 1
ATOM 5553 N N . TYR B 1 272 ? -14.484 30.094 -2.598 1 97.19 272 TYR B N 1
ATOM 5554 C CA . TYR B 1 272 ? -15.305 29.547 -3.674 1 97.19 272 TYR B CA 1
ATOM 5555 C C . TYR B 1 272 ? -15.281 30.453 -4.895 1 97.19 272 TYR B C 1
ATOM 5557 O O . TYR B 1 272 ? -15.141 31.672 -4.762 1 97.19 272 TYR B O 1
ATOM 5565 N N . ASP B 1 273 ? -15.375 29.875 -5.973 1 96.19 273 ASP B N 1
ATOM 5566 C CA . ASP B 1 273 ? -15.406 30.656 -7.207 1 96.19 273 ASP B CA 1
ATOM 5567 C C . ASP B 1 273 ? -16.828 31.125 -7.527 1 96.19 273 ASP B C 1
ATOM 5569 O O . ASP B 1 273 ? -17.719 31 -6.695 1 96.19 273 ASP B O 1
ATOM 5573 N N . GLU B 1 274 ? -16.953 31.688 -8.688 1 94.88 274 GLU B N 1
ATOM 5574 C CA . GLU B 1 274 ? -18.219 32.281 -9.094 1 94.88 274 GLU B CA 1
ATOM 5575 C C . GLU B 1 274 ? -19.312 31.203 -9.227 1 94.88 274 GLU B C 1
ATOM 5577 O O . GLU B 1 274 ? -20.5 31.516 -9.156 1 94.88 274 GLU B O 1
ATOM 5582 N N . HIS B 1 275 ? -18.859 29.969 -9.438 1 94.88 275 HIS B N 1
ATOM 5583 C CA . HIS B 1 275 ? -19.812 28.875 -9.586 1 94.88 275 HIS B CA 1
ATOM 5584 C C . HIS B 1 275 ? -20 28.109 -8.273 1 94.88 275 HIS B C 1
ATOM 5586 O O . HIS B 1 275 ? -20.484 26.984 -8.273 1 94.88 275 HIS B O 1
ATOM 5592 N N . SER B 1 276 ? -19.5 28.641 -7.129 1 93.25 276 SER B N 1
ATOM 5593 C CA . SER B 1 276 ? -19.641 28.078 -5.789 1 93.25 276 SER B CA 1
ATOM 5594 C C . SER B 1 276 ? -18.859 26.781 -5.652 1 93.25 276 SER B C 1
ATOM 5596 O O . SER B 1 276 ? -19.281 25.875 -4.926 1 93.25 276 SER B O 1
ATOM 5598 N N . GLN B 1 277 ? -17.875 26.656 -6.477 1 96.12 277 GLN B N 1
ATOM 5599 C CA . GLN B 1 277 ? -16.953 25.531 -6.348 1 96.12 277 GLN B CA 1
ATOM 5600 C C . GLN B 1 277 ? -15.719 25.938 -5.555 1 96.12 277 GLN B C 1
ATOM 5602 O O . GLN B 1 277 ? -15.227 27.062 -5.684 1 96.12 277 GLN B O 1
ATOM 5607 N N . PRO B 1 278 ? -15.359 24.984 -4.664 1 97.69 278 PRO B N 1
ATOM 5608 C CA . PRO B 1 278 ? -14.133 25.328 -3.951 1 97.69 278 PRO B CA 1
ATOM 5609 C C . PRO B 1 278 ? -12.961 25.594 -4.891 1 97.69 278 PRO B C 1
ATOM 5611 O O . PRO B 1 278 ? -12.727 24.828 -5.832 1 97.69 278 PRO B O 1
ATOM 5614 N N . SER B 1 279 ? -12.219 26.594 -4.664 1 97.5 279 SER B N 1
ATOM 5615 C CA . SER B 1 279 ? -11.18 27.016 -5.598 1 97.5 279 SER B CA 1
ATOM 5616 C C . SER B 1 279 ? -9.844 27.203 -4.883 1 97.5 279 SER B C 1
ATOM 5618 O O . SER B 1 279 ? -8.781 26.984 -5.473 1 97.5 279 SER B O 1
ATOM 5620 N N . LYS B 1 280 ? -9.852 27.688 -3.637 1 97.69 280 LYS B N 1
ATOM 5621 C CA . LYS B 1 280 ? -8.648 27.859 -2.828 1 97.69 280 LYS B CA 1
ATOM 5622 C C . LYS B 1 280 ? -8.875 27.375 -1.401 1 97.69 280 LYS B C 1
ATOM 5624 O O . LYS B 1 280 ? -10.008 27.312 -0.93 1 97.69 280 LYS B O 1
ATOM 5629 N N . VAL B 1 281 ? -7.828 26.969 -0.812 1 98.38 281 VAL B N 1
ATOM 5630 C CA . VAL B 1 281 ? -7.895 26.547 0.582 1 98.38 281 VAL B CA 1
ATOM 5631 C C . VAL B 1 281 ? -6.699 27.094 1.352 1 98.38 281 VAL B C 1
ATOM 5633 O O . VAL B 1 281 ? -5.598 27.203 0.808 1 98.38 281 VAL B O 1
ATOM 5636 N N . LYS B 1 282 ? -6.934 27.562 2.561 1 98.5 282 LYS B N 1
ATOM 5637 C CA . LYS B 1 282 ? -5.898 27.969 3.508 1 98.5 282 LYS B CA 1
ATOM 5638 C C . LYS B 1 282 ? -5.957 27.141 4.785 1 98.5 282 LYS B C 1
ATOM 5640 O O . LYS B 1 282 ? -7.043 26.812 5.262 1 98.5 282 LYS B O 1
ATOM 5645 N N . PHE B 1 283 ? -4.82 26.75 5.27 1 98.25 283 PHE B N 1
ATOM 5646 C CA . PHE B 1 283 ? -4.699 26.031 6.535 1 98.25 283 PHE B CA 1
ATOM 5647 C C . PHE B 1 283 ? -4.43 27 7.684 1 98.25 283 PHE B C 1
ATOM 5649 O O . PHE B 1 283 ? -3.656 27.953 7.535 1 98.25 283 PHE B O 1
ATOM 5656 N N . VAL B 1 284 ? -5.105 26.812 8.789 1 96.62 284 VAL B N 1
ATOM 5657 C CA . VAL B 1 284 ? -4.906 27.688 9.938 1 96.62 284 VAL B CA 1
ATOM 5658 C C . VAL B 1 284 ? -4.684 26.844 11.195 1 96.62 284 VAL B C 1
ATOM 5660 O O . VAL B 1 284 ? -4.801 25.609 11.156 1 96.62 284 VAL B O 1
ATOM 5663 N N . ASP B 1 285 ? -4.227 27.391 12.234 1 94.25 285 ASP B N 1
ATOM 5664 C CA . ASP B 1 285 ? -4.074 26.812 13.562 1 94.25 285 ASP B CA 1
ATOM 5665 C C . ASP B 1 285 ? -2.98 25.75 13.57 1 94.25 285 ASP B C 1
ATOM 5667 O O . ASP B 1 285 ? -3.252 24.578 13.844 1 94.25 285 ASP B O 1
ATOM 5671 N N . PHE B 1 286 ? -1.754 26.156 13.391 1 97.12 286 PHE B N 1
ATOM 5672 C CA . PHE B 1 286 ? -0.589 25.281 13.305 1 97.12 286 PHE B CA 1
ATOM 5673 C C . PHE B 1 286 ? 0.038 25.078 14.68 1 97.12 286 PHE B C 1
ATOM 5675 O O . PHE B 1 286 ? 1.23 24.781 14.781 1 97.12 286 PHE B O 1
ATOM 5682 N N . GLN B 1 287 ? -0.718 25.25 15.75 1 93.62 287 GLN B N 1
ATOM 5683 C CA . GLN B 1 287 ? -0.172 25.328 17.109 1 93.62 287 GLN B CA 1
ATOM 5684 C C . GLN B 1 287 ? 0.501 24 17.484 1 93.62 287 GLN B C 1
ATOM 5686 O O . GLN B 1 287 ? 1.429 24 18.297 1 93.62 287 GLN B O 1
ATOM 5691 N N . ILE B 1 288 ? 0.033 22.844 16.891 1 94.56 288 ILE B N 1
ATOM 5692 C CA . ILE B 1 288 ? 0.648 21.594 17.328 1 94.56 288 ILE B CA 1
ATOM 5693 C C . ILE B 1 288 ? 1.351 20.938 16.156 1 94.56 288 ILE B C 1
ATOM 5695 O O . ILE B 1 288 ? 1.572 19.719 16.156 1 94.56 288 ILE B O 1
ATOM 5699 N N . ALA B 1 289 ? 1.688 21.719 15.148 1 97.56 289 ALA B N 1
ATOM 5700 C CA . ALA B 1 289 ? 2.488 21.188 14.047 1 97.56 289 ALA B CA 1
ATOM 5701 C C . ALA B 1 289 ? 3.777 20.547 14.562 1 97.56 289 ALA B C 1
ATOM 5703 O O . ALA B 1 289 ? 4.363 21.031 15.539 1 97.56 289 ALA B O 1
ATOM 5704 N N . GLN B 1 290 ? 4.203 19.516 13.961 1 97.69 290 GLN B N 1
ATOM 5705 C CA . GLN B 1 290 ? 5.391 18.797 14.422 1 97.69 290 GLN B CA 1
ATOM 5706 C C . GLN B 1 290 ? 6.086 18.094 13.258 1 97.69 290 GLN B C 1
ATOM 5708 O O . GLN B 1 290 ? 5.523 17.969 12.172 1 97.69 290 GLN B O 1
ATOM 5713 N N . TYR B 1 291 ? 7.34 17.766 13.484 1 98 291 TYR B N 1
ATOM 5714 C CA . TYR B 1 291 ? 8.133 17.016 12.516 1 98 291 TYR B CA 1
ATOM 5715 C C . TYR B 1 291 ? 7.824 15.531 12.594 1 98 291 TYR B C 1
ATOM 5717 O O . TYR B 1 291 ? 8.227 14.852 13.539 1 98 291 TYR B O 1
ATOM 5725 N N . GLU B 1 292 ? 7.09 15.023 11.633 1 97.88 292 GLU B N 1
ATOM 5726 C CA . GLU B 1 292 ? 6.562 13.664 11.617 1 97.88 292 GLU B CA 1
ATOM 5727 C C . GLU B 1 292 ? 6.137 13.25 10.211 1 97.88 292 GLU B C 1
ATOM 5729 O O . GLU B 1 292 ? 6.191 14.055 9.281 1 97.88 292 GLU B O 1
ATOM 5734 N N . SER B 1 293 ? 5.711 12.023 10.055 1 97.81 293 SER B N 1
ATOM 5735 C CA . SER B 1 293 ? 5.219 11.57 8.758 1 97.81 293 SER B CA 1
ATOM 5736 C C . SER B 1 293 ? 4.039 12.406 8.289 1 97.81 293 SER B C 1
ATOM 5738 O O . SER B 1 293 ? 3.082 12.617 9.039 1 97.81 293 SER B O 1
ATOM 5740 N N . CYS B 1 294 ? 4.078 12.852 7.078 1 97.62 294 CYS B N 1
ATOM 5741 C CA . CYS B 1 294 ? 3.033 13.711 6.539 1 97.62 294 CYS B CA 1
ATOM 5742 C C . CYS B 1 294 ? 1.73 12.945 6.363 1 97.62 294 CYS B C 1
ATOM 5744 O O . CYS B 1 294 ? 0.658 13.547 6.266 1 97.62 294 CYS B O 1
ATOM 5746 N N . VAL B 1 295 ? 1.796 11.633 6.418 1 97.69 295 VAL B N 1
ATOM 5747 C CA . VAL B 1 295 ? 0.636 10.789 6.125 1 97.69 295 VAL B CA 1
ATOM 5748 C C . VAL B 1 295 ? -0.374 10.898 7.266 1 97.69 295 VAL B C 1
ATOM 5750 O O . VAL B 1 295 ? -1.572 10.688 7.062 1 97.69 295 VAL B O 1
ATOM 5753 N N . HIS B 1 296 ? 0.083 11.266 8.438 1 97.94 296 HIS B N 1
ATOM 5754 C CA . HIS B 1 296 ? -0.831 11.438 9.562 1 97.94 296 HIS B CA 1
ATOM 5755 C C . HIS B 1 296 ? -1.919 12.453 9.234 1 97.94 296 HIS B C 1
ATOM 5757 O O . HIS B 1 296 ? -3.098 12.219 9.516 1 97.94 296 HIS B O 1
ATOM 5763 N N . ASP B 1 297 ? -1.527 13.539 8.625 1 98.69 297 ASP B N 1
ATOM 5764 C CA . ASP B 1 297 ? -2.482 14.578 8.25 1 98.69 297 ASP B CA 1
ATOM 5765 C C . ASP B 1 297 ? -3.521 14.039 7.27 1 98.69 297 ASP B C 1
ATOM 5767 O O . ASP B 1 297 ? -4.699 14.391 7.355 1 98.69 297 ASP B O 1
ATOM 5771 N N . ILE B 1 298 ? -3.066 13.227 6.344 1 98.81 298 ILE B N 1
ATOM 5772 C CA . ILE B 1 298 ? -3.938 12.703 5.293 1 98.81 298 ILE B CA 1
ATOM 5773 C C . ILE B 1 298 ? -5.047 11.859 5.914 1 98.81 298 ILE B C 1
ATOM 5775 O O . ILE B 1 298 ? -6.23 12.102 5.664 1 98.81 298 ILE B O 1
ATOM 5779 N N . ILE B 1 299 ? -4.648 10.922 6.758 1 98.56 299 ILE B N 1
ATOM 5780 C CA . ILE B 1 299 ? -5.602 9.984 7.344 1 98.56 299 ILE B CA 1
ATOM 5781 C C . ILE B 1 299 ? -6.539 10.727 8.297 1 98.56 299 ILE B C 1
ATOM 5783 O O . ILE B 1 299 ? -7.75 10.492 8.281 1 98.56 299 ILE B O 1
ATOM 5787 N N . PHE B 1 300 ? -6 11.609 9.062 1 98.56 300 PHE B N 1
ATOM 5788 C CA . PHE B 1 300 ? -6.824 12.344 10.023 1 98.56 300 PHE B CA 1
ATOM 5789 C C . PHE B 1 300 ? -7.852 13.211 9.297 1 98.56 300 PHE B C 1
ATOM 5791 O O . PHE B 1 300 ? -9.023 13.234 9.688 1 98.56 300 PHE B O 1
ATOM 5798 N N . LEU B 1 301 ? -7.449 13.898 8.242 1 98.69 301 LEU B N 1
ATOM 5799 C CA . LEU B 1 301 ? -8.383 14.703 7.461 1 98.69 301 LEU B CA 1
ATOM 5800 C C . LEU B 1 301 ? -9.516 13.844 6.91 1 98.69 301 LEU B C 1
ATOM 5802 O O . LEU B 1 301 ? -10.688 14.18 7.055 1 98.69 301 LEU B O 1
ATOM 5806 N N . LEU B 1 302 ? -9.148 12.758 6.266 1 98.75 302 LEU B N 1
ATOM 5807 C CA . LEU B 1 302 ? -10.133 11.914 5.59 1 98.75 302 LEU B CA 1
ATOM 5808 C C . LEU B 1 302 ? -11.172 11.391 6.574 1 98.75 302 LEU B C 1
ATOM 5810 O O . LEU B 1 302 ? -12.367 11.461 6.309 1 98.75 302 LEU B O 1
ATOM 5814 N N . PHE B 1 303 ? -10.766 11.016 7.723 1 98.31 303 PHE B N 1
ATOM 5815 C CA . PHE B 1 303 ? -11.672 10.297 8.609 1 98.31 303 PHE B CA 1
ATOM 5816 C C . PHE B 1 303 ? -12.359 11.25 9.578 1 98.31 303 PHE B C 1
ATOM 5818 O O . PHE B 1 303 ? -13.367 10.898 10.195 1 98.31 303 PHE B O 1
ATOM 5825 N N . SER B 1 304 ? -11.844 12.484 9.688 1 97.06 304 SER B N 1
ATOM 5826 C CA . SER B 1 304 ? -12.461 13.445 10.602 1 97.06 304 SER B CA 1
ATOM 5827 C C . SER B 1 304 ? -13.406 14.383 9.852 1 97.06 304 SER B C 1
ATOM 5829 O O . SER B 1 304 ? -14.375 14.883 10.43 1 97.06 304 SER B O 1
ATOM 5831 N N . SER B 1 305 ? -13.117 14.609 8.547 1 97.5 305 SER B N 1
ATOM 5832 C CA . SER B 1 305 ? -13.695 15.82 7.984 1 97.5 305 SER B CA 1
ATOM 5833 C C . SER B 1 305 ? -14.344 15.555 6.629 1 97.5 305 SER B C 1
ATOM 5835 O O . SER B 1 305 ? -14.953 16.453 6.035 1 97.5 305 SER B O 1
ATOM 5837 N N . VAL B 1 306 ? -14.266 14.336 6.117 1 98.25 306 VAL B N 1
ATOM 5838 C CA . VAL B 1 306 ? -14.75 14.039 4.777 1 98.25 306 VAL B CA 1
ATOM 5839 C C . VAL B 1 306 ? -16.031 13.195 4.867 1 98.25 306 VAL B C 1
ATOM 5841 O O . VAL B 1 306 ? -16.172 12.367 5.766 1 98.25 306 VAL B O 1
ATOM 5844 N N . GLU B 1 307 ? -16.906 13.414 3.945 1 97.69 307 GLU B N 1
ATOM 5845 C CA . GLU B 1 307 ? -18.172 12.68 3.881 1 97.69 307 GLU B CA 1
ATOM 5846 C C . GLU B 1 307 ? -17.922 11.172 3.791 1 97.69 307 GLU B C 1
ATOM 5848 O O . GLU B 1 307 ? -17.047 10.727 3.047 1 97.69 307 GLU B O 1
ATOM 5853 N N . THR B 1 308 ? -18.766 10.438 4.531 1 96.5 308 THR B N 1
ATOM 5854 C CA . THR B 1 308 ? -18.656 8.984 4.562 1 96.5 308 THR B CA 1
ATOM 5855 C C . THR B 1 308 ? -18.797 8.391 3.164 1 96.5 308 THR B C 1
ATOM 5857 O O . THR B 1 308 ? -18.094 7.453 2.799 1 96.5 308 THR B O 1
ATOM 5860 N N . SER B 1 309 ? -19.75 8.883 2.387 1 96.81 309 SER B N 1
ATOM 5861 C CA . SER B 1 309 ? -20 8.367 1.048 1 96.81 309 SER B CA 1
ATOM 5862 C C . SER B 1 309 ? -18.797 8.547 0.141 1 96.81 309 SER B C 1
ATOM 5864 O O . SER B 1 309 ? -18.547 7.723 -0.746 1 96.81 309 SER B O 1
ATOM 5866 N N . VAL B 1 310 ? -18.031 9.641 0.348 1 98.06 310 VAL B N 1
ATOM 5867 C CA . VAL B 1 310 ? -16.812 9.875 -0.417 1 98.06 310 VAL B CA 1
ATOM 5868 C C . VAL B 1 310 ? -15.773 8.805 -0.067 1 98.06 310 VAL B C 1
ATOM 5870 O O . VAL B 1 310 ? -15.148 8.219 -0.957 1 98.06 310 VAL B O 1
ATOM 5873 N N . LEU B 1 311 ? -15.648 8.516 1.2 1 98.06 311 LEU B N 1
ATOM 5874 C CA . LEU B 1 311 ? -14.656 7.555 1.658 1 98.06 311 LEU B CA 1
ATOM 5875 C C . LEU B 1 311 ? -15.031 6.137 1.24 1 98.06 311 LEU B C 1
ATOM 5877 O O . LEU B 1 311 ? -14.164 5.289 1.047 1 98.06 311 LEU B O 1
ATOM 5881 N N . GLU B 1 312 ? -16.344 5.93 1.122 1 96.38 312 GLU B N 1
ATOM 5882 C CA . GLU B 1 312 ? -16.812 4.605 0.743 1 96.38 312 GLU B CA 1
ATOM 5883 C C . GLU B 1 312 ? -16.266 4.188 -0.619 1 96.38 312 GLU B C 1
ATOM 5885 O O . GLU B 1 312 ? -16.016 3.006 -0.859 1 96.38 312 GLU B O 1
ATOM 5890 N N . TYR B 1 313 ? -15.969 5.18 -1.478 1 95.25 313 TYR B N 1
ATOM 5891 C CA . TYR B 1 313 ? -15.758 4.758 -2.857 1 95.25 313 TYR B CA 1
ATOM 5892 C C . TYR B 1 313 ? -14.523 5.434 -3.445 1 95.25 313 TYR B C 1
ATOM 5894 O O . TYR B 1 313 ? -14.039 5.039 -4.512 1 95.25 313 TYR B O 1
ATOM 5902 N N . HIS B 1 314 ? -13.898 6.379 -2.752 1 97.38 314 HIS B N 1
ATOM 5903 C CA . HIS B 1 314 ? -12.938 7.207 -3.471 1 97.38 314 HIS B CA 1
ATOM 5904 C C . HIS B 1 314 ? -11.594 7.246 -2.75 1 97.38 314 HIS B C 1
ATOM 5906 O O . HIS B 1 314 ? -10.719 8.031 -3.109 1 97.38 314 HIS B O 1
ATOM 5912 N N . VAL B 1 315 ? -11.352 6.422 -1.761 1 98.19 315 VAL B N 1
ATOM 5913 C CA . VAL B 1 315 ? -10.117 6.488 -0.99 1 98.19 315 VAL B CA 1
ATOM 5914 C C . VAL B 1 315 ? -8.922 6.219 -1.903 1 98.19 315 VAL B C 1
ATOM 5916 O O . VAL B 1 315 ? -7.922 6.934 -1.85 1 98.19 315 VAL B O 1
ATOM 5919 N N . ASP B 1 316 ? -9 5.207 -2.818 1 97.25 316 ASP B N 1
ATOM 5920 C CA . ASP B 1 316 ? -7.926 4.898 -3.756 1 97.25 316 ASP B CA 1
ATOM 5921 C C . ASP B 1 316 ? -7.582 6.113 -4.617 1 97.25 316 ASP B C 1
ATOM 5923 O O . ASP B 1 316 ? -6.41 6.469 -4.766 1 97.25 316 ASP B O 1
ATOM 5927 N N . GLU B 1 317 ? -8.578 6.668 -5.129 1 97.88 317 GLU B N 1
ATOM 5928 C CA . GLU B 1 317 ? -8.422 7.824 -6.004 1 97.88 317 GLU B CA 1
ATOM 5929 C C . GLU B 1 317 ? -7.801 9 -5.254 1 97.88 317 GLU B C 1
ATOM 5931 O O . GLU B 1 317 ? -6.922 9.688 -5.777 1 97.88 317 GLU B O 1
ATOM 5936 N N . LEU B 1 318 ? -8.273 9.258 -4.047 1 98.75 318 LEU B N 1
ATOM 5937 C CA . LEU B 1 318 ? -7.828 10.398 -3.248 1 98.75 318 LEU B CA 1
ATOM 5938 C C . LEU B 1 318 ? -6.363 10.25 -2.852 1 98.75 318 LEU B C 1
ATOM 5940 O O . LEU B 1 318 ? -5.594 11.211 -2.916 1 98.75 318 LEU B O 1
ATOM 5944 N N . LEU B 1 319 ? -5.953 9.039 -2.467 1 98.69 319 LEU B N 1
ATOM 5945 C CA . LEU B 1 319 ? -4.566 8.812 -2.088 1 98.69 319 LEU B CA 1
ATOM 5946 C C . LEU B 1 319 ? -3.648 8.914 -3.303 1 98.69 319 LEU B C 1
ATOM 5948 O O . LEU B 1 319 ? -2.521 9.406 -3.195 1 98.69 319 LEU B O 1
ATOM 5952 N N . GLN B 1 320 ? -4.094 8.438 -4.438 1 98.19 320 GLN B N 1
ATOM 5953 C CA . GLN B 1 320 ? -3.326 8.578 -5.668 1 98.19 320 GLN B CA 1
ATOM 5954 C C . GLN B 1 320 ? -3.166 10.047 -6.051 1 98.19 320 GLN B C 1
ATOM 5956 O O . GLN B 1 320 ? -2.09 10.469 -6.48 1 98.19 320 GLN B O 1
ATOM 5961 N N . LEU B 1 321 ? -4.242 10.805 -5.93 1 98.75 321 LEU B N 1
ATOM 5962 C CA . LEU B 1 321 ? -4.211 12.227 -6.23 1 98.75 321 LEU B CA 1
ATOM 5963 C C . LEU B 1 321 ? -3.201 12.953 -5.348 1 98.75 321 LEU B C 1
ATOM 5965 O O . LEU B 1 321 ? -2.4 13.75 -5.84 1 98.75 321 LEU B O 1
ATOM 5969 N N . TYR B 1 322 ? -3.289 12.719 -4.078 1 98.88 322 TYR B N 1
ATOM 5970 C CA . TYR B 1 322 ? -2.332 13.312 -3.15 1 98.88 322 TYR B CA 1
ATOM 5971 C C . TYR B 1 322 ? -0.901 12.977 -3.555 1 98.88 322 TYR B C 1
ATOM 5973 O O . TYR B 1 322 ? -0.056 13.867 -3.662 1 98.88 322 TYR B O 1
ATOM 5981 N N . TYR B 1 323 ? -0.637 11.688 -3.785 1 98.81 323 TYR B N 1
ATOM 5982 C CA . TYR B 1 323 ? 0.703 11.203 -4.105 1 98.81 323 TYR B CA 1
ATOM 5983 C C . TYR B 1 323 ? 1.236 11.875 -5.363 1 98.81 323 TYR B C 1
ATOM 5985 O O . TYR B 1 323 ? 2.381 12.336 -5.395 1 98.81 323 TYR B O 1
ATOM 5993 N N . GLN B 1 324 ? 0.426 11.883 -6.383 1 98.75 324 GLN B N 1
ATOM 5994 C CA . GLN B 1 324 ? 0.836 12.484 -7.645 1 98.75 324 GLN B CA 1
ATOM 5995 C C . GLN B 1 324 ? 1.175 13.961 -7.469 1 98.75 324 GLN B C 1
ATOM 5997 O O . GLN B 1 324 ? 2.18 14.438 -7.996 1 98.75 324 GLN B O 1
ATOM 6002 N N . THR B 1 325 ? 0.345 14.672 -6.719 1 98.88 325 THR B N 1
ATOM 6003 C CA . THR B 1 325 ? 0.583 16.078 -6.469 1 98.88 325 THR B CA 1
ATOM 6004 C C . THR B 1 325 ? 1.861 16.281 -5.66 1 98.88 325 THR B C 1
ATOM 6006 O O . THR B 1 325 ? 2.627 17.219 -5.918 1 98.88 325 THR B O 1
ATOM 6009 N N . PHE B 1 326 ? 2.045 15.43 -4.684 1 98.88 326 PHE B N 1
ATOM 6010 C CA . PHE B 1 326 ? 3.234 15.43 -3.842 1 98.88 326 PHE B CA 1
ATOM 6011 C C . PHE B 1 326 ? 4.496 15.289 -4.688 1 98.88 326 PHE B C 1
ATOM 6013 O O . PHE B 1 326 ? 5.438 16.078 -4.539 1 98.88 326 PHE B O 1
ATOM 6020 N N . ILE B 1 327 ? 4.492 14.344 -5.594 1 98.81 327 ILE B N 1
ATOM 6021 C CA . ILE B 1 327 ? 5.633 14.062 -6.461 1 98.81 327 ILE B CA 1
ATOM 6022 C C . ILE B 1 327 ? 5.859 15.234 -7.414 1 98.81 327 ILE B C 1
ATOM 6024 O O . ILE B 1 327 ? 6.996 15.672 -7.605 1 98.81 327 ILE B O 1
ATOM 6028 N N . GLU B 1 328 ? 4.793 15.703 -8.023 1 98.81 328 GLU B N 1
ATOM 6029 C CA . GLU B 1 328 ? 4.895 16.828 -8.953 1 98.81 328 GLU B CA 1
ATOM 6030 C C . GLU B 1 328 ? 5.469 18.062 -8.266 1 98.81 328 GLU B C 1
ATOM 6032 O O . GLU B 1 328 ? 6.254 18.797 -8.859 1 98.81 328 GLU B O 1
ATOM 6037 N N . CYS B 1 329 ? 5.055 18.266 -7.031 1 98.88 329 CYS B N 1
ATOM 6038 C CA . CYS B 1 329 ? 5.559 19.406 -6.285 1 98.88 329 CYS B CA 1
ATOM 6039 C C . CYS B 1 329 ? 7.055 19.281 -6.027 1 98.88 329 CYS B C 1
ATOM 6041 O O . CYS B 1 329 ? 7.812 20.219 -6.242 1 98.88 329 CYS B O 1
ATOM 6043 N N . LEU B 1 330 ? 7.484 18.156 -5.547 1 98.88 330 LEU B N 1
ATOM 6044 C CA . LEU B 1 330 ? 8.906 17.922 -5.328 1 98.88 330 LEU B CA 1
ATOM 6045 C C . LEU B 1 330 ? 9.695 18.156 -6.613 1 98.88 330 LEU B C 1
ATOM 6047 O O . LEU B 1 330 ? 10.742 18.812 -6.598 1 98.88 330 LEU B O 1
ATOM 6051 N N . LYS B 1 331 ? 9.195 17.625 -7.707 1 98.75 331 LYS B N 1
ATOM 6052 C CA . LYS B 1 331 ? 9.859 17.781 -9 1 98.75 331 LYS B CA 1
ATOM 6053 C C . LYS B 1 331 ? 9.922 19.25 -9.414 1 98.75 331 LYS B C 1
ATOM 6055 O O . LYS B 1 331 ? 10.922 19.688 -9.984 1 98.75 331 LYS B O 1
ATOM 6060 N N . SER B 1 332 ? 8.883 20 -9.172 1 98.69 332 SER B N 1
ATOM 6061 C CA . SER B 1 332 ? 8.805 21.406 -9.57 1 98.69 332 SER B CA 1
ATOM 6062 C C . SER B 1 332 ? 9.898 22.234 -8.906 1 98.69 332 SER B C 1
ATOM 6064 O O . SER B 1 332 ? 10.289 23.281 -9.422 1 98.69 332 SER B O 1
ATOM 6066 N N . VAL B 1 333 ? 10.391 21.766 -7.812 1 98.75 333 VAL B N 1
ATOM 6067 C CA . VAL B 1 333 ? 11.484 22.469 -7.145 1 98.75 333 VAL B CA 1
ATOM 6068 C C . VAL B 1 333 ? 12.773 21.672 -7.277 1 98.75 333 VAL B C 1
ATOM 6070 O O . VAL B 1 333 ? 13.672 21.781 -6.438 1 98.75 333 VAL B O 1
ATOM 6073 N N . ASN B 1 334 ? 12.828 20.75 -8.195 1 98.19 334 ASN B N 1
ATOM 6074 C CA . ASN B 1 334 ? 14.008 20.047 -8.68 1 98.19 334 ASN B CA 1
ATOM 6075 C C . ASN B 1 334 ? 14.508 19.031 -7.652 1 98.19 334 ASN B C 1
ATOM 6077 O O . ASN B 1 334 ? 15.719 18.906 -7.438 1 98.19 334 ASN B O 1
ATOM 6081 N N . VAL B 1 335 ? 13.648 18.453 -6.918 1 98.56 335 VAL B N 1
ATOM 6082 C CA . VAL B 1 335 ? 14 17.328 -6.055 1 98.56 335 VAL B CA 1
ATOM 6083 C C . VAL B 1 335 ? 13.828 16.016 -6.816 1 98.56 335 VAL B C 1
ATOM 6085 O O . VAL B 1 335 ? 12.82 15.805 -7.492 1 98.56 335 VAL B O 1
ATOM 6088 N N . CYS B 1 336 ? 14.859 15.188 -6.738 1 97.44 336 CYS B N 1
ATOM 6089 C CA . CYS B 1 336 ? 14.781 13.867 -7.355 1 97.44 336 CYS B CA 1
ATOM 6090 C C . CYS B 1 336 ? 13.766 12.992 -6.633 1 97.44 336 CYS B C 1
ATOM 6092 O O . CYS B 1 336 ? 13.82 12.852 -5.41 1 97.44 336 CYS B O 1
ATOM 6094 N N . THR B 1 337 ? 12.859 12.391 -7.355 1 97.25 337 THR B N 1
ATOM 6095 C CA . THR B 1 337 ? 11.766 11.656 -6.715 1 97.25 337 THR B CA 1
ATOM 6096 C C . THR B 1 337 ? 11.875 10.164 -7.004 1 97.25 337 THR B C 1
ATOM 6098 O O . THR B 1 337 ? 10.914 9.422 -6.805 1 97.25 337 THR B O 1
ATOM 6101 N N . GLU B 1 338 ? 12.969 9.641 -7.395 1 93.19 338 GLU B N 1
ATOM 6102 C CA . GLU B 1 338 ? 13.156 8.242 -7.785 1 93.19 338 GLU B CA 1
ATOM 6103 C C . GLU B 1 338 ? 12.898 7.301 -6.609 1 93.19 338 GLU B C 1
ATOM 6105 O O . GLU B 1 338 ? 12.422 6.18 -6.797 1 93.19 338 GLU B O 1
ATOM 6110 N N . GLU B 1 339 ? 13.195 7.828 -5.449 1 94.44 339 GLU B N 1
ATOM 6111 C CA . GLU B 1 339 ? 13.07 6.98 -4.27 1 94.44 339 GLU B CA 1
ATOM 6112 C C . GLU B 1 339 ? 11.656 7.031 -3.701 1 94.44 339 GLU B C 1
ATOM 6114 O O . GLU B 1 339 ? 11.289 6.215 -2.85 1 94.44 339 GLU B O 1
ATOM 6119 N N . TYR B 1 340 ? 10.875 7.961 -4.199 1 97.19 340 TYR B N 1
ATOM 6120 C CA . TYR B 1 340 ? 9.516 8.141 -3.695 1 97.19 340 TYR B CA 1
ATOM 6121 C C . TYR B 1 340 ? 8.523 7.301 -4.492 1 97.19 340 TYR B C 1
ATOM 6123 O O . TYR B 1 340 ? 7.707 7.84 -5.246 1 97.19 340 TYR B O 1
ATOM 6131 N N . SER B 1 341 ? 8.484 6 -4.223 1 96.88 341 SER B N 1
ATOM 6132 C CA . SER B 1 341 ? 7.574 5.105 -4.934 1 96.88 341 SER B CA 1
ATOM 6133 C C . SER B 1 341 ? 6.18 5.121 -4.32 1 96.88 341 SER B C 1
ATOM 6135 O O . SER B 1 341 ? 6.023 5.438 -3.139 1 96.88 341 SER B O 1
ATOM 6137 N N . PHE B 1 342 ? 5.176 4.836 -5.145 1 97.25 342 PHE B N 1
ATOM 6138 C CA . PHE B 1 342 ? 3.814 4.73 -4.629 1 97.25 342 PHE B CA 1
ATOM 6139 C C . PHE B 1 342 ? 3.689 3.555 -3.668 1 97.25 342 PHE B C 1
ATOM 6141 O O . PHE B 1 342 ? 2.959 3.633 -2.678 1 97.25 342 PHE B O 1
ATOM 6148 N N . VAL B 1 343 ? 4.43 2.506 -3.93 1 96.38 343 VAL B N 1
ATOM 6149 C CA . VAL B 1 343 ? 4.465 1.331 -3.064 1 96.38 343 VAL B CA 1
ATOM 6150 C C . VAL B 1 343 ? 4.992 1.72 -1.685 1 96.38 343 VAL B C 1
ATOM 6152 O O . VAL B 1 343 ? 4.422 1.33 -0.664 1 96.38 343 VAL B O 1
ATOM 6155 N N . GLY B 1 344 ? 6.07 2.447 -1.727 1 96.12 344 GLY B N 1
ATOM 6156 C CA . GLY B 1 344 ? 6.613 2.936 -0.469 1 96.12 344 GLY B CA 1
ATOM 6157 C C . GLY B 1 344 ? 5.672 3.871 0.263 1 96.12 344 GLY B C 1
ATOM 6158 O O . GLY B 1 344 ? 5.551 3.805 1.488 1 96.12 344 GLY B O 1
ATOM 6159 N N . PHE B 1 345 ? 4.969 4.754 -0.499 1 98.12 345 PHE B N 1
ATOM 6160 C CA . PHE B 1 345 ? 3.969 5.656 0.056 1 98.12 345 PHE B CA 1
ATOM 6161 C C . PHE B 1 345 ? 2.848 4.875 0.729 1 98.12 345 PHE B C 1
ATOM 6163 O O . PHE B 1 345 ? 2.424 5.211 1.836 1 98.12 345 PHE B O 1
ATOM 6170 N N . MET B 1 346 ? 2.404 3.803 0.121 1 97.5 346 MET B N 1
ATOM 6171 C CA . MET B 1 346 ? 1.335 2.979 0.676 1 97.5 346 MET B CA 1
ATOM 6172 C C . MET B 1 346 ? 1.792 2.283 1.954 1 97.5 346 MET B C 1
ATOM 6174 O O . MET B 1 346 ? 0.999 2.09 2.877 1 97.5 346 MET B O 1
ATOM 6178 N N . LYS B 1 347 ? 2.994 1.861 1.972 1 95.94 347 LYS B N 1
ATOM 6179 C CA . LYS B 1 347 ? 3.527 1.27 3.195 1 95.94 347 LYS B CA 1
ATOM 6180 C C . LYS B 1 347 ? 3.443 2.25 4.363 1 95.94 347 LYS B C 1
ATOM 6182 O O . LYS B 1 347 ? 3.068 1.869 5.473 1 95.94 347 LYS B O 1
ATOM 6187 N N . GLU B 1 348 ? 3.828 3.49 4.086 1 96.31 348 GLU B N 1
ATOM 6188 C CA . GLU B 1 348 ? 3.768 4.535 5.102 1 96.31 348 GLU B CA 1
ATOM 6189 C C . GLU B 1 348 ? 2.328 4.801 5.539 1 96.31 348 GLU B C 1
ATOM 6191 O O . GLU B 1 348 ? 2.061 5.008 6.723 1 96.31 348 GLU B O 1
ATOM 6196 N N . ILE B 1 349 ? 1.388 4.789 4.59 1 97.44 349 ILE B N 1
ATOM 6197 C CA . ILE B 1 349 ? -0.032 4.969 4.871 1 97.44 349 ILE B CA 1
ATOM 6198 C C . ILE B 1 349 ? -0.503 3.898 5.855 1 97.44 349 ILE B C 1
ATOM 6200 O O . ILE B 1 349 ? -1.13 4.215 6.871 1 97.44 349 ILE B O 1
ATOM 6204 N N . HIS B 1 350 ? -0.195 2.652 5.617 1 96.38 350 HIS B N 1
ATOM 6205 C CA . HIS B 1 350 ? -0.677 1.557 6.449 1 96.38 350 HIS B CA 1
ATOM 6206 C C . HIS B 1 350 ? -0.011 1.573 7.82 1 96.38 350 HIS B C 1
ATOM 6208 O O . HIS B 1 350 ? -0.631 1.205 8.82 1 96.38 350 HIS B O 1
ATOM 6214 N N . LYS B 1 351 ? 1.192 2.047 7.832 1 94.94 351 LYS B N 1
ATOM 6215 C CA . LYS B 1 351 ? 1.92 2.143 9.094 1 94.94 351 LYS B CA 1
ATOM 6216 C C . LYS B 1 351 ? 1.276 3.168 10.023 1 94.94 351 LYS B C 1
ATOM 6218 O O . LYS B 1 351 ? 1.159 2.936 11.227 1 94.94 351 LYS B O 1
ATOM 6223 N N . CYS B 1 352 ? 0.816 4.32 9.5 1 95.94 352 CYS B N 1
ATOM 6224 C CA . CYS B 1 352 ? 0.354 5.445 10.305 1 95.94 352 CYS B CA 1
ATOM 6225 C C . CYS B 1 352 ? -1.156 5.391 10.508 1 95.94 352 CYS B C 1
ATOM 6227 O O . CYS B 1 352 ? -1.679 5.953 11.469 1 95.94 352 CYS B O 1
ATOM 6229 N N . ALA B 1 353 ? -1.863 4.68 9.656 1 97.25 353 ALA B N 1
ATOM 6230 C CA . ALA B 1 353 ? -3.32 4.754 9.586 1 97.25 353 ALA B CA 1
ATOM 6231 C C . ALA B 1 353 ? -3.957 4.336 10.906 1 97.25 353 ALA B C 1
ATOM 6233 O O . ALA B 1 353 ? -4.855 5.016 11.414 1 97.25 353 ALA B O 1
ATOM 6234 N N . PRO B 1 354 ? -3.506 3.273 11.562 1 97.12 354 PRO B N 1
ATOM 6235 C CA . PRO B 1 354 ? -4.168 2.887 12.805 1 97.12 354 PRO B CA 1
ATOM 6236 C C . PRO B 1 354 ? -4.102 3.977 13.875 1 97.12 354 PRO B C 1
ATOM 6238 O O . PRO B 1 354 ? -5.074 4.199 14.594 1 97.12 354 PRO B O 1
ATOM 6241 N N . ILE B 1 355 ? -2.992 4.652 13.938 1 96.44 355 ILE B N 1
ATOM 6242 C CA . ILE B 1 355 ? -2.809 5.723 14.914 1 96.44 355 ILE B CA 1
ATOM 6243 C C . ILE B 1 355 ? -3.816 6.84 14.656 1 96.44 355 ILE B C 1
ATOM 6245 O O . ILE B 1 355 ? -4.461 7.332 15.586 1 96.44 355 ILE B O 1
ATOM 6249 N N . GLU B 1 356 ? -3.982 7.172 13.422 1 97.25 356 GLU B N 1
ATOM 6250 C CA . GLU B 1 356 ? -4.824 8.32 13.094 1 97.25 356 GLU B CA 1
ATOM 6251 C C . GLU B 1 356 ? -6.301 7.934 13.094 1 97.25 356 GLU B C 1
ATOM 6253 O O . GLU B 1 356 ? -7.172 8.789 13.266 1 97.25 356 GLU B O 1
ATOM 6258 N N . ILE B 1 357 ? -6.594 6.629 12.875 1 97.75 357 ILE B N 1
ATOM 6259 C CA . ILE B 1 357 ? -7.965 6.176 13.07 1 97.75 357 ILE B CA 1
ATOM 6260 C C . ILE B 1 357 ? -8.367 6.371 14.531 1 97.75 357 ILE B C 1
ATOM 6262 O O . ILE B 1 357 ? -9.469 6.84 14.82 1 97.75 357 ILE B O 1
ATOM 6266 N N . CYS B 1 358 ? -7.469 6.02 15.406 1 96.44 358 CYS B N 1
ATOM 6267 C CA . CYS B 1 358 ? -7.695 6.246 16.828 1 96.44 358 CYS B CA 1
ATOM 6268 C C . CYS B 1 358 ? -7.91 7.727 17.109 1 96.44 358 CYS B C 1
ATOM 6270 O O . CYS B 1 358 ? -8.836 8.094 17.844 1 96.44 358 CYS B O 1
ATOM 6272 N N . HIS B 1 359 ? -7.066 8.523 16.531 1 95.62 359 HIS B N 1
ATOM 6273 C CA . HIS B 1 359 ? -7.156 9.969 16.688 1 95.62 359 HIS B CA 1
ATOM 6274 C C . HIS B 1 359 ? -8.508 10.492 16.219 1 95.62 359 HIS B C 1
ATOM 6276 O O . HIS B 1 359 ? -9.141 11.297 16.906 1 95.62 359 HIS B O 1
ATOM 6282 N N . ALA B 1 360 ? -8.938 10.055 15.094 1 96.69 360 ALA B N 1
ATOM 6283 C CA . ALA B 1 360 ? -10.219 10.477 14.531 1 96.69 360 ALA B CA 1
ATOM 6284 C C . ALA B 1 360 ? -11.375 10.047 15.422 1 96.69 360 ALA B C 1
ATOM 6286 O O . ALA B 1 360 ? -12.328 10.805 15.633 1 96.69 360 ALA B O 1
ATOM 6287 N N . LEU B 1 361 ? -11.312 8.812 15.922 1 96.19 361 LEU B N 1
ATOM 6288 C CA . LEU B 1 361 ? -12.352 8.32 16.828 1 96.19 361 LEU B CA 1
ATOM 6289 C C . LEU B 1 361 ? -12.43 9.172 18.078 1 96.19 361 LEU B C 1
ATOM 6291 O O . LEU B 1 361 ? -13.523 9.555 18.516 1 96.19 361 LEU B O 1
ATOM 6295 N N . PHE B 1 362 ? -11.32 9.477 18.547 1 91.38 362 PHE B N 1
ATOM 6296 C CA . PHE B 1 362 ? -11.234 10.289 19.766 1 91.38 362 PHE B CA 1
ATOM 6297 C C . PHE B 1 362 ? -11.812 11.68 19.531 1 91.38 362 PHE B C 1
ATOM 6299 O O . PHE B 1 362 ? -12.523 12.211 20.375 1 91.38 362 PHE B O 1
ATOM 6306 N N . MET B 1 363 ? -11.57 12.234 18.375 1 90.38 363 MET B N 1
ATOM 6307 C CA . MET B 1 363 ? -11.922 13.625 18.078 1 90.38 363 MET B CA 1
ATOM 6308 C C . MET B 1 363 ? -13.383 13.734 17.656 1 90.38 363 MET B C 1
ATOM 6310 O O . MET B 1 363 ? -13.938 14.828 17.609 1 90.38 363 MET B O 1
ATOM 6314 N N . THR B 1 364 ? -13.984 12.609 17.359 1 91.25 364 THR B N 1
ATOM 6315 C CA . THR B 1 364 ? -15.344 12.617 16.812 1 91.25 364 THR B CA 1
ATOM 6316 C C . THR B 1 364 ? -16.297 13.359 17.75 1 91.25 364 THR B C 1
ATOM 6318 O O . THR B 1 364 ? -17.094 14.188 17.297 1 91.25 364 THR B O 1
ATOM 6321 N N . LYS B 1 365 ? -16.219 13.125 19.031 1 84.12 365 LYS B N 1
ATOM 6322 C CA . LYS B 1 365 ? -17.109 13.781 20 1 84.12 365 LYS B CA 1
ATOM 6323 C C . LYS B 1 365 ? -16.844 15.281 20.062 1 84.12 365 LYS B C 1
ATOM 6325 O O . LYS B 1 365 ? -17.766 16.078 20.281 1 84.12 365 LYS B O 1
ATOM 6330 N N . ILE B 1 366 ? -15.602 15.633 19.844 1 78.81 366 ILE B N 1
ATOM 6331 C CA . ILE B 1 366 ? -15.211 17.031 19.875 1 78.81 366 ILE B CA 1
ATOM 6332 C C . ILE B 1 366 ? -15.68 17.734 18.594 1 78.81 366 ILE B C 1
ATOM 6334 O O . ILE B 1 366 ? -16.234 18.828 18.656 1 78.81 366 ILE B O 1
ATOM 6338 N N . ILE B 1 367 ? -15.547 17.109 17.516 1 83.5 367 ILE B N 1
ATOM 6339 C CA . ILE B 1 367 ? -15.859 17.656 16.203 1 83.5 367 ILE B CA 1
ATOM 6340 C C . ILE B 1 367 ? -17.375 17.844 16.062 1 83.5 367 ILE B C 1
ATOM 6342 O O . ILE B 1 367 ? -17.828 18.875 15.555 1 83.5 367 ILE B O 1
ATOM 6346 N N . LEU B 1 368 ? -18.109 16.938 16.625 1 83.56 368 LEU B N 1
ATOM 6347 C CA . LEU B 1 368 ? -19.562 16.969 16.422 1 83.56 368 LEU B CA 1
ATOM 6348 C C . LEU B 1 368 ? -20.266 17.547 17.656 1 83.56 368 LEU B C 1
ATOM 6350 O O . LEU B 1 368 ? -21.484 17.453 17.766 1 83.56 368 LEU B O 1
ATOM 6354 N N . ALA B 1 369 ? -19.484 18.016 18.562 1 75.12 369 ALA B N 1
ATOM 6355 C CA . ALA B 1 369 ? -20.062 18.625 19.75 1 75.12 369 ALA B CA 1
ATOM 6356 C C . ALA B 1 369 ? -20.969 19.797 19.391 1 75.12 369 ALA B C 1
ATOM 6358 O O . ALA B 1 369 ? -20.688 20.531 18.422 1 75.12 369 ALA B O 1
ATOM 6359 N N . ASP B 1 370 ? -22.219 19.75 19.922 1 63.22 370 ASP B N 1
ATOM 6360 C CA . ASP B 1 370 ? -23.172 20.828 19.719 1 63.22 370 ASP B CA 1
ATOM 6361 C C . ASP B 1 370 ? -22.672 22.125 20.375 1 63.22 370 ASP B C 1
ATOM 6363 O O . ASP B 1 370 ? -22.219 22.109 21.516 1 63.22 370 ASP B O 1
ATOM 6367 N N . ASN B 1 371 ? -22.5 23.141 19.625 1 59.19 371 ASN B N 1
ATOM 6368 C CA . ASN B 1 371 ? -22.062 24.453 20.125 1 59.19 371 ASN B CA 1
ATOM 6369 C C . ASN B 1 371 ? -22.844 24.875 21.375 1 59.19 371 ASN B C 1
ATOM 6371 O O . ASN B 1 371 ? -22.312 25.578 22.234 1 59.19 371 ASN B O 1
ATOM 6375 N N . SER B 1 372 ? -24.078 24.422 21.312 1 54.53 372 SER B N 1
ATOM 6376 C CA . SER B 1 372 ? -24.922 24.859 22.422 1 54.53 372 SER B CA 1
ATOM 6377 C C . SER B 1 372 ? -24.453 24.25 23.734 1 54.53 372 SER B C 1
ATOM 6379 O O . SER B 1 372 ? -24.781 24.781 24.812 1 54.53 372 SER B O 1
ATOM 6381 N N . THR B 1 373 ? -23.688 23.266 23.641 1 52.66 373 THR B N 1
ATOM 6382 C CA . THR B 1 373 ? -23.25 22.594 24.859 1 52.66 373 THR B CA 1
ATOM 6383 C C . THR B 1 373 ? -21.906 23.156 25.328 1 52.66 373 THR B C 1
ATOM 6385 O O . THR B 1 373 ? -21.438 22.797 26.406 1 52.66 373 THR B O 1
ATOM 6388 N N . ILE B 1 374 ? -21.422 24 24.5 1 54.19 374 ILE B N 1
ATOM 6389 C CA . ILE B 1 374 ? -20.141 24.594 24.875 1 54.19 374 ILE B CA 1
ATOM 6390 C C . ILE B 1 374 ? -20.391 25.891 25.641 1 54.19 374 ILE B C 1
ATOM 6392 O O . ILE B 1 374 ? -21.125 26.766 25.172 1 54.19 374 ILE B O 1
ATOM 6396 N N . PRO B 1 375 ? -20.062 25.922 26.922 1 50.25 375 PRO B N 1
ATOM 6397 C CA . PRO B 1 375 ? -20.344 27.125 27.703 1 50.25 375 PRO B CA 1
ATOM 6398 C C . PRO B 1 375 ? -19.906 28.406 27 1 50.25 375 PRO B C 1
ATOM 6400 O O . PRO B 1 375 ? -18.906 28.406 26.281 1 50.25 375 PRO B O 1
ATOM 6403 N N . ASP B 1 376 ? -20.812 29.422 27.031 1 47.44 376 ASP B N 1
ATOM 6404 C CA . ASP B 1 376 ? -20.594 30.734 26.438 1 47.44 376 ASP B CA 1
ATOM 6405 C C . ASP B 1 376 ? -19.328 31.391 26.984 1 47.44 376 ASP B C 1
ATOM 6407 O O . ASP B 1 376 ? -18.734 32.25 26.344 1 47.44 376 ASP B O 1
ATOM 6411 N N . ASP B 1 377 ? -19.141 31.109 28.344 1 44.84 377 ASP B N 1
ATOM 6412 C CA . ASP B 1 377 ? -18.031 31.781 29.031 1 44.84 377 ASP B CA 1
ATOM 6413 C C . ASP B 1 377 ? -16.781 30.891 29.062 1 44.84 377 ASP B C 1
ATOM 6415 O O . ASP B 1 377 ? -16.859 29.734 29.484 1 44.84 377 ASP B O 1
ATOM 6419 N N . TYR B 1 378 ? -15.672 31.359 28.406 1 44.31 378 TYR B N 1
ATOM 6420 C CA . TYR B 1 378 ? -14.383 30.688 28.297 1 44.31 378 TYR B CA 1
ATOM 6421 C C . TYR B 1 378 ? -13.938 30.141 29.641 1 44.31 378 TYR B C 1
ATOM 6423 O O . TYR B 1 378 ? -13.164 29.172 29.703 1 44.31 378 TYR B O 1
ATOM 6431 N N . LYS B 1 379 ? -14.336 30.828 30.703 1 44.69 379 LYS B N 1
ATOM 6432 C CA . LYS B 1 379 ? -13.93 30.469 32.031 1 44.69 379 LYS B CA 1
ATOM 6433 C C . LYS B 1 379 ? -14.438 29.078 32.406 1 44.69 379 LYS B C 1
ATOM 6435 O O . LYS B 1 379 ? -13.852 28.391 33.25 1 44.69 379 LYS B O 1
ATOM 6440 N N . ASP B 1 380 ? -15.492 28.672 31.75 1 42.56 380 ASP B N 1
ATOM 6441 C CA . ASP B 1 380 ? -16.203 27.5 32.25 1 42.56 380 ASP B CA 1
ATOM 6442 C C . ASP B 1 380 ? -15.953 26.281 31.344 1 42.56 380 ASP B C 1
ATOM 6444 O O . ASP B 1 380 ? -16.609 25.25 31.5 1 42.56 380 ASP B O 1
ATOM 6448 N N . ILE B 1 381 ? -15.25 26.406 30.375 1 46.38 381 ILE B N 1
ATOM 6449 C CA . ILE B 1 381 ? -15.07 25.219 29.562 1 46.38 381 ILE B CA 1
ATOM 6450 C C . ILE B 1 381 ? -14.32 24.156 30.359 1 46.38 381 ILE B C 1
ATOM 6452 O O . ILE B 1 381 ? -13.18 24.359 30.766 1 46.38 381 ILE B O 1
ATOM 6456 N N . ASN B 1 382 ? -15.055 23.469 31.234 1 48.06 382 ASN B N 1
ATOM 6457 C CA . ASN B 1 382 ? -14.516 22.266 31.859 1 48.06 382 ASN B CA 1
ATOM 6458 C C . ASN B 1 382 ? -14.547 21.078 30.922 1 48.06 382 ASN B C 1
ATOM 6460 O O . ASN B 1 382 ? -15.289 21.078 29.922 1 48.06 382 ASN B O 1
ATOM 6464 N N . MET B 1 383 ? -13.484 20.344 30.906 1 51.78 383 MET B N 1
ATOM 6465 C CA . MET B 1 383 ? -13.336 19.094 30.172 1 51.78 383 MET B CA 1
ATOM 6466 C C . MET B 1 383 ? -14.633 18.297 30.203 1 51.78 383 MET B C 1
ATOM 6468 O O . MET B 1 383 ? -14.789 17.328 29.438 1 51.78 383 MET B O 1
ATOM 6472 N N . ASP B 1 384 ? -15.539 18.75 31.031 1 53.56 384 ASP B N 1
ATOM 6473 C CA . ASP B 1 384 ? -16.797 18.047 31.172 1 53.56 384 ASP B CA 1
ATOM 6474 C C . ASP B 1 384 ? -17.656 18.172 29.922 1 53.56 384 ASP B C 1
ATOM 6476 O O . ASP B 1 384 ? -18.547 17.344 29.672 1 53.56 384 ASP B O 1
ATOM 6480 N N . VAL B 1 385 ? -17.469 19.266 29.266 1 53.5 385 VAL B N 1
ATOM 6481 C CA . VAL B 1 385 ? -18.25 19.469 28.047 1 53.5 385 VAL B CA 1
ATOM 6482 C C . VAL B 1 385 ? -17.953 18.375 27.047 1 53.5 385 VAL B C 1
ATOM 6484 O O . VAL B 1 385 ? -18.828 17.938 26.297 1 53.5 385 VAL B O 1
ATOM 6487 N N . LEU B 1 386 ? -16.797 17.875 27.109 1 56.22 386 LEU B N 1
ATOM 6488 C CA . LEU B 1 386 ? -16.391 16.797 26.219 1 56.22 386 LEU B CA 1
ATOM 6489 C C . LEU B 1 386 ? -17.094 15.492 26.609 1 56.22 386 LEU B C 1
ATOM 6491 O O . LEU B 1 386 ? -17.25 14.602 25.766 1 56.22 386 LEU B O 1
ATOM 6495 N N . SER B 1 387 ? -17.547 15.367 27.875 1 55.84 387 SER B N 1
ATOM 6496 C CA . SER B 1 387 ? -18.125 14.133 28.406 1 55.84 387 SER B CA 1
ATOM 6497 C C . SER B 1 387 ? -19.609 14.031 28.062 1 55.84 387 SER B C 1
ATOM 6499 O O . SER B 1 387 ? -20.172 12.938 28.062 1 55.84 387 SER B O 1
ATOM 6501 N N . ARG B 1 388 ? -20.281 15.156 27.625 1 59.19 388 ARG B N 1
ATOM 6502 C CA . ARG B 1 388 ? -21.734 15.156 27.562 1 59.19 388 ARG B CA 1
ATOM 6503 C C . ARG B 1 388 ? -22.219 14.641 26.203 1 59.19 388 ARG B C 1
ATOM 6505 O O . ARG B 1 388 ? -23.406 14.461 25.984 1 59.19 388 ARG B O 1
ATOM 6512 N N . ASN B 1 389 ? -21.344 14.156 25.406 1 66.75 389 ASN B N 1
ATOM 6513 C CA . ASN B 1 389 ? -21.812 13.875 24.062 1 66.75 389 ASN B CA 1
ATOM 6514 C C . ASN B 1 389 ? -21.812 12.383 23.766 1 66.75 389 ASN B C 1
ATOM 6516 O O . ASN B 1 389 ? -22.016 11.969 22.609 1 66.75 389 ASN B O 1
ATOM 6520 N N . VAL B 1 390 ? -21.812 11.602 24.891 1 65.12 390 VAL B N 1
ATOM 6521 C CA . VAL B 1 390 ? -21.797 10.156 24.672 1 65.12 390 VAL B CA 1
ATOM 6522 C C . VAL B 1 390 ? -23.203 9.68 24.344 1 65.12 390 VAL B C 1
ATOM 6524 O O . VAL B 1 390 ? -24.172 10.055 25.016 1 65.12 390 VAL B O 1
ATOM 6527 N N . GLY B 1 391 ? -23.328 8.977 23.328 1 72.25 391 GLY B N 1
ATOM 6528 C CA . GLY B 1 391 ? -24.594 8.375 22.969 1 72.25 391 GLY B CA 1
ATOM 6529 C C . GLY B 1 391 ? -25.422 9.211 22.016 1 72.25 391 GLY B C 1
ATOM 6530 O O . GLY B 1 391 ? -26.5 8.805 21.578 1 72.25 391 GLY B O 1
ATOM 6531 N N . VAL B 1 392 ? -24.906 10.336 21.656 1 82.19 392 VAL B N 1
ATOM 6532 C CA . VAL B 1 392 ? -25.578 11.156 20.656 1 82.19 392 VAL B CA 1
ATOM 6533 C C . VAL B 1 392 ? -25.547 10.445 19.312 1 82.19 392 VAL B C 1
ATOM 6535 O O . VAL B 1 392 ? -24.5 9.953 18.875 1 82.19 392 VAL B O 1
ATOM 6538 N N . LYS B 1 393 ? -26.656 10.383 18.688 1 88 393 LYS B N 1
ATOM 6539 C CA . LYS B 1 393 ? -26.859 9.57 17.484 1 88 393 LYS B CA 1
ATOM 6540 C C . LYS B 1 393 ? -25.844 9.898 16.406 1 88 393 LYS B C 1
ATOM 6542 O O . LYS B 1 393 ? -25.25 9 15.797 1 88 393 LYS B O 1
ATOM 6547 N N . LYS B 1 394 ? -25.625 11.188 16.188 1 89.94 394 LYS B N 1
ATOM 6548 C CA . LYS B 1 394 ? -24.703 11.602 15.141 1 89.94 394 LYS B CA 1
ATOM 6549 C C . LYS B 1 394 ? -23.281 11.148 15.43 1 89.94 394 LYS B C 1
ATOM 6551 O O . LYS B 1 394 ? -22.531 10.789 14.516 1 89.94 394 LYS B O 1
ATOM 6556 N N . ILE B 1 395 ? -22.922 11.164 16.672 1 91.81 395 ILE B N 1
ATOM 6557 C CA . ILE B 1 395 ? -21.578 10.758 17.094 1 91.81 395 ILE B CA 1
ATOM 6558 C C . ILE B 1 395 ? -21.438 9.242 16.953 1 91.81 395 ILE B C 1
ATOM 6560 O O . ILE B 1 395 ? -20.438 8.75 16.438 1 91.81 395 ILE B O 1
ATOM 6564 N N . THR B 1 396 ? -22.422 8.523 17.406 1 94.56 396 THR B N 1
ATOM 6565 C CA . THR B 1 396 ? -22.422 7.07 17.312 1 94.56 396 THR B CA 1
ATOM 6566 C C . THR B 1 396 ? -22.344 6.617 15.852 1 94.56 396 THR B C 1
ATOM 6568 O O . THR B 1 396 ? -21.594 5.691 15.523 1 94.56 396 THR B O 1
ATOM 6571 N N . GLU B 1 397 ? -23.094 7.273 15.055 1 95.25 397 GLU B N 1
ATOM 6572 C CA . GLU B 1 397 ? -23.109 6.934 13.633 1 95.25 397 GLU B CA 1
ATOM 6573 C C . GLU B 1 397 ? -21.75 7.199 12.992 1 95.25 397 GLU B C 1
ATOM 6575 O O . GLU B 1 397 ? -21.25 6.387 12.211 1 95.25 397 GLU B O 1
ATOM 6580 N N . LYS B 1 398 ? -21.219 8.352 13.305 1 95.69 398 LYS B N 1
ATOM 6581 C CA . LYS B 1 398 ? -19.906 8.695 12.766 1 95.69 398 LYS B CA 1
ATOM 6582 C C . LYS B 1 398 ? -18.844 7.719 13.25 1 95.69 398 LYS B C 1
ATOM 6584 O O . LYS B 1 398 ? -17.969 7.309 12.484 1 95.69 398 LYS B O 1
ATOM 6589 N N . THR B 1 399 ? -18.891 7.359 14.492 1 96.88 399 THR B N 1
ATOM 6590 C CA . THR B 1 399 ? -17.953 6.398 15.07 1 96.88 399 THR B CA 1
ATOM 6591 C C . THR B 1 399 ? -18.062 5.051 14.359 1 96.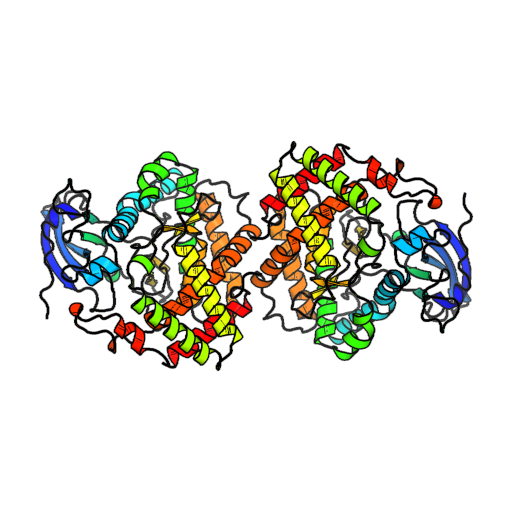88 399 THR B C 1
ATOM 6593 O O . THR B 1 399 ? -17.047 4.461 13.992 1 96.88 399 THR B O 1
ATOM 6596 N N . ALA B 1 400 ? -19.25 4.605 14.125 1 97.69 400 ALA B N 1
ATOM 6597 C CA . ALA B 1 400 ? -19.484 3.348 13.422 1 97.69 400 ALA B CA 1
ATOM 6598 C C . ALA B 1 400 ? -18.922 3.398 12.008 1 97.69 400 ALA B C 1
ATOM 6600 O O . ALA B 1 400 ? -18.312 2.434 11.539 1 97.69 400 ALA B O 1
ATOM 6601 N N . ASN B 1 401 ? -19.172 4.504 11.367 1 97.69 401 ASN B N 1
ATOM 6602 C CA . ASN B 1 401 ? -18.703 4.664 9.984 1 97.69 401 ASN B CA 1
ATOM 6603 C C . ASN B 1 401 ? -17.188 4.668 9.898 1 97.69 401 ASN B C 1
ATOM 6605 O O . ASN B 1 401 ? -16.609 4.09 8.977 1 97.69 401 ASN B O 1
ATOM 6609 N N . ILE B 1 402 ? -16.547 5.352 10.844 1 98.12 402 ILE B N 1
ATOM 6610 C CA . ILE B 1 402 ? -15.086 5.395 10.859 1 98.12 402 ILE B CA 1
ATOM 6611 C C . ILE B 1 402 ? -14.523 3.979 10.969 1 98.12 402 ILE B C 1
ATOM 6613 O O . ILE B 1 402 ? -13.641 3.594 10.203 1 98.12 402 ILE B O 1
ATOM 6617 N N . ILE B 1 403 ? -15.062 3.211 11.859 1 97.88 403 ILE B N 1
ATOM 6618 C CA . ILE B 1 403 ? -14.57 1.857 12.102 1 97.88 403 ILE B CA 1
ATOM 6619 C C . ILE B 1 403 ? -14.82 0.993 10.867 1 97.88 403 ILE B C 1
ATOM 6621 O O . ILE B 1 403 ? -13.914 0.289 10.398 1 97.88 403 ILE B O 1
ATOM 6625 N N . ARG B 1 404 ? -15.984 1.078 10.312 1 97 404 ARG B N 1
ATOM 6626 C CA . ARG B 1 404 ? -16.344 0.281 9.148 1 97 404 ARG B CA 1
ATOM 6627 C C . ARG B 1 404 ? -15.445 0.601 7.965 1 97 404 ARG B C 1
ATOM 6629 O O . ARG B 1 404 ? -14.938 -0.307 7.301 1 97 404 ARG B O 1
ATOM 6636 N N . ILE B 1 405 ? -15.273 1.867 7.668 1 97.5 405 ILE B N 1
ATOM 6637 C CA . ILE B 1 405 ? -14.469 2.289 6.527 1 97.5 405 ILE B CA 1
ATOM 6638 C C . ILE B 1 405 ? -13.008 1.943 6.773 1 97.5 405 ILE B C 1
ATOM 6640 O O . ILE B 1 405 ? -12.289 1.546 5.852 1 97.5 405 ILE B O 1
ATOM 6644 N N . ALA B 1 406 ? -12.547 2.143 8.008 1 97.62 406 ALA B N 1
ATOM 6645 C CA . ALA B 1 406 ? -11.172 1.773 8.344 1 97.62 406 ALA B CA 1
ATOM 6646 C C . ALA B 1 406 ? -10.938 0.284 8.117 1 97.62 406 ALA B C 1
ATOM 6648 O O . ALA B 1 406 ? -9.852 -0.115 7.672 1 97.62 406 ALA B O 1
ATOM 6649 N N . GLN B 1 407 ? -11.875 -0.541 8.453 1 95.25 407 GLN B N 1
ATOM 6650 C CA . GLN B 1 407 ? -11.766 -1.975 8.203 1 95.25 407 GLN B CA 1
ATOM 6651 C C . GLN B 1 407 ? -11.789 -2.281 6.711 1 95.25 407 GLN B C 1
ATOM 6653 O O . GLN B 1 407 ? -11.023 -3.121 6.23 1 95.25 407 GLN B O 1
ATOM 6658 N N . LYS B 1 408 ? -12.641 -1.589 6.023 1 94.69 408 LYS B N 1
ATOM 6659 C CA . LYS B 1 408 ? -12.758 -1.787 4.582 1 94.69 408 LYS B CA 1
ATOM 6660 C C . LYS B 1 408 ? -11.422 -1.579 3.883 1 94.69 408 LYS B C 1
ATOM 6662 O O . LYS B 1 408 ? -11.047 -2.348 2.994 1 94.69 408 LYS B O 1
ATOM 6667 N N . TYR B 1 409 ? -10.656 -0.609 4.254 1 95.62 409 TYR B N 1
ATOM 6668 C CA . TYR B 1 409 ? -9.398 -0.262 3.594 1 95.62 409 TYR B CA 1
ATOM 6669 C C . TYR B 1 409 ? -8.203 -0.772 4.391 1 95.62 409 TYR B C 1
ATOM 6671 O O . TYR B 1 409 ? -7.066 -0.362 4.145 1 95.62 409 TYR B O 1
ATOM 6679 N N . ARG B 1 410 ? -8.461 -1.539 5.445 1 93.94 410 ARG B N 1
ATOM 6680 C CA . ARG B 1 410 ? -7.453 -2.215 6.258 1 93.94 410 ARG B CA 1
ATOM 6681 C C . ARG B 1 410 ? -6.562 -1.207 6.977 1 93.94 410 ARG B C 1
ATOM 6683 O O . ARG B 1 410 ? -5.34 -1.354 7 1 93.94 410 ARG B O 1
ATOM 6690 N N . PHE B 1 411 ? -7.184 -0.209 7.512 1 96.31 411 PHE B N 1
ATOM 6691 C CA . PHE B 1 411 ? -6.492 0.821 8.273 1 96.31 411 PHE B CA 1
ATOM 6692 C C . PHE B 1 411 ? -6.625 0.568 9.773 1 96.31 411 PHE B C 1
ATOM 6694 O O . PHE B 1 411 ? -5.957 1.222 10.578 1 96.31 411 PHE B O 1
ATOM 6701 N N . PHE B 1 412 ? -7.504 -0.436 10.133 1 94.38 412 PHE B N 1
ATOM 6702 C CA . PHE B 1 412 ? -7.898 -0.593 11.523 1 94.38 412 PHE B CA 1
ATOM 6703 C C . PHE B 1 412 ? -6.902 -1.474 12.273 1 94.38 412 PHE B C 1
ATOM 6705 O O . PHE B 1 412 ? -6.703 -1.31 13.477 1 94.38 412 PHE B O 1
ATOM 6712 N N . TYR B 1 413 ? -6.262 -2.389 11.562 1 87.75 413 TYR B N 1
ATOM 6713 C CA . TYR B 1 413 ? -5.312 -3.314 12.172 1 87.75 413 TYR B CA 1
ATOM 6714 C C . TYR B 1 413 ? -3.922 -3.145 11.57 1 87.75 413 TYR B C 1
ATOM 6716 O O . TYR B 1 413 ? -3.783 -2.738 10.414 1 87.75 413 TYR B O 1
ATOM 6724 N N . LYS B 1 414 ? -2.98 -3.393 12.453 1 76.56 414 LYS B N 1
ATOM 6725 C CA . LYS B 1 414 ? -1.618 -3.387 11.93 1 76.56 414 LYS B CA 1
ATOM 6726 C C . LYS B 1 414 ? -1.333 -4.648 11.125 1 76.56 414 LYS B C 1
ATOM 6728 O O . LYS B 1 414 ? -1.938 -5.695 11.367 1 76.56 414 LYS B O 1
ATOM 6733 N N . ASP B 1 415 ? -1.323 -5.406 10.438 1 63.5 415 ASP B N 1
ATOM 6734 C CA . ASP B 1 415 ? -1.062 -6.719 9.859 1 63.5 415 ASP B CA 1
ATOM 6735 C C . ASP B 1 415 ? -0.153 -7.551 10.758 1 63.5 415 ASP B C 1
ATOM 6737 O O . ASP B 1 415 ? 0.692 -7.004 11.469 1 63.5 415 ASP B O 1
#

Foldseek 3Di:
DPDDDDQPPVQVFQVVPQQNKGWDDKDKDFPDFQQLDQFWTKIWMWTWIQDPVRDTDTAIKIKIFGDQPDVLSCLQLVCQQLVLLQQLVQVPVVVLLQVLLVVLVHDPVRGQDQAFHWRGWDQDPPNPDSGRDRSTMTMTHDVVVVAWDFFDLVDFDEPLRLLQVLLSLLLVQLRQLLCCVVPVPSCVPRRQVSAWQDQSCSSDDPVLVVLLLVLLLLLLCLLVVRDVVSSVLLVVLVVVLNVVSPDTADDDDPQWGFELLPQERRQKIFHADPVRGTDDIHGHRSSNTHGGGNLLNVLLHCLQGHDLVCLVPCVVVSLVSSLVSNQVSNVSSPHDCVVVDVVVVVVVNLVCLQNSLSVNSSCLLVSPQDPVLQDSDSNPRDSVSSVPRRPPPSSSNSNNSSCVSCVVVVSNDND/DPDDDDQPPVQVFQVVVQQNKGWDDKDKDFPDFQQLDQFWTKIWMWTWIQDPVRDTDTAIKIKIFGDQPDVLSCLLLVCLQLVLLQQLVQPPVVVLLVVLLVVLVHDPVPGQDQAFHWRGWDQDPPNPDSGRDRSTMTMTHDVVVVAWAFFDLVDFDEDLRLLQVLLSLLLVQLSQLLCCVVPVPSCVPRRQVSAWQDQSCSSDDPVLVVLLLVLLLLLLCLLVVRDVVSSVLLVVLVVVLNVVSPDTADDDDPQWGFELLPQERRQKIFHADPVRGTDDIHGHRSSNTHGGGNLLNVLLHCLQGHDLVCLVPCVVVSLVSSLVSNQVSNVSSPHDCVVVDVVVVVVVNLVCLQNSLSVNSSCLLVSPQDPVLQDSDSNPRDSVSSVPRRPPPVSSNSNNSSCVSCVVVVSNDND

Sequence (830 aa):
MADVPRIIDLPAVIEPHLNGGKLVSYTSRYLTKAGDNYGSVMLAIMANIQKKSGEIEELPLVAKLPPLTNDLFWQMFQPERTCLTENAVYKYLGPAIRSLQLEAGIPENELFDGFPAYYGSRISLNPNSTKVDRDAVLVQENLQTSGFKAGNRHKPFDLQHTKLILREMAKYHALPIALRLKKPEEFNKYIRPYFRKFNMNNGMSPEVKNQMEVELYQEVANATNNNANCVERVKELMQEYDSFVAKPDKEDDLFTSIEHCDMWINNLMIQYDEHSQPSKVKFVDFQIAQYESCVHDIIFLLFSSVETSVLEYHVDELLQLYYQTFIECLKSVNVCTEEYSFVGFMKEIHKCAPIEICHALFMTKIILADNSTIPDDYKDINMDVLSRNVGVKKITEKTANIIRIAQKYRFFYKDMADVPRIIDLPAVIEPHLNGGKLVSYTSRYLTKAGDNYGSVMLAIMANIQKKSGEIEELPLVAKLPPLTNDLFWQMFQPERTCLTENAVYKYLGPAIRSLQLEAGIPENELFDGFPAYYGSRISLNPNSTKVDRDAVLVQENLQTSGFKAGNRHKPFDLQHTKLILREMAKYHALPIALRLKKPEEFNKYIRPYFRKFNMNNGMSPEVKNQMEVELYQEVANATNNNANCVERVKELMQEYDSFVAKPDKEDDLFTSIEHCDMWINNLMIQYDEHSQPSKVKFVDFQIAQYESCVHDIIFLLFSSVETSVLEYHVDELLQLYYQTFIECLKSVNVCTEEYSFVGFMKEIHKCAPIEICHALFMTKIILADNSTIPDDYKDINMDVLSRNVGVKKITEKTANIIRIAQKYRFFYKD

Secondary structure (DSSP, 8-state):
--PPPP-TTHHHHHGGGTTT-EEEEEEEEESS-TTTSTT-EEEEEEEEEE-TTS-EEEEEEEEEE--SS-HHHHHHH-HHHHHHHHHHIIIIIHHHHHHHHHHTT--GGGS---SPPEEEEES-SSTT--S--TT-EEEEE-TTTTT-EE--TTS-B-HHHHHHHHHHHHHHHHHHHHHHHH-HHHIIIIIGGG-----GGGGS-HHHHHHHHHHHHHHHHHHTTS-HHHHHHHHHHHHHHHHHHHS-PPPP-TTEEEE-S--SGGGEEEEE-TTS-EEEEEE---TT-EEEETHHHHHHHHHHHB-HHHHHHHHHHHHHHHHHHHHHHHHHTT---TT--HHHHHHHHHHHHHHHHHHHHHHHHHHT--GGGS-SSGGG--THHHHTTTT-HHHHHHHHHHHHHHHHTT-SS--/--PPPP-TTHHHHHGGGTTT-EEEEEEEEESS-TTTSTT-EEEEEEEEEE-TTS-EEEEEEEEEE--SS-HHHHHHH-HHHHHHHHHHIIIIIHHHHHHHHHHTT--GGGS---SPPEEEEES-SSTT--S--TT-EEEEE-TTTTT-EE--TTS-B-HHHHHHHHHHHHHHHHHHHHHHHH-HHHIIIIIGGG-----GGGGS-HHHHHHHHHHHHHHHHHHTTS-HHHHHHHHHHHHHHHHHHHS-PPPP-TTEEEE-S--SGGGEEEEE-TTS-EEEEEE---TT-EEEETHHHHHHHHHHHB-HHHHHHHHHHHHHHHHHHHHHHHHHTT---TT--HHHHHHHHHHHHHHHHHHHHHHHHHHT--GGGS-SSGGG--GGGGGGGTT-HHHHHHHHHHHHHHHHTT-SS--

InterPro domains:
  IPR004119 Ecdysteroid kinase-like [PF02958] (35-334)
  IPR011009 Protein kinase-like domain superfamily [SSF56112] (58-347)
  IPR015897 CHK kinase-like [SM00587] (138-332)

Solvent-accessible surface area (backbone atoms only — not comparable to full-atom values): 43958 Å² total; per-residue (Å²): 126,84,78,71,82,78,71,81,67,51,54,79,38,34,28,84,61,44,84,72,20,40,71,74,48,68,50,71,41,68,62,58,59,44,61,77,47,84,64,42,43,44,29,34,30,48,31,32,30,31,40,81,90,62,53,73,42,79,46,63,26,27,37,43,26,52,48,76,83,44,64,67,51,37,54,45,50,35,48,70,52,19,51,51,19,31,48,38,45,55,71,39,44,44,55,50,49,52,51,51,37,46,74,47,67,50,53,81,92,70,50,91,67,47,59,63,54,68,32,38,62,44,43,33,86,52,85,82,56,88,56,59,48,71,64,20,35,42,32,27,46,31,48,58,83,74,56,29,39,68,41,48,66,90,52,49,36,51,63,69,49,44,52,55,48,36,41,54,48,21,40,58,30,28,45,51,36,48,38,45,72,75,38,43,67,60,31,59,69,67,42,52,76,49,26,48,61,66,45,73,64,78,39,46,54,70,66,59,50,51,50,53,49,52,50,48,44,50,37,46,22,64,32,51,76,61,36,64,68,60,35,52,48,50,53,50,30,50,53,51,36,54,53,55,41,69,40,75,61,58,68,93,49,96,59,32,15,59,23,46,73,60,49,34,38,76,32,32,29,40,23,57,46,97,83,70,39,75,72,48,55,30,54,50,79,41,38,59,22,19,38,30,54,37,54,45,34,55,46,26,24,51,64,59,22,38,32,66,74,43,58,70,74,37,51,58,59,51,55,50,48,24,49,52,36,23,52,52,44,31,43,63,53,72,41,88,58,84,75,68,42,64,56,36,50,49,51,51,41,49,68,43,27,32,45,24,51,43,51,26,57,65,41,40,52,66,58,64,48,57,68,87,63,36,44,71,50,68,88,58,65,47,80,58,57,67,64,71,49,68,77,38,63,72,45,28,52,51,48,30,50,47,52,52,53,27,52,61,48,51,25,64,54,78,130,125,83,80,71,81,77,70,80,70,51,54,79,38,34,30,84,62,44,83,72,21,40,70,75,49,69,49,70,39,69,62,57,60,43,63,77,47,82,64,44,42,42,28,34,29,47,30,34,30,31,38,80,88,63,52,72,41,80,46,62,27,28,37,44,27,52,48,76,84,45,64,67,50,36,54,46,50,34,50,71,52,19,50,49,18,31,48,38,46,54,71,37,44,45,56,51,46,53,51,52,38,47,73,49,67,50,53,82,92,71,52,88,67,45,59,65,54,70,30,39,61,44,42,33,86,52,86,81,56,90,58,60,48,70,63,20,35,41,32,28,47,31,51,59,83,74,56,28,39,68,42,48,67,89,52,51,36,50,62,69,50,45,52,54,48,37,41,54,48,20,41,57,31,29,46,52,36,48,38,44,73,76,38,42,67,59,30,59,69,66,41,52,76,49,26,49,61,64,47,72,64,78,41,46,53,70,66,57,49,52,51,52,49,52,49,50,44,51,39,45,23,63,32,52,75,59,36,63,68,60,34,52,49,50,54,51,30,50,52,51,37,54,54,55,39,69,40,75,60,58,68,95,48,96,58,33,17,60,22,45,73,61,50,33,38,78,31,33,27,39,23,57,45,98,83,69,40,75,72,48,55,30,54,52,77,41,38,61,23,20,38,29,54,36,53,44,34,54,46,26,23,52,65,58,22,38,31,66,74,43,57,71,74,37,51,59,59,51,54,49,48,25,50,52,37,23,51,52,44,31,44,62,54,72,42,86,57,85,76,68,42,65,56,37,50,50,52,51,43,47,69,42,26,32,47,25,51,40,49,27,57,65,42,40,50,64,57,64,48,58,68,86,63,36,45,72,49,69,88,58,66,46,78,59,57,71,62,71,50,68,77,37,64,71,47,29,50,50,48,30,49,45,53,52,53,28,50,62,50,51,24,64,54,76,131

Nearest PDB structures (foldseek):
  7t1t-assembly1_A  TM=3.283E-01  e=3.824E-04  Homo sapiens
  6g3c-assembly2_B  TM=3.015E-01  e=1.103E-03  Homo sapiens
  8c0a-assembly2_B  TM=3.084E-01  e=1.214E-03  Homo sapiens
  8b9e-assembly1_A  TM=3.198E-01  e=1.873E-03  Homo sapiens
  4mei-assembly1_A-2  TM=5.777E-01  e=6.103E+00  Bartonella tribocorum CIP 105476

Radius of gyration: 33.29 Å; Cα contacts (8 Å, |Δi|>4): 1374; chains: 2; bounding box: 57×109×77 Å